Protein AF-A0A812XQK8-F1 (afdb_monomer_lite)

pLDDT: mean 80.73, std 14.05, range [28.83, 97.81]

InterPro domains:
  IPR003148 Regulator of K+ conductance, N-terminal lobe [PF02254] (127-233)
  IPR003148 Regulator of K+ conductance, N-terminal lobe [PF02254] (344-454)
  IPR003148 Regulator of K+ conductance, N-terminal lobe [PS51201] (341-453)
  IPR005828 Major facilitator, sugar transporter-like [PF00083] (567-674)
  IPR006037 Regulator of K+ conductance, C-terminal [PF02080] (483-542)
  IPR006037 Regulator of K+ conductance, C-terminal [PS51202] (467-551)
  IPR011701 Major facilitator superfamily [PF07690] (732-877)
  IPR013099 Potassium channel domain [PF07885] (24-89)
  IPR022486 Polyphosphate kinase 2, PA0141 [TIGR03707] (942-1169)
  IPR022488 Polyphosphate kinase-2-related [PF03976] (943-1168)
  IPR027417 P-loop containing nucleoside triphosphate hydrolase [G3DSA:3.40.50.300] (918-1186)
  IPR027417 P-loop containing nucleoside triphosphate hydrolase [SSF52540] (973-1155)
  IPR036259 MFS transporter superfamily [G3DSA:1.20.1250.20] (544-718)
  IPR036259 MFS transporter superfamily [G3DSA:1.20.1250.20] (732-886)
  IPR036259 MFS transporter superfamily [SSF103473] (543-883)
  IPR036291 NAD(P)-binding domain superfamily [SSF51735] (118-251)
  IPR036291 NAD(P)-binding domain superfamily [SSF51735] (341-473)
  IPR036721 Regulator of K+ conductance, C-terminal domain superfamily [G3DSA:3.30.70.1450] (473-543)
  IPR036721 Regulator of K+ conductance, C-terminal domain superfamily [SSF116726] (470-543)
  IPR047200 MSF-type transporter YcaD-like [cd17477] (541-885)

Secondary structure (DSSP, 8-state):
-HHHHHHHHHHHHHHHHHHHHHHHHHHHHHHHHHHHHTT----HHHHHHHHHHHHTT---SSS---SHHHHHHHHHHHHHHIIIIIIIHHHHHIIIIIHHHHHHHHHTT--SS--TT--SPEEES--SHHHHHHHHHHHHTT--EEEEES-HHHHHHHHHTT--EEE--TT-HHHHHHTTGGG-SEEEE-S-HHHHHHHHHHHHHH-SSS-EEEE-SSSTHHHHHHHTT-SEEE-HHHHHHHHHHHHSTTSS--EEEEEEETTEEEEEEEGGGBTTTTSBHHHHHHH-SSEEEEEEETTEEE---TT-B--TT-EEEEEE-HHHHHHHHHHHB-PPP----PPEEEE--SHHHHHHHHHHHHTT--EEEEES-GGG--SSTTEEES-TTSHHHHHHHTTTT-SEEEE--S-HHHHHHHHHHHHHH-TT-EEEEEESSGGGHHHHHHTT-SEEEEHHHHHHHHHHGGGS-TTEEEEETTEEEEEEE--TTTTT-BHHHHTHHHHHSPEEEEEEETTEEEES--TTPBPPTT-EEEEE----SHHHHHHHHHHHHHHHHHHHHTT--HHHHHHHHHHHHHHHHHHHHHHHHHHHHH-HHHHHHHHHHHHHHHHHHTTS---HHHHHHHHHHHHHHHHHHHHHHHHHHHHT--TTTHHHHHHHHHHHHHHHHHHHHHGGGGS-TTSHHHHHHHHHHHHHHHHHHHH--SPPPPPPP-----HHHHHHH-HHHHHHHHHHHHHHHHHHHHHHHHHHHTT--HHHHHHHHHHHHHHHHHHHHHHHHHHHHS-HHHHHHHHHHHHHHHHHHHHH-SS--HHHHHHHHHHHHHHHHTHHHHHHHHHHHHSTT-HHHHHHHHHHHHHHHHHHHHHHHHHHHHHH-HHHHHHHHHHHHT-HHHHHHHHHHTS-SSTTSPPP------S----HHHHHHHHHTT--S-SSPPPHHHHHHHHHHHHHHHHHHHHHHHHHT-EEEEEEEESTTS-HHHHHHHHTTSS-TTTEEEEE--S--TTGGGS-TTHHHHTTSPPTT-EEEEEE-GGGIIIIIHHHT-S-HHHHHHHHHHHHHHHHHHHHTTEEEEEEEEE--HHHHHHHHHHHHH-TTTGGG--HHHHHHTTTHHHHHHHHHHHHHHH--SSS-EEEEE-SSHHHHHHHHHHHHHHT---TT--HHHH----TTTEEEGGGT------

Structure (mmCIF, N/CA/C/O backbone):
data_AF-A0A812XQK8-F1
#
_entry.id   AF-A0A812XQK8-F1
#
loop_
_atom_site.group_PDB
_atom_site.id
_atom_site.type_symbol
_atom_site.label_atom_id
_atom_site.label_alt_id
_atom_site.label_comp_id
_atom_site.label_asym_id
_atom_site.label_entity_id
_atom_site.label_seq_id
_atom_site.pdbx_PDB_ins_code
_atom_site.Cartn_x
_atom_site.Cartn_y
_atom_site.Cartn_z
_atom_site.occupancy
_atom_site.B_iso_or_equiv
_atom_site.auth_seq_id
_atom_site.auth_comp_id
_atom_site.auth_asym_id
_atom_site.auth_atom_id
_atom_site.pdbx_PDB_model_num
ATOM 1 N N . MET A 1 1 ? -3.959 -35.105 -45.113 1.00 35.69 1 MET A N 1
ATOM 2 C CA . MET A 1 1 ? -4.533 -33.741 -45.213 1.00 35.69 1 MET A CA 1
ATOM 3 C C . MET A 1 1 ? -3.448 -32.657 -45.265 1.00 35.69 1 MET A C 1
ATOM 5 O O . MET A 1 1 ? -3.487 -31.838 -46.170 1.00 35.69 1 MET A O 1
ATOM 9 N N . LEU A 1 2 ? -2.422 -32.712 -44.405 1.00 41.38 2 LEU A N 1
ATOM 10 C CA . LEU A 1 2 ? -1.270 -31.786 -44.382 1.00 41.38 2 LEU A CA 1
ATOM 11 C C . LEU A 1 2 ? -0.451 -31.726 -45.697 1.00 41.38 2 LEU A C 1
ATOM 13 O O . LEU A 1 2 ? -0.126 -30.645 -46.178 1.00 41.38 2 LEU A O 1
ATOM 17 N N . GLN A 1 3 ? -0.200 -32.874 -46.339 1.00 44.19 3 GLN A N 1
ATOM 18 C CA . GLN A 1 3 ? 0.492 -32.933 -47.641 1.00 44.19 3 GLN A CA 1
ATOM 19 C C . GLN A 1 3 ? -0.329 -32.346 -48.807 1.00 44.19 3 GLN A C 1
ATOM 21 O O . GLN A 1 3 ? 0.243 -31.803 -49.748 1.00 44.19 3 GLN A O 1
ATOM 26 N N . LEU A 1 4 ? -1.664 -32.408 -48.737 1.00 43.22 4 LEU A N 1
ATOM 27 C CA . LEU A 1 4 ? -2.564 -31.865 -49.768 1.00 43.22 4 LEU A CA 1
ATOM 28 C C . LEU A 1 4 ? -2.669 -30.329 -49.699 1.00 43.22 4 LEU A C 1
ATOM 30 O O . LEU A 1 4 ? -2.844 -29.683 -50.730 1.00 43.22 4 LEU A O 1
ATOM 34 N N . LEU A 1 5 ? -2.514 -29.740 -48.506 1.00 49.56 5 LEU A N 1
ATOM 35 C CA . LEU A 1 5 ? -2.485 -28.284 -48.300 1.00 49.56 5 LEU A CA 1
ATOM 36 C C . LEU A 1 5 ? -1.144 -27.659 -48.728 1.00 49.56 5 LEU A C 1
ATOM 38 O O . LEU A 1 5 ? -1.139 -26.604 -49.358 1.00 49.56 5 LEU A O 1
ATOM 42 N N . GLN A 1 6 ? -0.014 -28.337 -48.491 1.00 56.97 6 GLN A N 1
ATOM 43 C CA . GLN A 1 6 ? 1.306 -27.853 -48.927 1.00 56.97 6 GLN A CA 1
ATOM 44 C C . GLN A 1 6 ? 1.456 -27.779 -50.457 1.00 56.97 6 GLN A C 1
ATOM 46 O O . GLN A 1 6 ? 2.074 -26.844 -50.965 1.00 56.97 6 GLN A O 1
ATOM 51 N N . GLN A 1 7 ? 0.867 -28.714 -51.212 1.00 57.03 7 GLN A N 1
ATOM 52 C CA . GLN A 1 7 ? 0.992 -28.723 -52.677 1.00 57.03 7 GLN A CA 1
ATOM 53 C C . GLN A 1 7 ? 0.202 -27.599 -53.371 1.00 57.03 7 GLN A C 1
ATOM 55 O O . GLN A 1 7 ? 0.682 -27.045 -54.361 1.00 57.03 7 GLN A O 1
ATOM 60 N N . ARG A 1 8 ? -0.979 -27.212 -52.858 1.00 58.44 8 ARG A N 1
ATOM 61 C CA . ARG A 1 8 ? -1.788 -26.123 -53.450 1.00 58.44 8 ARG A CA 1
ATOM 62 C C . ARG A 1 8 ? -1.164 -24.742 -53.243 1.00 58.44 8 ARG A C 1
ATOM 64 O O . ARG A 1 8 ? -1.182 -23.939 -54.174 1.00 58.44 8 ARG A O 1
ATOM 71 N N . ASN A 1 9 ? -0.578 -24.487 -52.073 1.00 66.94 9 ASN A N 1
ATOM 72 C CA . ASN A 1 9 ? 0.015 -23.185 -51.747 1.00 66.94 9 ASN A CA 1
ATOM 73 C C . ASN A 1 9 ? 1.363 -22.966 -52.455 1.00 66.94 9 ASN A C 1
ATOM 75 O O . ASN A 1 9 ? 1.639 -21.867 -52.936 1.00 66.94 9 ASN A O 1
ATOM 79 N N . LEU A 1 10 ? 2.166 -24.025 -52.618 1.00 73.06 10 LEU A N 1
ATOM 80 C CA . LEU A 1 10 ? 3.433 -23.958 -53.352 1.00 73.06 10 LEU A CA 1
ATOM 81 C C . LEU A 1 10 ? 3.225 -23.630 -54.839 1.00 73.06 10 LEU A C 1
ATOM 83 O O . LEU A 1 10 ? 3.989 -22.861 -55.421 1.00 73.06 10 LEU A O 1
ATOM 87 N N . LEU A 1 11 ? 2.164 -24.164 -55.451 1.00 76.50 11 LEU A N 1
ATOM 88 C CA . LEU A 1 11 ? 1.840 -23.894 -56.852 1.00 76.50 11 LEU A CA 1
ATOM 89 C C . LEU A 1 11 ? 1.474 -22.418 -57.088 1.00 76.50 11 LEU A C 1
ATOM 91 O O . LEU A 1 11 ? 1.814 -21.866 -58.134 1.00 76.50 11 LEU A O 1
ATOM 95 N N . GLY A 1 12 ? 0.811 -21.774 -56.122 1.00 78.75 12 GLY A N 1
ATOM 96 C CA . GLY A 1 12 ? 0.503 -20.341 -56.166 1.00 78.75 12 GLY A CA 1
ATOM 97 C C . GLY A 1 12 ? 1.765 -19.475 -56.174 1.00 78.75 12 GLY A C 1
ATOM 98 O O . GLY A 1 12 ? 1.919 -18.619 -57.045 1.00 78.75 12 GLY A O 1
ATOM 99 N N . LEU A 1 13 ? 2.712 -19.768 -55.278 1.00 79.62 13 LEU A N 1
ATOM 100 C CA . LEU A 1 13 ? 4.000 -19.072 -55.213 1.00 79.62 13 LEU A CA 1
ATOM 101 C C . LEU A 1 13 ? 4.846 -19.300 -56.477 1.00 79.62 13 LEU A C 1
ATOM 103 O O . LEU A 1 13 ? 5.397 -18.351 -57.029 1.00 79.62 13 LEU A O 1
ATOM 107 N N . LEU A 1 14 ? 4.910 -20.536 -56.982 1.00 81.31 14 LEU A N 1
ATOM 108 C CA . LEU A 1 14 ? 5.651 -20.853 -58.209 1.00 81.31 14 LEU A CA 1
ATOM 109 C C . LEU A 1 14 ? 5.075 -20.138 -59.438 1.00 81.31 14 LEU A C 1
ATOM 111 O O . LEU A 1 14 ? 5.837 -19.646 -60.267 1.00 81.31 14 LEU A O 1
ATOM 115 N N . ARG A 1 15 ? 3.743 -20.026 -59.547 1.00 83.94 15 ARG A N 1
ATOM 116 C CA . ARG A 1 15 ? 3.092 -19.233 -60.604 1.00 83.94 15 ARG A CA 1
ATOM 117 C C . ARG A 1 15 ? 3.457 -17.754 -60.502 1.00 83.94 15 ARG A C 1
ATOM 119 O O . ARG A 1 15 ? 3.768 -17.147 -61.521 1.00 83.94 15 ARG A O 1
ATOM 126 N N . PHE A 1 16 ? 3.460 -17.195 -59.294 1.00 86.06 16 PHE A N 1
ATOM 127 C CA . PHE A 1 16 ? 3.847 -15.804 -59.067 1.00 86.06 16 PHE A CA 1
ATOM 128 C C . PHE A 1 16 ? 5.305 -15.538 -59.476 1.00 86.06 16 PHE A C 1
ATOM 130 O O . PHE A 1 16 ? 5.578 -14.606 -60.232 1.00 86.06 16 PHE A O 1
ATOM 137 N N . VAL A 1 17 ? 6.236 -16.401 -59.054 1.00 85.19 17 VAL A N 1
ATOM 138 C CA . VAL A 1 17 ? 7.659 -16.303 -59.422 1.00 85.19 17 VAL A CA 1
ATOM 139 C C . VAL A 1 17 ? 7.856 -16.444 -60.935 1.00 85.19 17 VAL A C 1
ATOM 141 O O . VAL A 1 17 ? 8.632 -15.691 -61.519 1.00 85.19 17 VAL A O 1
ATOM 144 N N . ALA A 1 18 ? 7.127 -17.349 -61.595 1.00 88.75 18 ALA A N 1
ATOM 145 C CA . ALA A 1 18 ? 7.192 -17.506 -63.048 1.00 88.75 18 ALA A CA 1
ATOM 146 C C . ALA A 1 18 ? 6.719 -16.246 -63.799 1.00 88.75 18 ALA A C 1
ATOM 148 O O . ALA A 1 18 ? 7.361 -15.835 -64.765 1.00 88.75 18 ALA A O 1
ATOM 149 N N . VAL A 1 19 ? 5.638 -15.604 -63.339 1.00 90.56 19 VAL A N 1
ATOM 150 C CA . VAL A 1 19 ? 5.153 -14.331 -63.904 1.00 90.56 19 VAL A CA 1
ATOM 151 C C . VAL A 1 19 ? 6.184 -13.217 -63.710 1.00 90.56 19 VAL A C 1
ATOM 153 O O . VAL A 1 19 ? 6.476 -12.490 -64.657 1.00 90.56 19 VAL A O 1
ATOM 156 N N . LEU A 1 20 ? 6.779 -13.114 -62.517 1.00 88.94 20 LEU A N 1
ATOM 157 C CA . LEU A 1 20 ? 7.807 -12.116 -62.219 1.00 88.94 20 LEU A CA 1
ATOM 158 C C . LEU A 1 20 ? 9.050 -12.290 -63.106 1.00 88.94 20 LEU A C 1
ATOM 160 O O . LEU A 1 20 ? 9.534 -11.317 -63.678 1.00 88.94 20 LEU A O 1
ATOM 164 N N . LEU A 1 21 ? 9.533 -13.525 -63.278 1.00 89.81 21 LEU A N 1
ATOM 165 C CA . LEU A 1 21 ? 10.655 -13.824 -64.174 1.00 89.81 21 LEU A CA 1
ATOM 166 C C . LEU A 1 21 ? 10.323 -13.497 -65.635 1.00 89.81 21 LEU A C 1
ATOM 168 O O . LEU A 1 21 ? 11.147 -12.902 -66.326 1.00 89.81 21 LEU A O 1
ATOM 172 N N . GLY A 1 22 ? 9.109 -13.821 -66.092 1.00 92.38 22 GLY A N 1
ATOM 173 C CA . GLY A 1 22 ? 8.649 -13.464 -67.436 1.00 92.38 22 GLY A CA 1
ATOM 174 C C . GLY A 1 22 ? 8.644 -11.951 -67.673 1.00 92.38 22 GLY A C 1
ATOM 175 O O . GLY A 1 22 ? 9.081 -11.488 -68.726 1.00 92.38 22 GLY A O 1
ATOM 176 N N . LEU A 1 23 ? 8.219 -11.178 -66.674 1.00 92.31 23 LEU A N 1
ATOM 177 C CA . LEU A 1 23 ? 8.189 -9.718 -66.722 1.00 92.31 23 LEU A CA 1
ATOM 178 C C . LEU A 1 23 ? 9.603 -9.113 -66.723 1.00 92.31 23 LEU A C 1
ATOM 180 O O . LEU A 1 23 ? 9.880 -8.227 -67.528 1.00 92.31 23 LEU A O 1
ATOM 184 N N . ILE A 1 24 ? 10.525 -9.650 -65.915 1.00 92.81 24 ILE A N 1
ATOM 185 C CA . ILE A 1 24 ? 11.941 -9.244 -65.924 1.00 92.81 24 ILE A CA 1
ATOM 186 C C . ILE A 1 24 ? 12.576 -9.521 -67.293 1.00 92.81 24 ILE A C 1
ATOM 188 O O . ILE A 1 24 ? 13.263 -8.657 -67.840 1.00 92.81 24 ILE A O 1
ATOM 192 N N . CYS A 1 25 ? 12.335 -10.695 -67.883 1.00 92.25 25 CYS A N 1
ATOM 193 C CA . CYS A 1 25 ? 12.836 -11.017 -69.220 1.00 92.25 25 CYS A CA 1
ATOM 194 C C . CYS A 1 25 ? 12.265 -10.068 -70.280 1.00 92.25 25 CYS A C 1
ATOM 196 O O . CYS A 1 25 ? 13.025 -9.532 -71.085 1.00 92.25 25 CYS A O 1
ATOM 198 N N . LEU A 1 26 ? 10.954 -9.814 -70.258 1.00 94.00 26 LEU A N 1
ATOM 199 C CA . LEU A 1 26 ? 10.297 -8.894 -71.187 1.00 94.00 26 LEU A CA 1
ATOM 200 C C . LEU A 1 26 ? 10.875 -7.478 -71.087 1.00 94.00 26 LEU A C 1
ATOM 202 O O . LEU A 1 26 ? 11.224 -6.878 -72.101 1.00 94.00 26 LEU A O 1
ATOM 206 N N . PHE A 1 27 ? 11.023 -6.954 -69.872 1.00 95.56 27 PHE A N 1
ATOM 207 C CA . PHE A 1 27 ? 11.606 -5.633 -69.652 1.00 95.56 27 PHE A CA 1
ATOM 208 C C . PHE A 1 27 ? 13.076 -5.570 -70.060 1.00 95.56 27 PHE A C 1
ATOM 210 O O . PHE A 1 27 ? 13.486 -4.581 -70.660 1.00 95.56 27 PHE A O 1
ATOM 217 N N . SER A 1 28 ? 13.837 -6.645 -69.852 1.00 93.56 28 SER A N 1
ATOM 218 C CA . SER A 1 28 ? 15.224 -6.736 -70.321 1.00 93.56 28 SER A CA 1
ATOM 219 C C . SER A 1 28 ? 15.314 -6.687 -71.850 1.00 93.56 28 SER A C 1
ATOM 221 O O . SER A 1 28 ? 16.224 -6.063 -72.386 1.00 93.56 28 SER A O 1
ATOM 223 N N . VAL A 1 29 ? 14.367 -7.305 -72.567 1.00 93.38 29 VAL A N 1
ATOM 224 C CA . VAL A 1 29 ? 14.284 -7.240 -74.039 1.00 93.38 29 VAL A CA 1
ATOM 225 C C . VAL A 1 29 ? 13.927 -5.825 -74.500 1.00 93.38 29 VAL A C 1
ATOM 227 O O . VAL A 1 29 ? 14.591 -5.280 -75.380 1.00 93.38 29 VAL A O 1
ATOM 230 N N . ILE A 1 30 ? 12.906 -5.208 -73.896 1.00 93.25 30 ILE A N 1
ATOM 231 C CA . ILE A 1 30 ? 12.478 -3.840 -74.235 1.00 93.25 30 ILE A CA 1
ATOM 232 C C . ILE A 1 30 ? 13.604 -2.839 -73.952 1.00 93.25 30 ILE A C 1
ATOM 234 O O . ILE A 1 30 ? 13.841 -1.941 -74.758 1.00 93.25 30 ILE A O 1
ATOM 238 N N . PHE A 1 31 ? 14.350 -3.040 -72.866 1.00 93.81 31 PHE A N 1
ATOM 239 C CA . PHE A 1 31 ? 15.535 -2.258 -72.543 1.00 93.81 31 PHE A CA 1
ATOM 240 C C . PHE A 1 31 ? 16.573 -2.294 -73.673 1.00 93.81 31 PHE A C 1
ATOM 242 O O . PHE A 1 31 ? 17.047 -1.238 -74.081 1.00 93.81 31 PHE A O 1
ATOM 249 N N . GLN A 1 32 ? 16.889 -3.475 -74.222 1.00 91.69 32 GLN A N 1
ATOM 250 C CA . GLN A 1 32 ? 17.848 -3.592 -75.332 1.00 91.69 32 GLN A CA 1
ATOM 251 C C . GLN A 1 32 ? 17.378 -2.836 -76.576 1.00 91.69 32 GLN A C 1
ATOM 253 O O . GLN A 1 32 ? 18.167 -2.150 -77.220 1.00 91.69 32 GLN A O 1
ATOM 258 N N . LEU A 1 33 ? 16.086 -2.939 -76.900 1.00 91.19 33 LEU A N 1
ATOM 259 C CA . LEU A 1 33 ? 15.502 -2.263 -78.059 1.00 91.19 33 LEU A CA 1
ATOM 260 C C . LEU A 1 33 ? 15.540 -0.737 -77.906 1.00 91.19 33 LEU A C 1
ATOM 262 O O . LEU A 1 33 ? 15.908 -0.037 -78.848 1.00 91.19 33 LEU A O 1
ATOM 266 N N . LEU A 1 34 ? 15.196 -0.221 -76.722 1.00 91.50 34 LEU A N 1
ATOM 267 C CA . LEU A 1 34 ? 15.211 1.216 -76.444 1.00 91.50 34 LEU A CA 1
ATOM 268 C C . LEU A 1 34 ? 16.635 1.774 -76.342 1.00 91.50 34 LEU A C 1
ATOM 270 O O . LEU A 1 34 ? 16.891 2.868 -76.832 1.00 91.50 34 LEU A O 1
ATOM 274 N N . MET A 1 35 ? 17.579 1.019 -75.778 1.00 90.81 35 MET A N 1
ATOM 275 C CA . MET A 1 35 ? 18.983 1.433 -75.740 1.00 90.81 35 MET A CA 1
ATOM 276 C C . MET A 1 35 ? 19.601 1.470 -77.137 1.00 90.81 35 MET A C 1
ATOM 278 O O . MET A 1 35 ? 20.268 2.444 -77.482 1.00 90.81 35 MET A O 1
ATOM 282 N N . ALA A 1 36 ? 19.304 0.474 -77.979 1.00 88.62 36 ALA A N 1
ATOM 283 C CA . ALA A 1 36 ? 19.722 0.480 -79.377 1.00 88.62 36 ALA A CA 1
ATOM 284 C C . ALA A 1 36 ? 19.113 1.664 -80.152 1.00 88.62 36 ALA A C 1
ATOM 286 O O . ALA A 1 36 ? 19.793 2.264 -80.983 1.00 88.62 36 ALA A O 1
ATOM 287 N N . TYR A 1 37 ? 17.865 2.039 -79.847 1.00 88.12 37 TYR A N 1
ATOM 288 C CA . TYR A 1 37 ? 17.221 3.238 -80.393 1.00 88.12 37 TYR A CA 1
ATOM 289 C C . TYR A 1 37 ? 17.915 4.541 -79.952 1.00 88.12 37 TYR A C 1
ATOM 291 O O . TYR A 1 37 ? 18.039 5.466 -80.750 1.00 88.12 37 TYR A O 1
ATOM 299 N N . GLU A 1 38 ? 18.439 4.603 -78.725 1.00 88.88 38 GLU A N 1
ATOM 300 C CA . GLU A 1 38 ? 19.266 5.719 -78.231 1.00 88.88 38 GLU A CA 1
ATOM 301 C C . GLU A 1 38 ? 20.729 5.672 -78.724 1.00 88.88 38 GLU A C 1
ATOM 303 O O . GLU A 1 38 ? 21.547 6.502 -78.327 1.00 88.88 38 GLU A O 1
ATOM 308 N N . GLY A 1 39 ? 21.077 4.718 -79.597 1.00 86.38 39 GLY A N 1
ATOM 309 C CA . GLY A 1 39 ? 22.430 4.547 -80.132 1.00 86.38 39 GLY A CA 1
ATOM 310 C C . GLY A 1 39 ? 23.425 3.932 -79.142 1.00 86.38 39 GLY A C 1
ATOM 311 O O . GLY A 1 39 ? 24.629 3.965 -79.393 1.00 86.38 39 GLY A O 1
ATOM 312 N N . GLN A 1 40 ? 22.950 3.367 -78.028 1.00 86.19 40 GLN A N 1
ATOM 313 C CA . GLN A 1 40 ? 23.773 2.696 -77.023 1.00 86.19 40 GLN A CA 1
ATOM 314 C C . GLN A 1 40 ? 23.670 1.174 -77.157 1.00 86.19 40 GLN A C 1
ATOM 316 O O . GLN A 1 40 ? 22.582 0.601 -77.169 1.00 86.19 40 GLN A O 1
ATOM 321 N N . THR A 1 41 ? 24.810 0.486 -77.206 1.00 85.25 41 THR A N 1
ATOM 322 C CA . THR A 1 41 ? 24.854 -0.982 -77.231 1.00 85.25 41 THR A CA 1
ATOM 323 C C . THR A 1 41 ? 25.280 -1.521 -75.875 1.00 85.25 41 THR A C 1
ATOM 325 O O . THR A 1 41 ? 26.408 -1.284 -75.443 1.00 85.25 41 THR A O 1
ATOM 328 N N . HIS A 1 42 ? 24.404 -2.288 -75.232 1.00 89.62 42 HIS A N 1
ATOM 329 C CA . HIS A 1 42 ? 24.656 -2.910 -73.933 1.00 89.62 42 HIS A CA 1
ATOM 330 C C . HIS A 1 42 ? 24.588 -4.433 -74.038 1.00 89.62 42 HIS A C 1
ATOM 332 O O . HIS A 1 42 ? 23.978 -4.990 -74.948 1.00 89.62 42 HIS A O 1
ATOM 338 N N . SER A 1 43 ? 25.220 -5.140 -73.102 1.00 92.19 43 SER A N 1
ATOM 339 C CA . SER A 1 43 ? 25.127 -6.603 -73.061 1.00 92.19 43 SER A CA 1
ATOM 340 C C . SER A 1 43 ? 23.752 -7.056 -72.552 1.00 92.19 43 SER A C 1
ATOM 342 O O . SER A 1 43 ? 23.095 -6.332 -71.801 1.00 92.19 43 SER A O 1
ATOM 344 N N . TRP A 1 44 ? 23.325 -8.281 -72.882 1.00 88.88 44 TRP A N 1
ATOM 345 C CA . TRP A 1 44 ? 22.099 -8.875 -72.319 1.00 88.88 44 TRP A CA 1
ATOM 346 C C . TRP A 1 44 ? 22.108 -8.923 -70.789 1.00 88.88 44 TRP A C 1
ATOM 348 O O . TRP A 1 44 ? 21.082 -8.683 -70.154 1.00 88.88 44 TRP A O 1
ATOM 358 N N . VAL A 1 45 ? 23.283 -9.167 -70.205 1.00 89.56 45 VAL A N 1
ATOM 359 C CA . VAL A 1 45 ? 23.485 -9.162 -68.753 1.00 89.56 45 VAL A CA 1
ATOM 360 C C . VAL A 1 45 ? 23.226 -7.769 -68.184 1.00 89.56 45 VAL A C 1
ATOM 362 O O . VAL A 1 45 ? 22.553 -7.648 -67.167 1.00 89.56 45 VAL A O 1
ATOM 365 N N . THR A 1 46 ? 23.677 -6.719 -68.873 1.00 89.00 46 THR A N 1
ATOM 366 C CA . THR A 1 46 ? 23.428 -5.322 -68.490 1.00 89.00 46 THR A CA 1
ATOM 367 C C . THR A 1 46 ? 21.934 -4.989 -68.502 1.00 89.00 46 THR A C 1
ATOM 369 O O . THR A 1 46 ? 21.459 -4.323 -67.589 1.00 89.00 46 THR A O 1
ATOM 372 N N . GLY A 1 47 ? 21.168 -5.493 -69.477 1.00 90.19 47 GLY A N 1
ATOM 373 C CA . GLY A 1 47 ? 19.715 -5.276 -69.518 1.00 90.19 47 GLY A CA 1
ATOM 374 C C . GLY A 1 47 ? 18.957 -5.983 -68.394 1.00 90.19 47 GLY A C 1
ATOM 375 O O . GLY A 1 47 ? 18.044 -5.404 -67.801 1.00 90.19 47 GLY A O 1
ATOM 376 N N . PHE A 1 48 ? 19.377 -7.200 -68.045 1.00 92.00 48 PHE A N 1
ATOM 377 C CA . PHE A 1 48 ? 18.837 -7.917 -66.890 1.00 92.00 48 PHE A CA 1
ATOM 378 C C . PHE A 1 48 ? 19.191 -7.220 -65.571 1.00 92.00 48 PHE A C 1
ATOM 380 O O . PHE A 1 48 ? 18.322 -7.000 -64.727 1.00 92.00 48 PHE A O 1
ATOM 387 N N . TYR A 1 49 ? 20.453 -6.810 -65.426 1.00 92.50 49 TYR A N 1
ATOM 388 C CA . TYR A 1 49 ? 20.951 -6.041 -64.288 1.00 92.50 49 TYR A CA 1
ATOM 389 C C . TYR A 1 49 ? 20.170 -4.734 -64.098 1.00 92.50 49 TYR A C 1
ATOM 391 O O . TYR A 1 49 ? 19.668 -4.480 -63.004 1.00 92.50 49 TYR A O 1
ATOM 399 N N . TRP A 1 50 ? 19.993 -3.948 -65.164 1.00 94.31 50 TRP A N 1
ATOM 400 C CA . TRP A 1 50 ? 19.254 -2.688 -65.113 1.00 94.31 50 TRP A CA 1
ATOM 401 C C . TRP A 1 50 ? 17.786 -2.900 -64.729 1.00 94.31 50 TRP A C 1
ATOM 403 O O . TRP A 1 50 ? 17.257 -2.188 -63.872 1.00 94.31 50 TRP A O 1
ATOM 413 N N . THR A 1 51 ? 17.137 -3.914 -65.311 1.00 93.44 51 THR A N 1
ATOM 414 C CA . THR A 1 51 ? 15.735 -4.240 -65.017 1.00 93.44 51 THR A CA 1
ATOM 415 C C . THR A 1 51 ? 15.557 -4.605 -63.546 1.00 93.44 51 THR A C 1
ATOM 417 O O . THR A 1 51 ? 14.675 -4.068 -62.878 1.00 93.44 51 THR A O 1
ATOM 420 N N . LEU A 1 52 ? 16.418 -5.475 -63.013 1.00 90.25 52 LEU A N 1
ATOM 421 C CA . LEU A 1 52 ? 16.357 -5.907 -61.618 1.00 90.25 52 LEU A CA 1
ATOM 422 C C . LEU A 1 52 ? 16.686 -4.762 -60.648 1.00 90.25 52 LEU A C 1
ATOM 424 O O . LEU A 1 52 ? 15.983 -4.586 -59.655 1.00 90.25 52 LEU A O 1
ATOM 428 N N . SER A 1 53 ? 17.705 -3.955 -60.952 1.00 90.75 53 SER A N 1
ATOM 429 C CA . SER A 1 53 ? 18.087 -2.745 -60.205 1.00 90.75 53 SER A CA 1
ATOM 430 C C . SER A 1 53 ? 16.937 -1.732 -60.124 1.00 90.75 53 SER A C 1
ATOM 432 O O . SER A 1 53 ? 16.642 -1.198 -59.054 1.00 90.75 53 SER A O 1
ATOM 434 N N . THR A 1 54 ? 16.231 -1.518 -61.235 1.00 92.56 54 THR A N 1
ATOM 435 C CA . THR A 1 54 ? 15.116 -0.564 -61.315 1.00 92.56 54 THR A CA 1
ATOM 436 C C . THR A 1 54 ? 13.853 -1.107 -60.643 1.00 92.56 54 THR A C 1
ATOM 438 O O . THR A 1 54 ? 13.209 -0.393 -59.876 1.00 92.56 54 THR A O 1
ATOM 441 N N . MET A 1 55 ? 13.513 -2.385 -60.857 1.00 92.44 55 MET A N 1
ATOM 442 C CA . MET A 1 55 ? 12.349 -3.020 -60.223 1.00 92.44 55 MET A CA 1
ATOM 443 C C . MET A 1 55 ? 12.508 -3.183 -58.706 1.00 92.44 55 MET A C 1
ATOM 445 O O . MET A 1 55 ? 11.532 -3.089 -57.968 1.00 92.44 55 MET A O 1
ATOM 449 N N . SER A 1 56 ? 13.731 -3.401 -58.224 1.00 88.19 56 SER A N 1
ATOM 450 C CA . SER A 1 56 ? 14.027 -3.466 -56.786 1.00 88.19 56 SER A CA 1
ATOM 451 C C . SER A 1 56 ? 14.143 -2.091 -56.126 1.00 88.19 56 SER A C 1
ATOM 453 O O . SER A 1 56 ? 14.426 -2.020 -54.933 1.00 88.19 56 SER A O 1
ATOM 455 N N . THR A 1 57 ? 13.908 -1.000 -56.868 1.00 88.94 57 THR A N 1
ATOM 456 C CA . THR A 1 57 ? 14.033 0.401 -56.415 1.00 88.94 57 THR A CA 1
ATOM 457 C C . THR A 1 57 ? 15.445 0.807 -55.980 1.00 88.94 57 THR A C 1
ATOM 459 O O . THR A 1 57 ? 15.626 1.840 -55.342 1.00 88.94 57 THR A O 1
ATOM 462 N N . LEU A 1 58 ? 16.451 0.008 -56.338 1.00 88.81 58 LEU A N 1
ATOM 463 C CA . LEU A 1 58 ? 17.829 0.185 -55.894 1.00 88.81 58 LEU A CA 1
ATOM 464 C C . LEU A 1 58 ? 18.573 1.212 -56.760 1.00 88.81 58 LEU A C 1
ATOM 466 O O . LEU A 1 58 ? 19.274 2.065 -56.228 1.00 88.81 58 LEU A O 1
ATOM 470 N N . GLY A 1 59 ? 18.358 1.167 -58.080 1.00 80.69 59 GLY A N 1
ATOM 471 C CA . GLY A 1 59 ? 18.579 2.292 -58.995 1.00 80.69 59 GLY A CA 1
ATOM 472 C C . GLY A 1 59 ? 19.960 2.955 -58.938 1.00 80.69 59 GLY A C 1
ATOM 473 O O . GLY A 1 59 ? 20.034 4.169 -58.775 1.00 80.69 59 GLY A O 1
ATOM 474 N N . TYR A 1 60 ? 21.043 2.193 -59.122 1.00 83.38 60 TYR A N 1
ATOM 475 C CA . TYR A 1 60 ? 22.428 2.700 -59.063 1.00 83.38 60 TYR A CA 1
ATOM 476 C C . TYR A 1 60 ? 22.739 3.898 -59.985 1.00 83.38 60 TYR A C 1
ATOM 478 O O . TYR A 1 60 ? 23.682 4.640 -59.717 1.00 83.38 60 TYR A O 1
ATOM 486 N N . GLY A 1 61 ? 21.968 4.096 -61.061 1.00 81.00 61 GLY A N 1
ATOM 487 C CA . GLY A 1 61 ? 22.100 5.241 -61.973 1.00 81.00 61 GLY A CA 1
ATOM 488 C C . GLY A 1 61 ? 23.295 5.172 -62.932 1.00 81.00 61 GLY A C 1
ATOM 489 O O . GLY A 1 61 ? 23.496 6.087 -63.726 1.00 81.00 61 GLY A O 1
ATOM 490 N N . ASP A 1 62 ? 24.055 4.082 -62.892 1.00 85.00 62 ASP A N 1
ATOM 491 C CA . ASP A 1 62 ? 25.187 3.768 -63.767 1.00 85.00 62 ASP A CA 1
ATOM 492 C C . ASP A 1 62 ? 24.771 3.511 -65.225 1.00 85.00 62 ASP A C 1
ATOM 494 O O . ASP A 1 62 ? 25.532 3.786 -66.152 1.00 85.00 62 ASP A O 1
ATOM 498 N N . VAL A 1 63 ? 23.542 3.034 -65.436 1.00 85.19 63 VAL A N 1
ATOM 499 C CA . VAL A 1 63 ? 22.920 2.851 -66.750 1.00 85.19 63 VAL A CA 1
ATOM 500 C C . VAL A 1 63 ? 21.548 3.527 -66.746 1.00 85.19 63 VAL A C 1
ATOM 502 O O . VAL A 1 63 ? 20.679 3.183 -65.944 1.00 85.19 63 VAL A O 1
ATOM 505 N N . SER A 1 64 ? 21.337 4.508 -67.627 1.00 88.81 64 SER A N 1
ATOM 506 C CA . SER A 1 64 ? 20.100 5.298 -67.669 1.00 88.81 64 SER A CA 1
ATOM 507 C C . SER A 1 64 ? 19.721 5.724 -69.086 1.00 88.81 64 SER A C 1
ATOM 509 O O . SER A 1 64 ? 20.577 5.877 -69.955 1.00 88.81 64 SER A O 1
ATOM 511 N N . PHE A 1 65 ? 18.419 5.907 -69.303 1.00 91.88 65 PHE A N 1
ATOM 512 C CA . PHE A 1 65 ? 17.877 6.415 -70.558 1.00 91.88 65 PHE A CA 1
ATOM 513 C C . PHE A 1 65 ? 17.931 7.940 -70.609 1.00 91.88 65 PHE A C 1
ATOM 515 O O . PHE A 1 65 ? 17.592 8.628 -69.637 1.00 91.88 65 PHE A O 1
ATOM 522 N N . VAL A 1 66 ? 18.301 8.470 -71.771 1.00 88.00 66 VAL A N 1
ATOM 523 C CA . VAL A 1 66 ? 18.374 9.914 -72.011 1.00 88.00 66 VAL A CA 1
ATOM 524 C C . VAL A 1 66 ? 17.116 10.414 -72.726 1.00 88.00 66 VAL A C 1
ATOM 526 O O . VAL A 1 66 ? 16.725 11.564 -72.520 1.00 88.00 66 VAL A O 1
ATOM 529 N N . SER A 1 67 ? 16.446 9.562 -73.510 1.00 90.12 67 SER A N 1
ATOM 530 C CA . SER A 1 67 ? 15.230 9.928 -74.242 1.00 90.12 67 SER A CA 1
ATOM 531 C C . SER A 1 67 ? 13.968 9.867 -73.372 1.00 90.12 67 SER A C 1
ATOM 533 O O . SER A 1 67 ? 13.857 9.059 -72.445 1.00 90.12 67 SER A O 1
ATOM 535 N N . ASP A 1 68 ? 12.968 10.691 -73.696 1.00 90.50 68 ASP A N 1
ATOM 536 C CA . ASP A 1 68 ? 11.677 10.686 -72.995 1.00 90.50 68 ASP A CA 1
ATOM 537 C C . ASP A 1 68 ? 10.934 9.333 -73.078 1.00 90.50 68 ASP A C 1
ATOM 539 O O . ASP A 1 68 ? 10.416 8.889 -72.048 1.00 90.50 68 ASP A O 1
ATOM 543 N N . PRO A 1 69 ? 10.918 8.608 -74.221 1.00 90.25 69 PRO A N 1
ATOM 544 C CA . PRO A 1 69 ? 10.385 7.244 -74.273 1.00 90.25 69 PRO A CA 1
ATOM 545 C C . PRO A 1 69 ? 11.086 6.276 -73.309 1.00 90.25 69 PRO A C 1
ATOM 547 O O . PRO A 1 69 ? 10.417 5.504 -72.619 1.00 90.25 69 PRO A O 1
ATOM 550 N N . GLY A 1 70 ? 12.418 6.339 -73.208 1.00 89.75 70 GLY A N 1
ATOM 551 C CA . GLY A 1 70 ? 13.184 5.508 -72.276 1.00 89.75 70 GLY A CA 1
ATOM 552 C C . GLY A 1 70 ? 12.923 5.862 -70.806 1.00 89.75 70 GLY A C 1
ATOM 553 O O . GLY A 1 70 ? 12.817 4.979 -69.949 1.00 89.75 70 GLY A O 1
ATOM 554 N N . ARG A 1 71 ? 12.713 7.148 -70.496 1.00 90.44 71 ARG A N 1
ATOM 555 C CA . ARG A 1 71 ? 12.315 7.602 -69.150 1.00 90.44 71 ARG A CA 1
ATOM 556 C C . ARG A 1 71 ? 10.914 7.132 -68.766 1.00 90.44 71 ARG A C 1
ATOM 558 O O . ARG A 1 71 ? 10.730 6.640 -67.655 1.00 90.44 71 ARG A O 1
ATOM 565 N N . LEU A 1 72 ? 9.942 7.221 -69.676 1.00 90.88 72 LEU A N 1
ATOM 566 C CA . LEU A 1 72 ? 8.589 6.696 -69.445 1.00 90.88 72 LEU A CA 1
ATOM 567 C C . LEU A 1 72 ? 8.609 5.184 -69.194 1.00 90.88 72 LEU A C 1
ATOM 569 O O . LEU A 1 72 ? 7.950 4.702 -68.272 1.00 90.88 72 LEU A O 1
ATOM 573 N N . PHE A 1 73 ? 9.417 4.446 -69.956 1.00 94.38 73 PHE A N 1
ATOM 574 C CA . PHE A 1 73 ? 9.639 3.024 -69.712 1.00 94.38 73 PHE A CA 1
ATOM 575 C C . PHE A 1 73 ? 10.271 2.766 -68.335 1.00 94.38 73 PHE A C 1
ATOM 577 O O . PHE A 1 73 ? 9.797 1.905 -67.599 1.00 94.38 73 PHE A O 1
ATOM 584 N N . SER A 1 74 ? 11.268 3.558 -67.931 1.00 91.25 74 SER A N 1
ATOM 585 C CA . SER A 1 74 ? 11.895 3.456 -66.602 1.00 91.25 74 SER A CA 1
ATOM 586 C C . SER A 1 74 ? 10.889 3.642 -65.464 1.00 91.25 74 SER A C 1
ATOM 588 O O . SER A 1 74 ? 10.885 2.865 -64.510 1.00 91.25 74 SER A O 1
ATOM 590 N N . ILE A 1 75 ? 9.990 4.625 -65.585 1.00 90.88 75 ILE A N 1
ATOM 591 C CA . ILE A 1 75 ? 8.905 4.856 -64.618 1.00 90.88 75 ILE A CA 1
ATOM 592 C C . ILE A 1 75 ? 7.980 3.635 -64.551 1.00 90.88 75 ILE A C 1
ATOM 594 O O . ILE A 1 75 ? 7.620 3.192 -63.461 1.00 90.88 75 ILE A O 1
ATOM 598 N N . PHE A 1 76 ? 7.620 3.060 -65.700 1.00 94.31 76 PHE A N 1
ATOM 599 C CA . PHE A 1 76 ? 6.761 1.879 -65.756 1.00 94.31 76 PHE A CA 1
ATOM 600 C C . PHE A 1 76 ? 7.409 0.645 -65.107 1.00 94.31 76 PHE A C 1
ATOM 602 O O . PHE A 1 76 ? 6.754 -0.071 -64.344 1.00 94.31 76 PHE A O 1
ATOM 609 N N . VAL A 1 77 ? 8.700 0.416 -65.363 1.00 93.56 77 VAL A N 1
ATOM 610 C CA . VAL A 1 77 ? 9.478 -0.676 -64.757 1.00 93.56 77 VAL A CA 1
ATOM 611 C C . VAL A 1 77 ? 9.582 -0.490 -63.242 1.00 93.56 77 VAL A C 1
ATOM 613 O O . VAL A 1 77 ? 9.359 -1.444 -62.496 1.00 93.56 77 VAL A O 1
ATOM 616 N N . LEU A 1 78 ? 9.838 0.735 -62.776 1.00 91.31 78 LEU A N 1
ATOM 617 C CA . LEU A 1 78 ? 9.912 1.058 -61.350 1.00 91.31 78 LEU A CA 1
ATOM 618 C C . LEU A 1 78 ? 8.566 0.839 -60.643 1.00 91.31 78 LEU A C 1
ATOM 620 O O . LEU A 1 78 ? 8.518 0.155 -59.622 1.00 91.31 78 LEU A O 1
ATOM 624 N N . LEU A 1 79 ? 7.460 1.347 -61.200 1.00 90.50 79 LEU A N 1
ATOM 625 C CA . LEU A 1 79 ? 6.114 1.142 -60.643 1.00 90.50 79 LEU A CA 1
ATOM 626 C C . LEU A 1 79 ? 5.730 -0.343 -60.605 1.00 90.50 79 LEU A C 1
ATOM 628 O O . LEU A 1 79 ? 5.186 -0.822 -59.609 1.00 90.50 79 LEU A O 1
ATOM 632 N N . SER A 1 80 ? 6.061 -1.088 -61.662 1.00 92.25 80 SER A N 1
ATOM 633 C CA . SER A 1 80 ? 5.855 -2.540 -61.710 1.00 92.25 80 SER A CA 1
ATOM 634 C C . SER A 1 80 ? 6.677 -3.254 -60.633 1.00 92.25 80 SER A C 1
ATOM 636 O O . SER A 1 80 ? 6.180 -4.165 -59.976 1.00 92.25 80 SER A O 1
ATOM 638 N N . GLY A 1 81 ? 7.912 -2.808 -60.399 1.00 88.88 81 GLY A N 1
ATOM 639 C CA . GLY A 1 81 ? 8.773 -3.284 -59.322 1.00 88.88 81 GLY A CA 1
ATOM 640 C C . GLY A 1 81 ? 8.170 -3.108 -57.930 1.00 88.88 81 GLY A C 1
ATOM 641 O O . GLY A 1 81 ? 8.078 -4.074 -57.172 1.00 88.88 81 GLY A O 1
ATOM 642 N N . VAL A 1 82 ? 7.661 -1.911 -57.623 1.00 86.31 82 VAL A N 1
ATOM 643 C CA . VAL A 1 82 ? 6.975 -1.623 -56.350 1.00 86.31 82 VAL A CA 1
ATOM 644 C C . VAL A 1 82 ? 5.764 -2.542 -56.155 1.00 86.31 82 VAL A C 1
ATOM 646 O O . VAL A 1 82 ? 5.595 -3.135 -55.091 1.00 86.31 82 VAL A O 1
ATOM 649 N N . ILE A 1 83 ? 4.938 -2.725 -57.186 1.00 88.69 83 ILE A N 1
ATOM 650 C CA . ILE A 1 83 ? 3.738 -3.566 -57.084 1.00 88.69 83 ILE A CA 1
ATOM 651 C C . ILE A 1 83 ? 4.111 -5.042 -56.900 1.00 88.69 83 ILE A C 1
ATOM 653 O O . ILE A 1 83 ? 3.636 -5.692 -55.969 1.00 88.69 83 ILE A O 1
ATOM 657 N N . PHE A 1 84 ? 4.964 -5.591 -57.766 1.00 87.38 84 PHE A N 1
ATOM 658 C CA . PHE A 1 84 ? 5.237 -7.026 -57.766 1.00 87.38 84 PHE A CA 1
ATOM 659 C C . PHE A 1 84 ? 6.249 -7.447 -56.690 1.00 87.38 84 PHE A C 1
ATOM 661 O O . PHE A 1 84 ? 6.018 -8.443 -56.010 1.00 87.38 84 PHE A O 1
ATOM 668 N N . MET A 1 85 ? 7.348 -6.716 -56.490 1.00 84.19 85 MET A N 1
ATOM 669 C CA . MET A 1 85 ? 8.390 -7.121 -55.535 1.00 84.19 85 MET A CA 1
ATOM 670 C C . MET A 1 85 ? 8.127 -6.625 -54.110 1.00 84.19 85 MET A C 1
ATOM 672 O O . MET A 1 85 ? 8.408 -7.363 -53.169 1.00 84.19 85 MET A O 1
ATOM 676 N N . LEU A 1 86 ? 7.588 -5.412 -53.928 1.00 80.94 86 LEU A N 1
ATOM 677 C CA . LEU A 1 86 ? 7.430 -4.810 -52.595 1.00 80.94 86 LEU A CA 1
ATOM 678 C C . LEU A 1 86 ? 6.056 -5.102 -51.973 1.00 80.94 86 LEU A C 1
ATOM 680 O O . LEU A 1 86 ? 5.978 -5.344 -50.772 1.00 80.94 86 LEU A O 1
ATOM 684 N N . VAL A 1 87 ? 4.983 -5.133 -52.770 1.00 82.88 87 VAL A N 1
ATOM 685 C CA . VAL A 1 87 ? 3.619 -5.376 -52.262 1.00 82.88 87 VAL A CA 1
ATOM 686 C C . VAL A 1 87 ? 3.200 -6.840 -52.405 1.00 82.88 87 VAL A C 1
ATOM 688 O O . VAL A 1 87 ? 2.899 -7.501 -51.410 1.00 82.88 87 VAL A O 1
ATOM 691 N N . LEU A 1 88 ? 3.176 -7.373 -53.630 1.00 85.12 88 LEU A N 1
ATOM 692 C CA . LEU A 1 88 ? 2.578 -8.686 -53.890 1.00 85.12 88 LEU A CA 1
ATOM 693 C C . LEU A 1 88 ? 3.432 -9.852 -53.381 1.00 85.12 88 LEU A C 1
ATOM 695 O O . LEU A 1 88 ? 2.872 -10.811 -52.850 1.00 85.12 88 LEU A O 1
ATOM 699 N N . LEU A 1 89 ? 4.762 -9.790 -53.505 1.00 83.31 89 LEU A N 1
ATOM 700 C CA . LEU A 1 89 ? 5.641 -10.881 -53.073 1.00 83.31 89 LEU A CA 1
ATOM 701 C C . LEU A 1 89 ? 5.571 -11.135 -51.546 1.00 83.31 89 LEU A C 1
ATOM 703 O O . LEU A 1 89 ? 5.320 -12.285 -51.170 1.00 83.31 89 LEU A O 1
ATOM 707 N N . PRO A 1 90 ? 5.704 -10.129 -50.652 1.00 79.69 90 PRO A N 1
ATOM 708 C CA . PRO A 1 90 ? 5.581 -10.352 -49.209 1.00 79.69 90 PRO A CA 1
ATOM 709 C C . PRO A 1 90 ? 4.169 -10.758 -48.789 1.00 79.69 90 PRO A C 1
ATOM 711 O O . PRO A 1 90 ? 4.018 -11.630 -47.937 1.00 79.69 90 PRO A O 1
ATOM 714 N N . PHE A 1 91 ? 3.134 -10.176 -49.406 1.00 82.19 91 PHE A N 1
ATOM 715 C CA . PHE A 1 91 ? 1.743 -10.530 -49.120 1.00 82.19 91 PHE A CA 1
ATOM 716 C C . PHE A 1 91 ? 1.451 -11.996 -49.468 1.00 82.19 91 PHE A C 1
ATOM 718 O O . PHE A 1 91 ? 0.967 -12.752 -48.628 1.00 82.19 91 PHE A O 1
ATOM 725 N N . THR A 1 92 ? 1.853 -12.427 -50.668 1.00 80.06 92 THR A N 1
ATOM 726 C CA . THR A 1 92 ? 1.696 -13.816 -51.129 1.00 80.06 92 THR A CA 1
ATOM 727 C C . THR A 1 92 ? 2.443 -14.793 -50.216 1.00 80.06 92 THR A C 1
ATOM 729 O O . THR A 1 92 ? 1.938 -15.872 -49.913 1.00 80.06 92 THR A O 1
ATOM 732 N N . PHE A 1 93 ? 3.632 -14.419 -49.731 1.00 79.81 93 PHE A N 1
ATOM 733 C CA . PHE A 1 93 ? 4.384 -15.219 -48.762 1.00 79.81 93 PHE A CA 1
ATOM 734 C C . PHE A 1 93 ? 3.685 -15.297 -47.393 1.00 79.81 93 PHE A C 1
ATOM 736 O O . PHE A 1 93 ? 3.577 -16.379 -46.809 1.00 79.81 93 PHE A O 1
ATOM 743 N N . MET A 1 94 ? 3.175 -14.171 -46.889 1.00 77.12 94 MET A N 1
ATOM 744 C CA . MET A 1 94 ? 2.467 -14.115 -45.609 1.00 77.12 94 MET A CA 1
ATOM 745 C C . MET A 1 94 ? 1.191 -14.963 -45.624 1.00 77.12 94 MET A C 1
ATOM 747 O O . MET A 1 94 ? 0.957 -15.735 -44.695 1.00 77.12 94 MET A O 1
ATOM 751 N N . GLU A 1 95 ? 0.397 -14.870 -46.688 1.00 77.69 95 GLU A N 1
ATOM 752 C CA . GLU A 1 95 ? -0.883 -15.570 -46.802 1.00 77.69 95 GLU A CA 1
ATOM 753 C C . GLU A 1 95 ? -0.715 -17.072 -47.084 1.00 77.69 95 GLU A C 1
ATOM 755 O O . GLU A 1 95 ? -1.379 -17.900 -46.463 1.00 77.69 95 GLU A O 1
ATOM 760 N N . LEU A 1 96 ? 0.201 -17.459 -47.982 1.00 75.62 96 LEU A N 1
ATOM 761 C CA . LEU A 1 96 ? 0.334 -18.860 -48.405 1.00 75.62 96 LEU A CA 1
ATOM 762 C C . LEU A 1 96 ? 1.257 -19.700 -47.511 1.00 75.62 96 LEU A C 1
ATOM 764 O O . LEU A 1 96 ? 1.108 -20.927 -47.485 1.00 75.62 96 LEU A O 1
ATOM 768 N N . PHE A 1 97 ? 2.205 -19.072 -46.805 1.00 69.25 97 PHE A N 1
ATOM 769 C CA . PHE A 1 97 ? 3.213 -19.758 -45.989 1.00 69.25 97 PHE A CA 1
ATOM 770 C C . PHE A 1 97 ? 3.141 -19.396 -44.505 1.00 69.25 97 PHE A C 1
ATOM 772 O O . PHE A 1 97 ? 3.092 -20.300 -43.672 1.00 69.25 97 PHE A O 1
ATOM 779 N N . TYR A 1 98 ? 3.136 -18.106 -44.154 1.00 69.94 98 TYR A N 1
ATOM 780 C CA . TYR A 1 98 ? 3.255 -17.692 -42.752 1.00 69.94 98 TYR A CA 1
ATOM 781 C C . TYR A 1 98 ? 1.982 -17.969 -41.941 1.00 69.94 98 TYR A C 1
ATOM 783 O O . TYR A 1 98 ? 2.060 -18.641 -40.913 1.00 69.94 98 TYR A O 1
ATOM 791 N N . ALA A 1 99 ? 0.813 -17.513 -42.405 1.00 70.44 99 ALA A N 1
ATOM 792 C CA . ALA A 1 99 ? -0.448 -17.683 -41.676 1.00 70.44 99 ALA A CA 1
ATOM 793 C C . ALA A 1 99 ? -0.786 -19.171 -41.429 1.00 70.44 99 ALA A C 1
ATOM 795 O O . ALA A 1 99 ? -0.954 -19.553 -40.267 1.00 70.44 99 ALA A O 1
ATOM 796 N N . PRO A 1 100 ? -0.735 -20.056 -42.450 1.00 63.97 100 PRO A N 1
ATOM 797 C CA . PRO A 1 100 ? -0.983 -21.485 -42.253 1.00 63.97 100 PRO A CA 1
ATOM 798 C C . PRO A 1 100 ? 0.041 -22.155 -41.325 1.00 63.97 100 PRO A C 1
ATOM 800 O O . PRO A 1 100 ? -0.293 -23.080 -40.584 1.00 63.97 100 PRO A O 1
ATOM 803 N N . TRP A 1 101 ? 1.301 -21.702 -41.334 1.00 64.62 101 TRP A N 1
ATOM 804 C CA . TRP A 1 101 ? 2.341 -22.226 -40.445 1.00 64.62 101 TRP A CA 1
ATOM 805 C C . TRP A 1 101 ? 2.117 -21.827 -38.979 1.00 64.62 101 TRP A C 1
ATOM 807 O O . TRP A 1 101 ? 2.337 -22.647 -38.083 1.00 64.62 101 TRP A O 1
ATOM 817 N N . VAL A 1 102 ? 1.644 -20.602 -38.726 1.00 56.50 102 VAL A N 1
ATOM 818 C CA . VAL A 1 102 ? 1.287 -20.122 -37.381 1.00 56.50 102 VAL A CA 1
ATOM 819 C C . VAL A 1 102 ? 0.058 -20.858 -36.842 1.00 56.50 102 VAL A C 1
ATOM 821 O O . VAL A 1 102 ? 0.096 -21.354 -35.715 1.00 56.50 102 VAL A O 1
ATOM 824 N N . GLU A 1 103 ? -0.990 -21.011 -37.652 1.00 62.12 103 GLU A N 1
ATOM 825 C CA . GLU A 1 103 ? -2.210 -21.743 -37.278 1.00 62.12 103 GLU A CA 1
ATOM 826 C C . GLU A 1 103 ? -1.922 -23.220 -36.977 1.00 62.12 103 GLU A C 1
ATOM 828 O O . GLU A 1 103 ? -2.374 -23.770 -35.970 1.00 62.12 103 GLU A O 1
ATOM 833 N N . MET A 1 104 ? -1.077 -23.861 -37.789 1.00 53.81 104 MET A N 1
ATOM 834 C CA . MET A 1 104 ? -0.646 -25.239 -37.552 1.00 53.81 104 MET A CA 1
ATOM 835 C C . MET A 1 104 ? 0.196 -25.379 -36.271 1.00 53.81 104 MET A C 1
ATOM 837 O O . MET A 1 104 ? 0.135 -26.407 -35.591 1.00 53.81 104 MET A O 1
ATOM 841 N N . ARG A 1 105 ? 0.969 -24.348 -35.902 1.00 55.19 105 ARG A N 1
ATOM 842 C CA . ARG A 1 105 ? 1.684 -24.292 -34.617 1.00 55.19 105 ARG A CA 1
ATOM 843 C C . ARG A 1 105 ? 0.736 -24.162 -33.426 1.00 55.19 105 ARG A C 1
ATOM 845 O O . ARG A 1 105 ? 1.071 -24.674 -32.362 1.00 55.19 105 ARG A O 1
ATOM 852 N N . ALA A 1 106 ? -0.410 -23.505 -33.589 1.00 50.47 106 ALA A N 1
ATOM 853 C CA . ALA A 1 106 ? -1.409 -23.361 -32.534 1.00 50.47 106 ALA A CA 1
ATOM 854 C C . ALA A 1 106 ? -2.181 -24.672 -32.289 1.00 50.47 106 ALA A C 1
ATOM 856 O O . ALA A 1 106 ? -2.314 -25.096 -31.144 1.00 50.47 106 ALA A O 1
ATOM 857 N N . ALA A 1 107 ? -2.600 -25.377 -33.347 1.00 50.53 107 ALA A N 1
ATOM 858 C CA . ALA A 1 107 ? -3.383 -26.614 -33.222 1.00 50.53 107 ALA A CA 1
ATOM 859 C C . ALA A 1 107 ? -2.585 -27.823 -32.675 1.00 50.53 107 ALA A C 1
ATOM 861 O O . ALA A 1 107 ? -3.141 -28.670 -31.980 1.00 50.53 107 ALA A O 1
ATOM 862 N N . ASN A 1 108 ? -1.273 -27.903 -32.934 1.00 54.50 108 ASN A N 1
ATOM 863 C CA . ASN A 1 108 ? -0.410 -29.000 -32.458 1.00 54.50 108 ASN A CA 1
ATOM 864 C C . ASN A 1 108 ? 0.125 -28.820 -31.019 1.00 54.50 108 ASN A C 1
ATOM 866 O O . ASN A 1 108 ? 0.947 -29.621 -30.573 1.00 54.50 108 ASN A O 1
ATOM 870 N N . ARG A 1 109 ? -0.291 -27.777 -30.285 1.00 59.22 109 ARG A N 1
ATOM 871 C CA . ARG A 1 109 ? 0.259 -27.445 -28.955 1.00 59.22 109 ARG A CA 1
ATOM 872 C C . ARG A 1 109 ? -0.446 -28.090 -27.763 1.00 59.22 109 ARG A C 1
ATOM 874 O O . ARG A 1 109 ? 0.103 -27.998 -26.672 1.00 59.22 109 ARG A O 1
ATOM 881 N N . ILE A 1 110 ? -1.602 -28.739 -27.933 1.00 73.69 110 ILE A N 1
ATOM 882 C CA . ILE A 1 110 ? -2.363 -29.297 -26.801 1.00 73.69 110 ILE A CA 1
ATOM 883 C C . ILE A 1 110 ? -1.803 -30.681 -26.420 1.00 73.69 110 ILE A C 1
ATOM 885 O O . ILE A 1 110 ? -1.999 -31.648 -27.166 1.00 73.69 110 ILE A O 1
ATOM 889 N N . PRO A 1 111 ? -1.106 -30.823 -25.278 1.00 81.06 111 PRO A N 1
ATOM 890 C CA . PRO A 1 111 ? -0.491 -32.076 -24.867 1.00 81.06 111 PRO A CA 1
ATOM 891 C C . PRO A 1 111 ? -1.568 -33.086 -24.460 1.00 81.06 111 PRO A C 1
ATOM 893 O O . PRO A 1 111 ? -2.485 -32.765 -23.711 1.00 81.06 111 PRO A O 1
ATOM 896 N N . ARG A 1 112 ? -1.452 -34.334 -24.924 1.00 86.69 112 ARG A N 1
ATOM 897 C CA . ARG A 1 112 ? -2.328 -35.455 -24.513 1.00 86.69 112 ARG A CA 1
ATOM 898 C C . ARG A 1 112 ? -1.633 -36.452 -23.585 1.00 86.69 112 ARG A C 1
ATOM 900 O O . ARG A 1 112 ? -2.261 -37.376 -23.083 1.00 86.69 112 ARG A O 1
ATOM 907 N N . LYS A 1 113 ? -0.325 -36.279 -23.385 1.00 89.62 113 LYS A N 1
ATOM 908 C CA . LYS A 1 113 ? 0.551 -37.168 -22.620 1.00 89.62 113 LYS A CA 1
ATOM 909 C C . LYS A 1 113 ? 1.577 -36.332 -21.860 1.00 89.62 113 LYS A C 1
ATOM 911 O O . LYS A 1 113 ? 2.049 -35.322 -22.385 1.00 89.62 113 LYS A O 1
ATOM 916 N N . VAL A 1 114 ? 1.910 -36.745 -20.639 1.00 89.75 114 VAL A N 1
ATOM 917 C CA . VAL A 1 114 ? 2.997 -36.128 -19.862 1.00 89.75 114 VAL A CA 1
ATOM 918 C C . VAL A 1 114 ? 4.368 -36.624 -20.331 1.00 89.75 114 VAL A C 1
ATOM 920 O O . VAL A 1 114 ? 4.475 -37.645 -21.007 1.00 89.75 114 VAL A O 1
ATOM 923 N N . ASN A 1 115 ? 5.429 -35.900 -19.971 1.00 85.94 115 ASN A N 1
ATOM 924 C CA . ASN A 1 115 ? 6.806 -36.289 -20.286 1.00 85.94 115 ASN A CA 1
ATOM 925 C C . ASN A 1 115 ? 7.134 -37.684 -19.714 1.00 85.94 115 ASN A C 1
ATOM 927 O O . ASN A 1 115 ? 6.742 -38.014 -18.593 1.00 85.94 115 ASN A O 1
ATOM 931 N N . ASP A 1 116 ? 7.893 -38.482 -20.465 1.00 83.75 116 ASP A N 1
ATOM 932 C CA . ASP A 1 116 ? 8.266 -39.845 -20.092 1.00 83.75 116 ASP A CA 1
ATOM 933 C C . ASP A 1 116 ? 9.188 -39.945 -18.862 1.00 83.75 116 ASP A C 1
ATOM 935 O O . ASP A 1 116 ? 9.329 -41.025 -18.290 1.00 83.75 116 ASP A O 1
ATOM 939 N N . ASN A 1 117 ? 9.764 -38.834 -18.403 1.00 86.00 117 ASN A N 1
ATOM 940 C CA . ASN A 1 117 ? 10.574 -38.790 -17.179 1.00 86.00 117 ASN A CA 1
ATOM 941 C C . ASN A 1 117 ? 9.795 -38.305 -15.944 1.00 86.00 117 ASN A C 1
ATOM 943 O O . ASN A 1 117 ? 10.383 -38.157 -14.875 1.00 86.00 117 ASN A O 1
ATOM 947 N N . LEU A 1 118 ? 8.494 -38.016 -16.074 1.00 89.75 118 LEU A N 1
ATOM 948 C CA . LEU A 1 118 ? 7.693 -37.492 -14.970 1.00 89.75 118 LEU A CA 1
ATOM 949 C C . LEU A 1 118 ? 7.364 -38.603 -13.960 1.00 89.75 118 LEU A C 1
ATOM 951 O O . LEU A 1 118 ? 6.643 -39.549 -14.285 1.00 89.75 118 LEU A O 1
ATOM 955 N N . THR A 1 119 ? 7.886 -38.462 -12.742 1.00 90.06 119 THR A N 1
ATOM 956 C CA . THR A 1 119 ? 7.641 -39.345 -11.594 1.00 90.06 119 THR A CA 1
ATOM 957 C C . THR A 1 119 ? 7.334 -38.521 -10.346 1.00 90.06 119 THR A C 1
ATOM 959 O O . THR A 1 119 ? 7.672 -37.338 -10.261 1.00 90.06 119 THR A O 1
ATOM 962 N N . GLY A 1 120 ? 6.674 -39.138 -9.367 1.00 88.75 120 GLY A N 1
ATOM 963 C CA . GLY A 1 120 ? 6.374 -38.515 -8.080 1.00 88.75 120 GLY A CA 1
ATOM 964 C C . GLY A 1 120 ? 5.380 -37.352 -8.162 1.00 88.75 120 GLY A C 1
ATOM 965 O O . GLY A 1 120 ? 5.290 -36.549 -7.231 1.00 88.75 120 GLY A O 1
ATOM 966 N N . HIS A 1 121 ? 4.644 -37.232 -9.269 1.00 93.50 121 HIS A N 1
ATOM 967 C CA . HIS A 1 121 ? 3.759 -36.104 -9.536 1.00 93.50 121 HIS A CA 1
ATOM 968 C C . HIS A 1 121 ? 2.352 -36.288 -8.977 1.00 93.50 121 HIS A C 1
ATOM 970 O O . HIS A 1 121 ? 1.900 -37.402 -8.724 1.00 93.50 121 HIS A O 1
ATOM 976 N N . VAL A 1 122 ? 1.641 -35.178 -8.799 1.00 94.62 122 VAL A N 1
ATOM 977 C CA . VAL A 1 122 ? 0.236 -35.165 -8.380 1.00 94.62 122 VAL A CA 1
ATOM 978 C C . VAL A 1 122 ? -0.667 -34.991 -9.597 1.00 94.62 122 VAL A C 1
ATOM 980 O O . VAL A 1 122 ? -0.531 -34.026 -10.350 1.00 94.62 122 VAL A O 1
ATOM 983 N N . ILE A 1 123 ? -1.608 -35.911 -9.785 1.00 96.31 123 ILE A N 1
ATOM 984 C CA . ILE A 1 123 ? -2.615 -35.842 -10.847 1.00 96.31 123 ILE A CA 1
ATOM 985 C C . ILE A 1 123 ? -3.888 -35.216 -10.281 1.00 96.31 123 ILE A C 1
ATOM 987 O O . ILE A 1 123 ? -4.428 -35.698 -9.288 1.00 96.31 123 ILE A O 1
ATOM 991 N N . MET A 1 124 ? -4.403 -34.176 -10.934 1.00 96.31 124 MET A N 1
ATOM 992 C CA . MET A 1 124 ? -5.696 -33.562 -10.617 1.00 96.31 124 MET A CA 1
ATOM 993 C C . MET A 1 124 ? -6.658 -33.715 -11.791 1.00 96.31 124 MET A C 1
ATOM 995 O O . MET A 1 124 ? -6.281 -33.497 -12.935 1.00 96.31 124 MET A O 1
ATOM 999 N N . THR A 1 125 ? -7.915 -34.054 -11.522 1.00 94.56 125 THR A N 1
ATOM 1000 C CA . THR A 1 125 ? -8.941 -34.318 -12.559 1.00 94.56 125 THR A CA 1
ATOM 1001 C C . THR A 1 125 ? -9.940 -33.172 -12.747 1.00 94.56 125 THR A C 1
ATOM 1003 O O . THR A 1 125 ? -10.981 -33.313 -13.400 1.00 94.56 125 THR A O 1
ATOM 1006 N N . PHE A 1 126 ? -9.680 -32.042 -12.095 1.00 92.75 126 PHE A N 1
ATOM 1007 C CA . PHE A 1 126 ? -10.526 -30.860 -12.140 1.00 92.75 126 PHE A CA 1
ATOM 1008 C C . PHE A 1 126 ? -9.721 -29.620 -11.785 1.00 92.75 126 PHE A C 1
ATOM 1010 O O . PHE A 1 126 ? -8.956 -29.643 -10.820 1.00 92.75 126 PHE A O 1
ATOM 1017 N N . TYR A 1 127 ? -9.942 -28.534 -12.522 1.00 91.75 127 TYR A N 1
ATOM 1018 C CA . TYR A 1 127 ? -9.410 -27.219 -12.196 1.00 91.75 127 TYR A CA 1
ATOM 1019 C C . TYR A 1 127 ? -10.508 -26.352 -11.568 1.00 91.75 127 TYR A C 1
ATOM 1021 O O . TYR A 1 127 ? -11.288 -25.698 -12.248 1.00 91.75 127 TYR A O 1
ATOM 1029 N N . GLY A 1 128 ? -10.594 -26.386 -10.240 1.00 88.81 128 GLY A N 1
ATOM 1030 C CA . GLY A 1 128 ? -11.481 -25.526 -9.453 1.00 88.81 128 GLY A CA 1
ATOM 1031 C C . GLY A 1 128 ? -10.739 -24.850 -8.300 1.00 88.81 128 GLY A C 1
ATOM 1032 O O . GLY A 1 128 ? -9.525 -25.020 -8.187 1.00 88.81 128 GLY A O 1
ATOM 1033 N N . PRO A 1 129 ? -11.442 -24.153 -7.387 1.00 87.25 129 PRO A N 1
ATOM 1034 C CA . PRO A 1 129 ? -10.820 -23.387 -6.301 1.00 87.25 129 PRO A CA 1
ATOM 1035 C C . PRO A 1 129 ? -9.778 -24.171 -5.491 1.00 87.25 129 PRO A C 1
ATOM 1037 O O . PRO A 1 129 ? -8.653 -23.719 -5.306 1.00 87.25 129 PRO A O 1
ATOM 1040 N N . VAL A 1 130 ? -10.121 -25.400 -5.086 1.00 90.06 130 VAL A N 1
ATOM 1041 C CA . VAL A 1 130 ? -9.224 -26.286 -4.325 1.00 90.06 130 VAL A CA 1
ATOM 1042 C C . VAL A 1 130 ? -8.007 -26.712 -5.149 1.00 90.06 130 VAL A C 1
ATOM 1044 O O . VAL A 1 130 ? -6.901 -26.753 -4.622 1.00 90.06 130 VAL A O 1
ATOM 1047 N N . ALA A 1 131 ? -8.193 -27.029 -6.435 1.00 90.75 131 ALA A N 1
ATOM 1048 C CA . ALA A 1 131 ? -7.097 -27.451 -7.305 1.00 90.75 131 ALA A CA 1
ATOM 1049 C C . ALA A 1 131 ? -6.159 -26.285 -7.632 1.00 90.75 131 ALA A C 1
ATOM 1051 O O . ALA A 1 131 ? -4.951 -26.467 -7.610 1.00 90.75 131 ALA A O 1
ATOM 1052 N N . SER A 1 132 ? -6.698 -25.085 -7.862 1.00 89.44 132 SER A N 1
ATOM 1053 C CA . SER A 1 132 ? -5.904 -23.871 -8.066 1.00 89.44 132 SER A CA 1
ATOM 1054 C C . SER A 1 132 ? -5.037 -23.558 -6.838 1.00 89.44 132 SER A C 1
ATOM 1056 O O . SER A 1 132 ? -3.818 -23.425 -6.961 1.00 89.44 132 SER A O 1
ATOM 1058 N N . ALA A 1 133 ? -5.632 -23.582 -5.638 1.00 83.19 133 ALA A N 1
ATOM 1059 C CA . ALA A 1 133 ? -4.897 -23.396 -4.386 1.00 83.19 133 ALA A CA 1
ATOM 1060 C C . ALA A 1 133 ? -3.874 -24.524 -4.132 1.00 83.19 133 ALA A C 1
ATOM 1062 O O . ALA A 1 133 ? -2.760 -24.275 -3.672 1.00 83.19 133 ALA A O 1
ATOM 1063 N N . LEU A 1 134 ? -4.202 -25.777 -4.478 1.00 87.44 134 LEU A N 1
ATOM 1064 C CA . LEU A 1 134 ? -3.264 -26.898 -4.368 1.00 87.44 134 LEU A CA 1
ATOM 1065 C C . LEU A 1 134 ? -2.098 -26.751 -5.348 1.00 87.44 134 LEU A C 1
ATOM 1067 O O . LEU A 1 134 ? -0.958 -26.941 -4.945 1.00 87.44 134 LEU A O 1
ATOM 1071 N N . ILE A 1 135 ? -2.344 -26.357 -6.598 1.00 89.50 135 ILE A N 1
ATOM 1072 C CA . ILE A 1 135 ? -1.300 -26.091 -7.597 1.00 89.50 135 ILE A CA 1
ATOM 1073 C C . ILE A 1 135 ? -0.330 -25.025 -7.092 1.00 89.50 135 ILE A C 1
ATOM 1075 O O . ILE A 1 135 ? 0.881 -25.202 -7.214 1.00 89.50 135 ILE A O 1
ATOM 1079 N N . ALA A 1 136 ? -0.833 -23.950 -6.480 1.00 78.69 136 ALA A N 1
ATOM 1080 C CA . ALA A 1 136 ? 0.012 -22.909 -5.899 1.00 78.69 136 ALA A CA 1
ATOM 1081 C C . ALA A 1 136 ? 0.960 -23.456 -4.809 1.00 78.69 136 ALA A C 1
ATOM 1083 O O . ALA A 1 136 ? 2.119 -23.029 -4.726 1.00 78.69 136 ALA A O 1
ATOM 1084 N N . LYS A 1 137 ? 0.508 -24.437 -4.013 1.00 71.44 137 LYS A N 1
ATOM 1085 C CA . LYS A 1 137 ? 1.325 -25.145 -3.009 1.00 71.44 137 LYS A CA 1
ATOM 1086 C C . LYS A 1 137 ? 2.273 -26.163 -3.640 1.00 71.44 137 LYS A C 1
ATOM 1088 O O . LYS A 1 137 ? 3.453 -26.179 -3.318 1.00 71.44 137 LYS A O 1
ATOM 1093 N N . LEU A 1 138 ? 1.811 -26.965 -4.595 1.00 84.00 138 LEU A N 1
ATOM 1094 C CA . LEU A 1 138 ? 2.659 -27.927 -5.305 1.00 84.00 138 LEU A CA 1
ATOM 1095 C C . LEU A 1 138 ? 3.817 -27.216 -6.020 1.00 84.00 138 LEU A C 1
ATOM 1097 O O . LEU A 1 138 ? 4.956 -27.664 -5.919 1.00 84.00 138 LEU A O 1
ATOM 1101 N N . LYS A 1 139 ? 3.560 -26.051 -6.637 1.00 79.12 139 LYS A N 1
ATOM 1102 C CA . LYS A 1 139 ? 4.606 -25.174 -7.188 1.00 79.12 139 LYS A CA 1
ATOM 1103 C C . LYS A 1 139 ? 5.582 -24.681 -6.112 1.00 79.12 139 LYS A C 1
ATOM 1105 O O . LYS A 1 139 ? 6.784 -24.719 -6.354 1.00 79.12 139 LYS A O 1
ATOM 1110 N N . GLN A 1 140 ? 5.091 -24.265 -4.936 1.00 63.53 140 GLN A N 1
ATOM 1111 C CA . GLN A 1 140 ? 5.925 -23.829 -3.795 1.00 63.53 140 GLN A CA 1
ATOM 1112 C C . GLN A 1 140 ? 6.936 -24.890 -3.389 1.00 63.53 140 GLN A C 1
ATOM 1114 O O . GLN A 1 140 ? 8.129 -24.625 -3.288 1.00 63.53 140 GLN A O 1
ATOM 1119 N N . PHE A 1 141 ? 6.436 -26.104 -3.182 1.00 68.25 141 PHE A N 1
ATOM 1120 C CA . PHE A 1 141 ? 7.200 -27.220 -2.643 1.00 68.25 141 PHE A CA 1
ATOM 1121 C C . PHE A 1 141 ? 7.845 -28.073 -3.735 1.00 68.25 141 PHE A C 1
ATOM 1123 O O . PHE A 1 141 ? 8.372 -29.144 -3.452 1.00 68.25 141 PHE A O 1
ATOM 1130 N N . LYS A 1 142 ? 7.825 -27.581 -4.982 1.00 76.00 142 LYS A N 1
ATOM 1131 C CA . LYS A 1 142 ? 8.417 -28.218 -6.164 1.00 76.00 142 LYS A CA 1
ATOM 1132 C C . LYS A 1 142 ? 7.928 -29.652 -6.391 1.00 76.00 142 LYS A C 1
ATOM 1134 O O . LYS A 1 142 ? 8.658 -30.477 -6.936 1.00 76.00 142 LYS A O 1
ATOM 1139 N N . TYR A 1 143 ? 6.680 -29.937 -6.025 1.00 83.12 143 TYR A N 1
ATOM 1140 C CA . TYR A 1 143 ? 6.031 -31.179 -6.414 1.00 83.12 143 TYR A CA 1
ATOM 1141 C C . TYR A 1 143 ? 5.603 -31.082 -7.880 1.00 83.12 143 TYR A C 1
ATOM 1143 O O . TYR A 1 143 ? 4.852 -30.166 -8.241 1.00 83.12 143 TYR A O 1
ATOM 1151 N N . PRO A 1 144 ? 6.046 -32.012 -8.741 1.00 90.81 144 PRO A N 1
ATOM 1152 C CA . PRO A 1 144 ? 5.546 -32.062 -10.099 1.00 90.81 144 PRO A CA 1
ATOM 1153 C C . PRO A 1 144 ? 4.047 -32.374 -10.069 1.00 90.81 144 PRO A C 1
ATOM 1155 O O . PRO A 1 144 ? 3.549 -33.077 -9.191 1.00 90.81 144 PRO A O 1
ATOM 1158 N N . TYR A 1 145 ? 3.293 -31.830 -11.015 1.00 94.75 145 TYR A N 1
ATOM 1159 C CA . TYR A 1 145 ? 1.853 -32.049 -11.074 1.00 94.75 145 TYR A CA 1
ATOM 1160 C C . TYR A 1 145 ? 1.346 -31.964 -12.510 1.00 94.75 145 TYR A C 1
ATOM 1162 O O . TYR A 1 145 ? 2.000 -31.377 -13.378 1.00 94.75 145 TYR A O 1
ATOM 1170 N N . VAL A 1 146 ? 0.167 -32.536 -12.743 1.00 95.88 146 VAL A N 1
ATOM 1171 C CA . VAL A 1 146 ? -0.564 -32.434 -14.007 1.00 95.88 146 VAL A CA 1
ATOM 1172 C C . VAL A 1 146 ? -2.065 -32.345 -13.748 1.00 95.88 146 VAL A C 1
ATOM 1174 O O . VAL A 1 146 ? -2.604 -33.053 -12.896 1.00 95.88 146 VAL A O 1
ATOM 1177 N N . VAL A 1 147 ? -2.743 -31.474 -14.492 1.00 96.06 147 VAL A N 1
ATOM 1178 C CA . VAL A 1 147 ? -4.206 -31.384 -14.522 1.00 96.06 147 VAL A CA 1
ATOM 1179 C C . VAL A 1 147 ? -4.730 -32.087 -15.773 1.00 96.06 147 VAL A C 1
ATOM 1181 O O . VAL A 1 147 ? -4.225 -31.863 -16.867 1.00 96.06 147 VAL A O 1
ATOM 1184 N N . ILE A 1 148 ? -5.739 -32.936 -15.628 1.00 95.62 148 ILE A N 1
ATOM 1185 C CA . ILE A 1 148 ? -6.405 -33.617 -16.740 1.00 95.62 148 ILE A CA 1
ATOM 1186 C C . ILE A 1 148 ? -7.777 -32.979 -16.930 1.00 95.62 148 ILE A C 1
ATOM 1188 O O . ILE A 1 148 ? -8.569 -32.960 -15.981 1.00 95.62 148 ILE A O 1
ATOM 1192 N N . LEU A 1 149 ? -8.055 -32.482 -18.137 1.00 93.88 149 LEU A N 1
ATOM 1193 C CA . LEU A 1 149 ? -9.353 -31.914 -18.508 1.00 93.88 149 LEU A CA 1
ATOM 1194 C C . LEU A 1 149 ? -9.851 -32.502 -19.842 1.00 93.88 149 LEU A C 1
ATOM 1196 O O . LEU A 1 149 ? -9.030 -32.744 -20.734 1.00 93.88 149 LEU A O 1
ATOM 1200 N N . PRO A 1 150 ? -11.170 -32.733 -19.988 1.00 89.94 150 PRO A N 1
ATOM 1201 C CA . PRO A 1 150 ? -11.749 -33.212 -21.239 1.00 89.94 150 PRO A CA 1
ATOM 1202 C C . PRO A 1 150 ? -11.844 -32.123 -22.318 1.00 89.94 150 PRO A C 1
ATOM 1204 O O . PRO A 1 150 ? -11.785 -32.442 -23.498 1.00 89.94 150 PRO A O 1
ATOM 1207 N N . GLU A 1 151 ? -11.945 -30.844 -21.954 1.00 89.19 151 GLU A N 1
ATOM 1208 C CA . GLU A 1 151 ? -12.102 -29.744 -22.907 1.00 89.19 151 GLU A CA 1
ATOM 1209 C C . GLU A 1 151 ? -10.748 -29.170 -23.369 1.00 89.19 151 GLU A C 1
ATOM 1211 O O . GLU A 1 151 ? -9.953 -28.659 -22.579 1.00 89.19 151 GLU A O 1
ATOM 1216 N N . ALA A 1 152 ? -10.485 -29.213 -24.680 1.00 82.75 152 ALA A N 1
ATOM 1217 C CA . ALA A 1 152 ? -9.226 -28.756 -25.279 1.00 82.75 152 ALA A CA 1
ATOM 1218 C C . ALA A 1 152 ? -8.948 -27.257 -25.053 1.00 82.75 152 ALA A C 1
ATOM 1220 O O . ALA A 1 152 ? -7.803 -26.875 -24.794 1.00 82.75 152 ALA A O 1
ATOM 1221 N N . ASP A 1 153 ? -9.992 -26.428 -25.097 1.00 79.69 153 ASP A N 1
ATOM 1222 C CA . ASP A 1 153 ? -9.883 -24.981 -24.898 1.00 79.69 153 ASP A CA 1
ATOM 1223 C C . ASP A 1 153 ? -9.480 -24.638 -23.456 1.00 79.69 153 ASP A C 1
ATOM 1225 O O . ASP A 1 153 ? -8.627 -23.775 -23.245 1.00 79.69 153 ASP A O 1
ATOM 1229 N N . GLU A 1 154 ? -10.009 -25.360 -22.459 1.00 85.50 154 GLU A N 1
ATOM 1230 C CA . GLU A 1 154 ? -9.617 -25.178 -21.055 1.00 85.50 154 GLU A CA 1
ATOM 1231 C C . GLU A 1 154 ? -8.152 -25.581 -20.832 1.00 85.50 154 GLU A C 1
ATOM 1233 O O . GLU A 1 154 ? -7.411 -24.883 -20.141 1.00 85.50 154 GLU A O 1
ATOM 1238 N N . VAL A 1 155 ? -7.691 -26.667 -21.464 1.00 87.31 155 VAL A N 1
ATOM 1239 C CA . VAL A 1 155 ? -6.281 -27.091 -21.398 1.00 87.31 155 VAL A CA 1
ATOM 1240 C C . VAL A 1 155 ? -5.358 -26.032 -21.994 1.00 87.31 155 VAL A C 1
ATOM 1242 O O . VAL A 1 155 ? -4.327 -25.725 -21.395 1.00 87.31 155 VAL A O 1
ATOM 1245 N N . MET A 1 156 ? -5.718 -25.451 -23.144 1.00 81.88 156 MET A N 1
ATOM 1246 C CA . MET A 1 156 ? -4.928 -24.385 -23.765 1.00 81.88 156 MET A CA 1
ATOM 1247 C C . MET A 1 156 ? -4.862 -23.151 -22.862 1.00 81.88 156 MET A C 1
ATOM 1249 O O . MET A 1 156 ? -3.766 -22.657 -22.601 1.00 81.88 156 MET A O 1
ATOM 1253 N N . GLN A 1 157 ? -5.999 -22.730 -22.297 1.00 82.19 157 GLN A N 1
ATOM 1254 C CA . GLN A 1 157 ? -6.033 -21.637 -21.326 1.00 82.19 157 GLN A CA 1
ATOM 1255 C C . GLN A 1 157 ? -5.122 -21.932 -20.132 1.00 82.19 157 GLN A C 1
ATOM 1257 O O . GLN A 1 157 ? -4.321 -21.082 -19.755 1.00 82.19 157 GLN A O 1
ATOM 1262 N N . LEU A 1 158 ? -5.179 -23.129 -19.544 1.00 87.25 158 LEU A N 1
ATOM 1263 C CA . LEU A 1 158 ? -4.305 -23.478 -18.422 1.00 87.25 158 LEU A CA 1
ATOM 1264 C C . LEU A 1 158 ? -2.819 -23.445 -18.802 1.00 87.25 158 LEU A C 1
ATOM 1266 O O . LEU A 1 158 ? -2.008 -22.928 -18.031 1.00 87.25 158 LEU A O 1
ATOM 1270 N N . ILE A 1 159 ? -2.457 -23.928 -19.989 1.00 83.69 159 ILE A N 1
ATOM 1271 C CA . ILE A 1 159 ? -1.074 -23.896 -20.481 1.00 83.69 159 ILE A CA 1
ATOM 1272 C C . ILE A 1 159 ? -0.593 -22.458 -20.695 1.00 83.69 159 ILE A C 1
ATOM 1274 O O . ILE A 1 159 ? 0.526 -22.139 -20.289 1.00 83.69 159 ILE A O 1
ATOM 1278 N N . ASP A 1 160 ? -1.436 -21.578 -21.237 1.00 77.50 160 ASP A N 1
ATOM 1279 C CA . ASP A 1 160 ? -1.131 -20.149 -21.386 1.00 77.50 160 ASP A CA 1
ATOM 1280 C C . ASP A 1 160 ? -0.925 -19.463 -20.022 1.00 77.50 160 ASP A C 1
ATOM 1282 O O . ASP A 1 160 ? -0.095 -18.561 -19.883 1.00 77.50 160 ASP A O 1
ATOM 1286 N N . HIS A 1 161 ? -1.600 -19.951 -18.975 1.00 81.00 161 HIS A N 1
ATOM 1287 C CA . HIS A 1 161 ? -1.388 -19.543 -17.581 1.00 81.00 161 HIS A CA 1
ATOM 1288 C C . HIS A 1 161 ? -0.216 -20.279 -16.891 1.00 81.00 161 HIS A C 1
ATOM 1290 O O . HIS A 1 161 ? -0.006 -20.132 -15.682 1.00 81.00 161 HIS A O 1
ATOM 1296 N N . GLY A 1 162 ? 0.576 -21.067 -17.628 1.00 83.69 162 GLY A N 1
ATOM 1297 C CA . GLY A 1 162 ? 1.731 -21.799 -17.101 1.00 83.69 162 GLY A CA 1
ATOM 1298 C C . GLY A 1 162 ? 1.349 -22.923 -16.134 1.00 83.69 162 GLY A C 1
ATOM 1299 O O . GLY A 1 162 ? 2.053 -23.180 -15.148 1.00 83.69 162 GLY A O 1
ATOM 1300 N N . ILE A 1 163 ? 0.196 -23.552 -16.350 1.00 90.00 163 ILE A N 1
ATOM 1301 C CA . ILE A 1 163 ? -0.291 -24.701 -15.590 1.00 90.00 163 ILE A CA 1
ATOM 1302 C C . ILE A 1 163 ? -0.134 -25.948 -16.459 1.00 90.00 163 ILE A C 1
ATOM 1304 O O . ILE A 1 163 ? -0.675 -26.028 -17.558 1.00 90.00 163 ILE A O 1
ATOM 1308 N N . ASN A 1 164 ? 0.599 -26.940 -15.947 1.00 90.50 164 ASN A N 1
ATOM 1309 C CA . ASN A 1 164 ? 0.770 -28.221 -16.626 1.00 90.50 164 ASN A CA 1
ATOM 1310 C C . ASN A 1 164 ? -0.576 -28.943 -16.714 1.00 90.50 164 ASN A C 1
ATOM 1312 O O . ASN A 1 164 ? -1.080 -29.447 -15.706 1.00 90.50 164 ASN A O 1
ATOM 1316 N N . ALA A 1 165 ? -1.134 -29.004 -17.918 1.00 93.19 165 ALA A N 1
ATOM 1317 C CA . ALA A 1 165 ? -2.386 -29.680 -18.195 1.00 93.19 165 ALA A CA 1
ATOM 1318 C C . ALA A 1 165 ? -2.262 -30.584 -19.425 1.00 93.19 165 ALA A C 1
ATOM 1320 O O . ALA A 1 165 ? -1.480 -30.309 -20.338 1.00 93.19 165 ALA A O 1
ATOM 1321 N N . ILE A 1 166 ? -3.031 -31.669 -19.431 1.00 93.69 166 ILE A N 1
ATOM 1322 C CA . ILE A 1 166 ? -3.192 -32.547 -20.585 1.00 93.69 166 ILE A CA 1
ATOM 1323 C C . ILE A 1 166 ? -4.671 -32.696 -20.928 1.00 93.69 166 ILE A C 1
ATOM 1325 O O . ILE A 1 166 ? -5.536 -32.699 -20.050 1.00 93.69 166 ILE A O 1
ATOM 1329 N N . HIS A 1 167 ? -4.938 -32.857 -22.216 1.00 92.88 167 HIS A N 1
ATOM 1330 C CA . HIS A 1 167 ? -6.268 -33.120 -22.737 1.00 92.88 167 HIS A CA 1
ATOM 1331 C C . HIS A 1 167 ? -6.565 -34.620 -22.753 1.00 92.88 167 HIS A C 1
ATOM 1333 O O . HIS A 1 167 ? -5.848 -35.386 -23.408 1.00 92.88 167 HIS A O 1
ATOM 1339 N N . GLY A 1 168 ? -7.649 -35.026 -22.093 1.00 92.25 168 GLY A N 1
ATOM 1340 C CA . GLY A 1 168 ? -8.136 -36.400 -22.131 1.00 92.25 168 GLY A CA 1
ATOM 1341 C C . GLY A 1 168 ? -9.434 -36.617 -21.356 1.00 92.25 168 GLY A C 1
ATOM 1342 O O . GLY A 1 168 ? -9.698 -35.975 -20.341 1.00 92.25 168 GLY A O 1
ATOM 1343 N N . GLU A 1 169 ? -10.230 -37.571 -21.833 1.00 92.56 169 GLU A N 1
ATOM 1344 C CA . GLU A 1 169 ? -11.497 -37.966 -21.218 1.00 92.56 169 GLU A CA 1
ATOM 1345 C C . GLU A 1 169 ? -11.271 -38.707 -19.894 1.00 92.56 169 GLU A C 1
ATOM 1347 O O . GLU A 1 169 ? -10.473 -39.645 -19.813 1.00 92.56 169 GLU A O 1
ATOM 1352 N N . LEU A 1 170 ? -11.995 -38.312 -18.846 1.00 92.81 170 LEU A N 1
ATOM 1353 C CA . LEU A 1 170 ? -11.770 -38.783 -17.469 1.00 92.81 170 LEU A CA 1
ATOM 1354 C C . LEU A 1 170 ? -12.314 -40.195 -17.185 1.00 92.81 170 LEU A C 1
ATOM 1356 O O . LEU A 1 170 ? -12.061 -40.753 -16.121 1.00 92.81 170 LEU A O 1
ATOM 1360 N N . ASN A 1 171 ? -13.085 -40.771 -18.103 1.00 89.50 171 ASN A N 1
ATOM 1361 C CA . ASN A 1 171 ? -13.607 -42.138 -18.018 1.00 89.50 171 ASN A CA 1
ATOM 1362 C C . ASN A 1 171 ? -12.771 -43.150 -18.822 1.00 89.50 171 ASN A C 1
ATOM 1364 O O . ASN A 1 171 ? -13.058 -44.345 -18.771 1.00 89.50 171 ASN A O 1
ATOM 1368 N N . LEU A 1 172 ? -11.754 -42.695 -19.562 1.00 92.62 172 LEU A N 1
ATOM 1369 C CA . LEU A 1 172 ? -10.903 -43.563 -20.371 1.00 92.62 172 LEU A CA 1
ATOM 1370 C C . LEU A 1 172 ? -9.626 -43.945 -19.609 1.00 92.62 172 LEU A C 1
ATOM 1372 O O . LEU A 1 172 ? -8.887 -43.058 -19.170 1.00 92.62 172 LEU A O 1
ATOM 1376 N N . PRO A 1 173 ? -9.293 -45.247 -19.502 1.00 93.38 173 PRO A N 1
ATOM 1377 C CA . PRO A 1 173 ? -8.046 -45.681 -18.877 1.00 93.38 173 PRO A CA 1
ATOM 1378 C C . PRO A 1 173 ? -6.790 -45.102 -19.548 1.00 93.38 173 PRO A C 1
ATOM 1380 O O . PRO A 1 173 ? -5.833 -44.738 -18.862 1.00 93.38 173 PRO A O 1
ATOM 1383 N N . GLU A 1 174 ? -6.808 -44.950 -20.879 1.00 92.88 174 GLU A N 1
ATOM 1384 C CA . GLU A 1 174 ? -5.686 -44.402 -21.657 1.00 92.88 174 GLU A CA 1
ATOM 1385 C C . GLU A 1 174 ? -5.260 -43.008 -21.183 1.00 92.88 174 GLU A C 1
ATOM 1387 O O . GLU A 1 174 ? -4.068 -42.709 -21.147 1.00 92.88 174 GLU A O 1
ATOM 1392 N N . THR A 1 175 ? -6.206 -42.174 -20.745 1.00 94.81 175 THR A N 1
ATOM 1393 C CA . THR A 1 175 ? -5.935 -40.828 -20.226 1.00 94.81 175 THR A CA 1
ATOM 1394 C C . THR A 1 175 ? -5.011 -40.864 -19.004 1.00 94.81 175 THR A C 1
ATOM 1396 O O . THR A 1 175 ? -4.057 -40.091 -18.913 1.00 94.81 175 THR A O 1
ATOM 1399 N N . TYR A 1 176 ? -5.236 -41.798 -18.077 1.00 95.56 176 TYR A N 1
ATOM 1400 C CA . TYR A 1 176 ? -4.429 -41.937 -16.860 1.00 95.56 176 TYR A CA 1
ATOM 1401 C C . TYR A 1 176 ? -3.102 -42.663 -17.109 1.00 95.56 176 TYR A C 1
ATOM 1403 O O . TYR A 1 176 ? -2.105 -42.356 -16.451 1.00 95.56 176 TYR A O 1
ATOM 1411 N N . ILE A 1 177 ? -3.056 -43.570 -18.091 1.00 93.88 177 ILE A N 1
ATOM 1412 C CA . ILE A 1 177 ? -1.803 -44.166 -18.586 1.00 93.88 177 ILE A CA 1
ATOM 1413 C C . ILE A 1 177 ? -0.923 -43.071 -19.201 1.00 93.88 177 ILE A C 1
ATOM 1415 O O . ILE A 1 177 ? 0.252 -42.947 -18.855 1.00 93.88 177 ILE A O 1
ATOM 1419 N N . ASN A 1 178 ? -1.507 -42.205 -20.033 1.00 93.56 178 ASN A N 1
ATOM 1420 C CA . ASN A 1 178 ? -0.825 -41.056 -20.628 1.00 93.56 178 ASN A CA 1
ATOM 1421 C C . ASN A 1 178 ? -0.402 -40.005 -19.593 1.00 93.56 178 ASN A C 1
ATOM 1423 O O . ASN A 1 178 ? 0.563 -39.279 -19.827 1.00 93.56 178 ASN A O 1
ATOM 1427 N N . ALA A 1 179 ? -1.087 -39.944 -18.449 1.00 94.12 179 ALA A N 1
ATOM 1428 C CA . ALA A 1 179 ? -0.701 -39.155 -17.282 1.00 94.12 179 ALA A CA 1
ATOM 1429 C C . ALA A 1 179 ? 0.301 -39.866 -16.354 1.00 94.12 179 ALA A C 1
ATOM 1431 O O . ALA A 1 179 ? 0.681 -39.292 -15.336 1.00 94.12 179 ALA A O 1
ATOM 1432 N N . ARG A 1 180 ? 0.723 -41.099 -16.673 1.00 95.00 180 ARG A N 1
ATOM 1433 C CA . ARG A 1 180 ? 1.646 -41.937 -15.884 1.00 95.00 180 ARG A CA 1
ATOM 1434 C C . ARG A 1 180 ? 1.191 -42.163 -14.438 1.00 95.00 180 ARG A C 1
ATOM 1436 O O . ARG A 1 180 ? 1.971 -42.017 -13.499 1.00 95.00 180 ARG A O 1
ATOM 1443 N N . VAL A 1 181 ? -0.074 -42.542 -14.249 1.00 95.56 181 VAL A N 1
ATOM 1444 C CA . VAL A 1 181 ? -0.689 -42.704 -12.917 1.00 95.56 181 VAL A CA 1
ATOM 1445 C C . VAL A 1 181 ? 0.029 -43.689 -11.985 1.00 95.56 181 VAL A C 1
ATOM 1447 O O . VAL A 1 181 ? 0.041 -43.474 -10.777 1.00 95.56 181 VAL A O 1
ATOM 1450 N N . GLU A 1 182 ? 0.680 -44.729 -12.509 1.00 94.50 182 GLU A N 1
ATOM 1451 C CA . GLU A 1 182 ? 1.454 -45.693 -11.704 1.00 94.50 182 GLU A CA 1
ATOM 1452 C C . GLU A 1 182 ? 2.687 -45.080 -11.028 1.00 94.50 182 GLU A C 1
ATOM 1454 O O . GLU A 1 182 ? 3.157 -45.594 -10.019 1.00 94.50 182 GLU A O 1
ATOM 1459 N N . GLN A 1 183 ? 3.205 -43.981 -11.581 1.00 92.88 183 GLN A N 1
ATOM 1460 C CA . GLN A 1 183 ? 4.386 -43.275 -11.078 1.00 92.88 183 GLN A CA 1
ATOM 1461 C C . GLN A 1 183 ? 4.022 -41.986 -10.338 1.00 92.88 183 GLN A C 1
ATOM 1463 O O . GLN A 1 183 ? 4.911 -41.269 -9.879 1.00 92.88 183 GLN A O 1
ATOM 1468 N N . ALA A 1 184 ? 2.729 -41.673 -10.249 1.00 93.62 184 ALA A N 1
ATOM 1469 C CA . ALA A 1 184 ? 2.229 -40.520 -9.524 1.00 93.62 184 ALA A CA 1
ATOM 1470 C C . ALA A 1 184 ? 2.283 -40.771 -8.009 1.00 93.62 184 ALA A C 1
ATOM 1472 O O . ALA A 1 184 ? 2.027 -41.878 -7.538 1.00 93.62 184 ALA A O 1
ATOM 1473 N N . SER A 1 185 ? 2.553 -39.719 -7.239 1.00 91.38 185 SER A N 1
ATOM 1474 C CA . SER A 1 185 ? 2.489 -39.758 -5.772 1.00 91.38 185 SER A CA 1
ATOM 1475 C C . SER A 1 185 ? 1.051 -39.726 -5.262 1.00 91.38 185 SER A C 1
ATOM 1477 O O . SER A 1 185 ? 0.772 -40.210 -4.170 1.00 91.38 185 SER A O 1
ATOM 1479 N N . LEU A 1 186 ? 0.135 -39.124 -6.029 1.00 92.94 186 LEU A N 1
ATOM 1480 C CA . LEU A 1 186 ? -1.252 -38.914 -5.625 1.00 92.94 186 LEU A CA 1
ATOM 1481 C C . LEU A 1 186 ? -2.149 -38.637 -6.836 1.00 92.94 186 LEU A C 1
ATOM 1483 O O . LEU A 1 186 ? -1.780 -37.863 -7.717 1.00 92.94 186 LEU A O 1
ATOM 1487 N N . VAL A 1 187 ? -3.370 -39.178 -6.827 1.00 95.38 187 VAL A N 1
ATOM 1488 C CA . VAL A 1 187 ? -4.476 -38.700 -7.672 1.00 95.38 187 VAL A CA 1
ATOM 1489 C C . VAL A 1 187 ? -5.515 -37.998 -6.801 1.00 95.38 187 VAL A C 1
ATOM 1491 O O . VAL A 1 187 ? -6.084 -38.615 -5.902 1.00 95.38 187 VAL A O 1
ATOM 1494 N N . ALA A 1 188 ? -5.790 -36.725 -7.072 1.00 94.81 188 ALA A N 1
ATOM 1495 C CA . ALA A 1 188 ? -6.777 -35.916 -6.365 1.00 94.81 188 ALA A CA 1
ATOM 1496 C C . ALA A 1 188 ? -7.977 -35.587 -7.269 1.00 94.81 188 ALA A C 1
ATOM 1498 O O . ALA A 1 188 ? -7.821 -35.005 -8.344 1.00 94.81 188 ALA A O 1
ATOM 1499 N N . THR A 1 189 ? -9.193 -35.918 -6.820 1.00 93.94 189 THR A N 1
ATOM 1500 C CA . THR A 1 189 ? -10.436 -35.629 -7.555 1.00 93.94 189 THR A CA 1
ATOM 1501 C C . THR A 1 189 ? -11.437 -34.856 -6.694 1.00 93.94 189 THR A C 1
ATOM 1503 O O . THR A 1 189 ? -11.881 -35.318 -5.643 1.00 93.94 189 THR A O 1
ATOM 1506 N N . THR A 1 190 ? -11.784 -33.642 -7.132 1.00 91.06 190 THR A N 1
ATOM 1507 C CA . THR A 1 190 ? -12.598 -32.670 -6.372 1.00 91.06 190 THR A CA 1
ATOM 1508 C C . THR A 1 190 ? -13.936 -32.331 -7.058 1.00 91.06 190 THR A C 1
ATOM 1510 O O . THR A 1 190 ? -14.511 -31.255 -6.861 1.00 91.06 190 THR A O 1
ATOM 1513 N N . ARG A 1 191 ? -14.454 -33.254 -7.886 1.00 91.12 191 ARG A N 1
ATOM 1514 C CA . ARG A 1 191 ? -15.676 -33.074 -8.694 1.00 91.12 191 ARG A CA 1
ATOM 1515 C C . ARG A 1 191 ? -16.952 -33.405 -7.900 1.00 91.12 191 ARG A C 1
ATOM 1517 O O . ARG A 1 191 ? -17.021 -33.220 -6.684 1.00 91.12 191 ARG A O 1
ATOM 1524 N N . THR A 1 192 ? -18.022 -33.772 -8.603 1.00 90.94 192 THR A N 1
ATOM 1525 C CA . THR A 1 192 ? -19.247 -34.322 -8.009 1.00 90.94 192 THR A CA 1
ATOM 1526 C C . THR A 1 192 ? -19.010 -35.762 -7.568 1.00 90.94 192 THR A C 1
ATOM 1528 O O . THR A 1 192 ? -18.151 -36.441 -8.124 1.00 90.94 192 THR A O 1
ATOM 1531 N N . ASP A 1 193 ? -19.787 -36.238 -6.599 1.00 92.31 193 ASP A N 1
ATOM 1532 C CA . ASP A 1 193 ? -19.590 -37.566 -6.007 1.00 92.31 193 ASP A CA 1
ATOM 1533 C C . ASP A 1 193 ? -19.666 -38.681 -7.063 1.00 92.31 193 ASP A C 1
ATOM 1535 O O . ASP A 1 193 ? -18.786 -39.530 -7.114 1.00 92.31 193 ASP A O 1
ATOM 1539 N N . ILE A 1 194 ? -20.624 -38.601 -7.994 1.00 92.00 194 ILE A N 1
ATOM 1540 C CA . ILE A 1 194 ? -20.772 -39.557 -9.107 1.00 92.00 194 ILE A CA 1
ATOM 1541 C C . ILE A 1 194 ? -19.543 -39.543 -10.033 1.00 92.00 194 ILE A C 1
ATOM 1543 O O . ILE A 1 194 ? -19.015 -40.599 -10.383 1.00 92.00 194 ILE A O 1
ATOM 1547 N N . ALA A 1 195 ? -19.055 -38.356 -10.412 1.00 92.00 195 ALA A N 1
ATOM 1548 C CA . ALA A 1 195 ? -17.875 -38.237 -11.269 1.00 92.00 195 ALA A CA 1
ATOM 1549 C C . ALA A 1 195 ? -16.614 -38.742 -10.553 1.00 92.00 195 ALA A C 1
ATOM 1551 O O . ALA A 1 195 ? -15.814 -39.462 -11.145 1.00 92.00 195 ALA A O 1
ATOM 1552 N N . ASN A 1 196 ? -16.466 -38.415 -9.266 1.00 94.19 196 ASN A N 1
ATOM 1553 C CA . ASN A 1 196 ? -15.378 -38.908 -8.430 1.00 94.19 196 ASN A CA 1
ATOM 1554 C C . ASN A 1 196 ? -15.404 -40.440 -8.341 1.00 94.19 196 ASN A C 1
ATOM 1556 O O . ASN A 1 196 ? -14.354 -41.052 -8.502 1.00 94.19 196 ASN A O 1
ATOM 1560 N N . THR A 1 197 ? -16.571 -41.067 -8.169 1.00 93.75 197 THR A N 1
ATOM 1561 C CA . THR A 1 197 ? -16.710 -42.533 -8.168 1.00 93.75 197 THR A CA 1
ATOM 1562 C C . THR A 1 197 ? -16.230 -43.144 -9.485 1.00 93.75 197 THR A C 1
ATOM 1564 O O . THR A 1 197 ? -15.433 -44.080 -9.458 1.00 93.75 197 THR A O 1
ATOM 1567 N N . SER A 1 198 ? -16.633 -42.584 -10.632 1.00 93.56 198 SER A N 1
ATOM 1568 C CA . SER A 1 198 ? -16.187 -43.060 -11.953 1.00 93.56 198 SER A CA 1
ATOM 1569 C C . SER A 1 198 ? -14.672 -42.929 -12.143 1.00 93.56 198 SER A C 1
ATOM 1571 O O . SER A 1 198 ? -14.025 -43.850 -12.639 1.00 93.56 198 SER A O 1
ATOM 1573 N N . ILE A 1 199 ? -14.094 -41.800 -11.729 1.00 94.81 199 ILE A N 1
ATOM 1574 C CA . ILE A 1 199 ? -12.651 -41.530 -11.810 1.00 94.81 199 ILE A CA 1
ATOM 1575 C C . ILE A 1 199 ? -11.869 -42.505 -10.928 1.00 94.81 199 ILE A C 1
ATOM 1577 O O . ILE A 1 199 ? -10.915 -43.131 -11.387 1.00 94.81 199 ILE A O 1
ATOM 1581 N N . VAL A 1 200 ? -12.287 -42.659 -9.668 1.00 95.50 200 VAL A N 1
ATOM 1582 C CA . VAL A 1 200 ? -11.655 -43.566 -8.702 1.00 95.50 200 VAL A CA 1
ATOM 1583 C C . VAL A 1 200 ? -11.679 -44.997 -9.234 1.00 95.50 200 VAL A C 1
ATOM 1585 O O . VAL A 1 200 ? -10.640 -45.656 -9.238 1.00 95.50 200 VAL A O 1
ATOM 1588 N N . PHE A 1 201 ? -12.829 -45.448 -9.740 1.00 94.12 201 PHE A N 1
ATOM 1589 C CA . PHE A 1 201 ? -12.983 -46.781 -10.316 1.00 94.12 201 PHE A CA 1
ATOM 1590 C C . PHE A 1 201 ? -12.070 -46.989 -11.536 1.00 94.12 201 PHE A C 1
ATOM 1592 O O . PHE A 1 201 ? -11.377 -48.001 -11.625 1.00 94.12 201 PHE A O 1
ATOM 1599 N N . THR A 1 202 ? -11.991 -45.998 -12.434 1.00 94.81 202 THR A N 1
ATOM 1600 C CA . THR A 1 202 ? -11.130 -46.043 -13.632 1.00 94.81 202 THR A CA 1
ATOM 1601 C C . THR A 1 202 ? -9.650 -46.132 -13.256 1.00 94.81 202 THR A C 1
ATOM 1603 O O . THR A 1 202 ? -8.933 -46.998 -13.754 1.00 94.81 202 THR A O 1
ATOM 1606 N N . VAL A 1 203 ? -9.188 -45.292 -12.323 1.00 95.56 203 VAL A N 1
ATOM 1607 C CA . VAL A 1 203 ? -7.796 -45.306 -11.845 1.00 95.56 203 VAL A CA 1
ATOM 1608 C C . VAL A 1 203 ? -7.459 -46.624 -11.146 1.00 95.56 203 VAL A C 1
ATOM 1610 O O . VAL A 1 203 ? -6.371 -47.163 -11.347 1.00 95.56 203 VAL A O 1
ATOM 1613 N N . ARG A 1 204 ? -8.390 -47.181 -10.361 1.00 94.19 204 ARG A N 1
ATOM 1614 C CA . ARG A 1 204 ? -8.208 -48.464 -9.663 1.00 94.19 204 ARG A CA 1
ATOM 1615 C C . ARG A 1 204 ? -8.187 -49.672 -10.589 1.00 94.19 204 ARG A C 1
ATOM 1617 O O . ARG A 1 204 ? -7.572 -50.676 -10.233 1.00 94.19 204 ARG A O 1
ATOM 1624 N N . GLY A 1 205 ? -8.787 -49.557 -11.772 1.00 91.38 205 GLY A N 1
ATOM 1625 C CA . GLY A 1 205 ? -8.625 -50.525 -12.855 1.00 91.38 205 GLY A CA 1
ATOM 1626 C C . GLY A 1 205 ? -7.199 -50.582 -13.419 1.00 91.38 205 GLY A C 1
ATOM 1627 O O . GLY A 1 205 ? -6.808 -51.619 -13.943 1.00 91.38 205 GLY A O 1
ATOM 1628 N N . ILE A 1 206 ? -6.417 -49.503 -13.280 1.00 94.06 206 ILE A N 1
ATOM 1629 C CA . ILE A 1 206 ? -5.031 -49.408 -13.767 1.00 94.06 206 ILE A CA 1
ATOM 1630 C C . ILE A 1 206 ? -4.043 -49.733 -12.645 1.00 94.06 206 ILE A C 1
ATOM 1632 O O . ILE A 1 206 ? -3.192 -50.599 -12.802 1.00 94.06 206 ILE A O 1
ATOM 1636 N N . THR A 1 207 ? -4.160 -49.056 -11.497 1.00 93.00 207 THR A N 1
ATOM 1637 C CA . THR A 1 207 ? -3.210 -49.184 -10.384 1.00 93.00 207 THR A CA 1
ATOM 1638 C C . THR A 1 207 ? -3.892 -49.373 -9.033 1.00 93.00 207 THR A C 1
ATOM 1640 O O . THR A 1 207 ? -4.827 -48.659 -8.650 1.00 93.00 207 THR A O 1
ATOM 1643 N N . LYS A 1 208 ? -3.362 -50.322 -8.255 1.00 89.62 208 LYS A N 1
ATOM 1644 C CA . LYS A 1 208 ? -3.762 -50.566 -6.860 1.00 89.62 208 LYS A CA 1
ATOM 1645 C C . LYS A 1 208 ? -2.893 -49.817 -5.846 1.00 89.62 208 LYS A C 1
ATOM 1647 O O . LYS A 1 208 ? -3.297 -49.703 -4.695 1.00 89.62 208 LYS A O 1
ATOM 1652 N N . THR A 1 209 ? -1.724 -49.322 -6.253 1.00 88.12 209 THR A N 1
ATOM 1653 C CA . THR A 1 209 ? -0.698 -48.779 -5.347 1.00 88.12 209 THR A CA 1
ATOM 1654 C C . THR A 1 209 ? -0.794 -47.266 -5.190 1.00 88.12 209 THR A C 1
ATOM 1656 O O . THR A 1 209 ? -0.699 -46.768 -4.071 1.00 88.12 209 THR A O 1
ATOM 1659 N N . THR A 1 210 ? -1.041 -46.527 -6.276 1.00 93.06 210 THR A N 1
ATOM 1660 C CA . THR A 1 210 ? -1.125 -45.060 -6.236 1.00 93.06 210 THR A CA 1
ATOM 1661 C C . THR A 1 210 ? -2.304 -44.617 -5.363 1.00 93.06 210 THR A C 1
ATOM 1663 O O . THR A 1 210 ? -3.437 -45.056 -5.604 1.00 93.06 210 THR A O 1
ATOM 1666 N N . PRO A 1 211 ? -2.115 -43.755 -4.351 1.00 92.19 211 PRO A N 1
ATOM 1667 C CA . PRO A 1 211 ? -3.218 -43.301 -3.518 1.00 92.19 211 PRO A CA 1
ATOM 1668 C C . PRO A 1 211 ? -4.167 -42.398 -4.316 1.00 92.19 211 PRO A C 1
ATOM 1670 O O . PRO A 1 211 ? -3.740 -41.520 -5.066 1.00 92.19 211 PRO A O 1
ATOM 1673 N N . VAL A 1 212 ? -5.475 -42.620 -4.151 1.00 94.00 212 VAL A N 1
ATOM 1674 C CA . VAL A 1 212 ? -6.526 -41.830 -4.814 1.00 94.00 212 VAL A CA 1
ATOM 1675 C C . VAL A 1 212 ? -7.386 -41.163 -3.754 1.00 94.00 212 VAL A C 1
ATOM 1677 O O . VAL A 1 212 ? -8.046 -41.846 -2.965 1.00 94.00 212 VAL A O 1
ATOM 1680 N N . ILE A 1 213 ? -7.398 -39.835 -3.745 1.00 93.69 213 ILE A N 1
ATOM 1681 C CA . ILE A 1 213 ? -8.111 -39.025 -2.762 1.00 93.69 213 ILE A CA 1
ATOM 1682 C C . ILE A 1 213 ? -9.260 -38.304 -3.450 1.00 93.69 213 ILE A C 1
ATOM 1684 O O . ILE A 1 213 ? -9.060 -37.488 -4.352 1.00 93.69 213 ILE A O 1
ATOM 1688 N N . ALA A 1 214 ? -10.476 -38.619 -3.020 1.00 93.56 214 ALA A N 1
ATOM 1689 C CA . ALA A 1 214 ? -11.695 -38.029 -3.551 1.00 93.56 214 ALA A CA 1
ATOM 1690 C C . ALA A 1 214 ? -12.340 -37.114 -2.513 1.00 93.56 214 ALA A C 1
ATOM 1692 O O . ALA A 1 214 ? -12.366 -37.440 -1.326 1.00 93.56 214 ALA A O 1
ATOM 1693 N N . THR A 1 215 ? -12.906 -35.985 -2.936 1.00 91.56 215 THR A N 1
ATOM 1694 C CA . THR A 1 215 ? -13.785 -35.218 -2.043 1.00 91.56 215 THR A CA 1
ATOM 1695 C C . THR A 1 215 ? -15.202 -35.767 -2.086 1.00 91.56 215 THR A C 1
ATOM 1697 O O . THR A 1 215 ? -15.704 -36.079 -3.166 1.00 91.56 215 THR A O 1
ATOM 1700 N N . ALA A 1 216 ? -15.874 -35.797 -0.943 1.00 90.62 216 ALA A N 1
ATOM 1701 C CA . ALA A 1 216 ? -17.295 -36.103 -0.852 1.00 90.62 216 ALA A CA 1
ATOM 1702 C C . ALA A 1 216 ? -18.084 -34.822 -0.564 1.00 90.62 216 ALA A C 1
ATOM 1704 O O . ALA A 1 216 ? -17.752 -34.067 0.354 1.00 90.62 216 ALA A O 1
ATOM 1705 N N . ARG A 1 217 ? -19.110 -34.553 -1.375 1.00 85.06 217 ARG A N 1
ATOM 1706 C CA . ARG A 1 217 ? -20.067 -33.461 -1.155 1.00 85.06 217 ARG A CA 1
ATOM 1707 C C . ARG A 1 217 ? -21.226 -33.908 -0.270 1.00 85.06 217 ARG A C 1
ATOM 1709 O O . ARG A 1 217 ? -21.803 -33.056 0.406 1.00 85.06 217 ARG A O 1
ATOM 1716 N N . ASP A 1 218 ? -21.557 -35.194 -0.308 1.00 82.81 218 ASP A N 1
ATOM 1717 C CA . ASP A 1 218 ? -22.505 -35.852 0.584 1.00 82.81 218 ASP A CA 1
ATOM 1718 C C . ASP A 1 218 ? -21.779 -36.783 1.567 1.00 82.81 218 ASP A C 1
ATOM 1720 O O . ASP A 1 218 ? -20.833 -37.481 1.194 1.00 82.81 218 ASP A O 1
ATOM 1724 N N . SER A 1 219 ? -22.220 -36.805 2.827 1.00 78.62 219 SER A N 1
ATOM 1725 C CA . SER A 1 219 ? -21.688 -37.734 3.824 1.00 78.62 219 SER A CA 1
ATOM 1726 C C . SER A 1 219 ? -21.927 -39.186 3.427 1.00 78.62 219 SER A C 1
ATOM 1728 O O . SER A 1 219 ? -21.064 -40.023 3.690 1.00 78.62 219 SER A O 1
ATOM 1730 N N . ASP A 1 220 ? -23.038 -39.461 2.747 1.00 83.94 220 ASP A N 1
ATOM 1731 C CA . ASP A 1 220 ? -23.458 -40.822 2.401 1.00 83.94 220 ASP A CA 1
ATOM 1732 C C . ASP A 1 220 ? -22.630 -41.379 1.230 1.00 83.94 220 ASP A C 1
ATOM 1734 O O . ASP A 1 220 ? -22.386 -42.581 1.118 1.00 83.94 220 ASP A O 1
ATOM 1738 N N . SER A 1 221 ? -22.074 -40.491 0.401 1.00 88.56 221 SER A N 1
ATOM 1739 C CA . SER A 1 221 ? -21.168 -40.848 -0.695 1.00 88.56 221 SER A CA 1
ATOM 1740 C C . SER A 1 221 ? -19.796 -41.340 -0.218 1.00 88.56 221 SER A C 1
ATOM 1742 O O . SER A 1 221 ? -19.026 -41.866 -1.026 1.00 88.56 221 SER A O 1
ATOM 1744 N N . LYS A 1 222 ? -19.448 -41.177 1.069 1.00 89.44 222 LYS A N 1
ATOM 1745 C CA . LYS A 1 222 ? -18.138 -41.590 1.605 1.00 89.44 222 LYS A CA 1
ATOM 1746 C C . LYS A 1 222 ? -17.889 -43.078 1.421 1.00 89.44 222 LYS A C 1
ATOM 1748 O O . LYS A 1 222 ? -16.810 -43.461 0.969 1.00 89.44 222 LYS A O 1
ATOM 1753 N N . ASP A 1 223 ? -18.877 -43.899 1.751 1.00 88.81 223 ASP A N 1
ATOM 1754 C CA . ASP A 1 223 ? -18.727 -45.350 1.687 1.00 88.81 223 ASP A CA 1
ATOM 1755 C C . ASP A 1 223 ? -18.742 -45.840 0.240 1.00 88.81 223 ASP A C 1
ATOM 1757 O O . ASP A 1 223 ? -17.940 -46.698 -0.119 1.00 88.81 223 ASP A O 1
ATOM 1761 N N . VAL A 1 224 ? -19.528 -45.200 -0.633 1.00 91.88 224 VAL A N 1
ATOM 1762 C CA . VAL A 1 224 ? -19.506 -45.462 -2.082 1.00 91.88 224 VAL A CA 1
ATOM 1763 C C . VAL A 1 224 ? -18.123 -45.173 -2.680 1.00 91.88 224 VAL A C 1
ATOM 1765 O O . VAL A 1 224 ? -17.587 -45.993 -3.423 1.00 91.88 224 VAL A O 1
ATOM 1768 N N . LEU A 1 225 ? -17.504 -44.040 -2.335 1.00 92.88 225 LEU A N 1
ATOM 1769 C CA . LEU A 1 225 ? -16.170 -43.673 -2.826 1.00 92.88 225 LEU A CA 1
ATOM 1770 C C . LEU A 1 225 ? -15.069 -44.595 -2.281 1.00 92.88 225 LEU A C 1
ATOM 1772 O O . LEU A 1 225 ? -14.125 -44.915 -3.007 1.00 92.88 225 LEU A O 1
ATOM 1776 N N . ARG A 1 226 ? -15.188 -45.056 -1.029 1.00 92.44 226 ARG A N 1
ATOM 1777 C CA . ARG A 1 226 ? -14.291 -46.077 -0.461 1.00 92.44 226 ARG A CA 1
ATOM 1778 C C . ARG A 1 226 ? -14.438 -47.414 -1.183 1.00 92.44 226 ARG A C 1
ATOM 1780 O O . ARG A 1 226 ? -13.426 -47.998 -1.554 1.00 92.44 226 ARG A O 1
ATOM 1787 N N . LEU A 1 227 ? -15.670 -47.858 -1.441 1.00 91.62 227 LEU A N 1
ATOM 1788 C CA . LEU A 1 227 ? -15.958 -49.092 -2.183 1.00 91.62 227 LEU A CA 1
ATOM 1789 C C . LEU A 1 227 ? -15.452 -49.035 -3.629 1.00 91.62 227 LEU A C 1
ATOM 1791 O O . LEU A 1 227 ? -14.924 -50.024 -4.127 1.00 91.62 227 LEU A O 1
ATOM 1795 N N . ALA A 1 228 ? -15.536 -47.872 -4.282 1.00 91.31 228 ALA A N 1
ATOM 1796 C CA . ALA A 1 228 ? -14.941 -47.655 -5.603 1.00 91.31 228 ALA A CA 1
ATOM 1797 C C . ALA A 1 228 ? -13.403 -47.754 -5.596 1.00 91.31 228 ALA A C 1
ATOM 1799 O O . ALA A 1 228 ? -12.789 -47.923 -6.649 1.00 91.31 228 ALA A O 1
ATOM 1800 N N . GLY A 1 229 ? -12.783 -47.661 -4.414 1.00 91.19 229 GLY A N 1
ATOM 1801 C CA . GLY A 1 229 ? -11.354 -47.852 -4.185 1.00 91.19 229 GLY A CA 1
ATOM 1802 C C . GLY A 1 229 ? -10.595 -46.583 -3.791 1.00 91.19 229 GLY A C 1
ATOM 1803 O O . GLY A 1 229 ? -9.368 -46.551 -3.892 1.00 91.19 229 GLY A O 1
ATOM 1804 N N . SER A 1 230 ? -11.265 -45.518 -3.342 1.00 92.38 230 SER A N 1
ATOM 1805 C CA . SER A 1 230 ? -10.572 -44.321 -2.854 1.00 92.38 230 SER A CA 1
ATOM 1806 C C . SER A 1 230 ? -9.787 -44.640 -1.578 1.00 92.38 230 SER A C 1
ATOM 1808 O O . SER A 1 230 ? -10.315 -45.231 -0.639 1.00 92.38 230 SER A O 1
ATOM 1810 N N . SER A 1 231 ? -8.521 -44.222 -1.531 1.00 91.12 231 SER A N 1
ATOM 1811 C CA . SER A 1 231 ? -7.635 -44.435 -0.380 1.00 91.12 231 SER A CA 1
ATOM 1812 C C . SER A 1 231 ? -8.049 -43.592 0.824 1.00 91.12 231 SER A C 1
ATOM 1814 O O . SER A 1 231 ? -7.968 -44.047 1.962 1.00 91.12 231 SER A O 1
ATOM 1816 N N . ARG A 1 232 ? -8.477 -42.349 0.580 1.00 90.00 232 ARG A N 1
ATOM 1817 C CA . ARG A 1 232 ? -9.030 -41.442 1.591 1.00 90.00 232 ARG A CA 1
ATOM 1818 C C . ARG A 1 232 ? -10.114 -40.589 0.953 1.00 90.00 232 ARG A C 1
ATOM 1820 O O . ARG A 1 232 ? -9.946 -40.102 -0.161 1.00 90.00 232 ARG A O 1
ATOM 1827 N N . VAL A 1 233 ? -11.192 -40.362 1.694 1.00 90.81 233 VAL A N 1
ATOM 1828 C CA . VAL A 1 233 ? -12.290 -39.498 1.260 1.00 90.81 233 VAL A CA 1
ATOM 1829 C C . VAL A 1 233 ? -12.314 -38.248 2.131 1.00 90.81 233 VAL A C 1
ATOM 1831 O O . VAL A 1 233 ? -12.422 -38.349 3.353 1.00 90.81 233 VAL A O 1
ATOM 1834 N N . LEU A 1 234 ? -12.201 -37.076 1.504 1.00 89.00 234 LEU A N 1
ATOM 1835 C CA . LEU A 1 234 ? -12.205 -35.780 2.180 1.00 89.00 234 LEU A CA 1
ATOM 1836 C C . LEU A 1 234 ? -13.602 -35.163 2.162 1.00 89.00 234 LEU A C 1
ATOM 1838 O O . LEU A 1 234 ? -14.120 -34.780 1.114 1.00 89.00 234 LEU A O 1
ATOM 1842 N N . ASP A 1 235 ? -14.194 -35.005 3.339 1.00 89.62 235 ASP A N 1
ATOM 1843 C CA . ASP A 1 235 ? -15.433 -34.249 3.510 1.00 89.62 235 ASP A CA 1
ATOM 1844 C C . ASP A 1 235 ? -15.111 -32.817 3.927 1.00 89.62 235 ASP A C 1
ATOM 1846 O O . ASP A 1 235 ? -15.042 -32.467 5.108 1.00 89.62 235 ASP A O 1
ATOM 1850 N N . LEU A 1 236 ? -14.877 -31.988 2.913 1.00 87.75 236 LEU A N 1
ATOM 1851 C CA . LEU A 1 236 ? -14.554 -30.577 3.098 1.00 87.75 236 LEU A CA 1
ATOM 1852 C C . LEU A 1 236 ? -15.723 -29.797 3.716 1.00 87.75 236 LEU A C 1
ATOM 1854 O O . LEU A 1 236 ? -15.504 -28.803 4.402 1.00 87.75 236 LEU A O 1
ATOM 1858 N N . THR A 1 237 ? -16.966 -30.241 3.512 1.00 88.44 237 THR A N 1
ATOM 1859 C CA . THR A 1 237 ? -18.131 -29.595 4.132 1.00 88.44 237 THR A CA 1
ATOM 1860 C C . THR A 1 237 ? -18.093 -29.798 5.642 1.00 88.44 237 THR A C 1
ATOM 1862 O O . THR A 1 237 ? -18.242 -28.834 6.390 1.00 88.44 237 THR A O 1
ATOM 1865 N N . HIS A 1 238 ? -17.834 -31.030 6.087 1.00 86.50 238 HIS A N 1
ATOM 1866 C CA . HIS A 1 238 ? -17.690 -31.353 7.500 1.00 86.50 238 HIS A CA 1
ATOM 1867 C C . HIS A 1 238 ? -16.512 -30.605 8.136 1.00 86.50 238 HIS A C 1
ATOM 1869 O O . HIS A 1 238 ? -16.701 -29.949 9.159 1.00 86.50 238 HIS A O 1
ATOM 1875 N N . LEU A 1 239 ? -15.328 -30.627 7.510 1.00 82.31 239 LEU A N 1
ATOM 1876 C CA . LEU A 1 239 ? -14.147 -29.907 8.010 1.00 82.31 239 LEU A CA 1
ATOM 1877 C C . LEU A 1 239 ? -14.406 -28.401 8.156 1.00 82.31 239 LEU A C 1
ATOM 1879 O O . LEU A 1 239 ? -14.112 -27.833 9.205 1.00 82.31 239 LEU A O 1
ATOM 1883 N N . MET A 1 240 ? -15.020 -27.771 7.149 1.00 86.12 240 MET A N 1
ATOM 1884 C CA . MET A 1 240 ? -15.373 -26.351 7.210 1.00 86.12 240 MET A CA 1
ATOM 1885 C C . MET A 1 240 ? -16.378 -26.085 8.332 1.00 86.12 240 MET A C 1
ATOM 1887 O O . MET A 1 240 ? -16.209 -25.151 9.109 1.00 86.12 240 MET A O 1
ATOM 1891 N N . SER A 1 241 ? -17.409 -26.924 8.452 1.00 86.25 241 SER A N 1
ATOM 1892 C CA . SER A 1 241 ? -18.444 -26.745 9.471 1.00 86.25 241 SER A CA 1
ATOM 1893 C C . SER A 1 241 ? -17.926 -26.886 10.900 1.00 86.25 241 SER A C 1
ATOM 1895 O O . SER A 1 241 ? -18.312 -26.104 11.762 1.00 86.25 241 SER A O 1
ATOM 1897 N N . GLU A 1 242 ? -17.019 -27.833 11.143 1.00 83.75 242 GLU A N 1
ATOM 1898 C CA . GLU A 1 242 ? -16.358 -28.003 12.437 1.00 83.75 242 GLU A CA 1
ATOM 1899 C C . GLU A 1 242 ? -15.480 -26.797 12.769 1.00 83.75 242 GLU A C 1
ATOM 1901 O O . GLU A 1 242 ? -15.488 -26.329 13.904 1.00 83.75 242 GLU A O 1
ATOM 1906 N N . SER A 1 243 ? -14.750 -26.269 11.783 1.00 77.56 243 SER A N 1
ATOM 1907 C CA . SER A 1 243 ? -13.895 -25.092 11.960 1.00 77.56 243 SER A CA 1
ATOM 1908 C C . SER A 1 243 ? -14.686 -23.810 12.219 1.00 77.56 243 SER A C 1
ATOM 1910 O O . SER A 1 243 ? -14.258 -23.001 13.040 1.00 77.56 243 SER A O 1
ATOM 1912 N N . LEU A 1 244 ? -15.832 -23.628 11.552 1.00 84.56 244 LEU A N 1
ATOM 1913 C CA . LEU A 1 244 ? -16.737 -22.496 11.777 1.00 84.56 244 LEU A CA 1
ATOM 1914 C C . LEU A 1 244 ? -17.433 -22.602 13.141 1.00 84.56 244 LEU A C 1
ATOM 1916 O O . LEU A 1 244 ? -17.474 -21.630 13.887 1.00 84.56 244 LEU A O 1
ATOM 1920 N N . ALA A 1 245 ? -17.949 -23.786 13.488 1.00 83.25 245 ALA A N 1
ATOM 1921 C CA . ALA A 1 245 ? -18.644 -24.007 14.754 1.00 83.25 245 ALA A CA 1
ATOM 1922 C C . ALA A 1 245 ? -17.713 -23.901 15.971 1.00 83.25 245 ALA A C 1
ATOM 1924 O O . ALA A 1 245 ? -18.145 -23.422 17.013 1.00 83.25 245 ALA A O 1
ATOM 1925 N N . ARG A 1 246 ? -16.440 -24.308 15.842 1.00 73.00 246 ARG A N 1
ATOM 1926 C CA . ARG A 1 246 ? -15.418 -24.141 16.892 1.00 73.00 246 ARG A CA 1
ATOM 1927 C C . ARG A 1 246 ? -15.179 -22.686 17.274 1.00 73.00 246 ARG A C 1
ATOM 1929 O O . ARG A 1 246 ? -14.931 -22.415 18.436 1.00 73.00 246 ARG A O 1
ATOM 1936 N N . ARG A 1 247 ? -15.255 -21.778 16.302 1.00 74.81 247 ARG A N 1
ATOM 1937 C CA . ARG A 1 247 ? -14.909 -20.361 16.469 1.00 74.81 247 ARG A CA 1
ATOM 1938 C C . ARG A 1 247 ? -16.089 -19.485 16.887 1.00 74.81 247 ARG A C 1
ATOM 1940 O O . ARG A 1 247 ? -15.891 -18.314 17.204 1.00 74.81 247 ARG A O 1
ATOM 1947 N N . ALA A 1 248 ? -17.305 -20.034 16.877 1.00 77.25 248 ALA A N 1
ATOM 1948 C CA . ALA A 1 248 ? -18.505 -19.325 17.294 1.00 77.25 248 ALA A CA 1
ATOM 1949 C C . ALA A 1 248 ? -18.541 -19.142 18.818 1.00 77.25 248 ALA A C 1
ATOM 1951 O O . ALA A 1 248 ? -18.312 -20.084 19.581 1.00 77.25 248 ALA A O 1
ATOM 1952 N N . ILE A 1 249 ? -18.874 -17.933 19.266 1.00 68.44 249 ILE A N 1
ATOM 1953 C CA . ILE A 1 249 ? -19.059 -17.627 20.685 1.00 68.44 249 ILE A CA 1
ATOM 1954 C C . ILE A 1 249 ? -20.334 -18.331 21.179 1.00 68.44 249 ILE A C 1
ATOM 1956 O O . ILE A 1 249 ? -21.434 -18.055 20.700 1.00 68.44 249 ILE A O 1
ATOM 1960 N N . GLY A 1 250 ? -20.174 -19.253 22.137 1.00 56.84 250 GLY A N 1
ATOM 1961 C CA . GLY A 1 250 ? -21.281 -19.999 22.752 1.00 56.84 250 GLY A CA 1
ATOM 1962 C C . GLY A 1 250 ? -20.940 -21.386 23.319 1.00 56.84 250 GLY A C 1
ATOM 1963 O O . GLY A 1 250 ? -21.811 -21.995 23.928 1.00 56.84 250 GLY A O 1
ATOM 1964 N N . GLY A 1 251 ? -19.721 -21.907 23.116 1.00 54.72 251 GLY A N 1
ATOM 1965 C CA . GLY A 1 251 ? -19.283 -23.212 23.648 1.00 54.72 251 GLY A CA 1
ATOM 1966 C C . GLY A 1 251 ? -18.403 -23.130 24.907 1.00 54.72 251 GLY A C 1
ATOM 1967 O O . GLY A 1 251 ? -17.790 -22.097 25.166 1.00 54.72 251 GLY A O 1
ATOM 1968 N N . ASN A 1 252 ? -18.299 -24.248 25.642 1.00 51.97 252 ASN A N 1
ATOM 1969 C CA . ASN A 1 252 ? -17.522 -24.377 26.893 1.00 51.97 252 ASN A CA 1
ATOM 1970 C C . ASN A 1 252 ? -15.989 -24.495 26.706 1.00 51.97 252 ASN A C 1
ATOM 1972 O O . ASN A 1 252 ? -15.253 -24.425 27.684 1.00 51.97 252 ASN A O 1
ATOM 1976 N N . GLU A 1 253 ? -15.481 -24.706 25.485 1.00 57.12 253 GLU A N 1
ATOM 1977 C CA . GLU A 1 253 ? -14.031 -24.791 25.222 1.00 57.12 253 GLU A CA 1
ATOM 1978 C C . GLU A 1 253 ? -13.431 -23.390 25.002 1.00 57.12 253 GLU A C 1
ATOM 1980 O O . GLU A 1 253 ? -13.906 -22.650 24.141 1.00 57.12 253 GLU A O 1
ATOM 198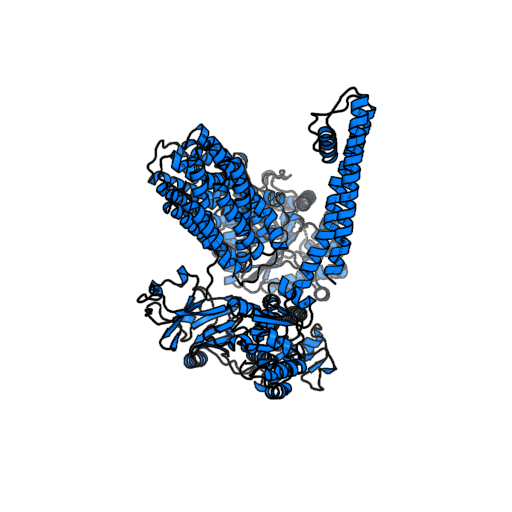5 N N . LEU A 1 254 ? -12.387 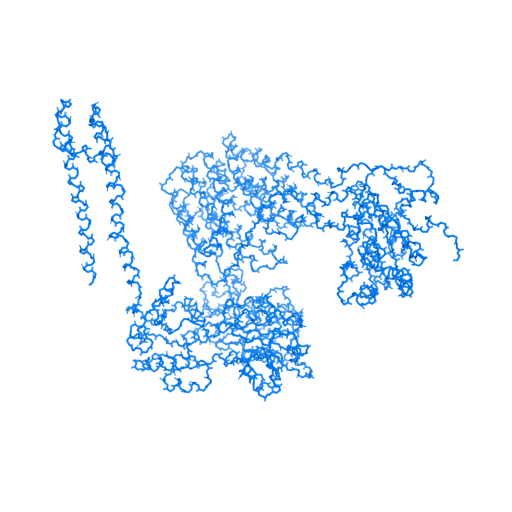-23.036 25.765 1.00 67.69 254 LEU A N 1
ATOM 1986 C CA . LEU A 1 254 ? -11.739 -21.713 25.724 1.00 67.69 254 LEU A CA 1
ATOM 1987 C C . LEU A 1 254 ? -10.532 -21.670 24.769 1.00 67.69 254 LEU A C 1
ATOM 1989 O O . LEU A 1 254 ? -10.344 -20.669 24.086 1.00 67.69 254 LEU A O 1
ATOM 1993 N N . ILE A 1 255 ? -9.755 -22.758 24.682 1.00 72.81 255 ILE A N 1
ATOM 1994 C CA . ILE A 1 255 ? -8.596 -22.901 23.784 1.00 72.81 255 ILE A CA 1
ATOM 1995 C C . ILE A 1 255 ? -8.940 -23.848 22.635 1.00 72.81 255 ILE A C 1
ATOM 1997 O O . ILE A 1 255 ? -9.489 -24.932 22.852 1.00 72.81 255 ILE A O 1
ATOM 2001 N N . HIS A 1 256 ? -8.547 -23.487 21.415 1.00 66.62 256 HIS A N 1
ATOM 2002 C CA . HIS A 1 256 ? -8.804 -24.286 20.222 1.00 66.62 256 HIS A CA 1
ATOM 2003 C C . HIS A 1 256 ? -7.510 -24.671 19.512 1.00 66.62 256 HIS A C 1
ATOM 2005 O O . HIS A 1 256 ? -6.758 -23.815 19.072 1.00 66.62 256 HIS A O 1
ATOM 2011 N N . ILE A 1 257 ? -7.260 -25.969 19.341 1.00 66.19 257 ILE A N 1
ATOM 2012 C CA . ILE A 1 257 ? -6.094 -26.460 18.593 1.00 66.19 257 ILE A CA 1
ATOM 2013 C C . ILE A 1 257 ? -6.347 -26.284 17.086 1.00 66.19 257 ILE A C 1
ATOM 2015 O O . ILE A 1 257 ? -7.345 -26.780 16.550 1.00 66.19 257 ILE A O 1
ATOM 2019 N N . ILE A 1 258 ? -5.432 -25.583 16.416 1.00 58.28 258 ILE A N 1
ATOM 2020 C CA . ILE A 1 258 ? -5.449 -25.256 14.984 1.00 58.28 258 ILE A CA 1
ATOM 2021 C C . ILE A 1 258 ? -4.613 -26.260 14.181 1.00 58.28 258 ILE A C 1
ATOM 2023 O O . ILE A 1 258 ? -4.976 -26.603 13.057 1.00 58.28 258 ILE A O 1
ATOM 2027 N N . GLY A 1 259 ? -3.524 -26.768 14.761 1.00 57.66 259 GLY A N 1
ATOM 2028 C CA . GLY A 1 259 ? -2.624 -27.703 14.091 1.00 57.66 259 GLY A CA 1
ATOM 2029 C C . GLY A 1 259 ? -1.604 -28.336 15.033 1.00 57.66 259 GLY A C 1
ATOM 2030 O O . GLY A 1 259 ? -1.521 -27.960 16.201 1.00 57.66 259 GLY A O 1
ATOM 2031 N N . ASN A 1 260 ? -0.840 -29.303 14.527 1.00 59.91 260 ASN A N 1
ATOM 2032 C CA . ASN A 1 260 ? 0.242 -29.948 15.265 1.00 59.91 260 ASN A CA 1
ATOM 2033 C C . ASN A 1 260 ? 1.454 -30.252 14.366 1.00 59.91 260 ASN A C 1
ATOM 2035 O O . ASN A 1 260 ? 1.280 -30.706 13.237 1.00 59.91 260 ASN A O 1
ATOM 2039 N N . ILE A 1 261 ? 2.664 -30.016 14.877 1.00 57.66 261 ILE A N 1
ATOM 2040 C CA . ILE A 1 261 ? 3.931 -30.526 14.331 1.00 57.66 261 ILE A CA 1
ATOM 2041 C C . ILE A 1 261 ? 4.493 -31.459 15.395 1.00 57.66 261 ILE A C 1
ATOM 2043 O O . ILE A 1 261 ? 4.869 -30.984 16.460 1.00 57.66 261 ILE A O 1
ATOM 2047 N N . ASP A 1 262 ? 4.522 -32.764 15.135 1.00 63.28 262 ASP A N 1
ATOM 2048 C CA . ASP A 1 262 ? 4.933 -33.766 16.126 1.00 63.28 262 ASP A CA 1
ATOM 2049 C C . ASP A 1 262 ? 4.175 -33.581 17.460 1.00 63.28 262 ASP A C 1
ATOM 2051 O O . ASP A 1 262 ? 2.939 -33.645 17.478 1.00 63.28 262 ASP A O 1
ATOM 2055 N N . ASP A 1 263 ? 4.897 -33.296 18.547 1.00 66.00 263 ASP A N 1
ATOM 2056 C CA . ASP A 1 263 ? 4.357 -33.041 19.888 1.00 66.00 263 ASP A CA 1
ATOM 2057 C C . ASP A 1 263 ? 3.981 -31.560 20.138 1.00 66.00 263 ASP A C 1
ATOM 2059 O O . ASP A 1 263 ? 3.364 -31.231 21.159 1.00 66.00 263 ASP A O 1
ATOM 2063 N N . LEU A 1 264 ? 4.324 -30.654 19.214 1.00 65.75 264 LEU A N 1
ATOM 2064 C CA . LEU A 1 264 ? 4.015 -29.228 19.284 1.00 65.75 264 LEU A CA 1
ATOM 2065 C C . LEU A 1 264 ? 2.600 -28.958 18.769 1.00 65.75 264 LEU A C 1
ATOM 2067 O O . LEU A 1 264 ? 2.318 -29.100 17.579 1.00 65.75 264 LEU A O 1
ATOM 2071 N N . LEU A 1 265 ? 1.707 -28.502 19.645 1.00 72.56 265 LEU A N 1
ATOM 2072 C CA . LEU A 1 265 ? 0.369 -28.066 19.265 1.00 72.56 265 LEU A CA 1
ATOM 2073 C C . LEU A 1 265 ? 0.361 -26.560 19.042 1.00 72.56 265 LEU A C 1
ATOM 2075 O O . LEU A 1 265 ? 0.901 -25.795 19.838 1.00 72.56 265 LEU A O 1
ATOM 2079 N N . ILE A 1 266 ? -0.313 -26.129 17.985 1.00 72.50 266 ILE A N 1
ATOM 2080 C CA . ILE A 1 266 ? -0.618 -24.723 17.767 1.00 72.50 266 ILE A CA 1
ATOM 2081 C C . ILE A 1 266 ? -2.092 -24.508 18.036 1.00 72.50 266 ILE A C 1
ATOM 2083 O O . ILE A 1 266 ? -2.941 -25.228 17.507 1.00 72.50 266 ILE A O 1
ATOM 2087 N N . ALA A 1 267 ? -2.388 -23.533 18.880 1.00 75.31 267 ALA A N 1
ATOM 2088 C CA . ALA A 1 267 ? -3.717 -23.241 19.363 1.00 75.31 267 ALA A CA 1
ATOM 2089 C C . ALA A 1 267 ? -4.035 -21.747 19.281 1.00 75.31 267 ALA A C 1
ATOM 2091 O O . ALA A 1 267 ? -3.149 -20.899 19.342 1.00 75.31 267 ALA A O 1
ATOM 2092 N N . GLU A 1 268 ? -5.319 -21.438 19.155 1.00 78.38 268 GLU A N 1
ATOM 2093 C CA . GLU A 1 268 ? -5.877 -20.096 19.247 1.00 78.38 268 GLU A CA 1
ATOM 2094 C C . GLU A 1 268 ? -6.724 -19.961 20.517 1.00 78.38 268 GLU A C 1
ATOM 2096 O O . GLU A 1 268 ? -7.403 -20.905 20.931 1.00 78.38 268 GLU A O 1
ATOM 2101 N N . VAL A 1 269 ? -6.707 -18.776 21.121 1.00 78.06 269 VAL A N 1
ATOM 2102 C CA . VAL A 1 269 ? -7.607 -18.397 22.215 1.00 78.06 269 VAL A CA 1
ATOM 2103 C C . VAL A 1 269 ? -8.084 -16.966 22.002 1.00 78.06 269 VAL A C 1
ATOM 2105 O O . VAL A 1 269 ? -7.325 -16.093 21.584 1.00 78.06 269 VAL A O 1
ATOM 2108 N N . ASP A 1 270 ? -9.359 -16.722 22.275 1.00 73.06 270 ASP A N 1
ATOM 2109 C CA . ASP A 1 270 ? -9.918 -15.373 22.292 1.00 73.06 270 ASP A CA 1
ATOM 2110 C C . ASP A 1 270 ? -9.328 -14.600 23.476 1.00 73.06 270 ASP A C 1
ATOM 2112 O O . ASP A 1 270 ? -9.506 -14.999 24.631 1.00 73.06 270 ASP A O 1
ATOM 2116 N N . ALA A 1 271 ? -8.620 -13.504 23.194 1.00 78.81 271 ALA A N 1
ATOM 2117 C CA . ALA A 1 271 ? -7.967 -12.706 24.218 1.00 78.81 271 ALA A CA 1
ATOM 2118 C C . ALA A 1 271 ? -8.969 -12.218 25.269 1.00 78.81 271 ALA A C 1
ATOM 2120 O O . ALA A 1 271 ? -8.622 -12.249 26.447 1.00 78.81 271 ALA A O 1
ATOM 2121 N N . SER A 1 272 ? -10.215 -11.874 24.896 1.00 70.19 272 SER A N 1
ATOM 2122 C CA . SER A 1 272 ?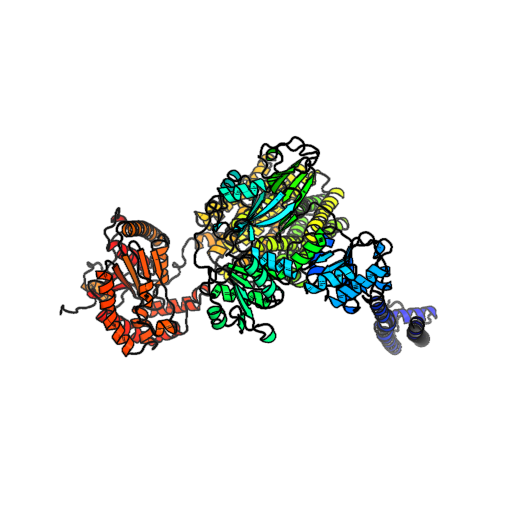 -11.263 -11.442 25.845 1.00 70.19 272 SER A CA 1
ATOM 2123 C C . SER A 1 272 ? -11.573 -12.466 26.937 1.00 70.19 272 SER A C 1
ATOM 2125 O O . SER A 1 272 ? -12.079 -12.103 27.999 1.00 70.19 272 SER A O 1
ATOM 2127 N N . LYS A 1 273 ? -11.271 -13.744 26.687 1.00 73.44 273 LYS A N 1
ATOM 2128 C CA . LYS A 1 273 ? -11.481 -14.848 27.628 1.00 73.44 273 LYS A CA 1
ATOM 2129 C C . LYS A 1 273 ? -10.267 -15.118 28.510 1.00 73.44 273 LYS A C 1
ATOM 2131 O O . LYS A 1 273 ? -10.305 -16.039 29.325 1.00 73.44 273 LYS A O 1
ATOM 2136 N N . THR A 1 274 ? -9.205 -14.332 28.353 1.00 82.56 274 THR A N 1
ATOM 2137 C CA . THR A 1 274 ? -7.971 -14.441 29.126 1.00 82.56 274 THR A CA 1
ATOM 2138 C C . THR A 1 274 ? -7.772 -13.228 30.031 1.00 82.56 274 THR A C 1
ATOM 2140 O O . THR A 1 274 ? -8.226 -12.125 29.731 1.00 82.56 274 THR A O 1
ATOM 2143 N N . ASN A 1 275 ? -7.024 -13.394 31.117 1.00 84.75 275 ASN A N 1
ATOM 2144 C CA . ASN A 1 275 ? -6.522 -12.277 31.927 1.00 84.75 275 ASN A CA 1
ATOM 2145 C C . ASN A 1 275 ? -5.305 -11.564 31.304 1.00 84.75 275 ASN A C 1
ATOM 2147 O O . ASN A 1 275 ? -4.717 -10.699 31.950 1.00 84.75 275 ASN A O 1
ATOM 2151 N N . LEU A 1 276 ? -4.929 -11.907 30.066 1.00 85.38 276 LEU A N 1
ATOM 2152 C CA . LEU A 1 276 ? -3.801 -11.303 29.353 1.00 85.38 276 LEU A CA 1
ATOM 2153 C C . LEU A 1 276 ? -4.172 -10.000 28.630 1.00 85.38 276 LEU A C 1
ATOM 2155 O O . LEU A 1 276 ? -3.292 -9.308 28.120 1.00 85.38 276 LEU A O 1
ATOM 2159 N N . VAL A 1 277 ? -5.456 -9.631 28.599 1.00 83.62 277 VAL A N 1
ATOM 2160 C CA . VAL A 1 277 ? -5.927 -8.381 27.985 1.00 83.62 277 VAL A CA 1
ATOM 2161 C C . VAL A 1 277 ? -5.300 -7.164 28.666 1.00 83.62 277 VAL A C 1
ATOM 2163 O O . VAL A 1 277 ? -5.373 -6.997 29.881 1.00 83.62 277 VAL A O 1
ATOM 2166 N N . GLY A 1 278 ? -4.713 -6.276 27.864 1.00 78.81 278 GLY A N 1
ATOM 2167 C CA . GLY A 1 278 ? -4.042 -5.055 28.310 1.00 78.81 278 GLY A CA 1
ATOM 2168 C C . GLY A 1 278 ? -2.600 -5.253 28.788 1.00 78.81 278 GLY A C 1
ATOM 2169 O O . GLY A 1 278 ? -1.932 -4.252 29.069 1.00 78.81 278 GLY A O 1
ATOM 2170 N N . ILE A 1 279 ? -2.116 -6.501 28.850 1.00 85.62 279 ILE A N 1
ATOM 2171 C CA . ILE A 1 279 ? -0.722 -6.843 29.154 1.00 85.62 279 ILE A CA 1
ATOM 2172 C C . ILE A 1 279 ? 0.127 -6.699 27.881 1.00 85.62 279 ILE A C 1
ATOM 2174 O O . ILE A 1 279 ? -0.320 -7.010 26.773 1.00 85.62 279 ILE A O 1
ATOM 2178 N N . ASP A 1 280 ? 1.358 -6.207 28.040 1.00 80.31 280 ASP A N 1
ATOM 2179 C CA . ASP A 1 280 ? 2.330 -6.114 26.948 1.00 80.31 280 ASP A CA 1
ATOM 2180 C C . ASP A 1 280 ? 2.779 -7.515 26.501 1.00 80.31 280 ASP A C 1
ATOM 2182 O O . ASP A 1 280 ? 3.020 -8.400 27.323 1.00 80.31 280 ASP A O 1
ATOM 2186 N N . TYR A 1 281 ? 2.949 -7.708 25.196 1.00 77.12 281 TYR A N 1
ATOM 2187 C CA . TYR A 1 281 ? 3.230 -8.994 24.563 1.00 77.12 281 TYR A CA 1
ATOM 2188 C C . TYR A 1 281 ? 4.468 -9.683 25.141 1.00 77.12 281 TYR A C 1
ATOM 2190 O O . TYR A 1 281 ? 4.402 -10.865 25.448 1.00 77.12 281 TYR A O 1
ATOM 2198 N N . ILE A 1 282 ? 5.576 -8.963 25.366 1.00 74.19 282 ILE A N 1
ATOM 2199 C CA . ILE A 1 282 ? 6.778 -9.565 25.976 1.00 74.19 282 ILE A CA 1
ATOM 2200 C C . ILE A 1 282 ? 6.514 -10.001 27.418 1.00 74.19 282 ILE A C 1
ATOM 2202 O O . ILE A 1 282 ? 7.022 -11.032 27.856 1.00 74.19 282 ILE A O 1
ATOM 2206 N N . THR A 1 283 ? 5.718 -9.235 28.160 1.00 79.00 283 THR A N 1
ATOM 2207 C CA . THR A 1 283 ? 5.344 -9.585 29.532 1.00 79.00 283 THR A CA 1
ATOM 2208 C C . THR A 1 283 ? 4.467 -10.836 29.538 1.00 79.00 283 THR A C 1
ATOM 2210 O O . THR A 1 283 ? 4.738 -11.748 30.313 1.00 79.00 283 THR A O 1
ATOM 2213 N N . ALA A 1 284 ? 3.489 -10.926 28.632 1.00 80.50 284 ALA A N 1
ATOM 2214 C CA . ALA A 1 284 ? 2.663 -12.117 28.452 1.00 80.50 284 ALA A CA 1
ATOM 2215 C C . ALA A 1 284 ? 3.507 -13.334 28.022 1.00 80.50 284 ALA A C 1
ATOM 2217 O O . ALA A 1 284 ? 3.428 -14.376 28.662 1.00 80.50 284 ALA A O 1
ATOM 2218 N N . GLN A 1 285 ? 4.398 -13.167 27.038 1.00 77.81 285 GLN A N 1
ATOM 2219 C CA . GLN A 1 285 ? 5.326 -14.193 26.543 1.00 77.81 285 GLN A CA 1
ATOM 2220 C C . GLN A 1 285 ? 6.247 -14.748 27.641 1.00 77.81 285 GLN A C 1
ATOM 2222 O O . GLN A 1 285 ? 6.588 -15.926 27.622 1.00 77.81 285 GLN A O 1
ATOM 2227 N N . ARG A 1 286 ? 6.673 -13.906 28.594 1.00 77.12 286 ARG A N 1
ATOM 2228 C CA . ARG A 1 286 ? 7.500 -14.321 29.742 1.00 77.12 286 ARG A CA 1
ATOM 2229 C C . ARG A 1 286 ? 6.698 -14.982 30.855 1.00 77.12 286 ARG A C 1
ATOM 2231 O O . ARG A 1 286 ? 7.256 -15.745 31.633 1.00 77.12 286 ARG A O 1
ATOM 2238 N N . GLN A 1 287 ? 5.422 -14.635 30.988 1.00 82.62 287 GLN A N 1
ATOM 2239 C CA . GLN A 1 287 ? 4.568 -15.173 32.042 1.00 82.62 287 GLN A CA 1
ATOM 2240 C C . GLN A 1 287 ? 3.996 -16.541 31.679 1.00 82.62 287 GLN A C 1
ATOM 2242 O O . GLN A 1 287 ? 3.672 -17.294 32.589 1.00 82.62 287 GLN A O 1
ATOM 2247 N N . THR A 1 288 ? 3.861 -16.865 30.392 1.00 84.19 288 THR A N 1
ATOM 2248 C CA . THR A 1 288 ? 3.190 -18.082 29.930 1.00 84.19 288 THR A CA 1
ATOM 2249 C C . THR A 1 288 ? 4.176 -19.195 29.588 1.00 84.19 288 THR A C 1
ATOM 2251 O O . THR A 1 288 ? 5.207 -18.956 28.968 1.00 84.19 288 THR A O 1
ATOM 2254 N N . SER A 1 289 ? 3.828 -20.444 29.915 1.00 79.25 289 SER A N 1
ATOM 2255 C CA . SER A 1 289 ? 4.620 -21.621 29.524 1.00 79.25 289 SER A CA 1
ATOM 2256 C C . SER A 1 289 ? 4.487 -21.980 28.037 1.00 79.25 289 SER A C 1
ATOM 2258 O O . SER A 1 289 ? 5.274 -22.774 27.526 1.00 79.25 289 SER A O 1
ATOM 2260 N N . VAL A 1 290 ? 3.512 -21.395 27.335 1.00 84.62 290 VAL A N 1
ATOM 2261 C CA . VAL A 1 290 ? 3.323 -21.492 25.880 1.00 84.62 290 VAL A CA 1
ATOM 2262 C C . VAL A 1 290 ? 4.021 -20.333 25.171 1.00 84.62 290 VAL A C 1
ATOM 2264 O O . VAL A 1 290 ? 4.130 -19.237 25.719 1.00 84.62 290 VAL A O 1
ATOM 2267 N N . SER A 1 291 ? 4.450 -20.553 23.931 1.00 77.12 291 SER A N 1
ATOM 2268 C CA . SER A 1 291 ? 5.010 -19.495 23.092 1.00 77.12 291 SER A CA 1
ATOM 2269 C C . SER A 1 291 ? 3.883 -18.764 22.363 1.00 77.12 291 SER A C 1
ATOM 2271 O O . SER A 1 291 ? 3.218 -19.361 21.518 1.00 77.12 291 SER A O 1
ATOM 2273 N N . ILE A 1 292 ? 3.637 -17.490 22.667 1.00 80.75 292 ILE A N 1
ATOM 2274 C CA . ILE A 1 292 ? 2.661 -16.663 21.948 1.00 80.75 292 ILE A CA 1
ATOM 2275 C C . ILE A 1 292 ? 3.301 -16.248 20.618 1.00 80.75 292 ILE A C 1
ATOM 2277 O O . ILE A 1 292 ? 4.143 -15.359 20.549 1.00 80.75 292 ILE A O 1
ATOM 2281 N N . VAL A 1 293 ? 2.909 -16.907 19.531 1.00 70.31 293 VAL A N 1
ATOM 2282 C CA . VAL A 1 293 ? 3.442 -16.676 18.176 1.00 70.31 293 VAL A CA 1
ATOM 2283 C C . VAL A 1 293 ? 3.049 -15.287 17.664 1.00 70.31 293 VAL A C 1
ATOM 2285 O O . VAL A 1 293 ? 3.790 -14.640 16.925 1.00 70.31 293 VAL A O 1
ATOM 2288 N N . GLY A 1 294 ? 1.878 -14.814 18.079 1.00 73.56 294 GLY A N 1
ATOM 2289 C CA . GLY A 1 294 ? 1.332 -13.520 17.709 1.00 73.56 294 GLY A CA 1
ATOM 2290 C C . GLY A 1 294 ? -0.155 -13.472 18.007 1.00 73.56 294 GLY A C 1
ATOM 2291 O O . GLY A 1 294 ? -0.689 -14.319 18.726 1.00 73.56 294 GLY A O 1
ATOM 2292 N N . PHE A 1 295 ? -0.837 -12.486 17.449 1.00 71.50 295 PHE A N 1
ATOM 2293 C CA . PHE A 1 295 ? -2.274 -12.354 17.610 1.00 71.50 295 PHE A CA 1
ATOM 2294 C C . PHE A 1 295 ? -2.935 -11.850 16.334 1.00 71.50 295 PHE A C 1
ATOM 2296 O O . PHE A 1 295 ? -2.395 -11.007 15.620 1.00 71.50 295 PHE A O 1
ATOM 2303 N N . TRP A 1 296 ? -4.118 -12.382 16.043 1.00 62.91 296 TRP A N 1
ATOM 2304 C CA . TRP A 1 296 ? -4.984 -11.847 15.004 1.00 62.91 296 TRP A CA 1
ATOM 2305 C C . TRP A 1 296 ? -5.749 -10.660 15.559 1.00 62.91 296 TRP A C 1
ATOM 2307 O O . TRP A 1 296 ? -6.518 -10.802 16.506 1.00 62.91 296 TRP A O 1
ATOM 2317 N N . ASP A 1 297 ? -5.564 -9.504 14.939 1.00 61.50 297 ASP A N 1
ATOM 2318 C CA . ASP A 1 297 ? -6.337 -8.302 15.211 1.00 61.50 297 ASP A CA 1
ATOM 2319 C C . ASP A 1 297 ? -7.022 -7.851 13.916 1.00 61.50 297 ASP A C 1
ATOM 2321 O O . ASP A 1 297 ? -6.362 -7.549 12.917 1.00 61.50 297 ASP A O 1
ATOM 2325 N N . ARG A 1 298 ? -8.362 -7.880 13.910 1.00 55.25 298 ARG A N 1
ATOM 2326 C CA . ARG A 1 298 ? -9.226 -7.479 12.778 1.00 55.25 298 ARG A CA 1
ATOM 2327 C C . ARG A 1 298 ? -8.795 -8.056 11.419 1.00 55.25 298 ARG A C 1
ATOM 2329 O O . ARG A 1 298 ? -8.787 -7.350 10.412 1.00 55.25 298 ARG A O 1
ATOM 2336 N N . GLY A 1 299 ? -8.430 -9.339 11.390 1.00 45.75 299 GLY A N 1
ATOM 2337 C CA . GLY A 1 299 ? -8.018 -10.036 10.165 1.00 45.75 299 GLY A CA 1
ATOM 2338 C C . GLY A 1 299 ? -6.564 -9.826 9.744 1.00 45.75 299 GLY A C 1
ATOM 2339 O O . GLY A 1 299 ? -6.179 -10.277 8.671 1.00 45.75 299 GLY A O 1
ATOM 2340 N N . THR A 1 300 ? -5.747 -9.168 10.570 1.00 43.88 300 THR A N 1
ATOM 2341 C CA . THR A 1 300 ? -4.296 -9.067 10.365 1.00 43.88 300 THR A CA 1
ATOM 2342 C C . THR A 1 300 ? -3.561 -9.839 11.449 1.00 43.88 300 THR A C 1
ATOM 2344 O O . THR A 1 300 ? -3.802 -9.623 12.637 1.00 43.88 300 THR A O 1
ATOM 2347 N N . PHE A 1 301 ? -2.673 -10.750 11.052 1.00 55.44 301 PHE A N 1
ATOM 2348 C CA . PHE A 1 301 ? -1.779 -11.404 11.997 1.00 55.44 301 PHE A CA 1
ATOM 2349 C C . PHE A 1 301 ? -0.650 -10.450 12.367 1.00 55.44 301 PHE A C 1
ATOM 2351 O O . PHE A 1 301 ? 0.086 -9.979 11.500 1.00 55.44 301 PHE A O 1
ATOM 2358 N N . GLN A 1 302 ? -0.511 -10.167 13.654 1.00 57.78 302 GLN A N 1
ATOM 2359 C CA . GLN A 1 302 ? 0.568 -9.356 14.192 1.00 57.78 302 GLN A CA 1
ATOM 2360 C C . GLN A 1 302 ? 1.503 -10.259 14.991 1.00 57.78 302 GLN A C 1
ATOM 2362 O O . GLN A 1 302 ? 1.102 -10.874 15.981 1.00 57.78 302 GLN A O 1
ATOM 2367 N N . VAL A 1 303 ? 2.767 -10.328 14.569 1.00 60.75 303 VAL A N 1
ATOM 2368 C CA . VAL A 1 303 ? 3.839 -10.860 15.416 1.00 60.75 303 VAL A CA 1
ATOM 2369 C C . VAL A 1 303 ? 4.087 -9.815 16.500 1.00 60.75 303 VAL A C 1
ATOM 2371 O O . VAL A 1 303 ? 4.358 -8.656 16.188 1.00 60.75 303 VAL A O 1
ATOM 2374 N N . GLY A 1 304 ? 3.944 -10.196 17.767 1.00 58.25 304 GLY A N 1
ATOM 2375 C CA . GLY A 1 304 ? 4.039 -9.244 18.867 1.00 58.25 304 GLY A CA 1
ATOM 2376 C C . GLY A 1 304 ? 5.428 -8.597 18.979 1.00 58.25 304 GLY A C 1
ATOM 2377 O O . GLY A 1 304 ? 6.466 -9.259 18.903 1.00 58.25 304 GLY A O 1
ATOM 2378 N N . GLU A 1 305 ? 5.450 -7.278 19.169 1.00 57.19 305 GLU A N 1
ATOM 2379 C CA . GLU A 1 305 ? 6.650 -6.493 19.489 1.00 57.19 305 GLU A CA 1
ATOM 2380 C C . GLU A 1 305 ? 6.656 -6.070 20.969 1.00 57.19 305 GLU A C 1
ATOM 2382 O O . GLU A 1 305 ? 5.654 -6.205 21.666 1.00 57.19 305 GLU A O 1
ATOM 2387 N N . GLN A 1 306 ? 7.775 -5.516 21.450 1.00 53.06 306 GLN A N 1
ATOM 2388 C CA . GLN A 1 306 ? 7.979 -5.135 22.857 1.00 53.06 306 GLN A CA 1
ATOM 2389 C C . GLN A 1 306 ? 6.878 -4.237 23.444 1.00 53.06 306 GLN A C 1
ATOM 2391 O O . GLN A 1 306 ? 6.499 -4.443 24.593 1.00 53.06 306 GLN A O 1
ATOM 2396 N N . ASP A 1 307 ? 6.318 -3.331 22.639 1.00 60.47 307 ASP A N 1
ATOM 2397 C CA . ASP A 1 307 ? 5.265 -2.389 23.053 1.00 60.47 307 ASP A CA 1
ATOM 2398 C C . ASP A 1 307 ? 3.848 -2.830 22.630 1.00 60.47 307 ASP A C 1
ATOM 2400 O O . ASP A 1 307 ? 2.888 -2.064 22.737 1.00 60.47 307 ASP A O 1
ATOM 2404 N N . SER A 1 308 ? 3.704 -4.027 22.053 1.00 68.19 308 SER A N 1
ATOM 2405 C CA . SER A 1 308 ? 2.410 -4.508 21.557 1.00 68.19 308 SER A CA 1
ATOM 2406 C C . SER A 1 308 ? 1.542 -4.962 22.720 1.00 68.19 308 SER A C 1
ATOM 2408 O O . SER A 1 308 ? 1.947 -5.848 23.462 1.00 68.19 308 SER A O 1
ATOM 2410 N N . LYS A 1 309 ? 0.345 -4.394 22.870 1.00 79.62 309 LYS A N 1
ATOM 2411 C CA . LYS A 1 309 ? -0.619 -4.826 23.888 1.00 79.62 309 LYS A CA 1
ATOM 2412 C C . LYS A 1 309 ? -1.595 -5.837 23.322 1.00 79.62 309 LYS A C 1
ATOM 2414 O O . LYS A 1 309 ? -2.033 -5.706 22.183 1.00 79.62 309 LYS A O 1
ATOM 2419 N N . ILE A 1 310 ? -1.949 -6.817 24.143 1.00 81.81 310 ILE A N 1
ATOM 2420 C CA . ILE A 1 310 ? -3.007 -7.770 23.820 1.00 81.81 310 ILE A CA 1
ATOM 2421 C C . ILE A 1 310 ? -4.352 -7.058 23.990 1.00 81.81 310 ILE A C 1
ATOM 2423 O O . ILE A 1 310 ? -4.726 -6.677 25.100 1.00 81.81 310 ILE A O 1
ATOM 2427 N N . GLU A 1 311 ? -5.077 -6.850 22.896 1.00 79.19 311 GLU A N 1
ATOM 2428 C CA . GLU A 1 311 ? -6.364 -6.154 22.911 1.00 79.19 311 GLU A CA 1
ATOM 2429 C C . GLU A 1 311 ? -7.527 -7.128 23.186 1.00 79.19 311 GLU A C 1
ATOM 2431 O O . GLU A 1 311 ? -7.439 -8.309 22.849 1.00 79.19 311 GLU A O 1
ATOM 2436 N N . PRO A 1 312 ? -8.667 -6.664 23.741 1.00 68.38 312 PRO A N 1
ATOM 2437 C CA . PRO A 1 312 ? -9.796 -7.540 24.070 1.00 68.38 312 PRO A CA 1
ATOM 2438 C C . PRO A 1 312 ? -10.400 -8.267 22.861 1.00 68.38 312 PRO A C 1
ATOM 2440 O O . PRO A 1 312 ? -11.077 -9.266 23.024 1.00 68.38 312 PRO A O 1
ATOM 2443 N N . HIS A 1 313 ? -10.202 -7.751 21.651 1.00 67.31 313 HIS A N 1
ATOM 2444 C CA . HIS A 1 313 ? -10.768 -8.296 20.413 1.00 67.31 313 HIS A CA 1
ATOM 2445 C C . HIS A 1 313 ? -9.752 -9.116 19.607 1.00 67.31 313 HIS A C 1
ATOM 2447 O O . HIS A 1 313 ? -10.024 -9.483 18.464 1.00 67.31 313 HIS A O 1
ATOM 2453 N N . SER A 1 314 ? -8.573 -9.370 20.179 1.00 71.50 314 SER A N 1
ATOM 2454 C CA . SER A 1 314 ? -7.518 -10.142 19.537 1.00 71.50 314 SER A CA 1
ATOM 2455 C C . SER A 1 314 ? -7.727 -11.647 19.722 1.00 71.50 314 SER A C 1
ATOM 2457 O O . SER A 1 314 ? -8.189 -12.099 20.764 1.00 71.50 314 SER A O 1
ATOM 2459 N N . LEU A 1 315 ? -7.329 -12.447 18.735 1.00 72.38 315 LEU A N 1
ATOM 2460 C CA . LEU A 1 315 ? -7.215 -13.901 18.872 1.00 72.38 315 LEU A CA 1
ATOM 2461 C C . LEU A 1 315 ? -5.733 -14.246 19.043 1.00 72.38 315 LEU A C 1
ATOM 2463 O O . LEU A 1 315 ? -4.953 -14.101 18.102 1.00 72.38 315 LEU A O 1
ATOM 2467 N N . LEU A 1 316 ? -5.323 -14.668 20.235 1.00 79.56 316 LEU A N 1
ATOM 2468 C CA . LEU A 1 316 ? -3.939 -15.058 20.495 1.00 79.56 316 LEU A CA 1
ATOM 2469 C C . LEU A 1 316 ? -3.648 -16.386 19.798 1.00 79.56 316 LEU A C 1
ATOM 2471 O O . LEU A 1 316 ? -4.410 -17.336 19.955 1.00 79.56 316 LEU A O 1
ATOM 2475 N N . VAL A 1 317 ? -2.536 -16.462 19.070 1.00 78.50 317 VAL A N 1
ATOM 2476 C CA . VAL A 1 317 ? -2.017 -17.705 18.491 1.00 78.50 317 VAL A CA 1
ATOM 2477 C C . VAL A 1 317 ? -0.808 -18.135 19.297 1.00 78.50 317 VAL A C 1
ATOM 2479 O O . VAL A 1 317 ? 0.139 -17.371 19.479 1.00 78.50 317 VAL A O 1
ATOM 2482 N N . MET A 1 318 ? -0.843 -19.366 19.786 1.00 82.38 318 MET A N 1
ATOM 2483 C CA . MET A 1 318 ? 0.120 -19.896 20.739 1.00 82.38 318 MET A CA 1
ATOM 2484 C C . MET A 1 318 ? 0.597 -21.273 20.298 1.00 82.38 318 MET A C 1
ATOM 2486 O O . MET A 1 318 ? -0.178 -22.059 19.761 1.00 82.38 318 MET A O 1
ATOM 2490 N N . ALA A 1 319 ? 1.861 -21.581 20.553 1.00 79.50 319 ALA A N 1
ATOM 2491 C CA . ALA A 1 319 ? 2.466 -22.877 20.303 1.00 79.50 319 ALA A CA 1
ATOM 2492 C C . ALA A 1 319 ? 2.949 -23.487 21.629 1.00 79.50 319 ALA A C 1
ATOM 2494 O O . ALA A 1 319 ? 3.631 -22.824 22.412 1.00 79.50 319 ALA A O 1
ATOM 2495 N N . GLY A 1 320 ? 2.589 -24.741 21.892 1.00 80.62 320 GLY A N 1
ATOM 2496 C CA . GLY A 1 320 ? 2.956 -25.458 23.113 1.00 80.62 320 GLY A CA 1
ATOM 2497 C C . GLY A 1 320 ? 2.548 -26.929 23.076 1.00 80.62 320 GLY A C 1
ATOM 2498 O O . GLY A 1 320 ? 1.706 -27.337 22.283 1.00 80.62 320 GLY A O 1
ATOM 2499 N N . SER A 1 321 ? 3.130 -27.747 23.945 1.00 80.88 321 SER A N 1
ATOM 2500 C CA . SER A 1 321 ? 2.679 -29.124 24.172 1.00 80.88 321 SER A CA 1
ATOM 2501 C C . SER A 1 321 ? 1.264 -29.160 24.762 1.00 80.88 321 SER A C 1
ATOM 2503 O O . SER A 1 321 ? 0.762 -28.176 25.314 1.00 80.88 321 SER A O 1
ATOM 2505 N N . LYS A 1 322 ? 0.615 -30.331 24.716 1.00 78.69 322 LYS A N 1
ATOM 2506 C CA . LYS A 1 322 ? -0.717 -30.514 25.315 1.00 78.69 322 LYS A CA 1
ATOM 2507 C C . LYS A 1 322 ? -0.755 -30.132 26.799 1.00 78.69 322 LYS A C 1
ATOM 2509 O O . LYS A 1 322 ? -1.691 -29.462 27.223 1.00 78.69 322 LYS A O 1
ATOM 2514 N N . ALA A 1 323 ? 0.287 -30.482 27.554 1.00 80.00 323 ALA A N 1
ATOM 2515 C CA . ALA A 1 323 ? 0.401 -30.134 28.968 1.00 80.00 323 ALA A CA 1
ATOM 2516 C C . ALA A 1 323 ? 0.495 -28.613 29.195 1.00 80.00 323 ALA A C 1
ATOM 2518 O O . ALA A 1 323 ? -0.180 -28.096 30.083 1.00 80.00 323 ALA A O 1
ATOM 2519 N N . GLN A 1 324 ? 1.270 -27.898 28.369 1.00 82.69 324 GLN A N 1
ATOM 2520 C CA . GLN A 1 324 ? 1.402 -26.435 28.448 1.00 82.69 324 GLN A CA 1
ATOM 2521 C C . GLN A 1 324 ? 0.097 -25.721 28.068 1.00 82.69 324 GLN A C 1
ATOM 2523 O O . GLN A 1 324 ? -0.292 -24.758 28.723 1.00 82.69 324 GLN A O 1
ATOM 2528 N N . LEU A 1 325 ? -0.628 -26.207 27.053 1.00 83.00 325 LEU A N 1
ATOM 2529 C CA . LEU A 1 325 ? -1.939 -25.650 26.697 1.00 83.00 325 LEU A CA 1
ATOM 2530 C C . LEU A 1 325 ? -2.987 -25.883 27.798 1.00 83.00 325 LEU A C 1
ATOM 2532 O O . LEU A 1 325 ? -3.773 -24.986 28.096 1.00 83.00 325 LEU A O 1
ATOM 2536 N N . ASP A 1 326 ? -2.992 -27.059 28.430 1.00 80.81 326 ASP A N 1
ATOM 2537 C CA . ASP A 1 326 ? -3.917 -27.367 29.530 1.00 80.81 326 ASP A CA 1
ATOM 2538 C C . ASP A 1 326 ? -3.583 -26.564 30.806 1.00 80.81 326 ASP A C 1
ATOM 2540 O O . ASP A 1 326 ? -4.476 -26.163 31.559 1.00 80.81 326 ASP A O 1
ATOM 2544 N N . GLU A 1 327 ? -2.301 -26.282 31.050 1.00 84.06 327 GLU A N 1
ATOM 2545 C CA . GLU A 1 327 ? -1.850 -25.334 32.072 1.00 84.06 327 GLU A CA 1
ATOM 2546 C C . GLU A 1 327 ? -2.308 -23.905 31.760 1.00 84.06 327 GLU A C 1
ATOM 2548 O O . GLU A 1 327 ? -2.915 -23.265 32.623 1.00 84.06 327 GLU A O 1
ATOM 2553 N N . PHE A 1 328 ? -2.103 -23.438 30.523 1.00 86.06 328 PHE A N 1
ATOM 2554 C CA . PHE A 1 328 ? -2.540 -22.113 30.093 1.00 86.06 328 PHE A CA 1
ATOM 2555 C C . PHE A 1 328 ? -4.050 -21.924 30.298 1.00 86.06 328 PHE A C 1
ATOM 2557 O O . PHE A 1 328 ? -4.490 -20.909 30.840 1.00 86.06 328 PHE A O 1
ATOM 2564 N N . ASN A 1 329 ? -4.846 -22.934 29.933 1.00 82.50 329 ASN A N 1
ATOM 2565 C CA . ASN A 1 329 ? -6.301 -22.907 30.085 1.00 82.50 329 ASN A CA 1
ATOM 2566 C C . ASN A 1 329 ? -6.733 -22.691 31.540 1.00 82.50 329 ASN A C 1
ATOM 2568 O O . ASN A 1 329 ? -7.666 -21.950 31.820 1.00 82.50 329 ASN A O 1
ATOM 2572 N N . ARG A 1 330 ? -6.039 -23.340 32.475 1.00 81.88 330 ARG A N 1
ATOM 2573 C CA . ARG A 1 330 ? -6.364 -23.317 33.903 1.00 81.88 330 ARG A CA 1
ATOM 2574 C C . ARG A 1 330 ? -5.903 -22.042 34.611 1.00 81.88 330 ARG A C 1
ATOM 2576 O O . ARG A 1 330 ? -6.546 -21.640 35.575 1.00 81.88 330 ARG A O 1
ATOM 2583 N N . LEU A 1 331 ? -4.789 -21.447 34.182 1.00 83.81 331 LEU A N 1
ATOM 2584 C CA . LEU A 1 331 ? -4.184 -20.285 34.846 1.00 83.81 331 LEU A CA 1
ATOM 2585 C C . LEU A 1 331 ? -4.634 -18.941 34.262 1.00 83.81 331 LEU A C 1
ATOM 2587 O O . LEU A 1 331 ? -4.739 -17.966 35.008 1.00 83.81 331 LEU A O 1
ATOM 2591 N N . TYR A 1 332 ? -4.889 -18.880 32.952 1.00 84.00 332 TYR A N 1
ATOM 2592 C CA . TYR A 1 332 ? -5.105 -17.608 32.253 1.00 84.00 332 TYR A CA 1
ATOM 2593 C C . TYR A 1 332 ? -6.511 -17.439 31.685 1.00 84.00 332 TYR A C 1
ATOM 2595 O O . TYR A 1 332 ? -6.893 -16.303 31.420 1.00 84.00 332 TYR A O 1
ATOM 2603 N N . CYS A 1 333 ? -7.298 -18.507 31.507 1.00 77.75 333 CYS A N 1
ATOM 2604 C CA . CYS A 1 333 ? -8.654 -18.397 30.957 1.00 77.75 333 CYS A CA 1
ATOM 2605 C C . CYS A 1 333 ? -9.722 -18.308 32.068 1.00 77.75 333 CYS A C 1
ATOM 2607 O O . CYS A 1 333 ? -9.620 -18.977 33.096 1.00 77.75 333 CYS A O 1
ATOM 2609 N N . HIS A 1 334 ? -10.766 -17.496 31.865 1.00 68.56 334 HIS A N 1
ATOM 2610 C CA . HIS A 1 334 ? -11.877 -17.324 32.815 1.00 68.56 334 HIS A CA 1
ATOM 2611 C C . HIS A 1 334 ? -13.217 -17.816 32.237 1.00 68.56 334 HIS A C 1
ATOM 2613 O O . HIS A 1 334 ? -13.573 -17.483 31.107 1.00 68.56 334 HIS A O 1
ATOM 2619 N N . GLU A 1 335 ? -13.996 -18.567 33.027 1.00 53.62 335 GLU A N 1
ATOM 2620 C CA . GLU A 1 335 ? -15.387 -18.914 32.699 1.00 53.62 335 GLU A CA 1
ATOM 2621 C C . GLU A 1 335 ? -16.295 -17.683 32.876 1.00 53.62 335 GLU A C 1
ATOM 2623 O O . GLU A 1 335 ? -16.430 -17.146 33.977 1.00 53.62 335 GLU A O 1
ATOM 2628 N N . MET A 1 336 ? -16.949 -17.227 31.803 1.00 48.47 336 MET A N 1
ATOM 2629 C CA . MET A 1 336 ? -18.022 -16.235 31.920 1.00 48.47 336 MET A CA 1
ATOM 2630 C C . MET A 1 336 ? -19.294 -16.892 32.470 1.00 48.47 336 MET A C 1
ATOM 2632 O O . MET A 1 336 ? -19.732 -17.931 31.978 1.00 48.47 336 MET A O 1
ATOM 2636 N N . GLN A 1 337 ? -19.914 -16.245 33.463 1.00 41.50 337 GLN A N 1
ATOM 2637 C CA . GLN A 1 337 ? -21.230 -16.619 33.986 1.00 41.50 337 GLN A CA 1
ATOM 2638 C C . GLN A 1 337 ? -22.256 -16.743 32.851 1.00 41.50 337 GLN A C 1
ATOM 2640 O O . GLN A 1 337 ? -22.375 -15.871 31.990 1.00 41.50 337 GLN A O 1
ATOM 2645 N N . THR A 1 338 ? -23.013 -17.837 32.891 1.00 41.72 338 THR A N 1
ATOM 2646 C CA . THR A 1 338 ? -24.089 -18.216 31.972 1.00 41.72 338 THR A CA 1
ATOM 2647 C C . THR A 1 338 ? -25.134 -17.108 31.805 1.00 41.72 338 THR A C 1
ATOM 2649 O O . THR A 1 338 ? -26.113 -17.033 32.546 1.00 41.72 338 THR A O 1
ATOM 2652 N N . SER A 1 339 ? -24.939 -16.259 30.801 1.00 42.38 339 SER A N 1
ATOM 2653 C CA . SER A 1 339 ? -25.991 -15.441 30.198 1.00 42.38 339 SER A CA 1
ATOM 2654 C C . SER A 1 339 ? -26.874 -16.348 29.329 1.00 42.38 339 SER A C 1
ATOM 2656 O O . SER A 1 339 ? -26.366 -17.268 28.682 1.00 42.38 339 SER A O 1
ATOM 2658 N N . GLU A 1 340 ? -28.196 -16.142 29.339 1.00 49.62 340 GLU A N 1
ATOM 2659 C CA . GLU A 1 340 ? -29.162 -16.862 28.494 1.00 49.62 340 GLU A CA 1
ATOM 2660 C C . GLU A 1 340 ? -28.625 -17.030 27.061 1.00 49.62 340 GLU A C 1
ATOM 2662 O O . GLU A 1 340 ? -28.490 -16.044 26.334 1.00 49.62 340 GLU A O 1
ATOM 2667 N N . HIS A 1 341 ? -28.319 -18.262 26.639 1.00 57.88 341 HIS A N 1
ATOM 2668 C CA . HIS A 1 341 ? -27.685 -18.520 25.344 1.00 57.88 341 HIS A CA 1
ATOM 2669 C C . HIS A 1 341 ? -28.652 -18.169 24.204 1.00 57.88 341 HIS A C 1
ATOM 2671 O O . HIS A 1 341 ? -29.537 -18.948 23.850 1.00 57.88 341 HIS A O 1
ATOM 2677 N N . LYS A 1 342 ? -28.518 -16.961 23.646 1.00 77.50 342 LYS A N 1
ATOM 2678 C CA . LYS A 1 342 ? -29.242 -16.549 22.438 1.00 77.50 342 LYS A CA 1
ATOM 2679 C C . LYS A 1 342 ? -28.641 -17.270 21.223 1.00 77.50 342 LYS A C 1
ATOM 2681 O O . LYS A 1 342 ? -27.428 -17.469 21.182 1.00 77.50 342 LYS A O 1
ATOM 2686 N N . PRO A 1 343 ? -29.466 -17.660 20.236 1.00 87.12 343 PRO A N 1
ATOM 2687 C CA . PRO A 1 343 ? -29.022 -18.516 19.145 1.00 87.12 343 PRO A CA 1
ATOM 2688 C C . PRO A 1 343 ? -28.004 -17.823 18.234 1.00 87.12 343 PRO A C 1
ATOM 2690 O O . PRO A 1 343 ? -28.174 -16.658 17.874 1.00 87.12 343 PRO A O 1
ATOM 2693 N N . VAL A 1 344 ? -26.987 -18.570 17.804 1.00 92.50 344 VAL A N 1
ATOM 2694 C CA . VAL A 1 344 ? -26.079 -18.189 16.713 1.00 92.50 344 VAL A CA 1
ATOM 2695 C C . VAL A 1 344 ? -26.864 -18.132 15.405 1.00 92.50 344 VAL A C 1
ATOM 2697 O O . VAL A 1 344 ? -27.594 -19.063 15.060 1.00 92.50 344 VAL A O 1
ATOM 2700 N N . ILE A 1 345 ? -26.708 -17.055 14.642 1.00 95.50 345 ILE A N 1
ATOM 2701 C CA . ILE A 1 345 ? -27.393 -16.911 13.355 1.00 95.50 345 ILE A CA 1
ATOM 2702 C C . ILE A 1 345 ? -26.491 -17.444 12.253 1.00 95.50 345 ILE A C 1
ATOM 2704 O O . ILE A 1 345 ? -25.344 -17.034 12.131 1.00 95.50 345 ILE A O 1
ATOM 2708 N N . ILE A 1 346 ? -27.010 -18.331 11.414 1.00 96.75 346 ILE A N 1
ATOM 2709 C CA . ILE A 1 346 ? -26.326 -18.846 10.232 1.00 96.75 346 ILE A CA 1
ATOM 2710 C C . ILE A 1 346 ? -27.029 -18.289 9.000 1.00 96.75 346 ILE A C 1
ATOM 2712 O O . ILE A 1 346 ? -28.200 -18.575 8.764 1.00 96.75 346 ILE A O 1
ATOM 2716 N N . ILE A 1 347 ? -26.314 -17.523 8.186 1.00 96.06 347 ILE A N 1
ATOM 2717 C CA . ILE A 1 347 ? -26.825 -16.999 6.924 1.00 96.06 347 ILE A CA 1
ATOM 2718 C C . ILE A 1 347 ? -26.425 -17.951 5.790 1.00 96.06 347 ILE A C 1
ATOM 2720 O O . ILE A 1 347 ? -25.239 -18.173 5.519 1.00 96.06 347 ILE A O 1
ATOM 2724 N N . GLY A 1 348 ? -27.437 -18.523 5.133 1.00 93.88 348 GLY A N 1
ATOM 2725 C CA . GLY A 1 348 ? -27.314 -19.517 4.070 1.00 93.88 348 GLY A CA 1
ATOM 2726 C C . GLY A 1 348 ? -27.544 -20.947 4.567 1.00 93.88 348 GLY A C 1
ATOM 2727 O O . GLY A 1 348 ? -26.656 -21.578 5.131 1.00 93.88 348 GLY A O 1
ATOM 2728 N N . GLY A 1 349 ? -28.703 -21.524 4.259 1.00 90.50 349 GLY A N 1
ATOM 2729 C CA . GLY A 1 349 ? -29.088 -22.907 4.568 1.00 90.50 349 GLY A CA 1
ATOM 2730 C C . GLY A 1 349 ? -28.564 -23.940 3.567 1.00 90.50 349 GLY A C 1
ATOM 2731 O O . GLY A 1 349 ? -29.208 -24.962 3.327 1.00 90.50 349 GLY A O 1
ATOM 2732 N N . GLY A 1 350 ? -27.396 -23.699 2.965 1.00 89.25 350 GLY A N 1
ATOM 2733 C CA . GLY A 1 350 ? -26.723 -24.636 2.062 1.00 89.25 350 GLY A CA 1
ATOM 2734 C C . GLY A 1 350 ? -26.090 -25.833 2.787 1.00 89.25 350 GLY A C 1
ATOM 2735 O O . GLY A 1 350 ? -26.301 -26.056 3.976 1.00 89.25 350 GLY A O 1
ATOM 2736 N N . ARG A 1 351 ? -25.259 -26.615 2.080 1.00 87.25 351 ARG A N 1
ATOM 2737 C CA . ARG A 1 351 ? -24.569 -27.779 2.676 1.00 87.25 351 ARG A CA 1
ATOM 2738 C C . ARG A 1 351 ? -23.700 -27.396 3.878 1.00 87.25 351 ARG A C 1
ATOM 2740 O O . ARG A 1 351 ? -23.824 -28.028 4.922 1.00 87.25 351 ARG A O 1
ATOM 2747 N N . VAL A 1 352 ? -22.871 -26.354 3.734 1.00 90.62 352 VAL A N 1
ATOM 2748 C CA . VAL A 1 352 ? -22.006 -25.867 4.822 1.00 90.62 352 VAL A CA 1
ATOM 2749 C C . VAL A 1 352 ? -22.846 -25.304 5.961 1.00 90.62 352 VAL A C 1
ATOM 2751 O O . VAL A 1 352 ? -22.681 -25.775 7.074 1.00 90.62 352 VAL A O 1
ATOM 2754 N N . GLY A 1 353 ? -23.803 -24.406 5.703 1.00 92.31 353 GLY A N 1
ATOM 2755 C CA . GLY A 1 353 ? -24.646 -23.839 6.762 1.00 92.31 353 GLY A CA 1
ATOM 2756 C C . GLY A 1 353 ? -25.405 -24.887 7.583 1.00 92.31 353 GLY A C 1
ATOM 2757 O O . GLY A 1 353 ? -25.356 -24.859 8.811 1.00 92.31 353 GLY A O 1
ATOM 2758 N N . ARG A 1 354 ? -26.018 -25.890 6.935 1.00 91.44 354 ARG A N 1
ATOM 2759 C CA . ARG A 1 354 ? -26.688 -26.998 7.646 1.00 91.44 354 ARG A CA 1
ATOM 2760 C C . ARG A 1 354 ? -25.711 -27.906 8.395 1.00 91.44 354 ARG A C 1
ATOM 2762 O O . ARG A 1 354 ? -26.047 -28.420 9.460 1.00 91.44 354 ARG A O 1
ATOM 2769 N N . ALA A 1 355 ? -24.512 -28.130 7.857 1.00 90.56 355 ALA A N 1
ATOM 2770 C CA . ALA A 1 355 ? -23.474 -28.874 8.564 1.00 90.56 355 ALA A CA 1
ATOM 2771 C C . ALA A 1 355 ? -22.964 -28.096 9.789 1.00 90.56 355 ALA A C 1
ATOM 2773 O O . ALA A 1 355 ? -22.818 -28.689 10.856 1.00 90.56 355 ALA A O 1
ATOM 2774 N N . THR A 1 356 ? -22.790 -26.775 9.672 1.00 93.25 356 THR A N 1
ATOM 2775 C CA . THR A 1 356 ? -22.407 -25.883 10.776 1.00 93.25 356 THR A CA 1
ATOM 2776 C C . THR A 1 356 ? -23.473 -25.885 11.862 1.00 93.25 356 THR A C 1
ATOM 2778 O O . THR A 1 356 ? -23.136 -26.056 13.025 1.00 93.25 356 THR A O 1
ATOM 2781 N N . ALA A 1 357 ? -24.757 -25.831 11.500 1.00 92.38 357 ALA A N 1
ATOM 2782 C CA . ALA A 1 357 ? -25.864 -25.999 12.442 1.00 92.38 357 ALA A CA 1
ATOM 2783 C C . ALA A 1 357 ? -25.790 -27.317 13.228 1.00 92.38 357 ALA A C 1
ATOM 2785 O O . ALA A 1 357 ? -25.902 -27.321 14.451 1.00 92.38 357 ALA A O 1
ATOM 2786 N N . ARG A 1 358 ? -25.535 -28.447 12.553 1.00 90.69 358 ARG A N 1
ATOM 2787 C CA . ARG A 1 358 ? -25.341 -29.741 13.233 1.00 90.69 358 ARG A CA 1
ATOM 2788 C C . ARG A 1 358 ? -24.093 -29.763 14.120 1.00 90.69 358 ARG A C 1
ATOM 2790 O O . ARG A 1 358 ? -24.095 -30.439 15.145 1.00 90.69 358 ARG A O 1
ATOM 2797 N N . ALA A 1 359 ? -23.019 -29.080 13.726 1.00 89.00 359 ALA A N 1
ATOM 2798 C CA . ALA A 1 359 ? -21.799 -28.968 14.525 1.00 89.00 359 ALA A CA 1
ATOM 2799 C C . ALA A 1 359 ? -22.012 -28.104 15.783 1.00 89.00 359 ALA A C 1
ATOM 2801 O O . ALA A 1 359 ? -21.589 -28.506 16.863 1.00 89.00 359 ALA A O 1
ATOM 2802 N N . LEU A 1 360 ? -22.746 -26.991 15.672 1.00 89.62 360 LEU A N 1
ATOM 2803 C CA . LEU A 1 360 ? -23.170 -26.169 16.813 1.00 89.62 360 LEU A CA 1
ATOM 2804 C C . LEU A 1 360 ? -24.084 -26.955 17.764 1.00 89.62 360 LEU A C 1
ATOM 2806 O O . LEU A 1 360 ? -23.831 -26.983 18.965 1.00 89.62 360 LEU A O 1
ATOM 2810 N N . ALA A 1 361 ? -25.069 -27.686 17.228 1.00 89.06 361 ALA A N 1
ATOM 2811 C CA . ALA A 1 361 ? -25.980 -28.516 18.020 1.00 89.06 361 ALA A CA 1
ATOM 2812 C C . ALA A 1 361 ? -25.241 -29.579 18.849 1.00 89.06 361 ALA A C 1
ATOM 2814 O O . ALA A 1 361 ? -25.527 -29.754 20.030 1.00 89.06 361 ALA A O 1
ATOM 2815 N N . ARG A 1 362 ? -24.252 -30.263 18.250 1.00 85.44 362 ARG A N 1
ATOM 2816 C CA . ARG A 1 362 ? -23.403 -31.246 18.952 1.00 85.44 362 ARG A CA 1
ATOM 2817 C C . ARG A 1 362 ? -22.577 -30.627 20.081 1.00 85.44 362 ARG A C 1
ATOM 2819 O O . ARG A 1 362 ? -22.221 -31.334 21.015 1.00 85.44 362 ARG A O 1
ATOM 2826 N N . ARG A 1 363 ? -22.288 -29.326 19.996 1.00 80.88 363 ARG A N 1
ATOM 2827 C CA . ARG A 1 363 ? -21.575 -28.544 21.017 1.00 80.88 363 ARG A CA 1
ATOM 2828 C C . ARG A 1 363 ? -22.511 -27.912 22.057 1.00 80.88 363 ARG A C 1
ATOM 2830 O O . ARG A 1 363 ? -22.032 -27.181 22.913 1.00 80.88 363 ARG A O 1
ATOM 2837 N N . GLY A 1 364 ? -23.820 -28.171 21.986 1.00 80.56 364 GLY A N 1
ATOM 2838 C CA . GLY A 1 364 ? -24.813 -27.576 22.886 1.00 80.56 364 GLY A CA 1
ATOM 2839 C C . GLY A 1 364 ? -25.127 -26.103 22.599 1.00 80.56 364 GLY A C 1
ATOM 2840 O O . GLY A 1 364 ? -25.744 -25.448 23.433 1.00 80.56 364 GLY A O 1
ATOM 2841 N N . ILE A 1 365 ? -24.723 -25.576 21.437 1.00 85.38 365 ILE A N 1
ATOM 2842 C CA . ILE A 1 365 ? -24.929 -24.174 21.056 1.00 85.38 365 ILE A CA 1
ATOM 2843 C C . ILE A 1 365 ? -26.240 -24.046 20.275 1.00 85.38 365 ILE A C 1
ATOM 2845 O O . ILE A 1 365 ? -26.433 -24.718 19.256 1.00 85.38 365 ILE A O 1
ATOM 2849 N N . ASP A 1 366 ? -27.133 -23.167 20.736 1.00 89.19 366 ASP A N 1
ATOM 2850 C CA . ASP A 1 366 ? -28.381 -22.877 20.031 1.00 89.19 366 ASP A CA 1
ATOM 2851 C C . ASP A 1 366 ? -28.133 -22.079 18.735 1.00 89.19 366 ASP A C 1
ATOM 2853 O O . ASP A 1 366 ? -27.205 -21.274 18.659 1.00 89.19 366 ASP A O 1
ATOM 2857 N N . TYR A 1 367 ? -28.958 -22.279 17.704 1.00 93.31 367 TYR A N 1
ATOM 2858 C CA . TYR A 1 367 ? -28.787 -21.640 16.396 1.00 93.31 367 TYR A CA 1
ATOM 2859 C C . TYR A 1 367 ? -30.108 -21.361 15.663 1.00 93.31 367 TYR A C 1
ATOM 2861 O O . TYR A 1 367 ? -31.144 -21.962 15.950 1.00 93.31 367 TYR A O 1
ATOM 2869 N N . ARG A 1 368 ? -30.050 -20.470 14.666 1.00 95.25 368 ARG A N 1
ATOM 2870 C CA . ARG A 1 368 ? -31.103 -20.217 13.668 1.00 95.25 368 ARG A CA 1
ATOM 2871 C C . ARG A 1 368 ? -30.495 -20.044 12.280 1.00 95.25 368 ARG A C 1
ATOM 2873 O O . ARG A 1 368 ? -29.473 -19.382 12.146 1.00 95.25 368 ARG A O 1
ATOM 2880 N N . ILE A 1 369 ? -31.114 -20.608 11.249 1.00 96.12 369 ILE A N 1
ATOM 2881 C CA . ILE A 1 369 ? -30.674 -20.501 9.853 1.00 96.12 369 ILE A CA 1
ATOM 2882 C C . ILE A 1 369 ? -31.588 -19.534 9.098 1.00 96.12 369 ILE A C 1
ATOM 2884 O O . ILE A 1 369 ? -32.801 -19.715 9.086 1.00 96.12 369 ILE A O 1
ATOM 2888 N N . VAL A 1 370 ? -31.003 -18.555 8.411 1.00 96.00 370 VAL A N 1
ATOM 2889 C CA . VAL A 1 370 ? -31.694 -17.704 7.433 1.00 96.00 370 VAL A CA 1
ATOM 2890 C C . VAL A 1 370 ? -31.415 -18.247 6.035 1.00 96.00 370 VAL A C 1
ATOM 2892 O O . VAL A 1 370 ? -30.257 -18.354 5.621 1.00 96.00 370 VAL A O 1
ATOM 2895 N N . GLU A 1 371 ? -32.464 -18.611 5.303 1.00 94.56 371 GLU A N 1
ATOM 2896 C CA . GLU A 1 371 ? -32.367 -19.180 3.958 1.00 94.56 371 GLU A CA 1
ATOM 2897 C C . GLU A 1 371 ? -33.466 -18.605 3.064 1.00 94.56 371 GLU A C 1
ATOM 2899 O O . GLU A 1 371 ? -34.608 -18.457 3.479 1.00 94.56 371 GLU A O 1
ATOM 2904 N N . GLN A 1 372 ? -33.110 -18.273 1.826 1.00 92.38 372 GLN A N 1
ATOM 2905 C CA . GLN A 1 372 ? -34.019 -17.639 0.870 1.00 92.38 372 GLN A CA 1
ATOM 2906 C C . GLN A 1 372 ? -34.722 -18.656 -0.037 1.00 92.38 372 GLN A C 1
ATOM 2908 O O . GLN A 1 372 ? -35.753 -18.339 -0.618 1.00 92.38 372 GLN A O 1
ATOM 2913 N N . ILE A 1 373 ? -34.157 -19.860 -0.187 1.00 91.06 373 ILE A N 1
ATOM 2914 C CA . ILE A 1 373 ? -34.677 -20.921 -1.056 1.00 91.06 373 ILE A CA 1
ATOM 2915 C C . ILE A 1 373 ? -35.688 -21.775 -0.269 1.00 91.06 373 ILE A C 1
ATOM 2917 O O . ILE A 1 373 ? -35.260 -22.507 0.632 1.00 91.06 373 ILE A O 1
ATOM 2921 N N . PRO A 1 374 ? -36.995 -21.737 -0.605 1.00 87.56 374 PRO A N 1
ATOM 2922 C CA . PRO A 1 374 ? -38.038 -22.435 0.150 1.00 87.56 374 PRO A CA 1
ATOM 2923 C C . PRO A 1 374 ? -37.800 -23.942 0.281 1.00 87.56 374 PRO A C 1
ATOM 2925 O O . PRO A 1 374 ? -37.991 -24.505 1.353 1.00 87.56 374 PRO A O 1
ATOM 2928 N N . GLU A 1 375 ? -37.283 -24.600 -0.760 1.00 88.50 375 GLU A N 1
ATOM 2929 C CA . GLU A 1 375 ? -37.048 -26.052 -0.769 1.00 88.50 375 GLU A CA 1
ATOM 2930 C C . GLU A 1 375 ? -35.948 -26.495 0.211 1.00 88.50 375 GLU A C 1
ATOM 2932 O O . GLU A 1 375 ? -35.765 -27.687 0.459 1.00 88.50 375 GLU A O 1
ATOM 2937 N N . ARG A 1 376 ? -35.166 -25.550 0.749 1.00 85.62 376 ARG A N 1
ATOM 2938 C CA . ARG A 1 376 ? -34.096 -25.808 1.726 1.00 85.62 376 ARG A CA 1
ATOM 2939 C C . ARG A 1 376 ? -34.506 -25.505 3.163 1.00 85.62 376 ARG A C 1
ATOM 2941 O O . ARG A 1 376 ? -33.687 -25.723 4.059 1.00 85.62 376 ARG A O 1
ATOM 2948 N N . VAL A 1 377 ? -35.725 -25.014 3.372 1.00 84.56 377 VAL A N 1
ATOM 2949 C CA . VAL A 1 377 ? -36.286 -24.669 4.677 1.00 84.56 377 VAL A CA 1
ATOM 2950 C C . VAL A 1 377 ? -37.225 -25.800 5.111 1.00 84.56 377 VAL A C 1
ATOM 2952 O O . VAL A 1 377 ? -38.336 -25.896 4.595 1.00 84.56 377 VAL A O 1
ATOM 2955 N N . PRO A 1 378 ? -36.796 -26.701 6.013 1.00 83.19 378 PRO A N 1
ATOM 2956 C CA . PRO A 1 378 ? -37.708 -27.658 6.625 1.00 83.19 378 PRO A CA 1
ATOM 2957 C C . PRO A 1 378 ? -38.685 -26.932 7.558 1.00 83.19 378 PRO A C 1
ATOM 2959 O O . PRO A 1 37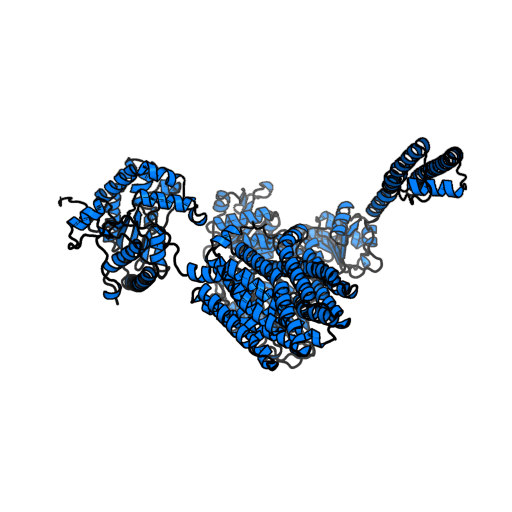8 ? -38.374 -25.852 8.061 1.00 83.19 378 PRO A O 1
ATOM 2962 N N . ASP A 1 379 ? -39.834 -27.555 7.827 1.00 76.75 379 ASP A N 1
ATOM 2963 C CA . ASP A 1 379 ? -40.823 -27.056 8.790 1.00 76.75 379 ASP A CA 1
ATOM 2964 C C . ASP A 1 379 ? -40.264 -27.169 10.221 1.00 76.75 379 ASP A C 1
ATOM 2966 O O . ASP A 1 379 ? -40.350 -28.204 10.884 1.00 76.75 379 ASP A O 1
ATOM 2970 N N . SER A 1 380 ? -39.519 -26.143 10.633 1.00 82.69 380 SER A N 1
ATOM 2971 C CA . SER A 1 380 ? -38.793 -26.087 11.897 1.00 82.69 380 SER A CA 1
ATOM 2972 C C . SER A 1 380 ? -38.573 -24.641 12.321 1.00 82.69 380 SER A C 1
ATOM 2974 O O . SER A 1 380 ? -38.034 -23.841 11.557 1.00 82.69 380 SER A O 1
ATOM 2976 N N . ASP A 1 381 ? -38.832 -24.349 13.597 1.00 83.00 381 ASP A N 1
ATOM 2977 C CA . ASP A 1 381 ? -38.602 -23.034 14.221 1.00 83.00 381 ASP A CA 1
ATOM 2978 C C . ASP A 1 381 ? -37.128 -22.574 14.198 1.00 83.00 381 ASP A C 1
ATOM 2980 O O . ASP A 1 381 ? -36.801 -21.444 14.570 1.00 83.00 381 ASP A O 1
ATOM 2984 N N . LYS A 1 382 ? -36.205 -23.456 13.786 1.00 90.88 382 LYS A N 1
ATOM 2985 C CA . LYS A 1 382 ? -34.782 -23.149 13.586 1.00 90.88 382 LYS A CA 1
ATOM 2986 C C . LYS A 1 382 ? -34.501 -22.462 12.251 1.00 90.88 382 LYS A C 1
ATOM 2988 O O . LYS A 1 382 ? -33.380 -21.991 12.073 1.00 90.88 382 LYS A O 1
ATOM 2993 N N . TYR A 1 383 ? -35.454 -22.412 11.323 1.00 93.88 383 TYR A N 1
ATOM 2994 C CA . TYR A 1 383 ? -35.270 -21.810 10.005 1.00 93.88 383 TYR A CA 1
ATOM 2995 C C . TYR A 1 383 ? -36.157 -20.585 9.815 1.00 93.88 383 TYR A C 1
ATOM 2997 O O . TYR A 1 383 ? -37.299 -20.538 10.259 1.00 93.88 383 TYR A O 1
ATOM 3005 N N . ILE A 1 384 ? -35.620 -19.591 9.115 1.00 93.88 384 ILE A N 1
ATOM 3006 C CA . ILE A 1 384 ? -36.329 -18.372 8.746 1.00 93.88 384 ILE A CA 1
ATOM 3007 C C . ILE A 1 384 ? -36.205 -18.211 7.240 1.00 93.88 384 ILE A C 1
ATOM 3009 O O . ILE A 1 384 ? -35.102 -18.053 6.709 1.00 93.88 384 ILE A O 1
ATOM 3013 N N . LEU A 1 385 ? -37.355 -18.278 6.569 1.00 93.44 385 LEU A N 1
ATOM 3014 C CA . LEU A 1 385 ? -37.456 -18.084 5.132 1.00 93.44 385 LEU A CA 1
ATOM 3015 C C . LEU A 1 385 ? -37.390 -16.589 4.807 1.00 93.44 385 LEU A C 1
ATOM 3017 O O . LEU A 1 385 ? -38.267 -15.825 5.206 1.00 93.44 385 LEU A O 1
ATOM 3021 N N . GLY A 1 386 ? -36.365 -16.173 4.068 1.00 91.25 386 GLY A N 1
ATOM 3022 C CA . GLY A 1 386 ? -36.219 -14.792 3.619 1.00 91.25 386 GLY A CA 1
ATOM 3023 C C . GLY A 1 386 ? -34.799 -14.441 3.187 1.00 91.25 386 GLY A C 1
ATOM 3024 O O . GLY A 1 386 ? -33.846 -15.178 3.439 1.00 91.25 386 GLY A O 1
ATOM 3025 N N . SER A 1 387 ? -34.649 -13.291 2.528 1.00 92.06 387 SER A N 1
ATOM 3026 C CA . SER A 1 387 ? -33.327 -12.773 2.170 1.00 92.06 387 SER A CA 1
ATOM 3027 C C . SER A 1 387 ? -32.650 -12.166 3.393 1.00 92.06 387 SER A C 1
ATOM 3029 O O . SER A 1 387 ? -33.212 -11.304 4.062 1.00 92.06 387 SER A O 1
ATOM 3031 N N . ALA A 1 388 ? -31.406 -12.565 3.649 1.00 91.12 388 ALA A N 1
ATOM 3032 C CA . ALA A 1 388 ? -30.591 -11.965 4.701 1.00 91.12 388 ALA A CA 1
ATOM 3033 C C . ALA A 1 388 ? -30.173 -10.513 4.396 1.00 91.12 388 ALA A C 1
ATOM 3035 O O . ALA A 1 388 ? -29.686 -9.821 5.284 1.00 91.12 388 ALA A O 1
ATOM 3036 N N . SER A 1 389 ? -30.394 -10.029 3.170 1.00 90.12 389 SER A N 1
ATOM 3037 C CA . SER A 1 389 ? -30.267 -8.606 2.829 1.00 90.12 389 SER A CA 1
ATOM 3038 C C . SER A 1 389 ? -31.436 -7.764 3.360 1.00 90.12 389 SER A C 1
ATOM 3040 O O . SER A 1 389 ? -31.366 -6.538 3.347 1.00 90.12 389 SER A O 1
ATOM 3042 N N . ASP A 1 390 ? -32.515 -8.396 3.834 1.00 92.62 390 ASP A N 1
ATOM 3043 C CA . ASP A 1 390 ? -33.621 -7.713 4.500 1.00 92.62 390 ASP A CA 1
ATOM 3044 C C . ASP A 1 390 ? -33.363 -7.626 6.012 1.00 92.62 390 ASP A C 1
ATOM 3046 O O . ASP A 1 390 ? -33.268 -8.625 6.735 1.00 92.62 390 ASP A O 1
ATOM 3050 N N . LYS A 1 391 ? -33.303 -6.390 6.512 1.00 91.00 391 LYS A N 1
ATOM 3051 C CA . LYS A 1 391 ? -33.140 -6.080 7.935 1.00 91.00 391 LYS A CA 1
ATOM 3052 C C . LYS A 1 391 ? -34.219 -6.727 8.807 1.00 91.00 391 LYS A C 1
ATOM 3054 O O . LYS A 1 391 ? -33.923 -7.113 9.937 1.00 91.00 391 LYS A O 1
ATOM 3059 N N . ASN A 1 392 ? -35.458 -6.828 8.324 1.00 93.12 392 ASN A N 1
ATOM 3060 C CA . ASN A 1 392 ? -36.565 -7.402 9.088 1.00 93.12 392 ASN A CA 1
ATOM 3061 C C . ASN A 1 392 ? -36.375 -8.905 9.298 1.00 93.12 392 ASN A C 1
ATOM 3063 O O . ASN A 1 392 ? -36.594 -9.393 10.404 1.00 93.12 392 ASN A O 1
ATOM 3067 N N . ILE A 1 393 ? -35.878 -9.612 8.280 1.00 94.19 393 ILE A N 1
ATOM 3068 C CA . ILE A 1 393 ? -35.571 -11.044 8.353 1.00 94.19 393 ILE A CA 1
ATOM 3069 C C . ILE A 1 393 ? -34.433 -11.307 9.346 1.00 94.19 393 ILE A C 1
ATOM 3071 O O . ILE A 1 393 ? -34.550 -12.180 10.206 1.00 94.19 393 ILE A O 1
ATOM 3075 N N . LEU A 1 394 ? -33.356 -10.512 9.310 1.00 92.44 394 LEU A N 1
ATOM 3076 C CA . LEU A 1 394 ? -32.264 -10.645 10.285 1.00 92.44 394 LEU A CA 1
ATOM 3077 C C . LEU A 1 394 ? -32.703 -10.308 11.720 1.00 92.44 394 LEU A C 1
ATOM 3079 O O . LEU A 1 394 ? -32.276 -10.961 12.675 1.00 92.44 394 LEU A O 1
ATOM 3083 N N . ARG A 1 395 ? -33.598 -9.330 11.895 1.00 91.31 395 ARG A N 1
ATOM 3084 C CA . ARG A 1 395 ? -34.201 -9.028 13.204 1.00 91.31 395 ARG A CA 1
ATOM 3085 C C . ARG A 1 395 ? -35.107 -10.144 13.702 1.00 91.31 395 ARG A C 1
ATOM 3087 O O . ARG A 1 395 ? -35.014 -10.507 14.870 1.00 91.31 395 ARG A O 1
ATOM 3094 N N . GLN A 1 396 ? -35.911 -10.743 12.825 1.00 90.50 396 GLN A N 1
ATOM 3095 C CA . GLN A 1 396 ? -36.697 -11.937 13.138 1.00 90.50 396 GLN A CA 1
ATOM 3096 C C . GLN A 1 396 ? -35.788 -13.107 13.550 1.00 90.50 396 GLN A C 1
ATOM 3098 O O . GLN A 1 396 ? -36.107 -13.841 14.486 1.00 90.50 396 GLN A O 1
ATOM 3103 N N . ALA A 1 397 ? -34.606 -13.226 12.932 1.00 90.44 397 ALA A N 1
ATOM 3104 C CA . ALA A 1 397 ? -33.574 -14.179 13.339 1.00 90.44 397 ALA A CA 1
ATOM 3105 C C . ALA A 1 397 ? -32.965 -13.885 14.712 1.00 90.44 397 ALA A C 1
ATOM 3107 O O . ALA A 1 397 ? -32.470 -14.803 15.367 1.00 90.44 397 ALA A O 1
ATOM 3108 N N . GLY A 1 398 ? -33.108 -12.660 15.215 1.00 90.38 398 GLY A N 1
ATOM 3109 C CA . GLY A 1 398 ? -32.637 -12.243 16.530 1.00 90.38 398 GLY A CA 1
ATOM 3110 C C . GLY A 1 398 ? -31.248 -11.612 16.507 1.00 90.38 398 GLY A C 1
ATOM 3111 O O . GLY A 1 398 ? -30.553 -11.676 17.520 1.00 90.38 398 GLY A O 1
ATOM 3112 N N . ILE A 1 399 ? -30.835 -11.005 15.383 1.00 92.75 399 ILE A N 1
ATOM 3113 C CA . ILE A 1 399 ? -29.481 -10.440 15.220 1.00 92.75 399 ILE A CA 1
ATOM 3114 C C . ILE A 1 399 ? -29.126 -9.401 16.285 1.00 92.75 399 ILE A C 1
ATOM 3116 O O . ILE A 1 399 ? -27.971 -9.311 16.685 1.00 92.75 399 ILE A O 1
ATOM 3120 N N . ASP A 1 400 ? -30.128 -8.693 16.815 1.00 89.31 400 ASP A N 1
ATOM 3121 C CA . ASP A 1 400 ? -29.956 -7.672 17.853 1.00 89.31 400 ASP A CA 1
ATOM 3122 C C . ASP A 1 400 ? -29.366 -8.238 19.163 1.00 89.31 400 ASP A C 1
ATOM 3124 O O . ASP A 1 400 ? -28.822 -7.485 19.965 1.00 89.31 400 ASP A O 1
ATOM 3128 N N . LYS A 1 401 ? -29.495 -9.552 19.409 1.00 85.81 401 LYS A N 1
ATOM 3129 C CA . LYS A 1 401 ? -29.025 -10.218 20.640 1.00 85.81 401 LYS A CA 1
ATOM 3130 C C . LYS A 1 401 ? -28.160 -11.459 20.391 1.00 85.81 401 LYS A C 1
ATOM 3132 O O . LYS A 1 401 ? -27.670 -12.048 21.350 1.00 85.81 401 LYS A O 1
ATOM 3137 N N . ALA A 1 402 ? -28.021 -11.902 19.143 1.00 88.69 402 ALA A N 1
ATOM 3138 C CA . ALA A 1 402 ? -27.277 -13.111 18.794 1.00 88.69 402 ALA A CA 1
ATOM 3139 C C . ALA A 1 402 ? -25.773 -12.893 18.994 1.00 88.69 402 ALA A C 1
ATOM 3141 O O . ALA A 1 402 ? -25.276 -11.905 18.462 1.00 88.69 402 ALA A O 1
ATOM 3142 N N . PRO A 1 403 ? -25.031 -13.786 19.675 1.00 83.56 403 PRO A N 1
ATOM 3143 C CA . PRO A 1 403 ? -23.605 -13.590 19.966 1.00 83.56 403 PRO A CA 1
ATOM 3144 C C . PRO A 1 403 ? -22.733 -13.609 18.703 1.00 83.56 403 PRO A C 1
ATOM 3146 O O . PRO A 1 403 ? -21.807 -12.805 18.584 1.00 83.56 403 PRO A O 1
ATOM 3149 N N . THR A 1 404 ? -23.093 -14.458 17.738 1.00 89.62 404 THR A N 1
ATOM 3150 C CA . THR A 1 404 ? -22.342 -14.685 16.500 1.00 89.62 404 THR A CA 1
ATOM 3151 C C . THR A 1 404 ? -23.283 -14.759 15.298 1.00 89.62 404 THR A C 1
ATOM 3153 O O . THR A 1 404 ? -24.366 -15.347 15.374 1.00 89.62 404 THR A O 1
ATOM 3156 N N . VAL A 1 405 ? -22.835 -14.209 14.168 1.00 94.88 405 VAL A N 1
ATOM 3157 C CA . VAL A 1 405 ? -23.384 -14.446 12.827 1.00 94.88 405 VAL A CA 1
ATOM 3158 C C . VAL A 1 405 ? -22.352 -15.215 12.004 1.00 94.88 405 VAL A C 1
ATOM 3160 O O . VAL A 1 405 ? -21.213 -14.779 11.856 1.00 94.88 405 VAL A O 1
ATOM 3163 N N . ILE A 1 406 ? -22.756 -16.356 11.445 1.00 95.88 406 ILE A N 1
ATOM 3164 C CA . ILE A 1 406 ? -21.940 -17.168 10.542 1.00 95.88 406 ILE A CA 1
ATOM 3165 C C . ILE A 1 406 ? -22.493 -17.052 9.123 1.00 95.88 406 ILE A C 1
ATOM 3167 O O . ILE A 1 406 ? -23.609 -17.489 8.849 1.00 95.88 406 ILE A O 1
ATOM 3171 N N . ILE A 1 407 ? -21.712 -16.510 8.195 1.00 96.88 407 ILE A N 1
ATOM 3172 C CA . ILE A 1 407 ? -22.117 -16.302 6.802 1.00 96.88 407 ILE A CA 1
ATOM 3173 C C . ILE A 1 407 ? -21.502 -17.406 5.940 1.00 96.88 407 ILE A C 1
ATOM 3175 O O . ILE A 1 407 ? -20.283 -17.537 5.851 1.00 96.88 407 ILE A O 1
ATOM 3179 N N . THR A 1 408 ? -22.343 -18.246 5.328 1.00 95.06 408 THR A N 1
ATOM 3180 C CA . THR A 1 408 ? -21.898 -19.484 4.655 1.00 95.06 408 THR A CA 1
ATOM 3181 C C . THR A 1 408 ? -22.354 -19.609 3.204 1.00 95.06 408 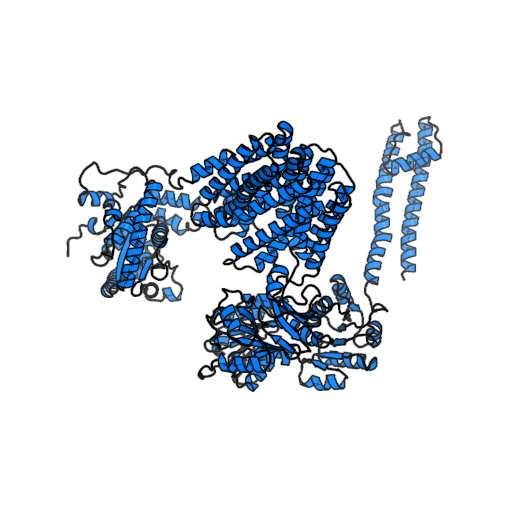THR A C 1
ATOM 3183 O O . THR A 1 408 ? -22.354 -20.717 2.644 1.00 95.06 408 THR A O 1
ATOM 3186 N N . THR A 1 409 ? -22.741 -18.496 2.573 1.00 92.25 409 THR A N 1
ATOM 3187 C CA . THR A 1 409 ? -23.145 -18.529 1.165 1.00 92.25 409 THR A CA 1
ATOM 3188 C C . THR A 1 409 ? -21.958 -18.924 0.276 1.00 92.25 409 THR A C 1
ATOM 3190 O O . THR A 1 409 ? -20.796 -18.854 0.680 1.00 92.25 409 THR A O 1
ATOM 3193 N N . LYS A 1 410 ? -22.257 -19.441 -0.919 1.00 87.88 410 LYS A N 1
ATOM 3194 C CA . LYS A 1 410 ? -21.239 -19.888 -1.888 1.00 87.88 410 LYS A CA 1
ATOM 3195 C C . LYS A 1 410 ? -20.653 -18.745 -2.724 1.00 87.88 410 LYS A C 1
ATOM 3197 O O . LYS A 1 410 ? -19.830 -19.023 -3.586 1.00 87.88 410 LYS A O 1
ATOM 3202 N N . ASP A 1 411 ? -21.190 -17.540 -2.569 1.00 90.94 411 ASP A N 1
ATOM 3203 C CA . ASP A 1 411 ? -20.830 -16.377 -3.362 1.00 90.94 411 ASP A CA 1
ATOM 3204 C C . ASP A 1 411 ? -20.144 -15.362 -2.456 1.00 90.94 411 ASP A C 1
ATOM 3206 O O . ASP A 1 411 ? -20.726 -14.887 -1.477 1.00 90.94 411 ASP A O 1
ATOM 3210 N N . ASP A 1 412 ? -18.886 -15.077 -2.763 1.00 91.69 412 ASP A N 1
ATOM 3211 C CA . ASP A 1 412 ? -18.042 -14.281 -1.884 1.00 91.69 412 ASP A CA 1
ATOM 3212 C C . ASP A 1 412 ? -18.446 -12.798 -1.921 1.00 91.69 412 ASP A C 1
ATOM 3214 O O . ASP A 1 412 ? -18.363 -12.127 -0.896 1.00 91.69 412 ASP A O 1
ATOM 3218 N N . GLU A 1 413 ? -18.996 -12.312 -3.040 1.00 91.44 413 GLU A N 1
ATOM 3219 C CA . GLU A 1 413 ? -19.550 -10.954 -3.153 1.00 91.44 413 GLU A CA 1
ATOM 3220 C C . GLU A 1 413 ? -20.787 -10.776 -2.261 1.00 91.44 413 GLU A C 1
ATOM 3222 O O . GLU A 1 413 ? -20.873 -9.822 -1.479 1.00 91.44 413 GLU A O 1
ATOM 3227 N N . THR A 1 414 ? -21.716 -11.739 -2.298 1.00 92.00 414 THR A N 1
ATOM 3228 C CA . THR A 1 414 ? -22.857 -11.790 -1.372 1.00 92.00 414 THR A CA 1
ATOM 3229 C C . THR A 1 414 ? -22.382 -11.847 0.079 1.00 92.00 414 THR A C 1
ATOM 3231 O O . THR A 1 414 ? -22.921 -11.147 0.938 1.00 92.00 414 THR A O 1
ATOM 3234 N N . ASN A 1 415 ? -21.349 -12.639 0.370 1.00 94.94 415 ASN A N 1
ATOM 3235 C CA . ASN A 1 415 ? -20.773 -12.720 1.708 1.00 94.94 415 ASN A CA 1
ATOM 3236 C C . ASN A 1 415 ? -20.200 -11.368 2.166 1.00 94.94 415 ASN A C 1
ATOM 3238 O O . ASN A 1 415 ? -20.467 -10.959 3.293 1.00 94.94 415 ASN A O 1
ATOM 3242 N N . THR A 1 416 ? -19.491 -10.636 1.300 1.00 92.31 416 THR A N 1
ATOM 3243 C CA . THR A 1 416 ? -18.984 -9.282 1.583 1.00 92.31 416 THR A CA 1
ATOM 3244 C C . THR A 1 416 ? -20.115 -8.317 1.915 1.00 92.31 416 THR A C 1
ATOM 3246 O O . THR A 1 416 ? -20.054 -7.624 2.934 1.00 92.31 416 THR A O 1
ATOM 3249 N N . TYR A 1 417 ? -21.170 -8.305 1.101 1.00 93.81 417 TYR A N 1
ATOM 3250 C CA . TYR A 1 417 ? -22.342 -7.466 1.337 1.00 93.81 417 TYR A CA 1
ATOM 3251 C C . TYR A 1 417 ? -23.005 -7.776 2.688 1.00 93.81 417 TYR A C 1
ATOM 3253 O O . TYR A 1 417 ? -23.267 -6.869 3.480 1.00 93.81 417 TYR A O 1
ATOM 3261 N N . LEU A 1 418 ? -23.230 -9.059 2.986 1.00 95.25 418 LEU A N 1
ATOM 3262 C CA . LEU A 1 418 ? -23.870 -9.501 4.226 1.00 95.25 418 LEU A CA 1
ATOM 3263 C C . LEU A 1 418 ? -23.011 -9.232 5.465 1.00 95.25 418 LEU A C 1
ATOM 3265 O O . LEU A 1 418 ? -23.566 -8.942 6.525 1.00 95.25 418 LEU A O 1
ATOM 3269 N N . THR A 1 419 ? -21.683 -9.285 5.345 1.00 95.75 419 THR A N 1
ATOM 3270 C CA . THR A 1 419 ? -20.757 -8.893 6.416 1.00 95.75 419 THR A CA 1
ATOM 3271 C C . THR A 1 419 ? -20.924 -7.413 6.759 1.00 95.75 419 THR A C 1
ATOM 3273 O O . THR A 1 419 ? -21.177 -7.087 7.920 1.00 95.75 419 THR A O 1
ATOM 3276 N N . ILE A 1 420 ? -20.863 -6.522 5.758 1.00 91.12 420 ILE A N 1
ATOM 3277 C CA . ILE A 1 420 ? -21.050 -5.072 5.957 1.00 91.12 420 ILE A CA 1
ATOM 3278 C C . ILE A 1 420 ? -22.425 -4.811 6.570 1.00 91.12 420 ILE A C 1
ATOM 3280 O O . ILE A 1 420 ? -22.555 -4.063 7.538 1.00 91.12 420 ILE A O 1
ATOM 3284 N N . PHE A 1 421 ? -23.457 -5.460 6.034 1.00 93.75 421 PHE A N 1
ATOM 3285 C CA . PHE A 1 421 ? -24.825 -5.281 6.494 1.00 93.75 421 PHE A CA 1
ATOM 3286 C C . PHE A 1 421 ? -25.025 -5.751 7.941 1.00 93.75 421 PHE A C 1
ATOM 3288 O O . PHE A 1 421 ? -25.602 -5.025 8.750 1.00 93.75 421 PHE A O 1
ATOM 3295 N N . SER A 1 422 ? -24.483 -6.916 8.304 1.00 92.81 422 SER A N 1
ATOM 3296 C CA . SER A 1 422 ? -24.540 -7.439 9.675 1.00 92.81 422 SER A CA 1
ATOM 3297 C C . SER A 1 422 ? -23.797 -6.525 10.652 1.00 92.81 422 SER A C 1
ATOM 3299 O O . SER A 1 422 ? -24.322 -6.225 11.725 1.00 92.81 422 SER A O 1
ATOM 3301 N N . ARG A 1 423 ? -22.625 -6.004 10.257 1.00 92.44 423 ARG A N 1
ATOM 3302 C CA . ARG A 1 423 ? -21.838 -5.061 11.065 1.00 92.44 423 ARG A CA 1
ATOM 3303 C C . ARG A 1 423 ? -22.547 -3.716 11.250 1.00 92.44 423 ARG A C 1
ATOM 3305 O O . ARG A 1 423 ? -22.495 -3.152 12.338 1.00 92.44 423 ARG A O 1
ATOM 3312 N N . LEU A 1 424 ? -23.243 -3.217 10.224 1.00 90.25 424 LEU A N 1
ATOM 3313 C CA . LEU A 1 424 ? -24.069 -2.005 10.315 1.00 90.25 424 LEU A CA 1
ATOM 3314 C C . LEU A 1 424 ? -25.251 -2.171 11.279 1.00 90.25 424 LEU A C 1
ATOM 3316 O O . LEU A 1 424 ? -25.642 -1.210 11.940 1.00 90.25 424 LEU A O 1
ATOM 3320 N N . LEU A 1 425 ? -25.841 -3.368 11.348 1.00 89.81 425 LEU A N 1
ATOM 3321 C CA . LEU A 1 425 ? -26.959 -3.652 12.249 1.00 89.81 425 LEU A CA 1
ATOM 3322 C C . LEU A 1 425 ? -26.512 -3.843 13.698 1.00 89.81 425 LEU A C 1
ATOM 3324 O O . LEU A 1 425 ? -27.207 -3.382 14.602 1.00 89.81 425 LEU A O 1
ATOM 3328 N N . ARG A 1 426 ? -25.375 -4.513 13.912 1.00 88.19 426 ARG A N 1
ATOM 3329 C CA . ARG A 1 426 ? -24.856 -4.840 15.243 1.00 88.19 426 ARG A CA 1
ATOM 3330 C C . ARG A 1 426 ? -23.324 -4.675 15.245 1.00 88.19 426 ARG A C 1
ATOM 3332 O O . ARG A 1 426 ? -22.612 -5.615 14.903 1.00 88.19 426 ARG A O 1
ATOM 3339 N N . PRO A 1 427 ? -22.796 -3.483 15.589 1.00 83.69 427 PRO A N 1
ATOM 3340 C CA . PRO A 1 427 ? -21.365 -3.173 15.473 1.00 83.69 427 PRO A CA 1
ATOM 3341 C C . PRO A 1 427 ? -20.433 -4.091 16.272 1.00 83.69 427 PRO A C 1
ATOM 3343 O O . PRO A 1 427 ? -19.282 -4.274 15.889 1.00 83.69 427 PRO A O 1
ATOM 3346 N N . ASP A 1 428 ? -20.933 -4.684 17.351 1.00 78.94 428 ASP A N 1
ATOM 3347 C CA . ASP A 1 428 ? -20.233 -5.540 18.312 1.00 78.94 428 ASP A CA 1
ATOM 3348 C C . ASP A 1 428 ? -20.469 -7.051 18.093 1.00 78.94 428 ASP A C 1
ATOM 3350 O O . ASP A 1 428 ? -20.049 -7.863 18.915 1.00 78.94 428 ASP A O 1
ATOM 3354 N N . ILE A 1 429 ? -21.146 -7.462 17.010 1.00 86.56 429 ILE A N 1
ATOM 3355 C CA . ILE A 1 429 ? -21.373 -8.889 16.720 1.00 86.56 429 ILE A CA 1
ATOM 3356 C C . ILE A 1 429 ? -20.120 -9.597 16.242 1.00 86.56 429 ILE A C 1
ATOM 3358 O O . ILE A 1 429 ? -19.385 -9.045 15.434 1.00 86.56 429 ILE A O 1
ATOM 3362 N N . GLN A 1 430 ? -19.902 -10.841 16.671 1.00 85.25 430 GLN A N 1
ATOM 3363 C CA . GLN A 1 430 ? -18.880 -11.660 16.031 1.00 85.25 430 GLN A CA 1
ATOM 3364 C C . GLN A 1 430 ? -19.394 -12.121 14.663 1.00 85.25 430 GLN A C 1
ATOM 3366 O O . GLN A 1 430 ? -20.446 -12.758 14.574 1.00 85.25 430 GLN A O 1
ATOM 3371 N N . ILE A 1 431 ? -18.655 -11.827 13.600 1.00 90.69 431 ILE A N 1
ATOM 3372 C CA . ILE A 1 431 ? -18.952 -12.256 12.236 1.00 90.69 431 ILE A CA 1
ATOM 3373 C C . ILE A 1 431 ? -17.889 -13.257 11.796 1.00 90.69 431 ILE A C 1
ATOM 3375 O O . ILE A 1 431 ? -16.706 -12.928 11.686 1.00 90.69 431 ILE A O 1
ATOM 3379 N N . ILE A 1 432 ? -18.331 -14.482 11.518 1.00 90.94 432 ILE A N 1
ATOM 3380 C CA . ILE A 1 432 ? -17.499 -15.547 10.961 1.00 90.94 432 ILE A CA 1
ATOM 3381 C C . ILE A 1 432 ? -17.977 -15.813 9.542 1.00 90.94 432 ILE A C 1
ATOM 3383 O O . ILE A 1 432 ? -19.127 -16.188 9.324 1.00 90.94 432 ILE A O 1
ATOM 3387 N N . CYS A 1 433 ? -17.102 -15.649 8.563 1.00 92.19 433 CYS A N 1
ATOM 3388 C CA . CYS A 1 433 ? -17.472 -15.780 7.167 1.00 92.19 433 CYS A CA 1
ATOM 3389 C C . CYS A 1 433 ? -16.736 -16.933 6.487 1.00 92.19 433 CYS A C 1
ATOM 3391 O O . CYS A 1 433 ? -15.584 -17.238 6.786 1.00 92.19 433 CYS A O 1
ATOM 3393 N N . ARG A 1 434 ? -17.403 -17.596 5.546 1.00 92.12 434 ARG A N 1
ATOM 3394 C CA . ARG A 1 434 ? -16.764 -18.536 4.628 1.00 92.12 434 ARG A CA 1
ATOM 3395 C C . ARG A 1 434 ? -16.360 -17.792 3.358 1.00 92.12 434 ARG A C 1
ATOM 3397 O O . ARG A 1 434 ? -17.205 -17.169 2.728 1.00 92.12 434 ARG A O 1
ATOM 3404 N N . ALA A 1 435 ? -15.120 -17.965 2.926 1.00 90.38 435 ALA A N 1
ATOM 3405 C CA . ALA A 1 435 ? -14.689 -17.619 1.580 1.00 90.38 435 ALA A CA 1
ATOM 3406 C C . ALA A 1 435 ? -14.663 -18.873 0.694 1.00 90.38 435 ALA A C 1
ATOM 3408 O O . ALA A 1 435 ? -14.316 -19.976 1.132 1.00 90.38 435 ALA A O 1
ATOM 3409 N N . SER A 1 436 ? -15.057 -18.732 -0.561 1.00 88.38 436 SER A N 1
ATOM 3410 C CA . SER A 1 436 ? -14.998 -19.786 -1.571 1.00 88.38 436 SER A CA 1
ATOM 3411 C C . SER A 1 436 ? -13.631 -19.805 -2.243 1.00 88.38 436 SER A C 1
ATOM 3413 O O . SER A 1 436 ? -13.104 -20.890 -2.505 1.00 88.38 436 SER A O 1
ATOM 3415 N N . LEU A 1 437 ? -13.058 -18.620 -2.467 1.00 83.31 437 LEU A N 1
ATOM 3416 C CA . LEU A 1 437 ? -11.711 -18.396 -2.985 1.00 83.31 437 LEU A CA 1
ATOM 3417 C C . LEU A 1 437 ? -10.796 -17.831 -1.891 1.00 83.31 437 LEU A C 1
ATOM 3419 O O . LEU A 1 437 ? -11.236 -17.067 -1.038 1.00 83.31 437 LEU A O 1
ATOM 3423 N N . GLU A 1 438 ? -9.512 -18.174 -1.955 1.00 74.44 438 GLU A N 1
ATOM 3424 C CA . GLU A 1 438 ? -8.479 -17.628 -1.060 1.00 74.44 438 GLU A CA 1
ATOM 3425 C C . GLU A 1 438 ? -8.345 -16.103 -1.222 1.00 74.44 438 GLU A C 1
ATOM 3427 O O . GLU A 1 438 ? -8.350 -15.368 -0.242 1.00 74.44 438 GLU A O 1
ATOM 3432 N N . THR A 1 439 ? -8.412 -15.611 -2.460 1.00 72.62 439 THR A N 1
ATOM 3433 C CA . THR A 1 439 ? -8.323 -14.180 -2.804 1.00 72.62 439 THR A CA 1
ATOM 3434 C C . THR A 1 439 ? -9.444 -13.313 -2.216 1.00 72.62 439 THR A C 1
ATOM 3436 O O . THR A 1 439 ? -9.336 -12.090 -2.161 1.00 72.62 439 THR A O 1
ATOM 3439 N N . SER A 1 440 ? -10.562 -13.912 -1.797 1.00 80.00 440 SER A N 1
ATOM 3440 C CA . SER A 1 440 ? -11.697 -13.176 -1.223 1.00 80.00 440 SER A CA 1
ATOM 3441 C C . SER A 1 440 ? -11.508 -12.860 0.264 1.00 80.00 440 SER A C 1
ATOM 3443 O O . SER A 1 440 ? -12.241 -12.035 0.817 1.00 80.00 440 SER A O 1
ATOM 3445 N N . VAL A 1 441 ? -10.552 -13.510 0.936 1.00 74.06 441 VAL A N 1
ATOM 3446 C CA . VAL A 1 441 ? -10.432 -13.474 2.400 1.00 74.06 441 VAL A CA 1
ATOM 3447 C C . VAL A 1 441 ? -10.120 -12.068 2.913 1.00 74.06 441 VAL A C 1
ATOM 3449 O O . VAL A 1 441 ? -10.844 -11.547 3.766 1.00 74.06 441 VAL A O 1
ATOM 3452 N N . ALA A 1 442 ? -9.127 -11.395 2.327 1.00 64.00 442 ALA A N 1
ATOM 3453 C CA . ALA A 1 442 ? -8.767 -10.028 2.702 1.00 64.00 442 ALA A CA 1
ATOM 3454 C C . ALA A 1 442 ? -9.921 -9.028 2.478 1.00 64.00 442 ALA A C 1
ATOM 3456 O O . ALA A 1 442 ? -10.123 -8.094 3.259 1.00 64.00 442 ALA A O 1
ATOM 3457 N N . GLY A 1 443 ? -10.715 -9.217 1.416 1.00 70.81 443 GLY A N 1
ATOM 3458 C CA . GLY A 1 443 ? -11.914 -8.415 1.154 1.00 70.81 443 GLY A CA 1
ATOM 3459 C C . GLY A 1 443 ? -12.981 -8.582 2.238 1.00 70.81 443 GLY A C 1
ATOM 3460 O O . GLY A 1 443 ? -13.548 -7.597 2.710 1.00 70.81 443 GLY A O 1
ATOM 3461 N N . LEU A 1 444 ? -13.210 -9.817 2.686 1.00 78.81 444 LEU A N 1
ATOM 3462 C CA . LEU A 1 444 ? -14.182 -10.140 3.732 1.00 78.81 444 LEU A CA 1
ATOM 3463 C C . LEU A 1 444 ? -13.765 -9.632 5.120 1.00 78.81 444 LEU A C 1
ATOM 3465 O O . LEU A 1 444 ? -14.623 -9.187 5.882 1.00 78.81 444 LEU A O 1
ATOM 3469 N N . HIS A 1 445 ? -12.471 -9.613 5.439 1.00 76.62 445 HIS A N 1
ATOM 3470 C CA . HIS A 1 445 ? -11.988 -8.962 6.659 1.00 76.62 445 HIS A CA 1
ATOM 3471 C C . HIS A 1 445 ? -12.186 -7.443 6.620 1.00 76.62 445 HIS A C 1
ATOM 3473 O O . HIS A 1 445 ? -12.751 -6.875 7.554 1.00 76.62 445 HIS A O 1
ATOM 3479 N N . ARG A 1 446 ? -11.837 -6.782 5.505 1.00 73.62 446 ARG A N 1
ATOM 3480 C CA . ARG A 1 446 ? -12.088 -5.337 5.317 1.00 73.62 446 ARG A CA 1
ATOM 3481 C C . ARG A 1 446 ? -13.569 -4.969 5.411 1.00 73.62 446 ARG A C 1
ATOM 3483 O O . ARG A 1 446 ? -13.899 -3.885 5.881 1.00 73.62 446 ARG A O 1
ATOM 3490 N N . ALA A 1 447 ? -14.452 -5.873 4.996 1.00 78.38 447 ALA A N 1
ATOM 3491 C CA . ALA A 1 447 ? -15.900 -5.730 5.115 1.00 78.38 447 ALA A CA 1
ATOM 3492 C C . ALA A 1 447 ? -16.403 -5.736 6.573 1.00 78.38 447 ALA A C 1
ATOM 3494 O O . ALA A 1 447 ? -17.545 -5.357 6.829 1.00 78.38 447 ALA A O 1
ATOM 3495 N N . GLY A 1 448 ? -15.561 -6.150 7.524 1.00 75.50 448 GLY A N 1
ATOM 3496 C CA . GLY A 1 448 ? -15.873 -6.213 8.947 1.00 75.50 448 GLY A CA 1
ATOM 3497 C C . GLY A 1 448 ? -16.094 -7.628 9.474 1.00 75.50 448 GLY A C 1
ATOM 3498 O O . GLY A 1 448 ? -16.727 -7.763 10.518 1.00 75.50 448 GLY A O 1
ATOM 3499 N N . SER A 1 449 ? -15.631 -8.672 8.774 1.00 83.00 449 SER A N 1
ATOM 3500 C CA . SER A 1 449 ? -15.640 -10.041 9.301 1.00 83.00 449 SER A CA 1
ATOM 3501 C C . SER A 1 449 ? -14.501 -10.201 10.300 1.00 83.00 449 SER A C 1
ATOM 3503 O O . SER A 1 449 ? -13.355 -9.882 9.979 1.00 83.00 449 SER A O 1
ATOM 3505 N N . ASP A 1 450 ? -14.794 -10.715 11.491 1.00 71.62 450 ASP A N 1
ATOM 3506 C CA . ASP A 1 450 ? -13.762 -10.953 12.507 1.00 71.62 450 ASP A CA 1
ATOM 3507 C C . ASP A 1 450 ? -12.892 -12.144 12.106 1.00 71.62 450 ASP A C 1
ATOM 3509 O O . ASP A 1 450 ? -11.675 -12.122 12.261 1.00 71.62 450 ASP A O 1
ATOM 3513 N N . ILE A 1 451 ? -13.525 -13.167 11.525 1.00 77.81 451 ILE A N 1
ATOM 3514 C CA . ILE A 1 451 ? -12.878 -14.400 11.079 1.00 77.81 451 ILE A CA 1
ATOM 3515 C C . ILE A 1 451 ? -13.369 -14.733 9.675 1.00 77.81 451 ILE A C 1
ATOM 3517 O O . ILE A 1 451 ? -14.569 -14.648 9.402 1.00 77.81 451 ILE A O 1
ATOM 3521 N N . VAL A 1 452 ? -12.464 -15.145 8.791 1.00 80.25 452 VAL A N 1
ATOM 3522 C CA . VAL A 1 452 ? -12.811 -15.652 7.463 1.00 80.25 452 VAL A CA 1
ATOM 3523 C C . VAL A 1 452 ? -12.104 -16.983 7.223 1.00 80.25 452 VAL A C 1
ATOM 3525 O O . VAL A 1 452 ? -10.930 -17.132 7.533 1.00 80.25 452 VAL A O 1
ATOM 3528 N N . MET A 1 453 ? -12.826 -17.967 6.685 1.00 81.12 453 MET A N 1
ATOM 3529 C CA . MET A 1 453 ? -12.297 -19.303 6.398 1.00 81.12 453 MET A CA 1
ATOM 3530 C C . MET A 1 453 ? -12.405 -19.626 4.907 1.00 81.12 453 MET A C 1
ATOM 3532 O O . MET A 1 453 ? -13.515 -19.793 4.389 1.00 81.12 453 MET A O 1
ATOM 3536 N N . SER A 1 454 ? -11.270 -19.784 4.224 1.00 85.19 454 SER A N 1
ATOM 3537 C CA . SER A 1 454 ? -11.235 -20.194 2.817 1.00 85.19 454 SER A CA 1
ATOM 3538 C C . SER A 1 454 ? -11.489 -21.689 2.630 1.00 85.19 454 SER A C 1
ATOM 3540 O O . SER A 1 454 ? -10.774 -22.565 3.127 1.00 85.19 454 SER A O 1
ATOM 3542 N N . TYR A 1 455 ? -12.509 -22.003 1.835 1.00 86.31 455 TYR A N 1
ATOM 3543 C CA . TYR A 1 455 ? -12.818 -23.363 1.410 1.00 86.31 455 TYR A CA 1
ATOM 3544 C C . TYR A 1 455 ? -11.742 -23.928 0.474 1.00 86.31 455 TYR A C 1
ATOM 3546 O O . TYR A 1 455 ? -11.408 -25.112 0.569 1.00 86.31 455 TYR A O 1
ATOM 3554 N N . ALA A 1 456 ? -11.188 -23.090 -0.408 1.00 84.31 456 ALA A N 1
ATOM 3555 C CA . ALA A 1 456 ? -10.111 -23.464 -1.318 1.00 84.31 456 ALA A CA 1
ATOM 3556 C C . ALA A 1 456 ? -8.828 -23.823 -0.556 1.00 84.31 456 ALA A C 1
ATOM 3558 O O . ALA A 1 456 ? -8.263 -24.894 -0.789 1.00 84.31 456 ALA A O 1
ATOM 3559 N N . SER A 1 457 ? -8.428 -22.977 0.397 1.00 77.88 457 SER A N 1
ATOM 3560 C CA . SER A 1 457 ? -7.210 -23.144 1.199 1.00 77.88 457 SER A CA 1
ATOM 3561 C C . SER A 1 457 ? -7.312 -24.359 2.116 1.00 77.88 457 SER A C 1
ATOM 3563 O O . SER A 1 457 ? -6.390 -25.166 2.194 1.00 77.88 457 SER A O 1
ATOM 3565 N N . MET A 1 458 ? -8.468 -24.570 2.753 1.00 82.06 458 MET A N 1
ATOM 3566 C CA . MET A 1 458 ? -8.694 -25.750 3.589 1.00 82.06 458 MET A CA 1
ATOM 3567 C C . MET A 1 458 ? -8.635 -27.052 2.774 1.00 82.06 458 MET A C 1
ATOM 3569 O O . MET A 1 458 ? -8.022 -28.028 3.206 1.00 82.06 458 MET A O 1
ATOM 3573 N N . GLY A 1 459 ? -9.246 -27.077 1.585 1.00 82.75 459 GLY A N 1
ATOM 3574 C CA . GLY A 1 459 ? -9.205 -28.247 0.710 1.00 82.75 459 GLY A CA 1
ATOM 3575 C C . GLY A 1 459 ? -7.810 -28.535 0.161 1.00 82.75 459 GLY A C 1
ATOM 3576 O O . GLY A 1 459 ? -7.401 -29.695 0.111 1.00 82.75 459 GLY A O 1
ATOM 3577 N N . SER A 1 460 ? -7.069 -27.495 -0.225 1.00 84.19 460 SER A N 1
ATOM 3578 C CA . SER A 1 460 ? -5.712 -27.650 -0.741 1.00 84.19 460 SER A CA 1
ATOM 3579 C C . SER A 1 460 ? -4.745 -28.092 0.352 1.00 84.19 460 SER A C 1
ATOM 3581 O O . SER A 1 460 ? -3.968 -29.007 0.112 1.00 84.19 460 SER A O 1
ATOM 3583 N N . ASN A 1 461 ? -4.855 -27.545 1.566 1.00 74.62 461 ASN A N 1
ATOM 3584 C CA . ASN A 1 461 ? -4.085 -27.981 2.733 1.00 74.62 461 ASN A CA 1
ATOM 3585 C C . ASN A 1 461 ? -4.352 -29.443 3.081 1.00 74.62 461 ASN A C 1
ATOM 3587 O O . ASN A 1 461 ? -3.417 -30.223 3.246 1.00 74.62 461 ASN A O 1
ATOM 3591 N N . ALA A 1 462 ? -5.626 -29.841 3.132 1.00 79.94 462 ALA A N 1
ATOM 3592 C CA . ALA A 1 462 ? -5.994 -31.221 3.422 1.00 79.94 462 ALA A CA 1
ATOM 3593 C C . ALA A 1 462 ? -5.412 -32.197 2.388 1.00 79.94 462 ALA A C 1
ATOM 3595 O O . ALA A 1 462 ? -4.989 -33.283 2.762 1.00 79.94 462 ALA A O 1
ATOM 3596 N N . LEU A 1 463 ? -5.366 -31.822 1.106 1.00 84.50 463 LEU A N 1
ATOM 3597 C CA . LEU A 1 463 ? -4.735 -32.631 0.059 1.00 84.50 463 LEU A CA 1
ATOM 3598 C C . LEU A 1 463 ? -3.204 -32.606 0.143 1.00 84.50 463 LEU A C 1
ATOM 3600 O O . LEU A 1 463 ? -2.570 -33.641 -0.039 1.00 84.50 463 LEU A O 1
ATOM 3604 N N . PHE A 1 464 ? -2.617 -31.447 0.432 1.00 80.62 464 PHE A N 1
ATOM 3605 C CA . PHE A 1 464 ? -1.173 -31.257 0.478 1.00 80.62 464 PHE A CA 1
ATOM 3606 C C . PHE A 1 464 ? -0.524 -32.009 1.647 1.00 80.62 464 PHE A C 1
ATOM 3608 O O . PHE A 1 464 ? 0.466 -32.706 1.447 1.00 80.62 464 PHE A O 1
ATOM 3615 N N . ASN A 1 465 ? -1.135 -31.985 2.835 1.00 69.94 465 ASN A N 1
ATOM 3616 C CA . ASN A 1 465 ? -0.642 -32.704 4.021 1.00 69.94 465 ASN A CA 1
ATOM 3617 C C . ASN A 1 465 ? -0.594 -34.229 3.828 1.00 69.94 465 ASN A C 1
ATOM 3619 O O . ASN A 1 465 ? 0.056 -34.946 4.584 1.00 69.94 465 ASN A O 1
ATOM 3623 N N . LEU A 1 466 ? -1.290 -34.749 2.816 1.00 76.81 466 LEU A N 1
ATOM 3624 C CA . LEU A 1 466 ? -1.315 -36.173 2.495 1.00 76.81 466 LEU A CA 1
ATOM 3625 C C . LEU A 1 466 ? -0.136 -36.598 1.604 1.00 76.81 466 LEU A C 1
ATOM 3627 O O . LEU A 1 466 ? 0.020 -37.792 1.364 1.00 76.81 466 LEU A O 1
ATOM 3631 N N . LEU A 1 467 ? 0.713 -35.658 1.164 1.00 74.25 467 LEU A N 1
ATOM 3632 C CA . LEU A 1 467 ? 1.875 -35.893 0.294 1.00 74.25 467 LEU A CA 1
ATOM 3633 C C . LEU A 1 467 ? 3.173 -36.299 1.030 1.00 74.25 467 LEU A C 1
ATOM 3635 O O . LEU A 1 467 ? 4.233 -36.281 0.420 1.00 74.25 467 LEU A O 1
ATOM 3639 N N . GLN A 1 468 ? 3.110 -36.716 2.301 1.00 55.50 468 GLN A N 1
ATOM 3640 C CA . GLN A 1 468 ? 4.238 -37.292 3.069 1.00 55.50 468 GLN A CA 1
ATOM 3641 C C . GLN A 1 468 ? 5.568 -36.503 3.011 1.00 55.50 468 GLN A C 1
ATOM 3643 O O . GLN A 1 468 ? 6.636 -37.062 2.768 1.00 55.50 468 GLN A O 1
ATOM 3648 N N . ARG A 1 469 ? 5.519 -35.209 3.342 1.00 48.62 469 ARG A N 1
ATOM 3649 C CA . ARG A 1 469 ? 6.632 -34.547 4.038 1.00 48.62 469 ARG A CA 1
ATOM 3650 C C . ARG A 1 469 ? 6.083 -33.832 5.272 1.00 48.62 469 ARG A C 1
ATOM 3652 O O . ARG A 1 469 ? 5.482 -32.769 5.144 1.00 48.62 469 ARG A O 1
ATOM 3659 N N . SER A 1 470 ? 6.249 -34.462 6.435 1.00 43.50 470 SER A N 1
ATOM 3660 C CA . SER A 1 470 ? 6.555 -33.786 7.707 1.00 43.50 470 SER A CA 1
ATOM 3661 C C . SER A 1 470 ? 7.595 -32.708 7.368 1.00 43.50 470 SER A C 1
ATOM 3663 O O . SER A 1 470 ? 8.524 -33.005 6.631 1.00 43.50 470 SER A O 1
ATOM 3665 N N . ASP A 1 471 ? 7.341 -31.408 7.486 1.00 45.97 471 ASP A N 1
ATOM 3666 C CA . ASP A 1 471 ? 7.685 -30.606 8.672 1.00 45.97 471 ASP A CA 1
ATOM 3667 C C . ASP A 1 471 ? 7.146 -29.168 8.515 1.00 45.97 471 ASP A C 1
ATOM 3669 O O . ASP A 1 471 ? 7.709 -28.200 9.027 1.00 45.97 471 ASP A O 1
ATOM 3673 N N . LEU A 1 472 ? 6.075 -29.004 7.729 1.00 40.47 472 LEU A N 1
ATOM 3674 C CA . LEU A 1 472 ? 5.498 -27.699 7.429 1.00 40.47 472 LEU A CA 1
ATOM 3675 C C . LEU A 1 472 ? 4.052 -27.643 7.898 1.00 40.47 472 LEU A C 1
ATOM 3677 O O . LEU A 1 472 ? 3.153 -28.219 7.281 1.00 40.47 472 LEU A O 1
ATOM 3681 N N . LEU A 1 473 ? 3.830 -26.935 9.001 1.00 43.41 473 LEU A N 1
ATOM 3682 C CA . LEU A 1 473 ? 2.493 -26.650 9.494 1.00 43.41 473 LEU A CA 1
ATOM 3683 C C . LEU A 1 473 ? 2.137 -25.220 9.135 1.00 43.41 473 LEU A C 1
ATOM 3685 O O . LEU A 1 473 ? 2.637 -24.257 9.711 1.00 43.41 473 LEU A O 1
ATOM 3689 N N . MET A 1 474 ? 1.225 -25.099 8.181 1.00 43.00 474 MET A N 1
ATOM 3690 C CA . MET A 1 474 ? 0.583 -23.830 7.896 1.00 43.00 474 MET A CA 1
ATOM 3691 C C . MET A 1 474 ? -0.464 -23.571 8.982 1.00 43.00 474 MET A C 1
ATOM 3693 O O . MET A 1 474 ? -1.450 -24.301 9.095 1.00 43.00 474 MET A O 1
ATOM 3697 N N . VAL A 1 475 ? -0.209 -22.556 9.802 1.00 45.38 475 VAL A N 1
ATOM 3698 C CA . VAL A 1 475 ? -0.989 -22.261 11.013 1.00 45.38 475 VAL A CA 1
ATOM 3699 C C . VAL A 1 475 ? -2.255 -21.478 10.682 1.00 45.38 475 VAL A C 1
ATOM 3701 O O . VAL A 1 475 ? -3.316 -21.752 11.235 1.00 45.38 475 VAL A O 1
ATOM 3704 N N . ALA A 1 476 ? -2.140 -20.521 9.758 1.00 42.31 476 ALA A N 1
ATOM 3705 C CA . ALA A 1 476 ? -3.217 -19.697 9.222 1.00 42.31 476 ALA A CA 1
ATOM 3706 C C . ALA A 1 476 ? -2.718 -18.939 7.971 1.00 42.31 476 ALA A C 1
ATOM 3708 O O . ALA A 1 476 ? -1.524 -18.963 7.666 1.00 42.31 476 ALA A O 1
ATOM 3709 N N . GLU A 1 477 ? -3.629 -18.321 7.211 1.00 45.50 477 GLU A N 1
ATOM 3710 C CA . GLU A 1 477 ? -3.322 -17.656 5.934 1.00 45.50 477 GLU A CA 1
ATOM 3711 C C . GLU A 1 477 ? -2.230 -16.582 6.105 1.00 45.50 477 GLU A C 1
ATOM 3713 O O . GLU A 1 477 ? -2.437 -15.575 6.775 1.00 45.50 477 GLU A O 1
ATOM 3718 N N . GLY A 1 478 ? -1.050 -16.818 5.520 1.00 43.03 478 GLY A N 1
ATOM 3719 C CA . GLY A 1 478 ? 0.080 -15.880 5.537 1.00 43.03 478 GLY A CA 1
ATOM 3720 C C . GLY A 1 478 ? 1.171 -16.131 6.588 1.00 43.03 478 GLY A C 1
ATOM 3721 O O . GLY A 1 478 ? 2.112 -15.343 6.641 1.00 43.03 478 GLY A O 1
ATOM 3722 N N . LEU A 1 479 ? 1.101 -17.206 7.390 1.00 43.47 479 LEU A N 1
ATOM 3723 C CA . LEU A 1 479 ? 2.154 -17.561 8.354 1.00 43.47 479 LEU A CA 1
ATOM 3724 C C . LEU A 1 479 ? 2.723 -18.965 8.094 1.00 43.47 479 LEU A C 1
ATOM 3726 O O . LEU A 1 479 ? 2.075 -19.974 8.392 1.00 43.47 479 LEU A O 1
ATOM 3730 N N . ASP A 1 480 ? 3.951 -19.019 7.574 1.00 48.12 480 ASP A N 1
ATOM 3731 C CA . ASP A 1 480 ? 4.686 -20.268 7.359 1.00 48.12 480 ASP A CA 1
ATOM 3732 C C . ASP A 1 480 ? 5.612 -20.544 8.553 1.00 48.12 480 ASP A C 1
ATOM 3734 O O . ASP A 1 480 ? 6.520 -19.765 8.847 1.00 48.12 480 ASP A O 1
ATOM 3738 N N . VAL A 1 481 ? 5.373 -21.669 9.233 1.00 51.75 481 VAL A N 1
ATOM 3739 C CA . VAL A 1 481 ? 6.260 -22.230 10.259 1.00 51.75 481 VAL A CA 1
ATOM 3740 C C . VAL A 1 481 ? 7.046 -23.371 9.627 1.00 51.75 481 VAL A C 1
ATOM 3742 O O . VAL A 1 481 ? 6.454 -24.318 9.103 1.00 51.75 481 VAL A O 1
ATOM 3745 N N . PHE A 1 482 ? 8.373 -23.283 9.670 1.00 54.44 482 PHE A N 1
ATOM 3746 C CA . PHE A 1 482 ? 9.263 -24.286 9.088 1.00 54.44 482 PHE A CA 1
ATOM 3747 C C . PHE A 1 482 ? 10.441 -24.597 10.019 1.00 54.44 482 PHE A C 1
ATOM 3749 O O . PHE A 1 482 ? 10.914 -23.719 10.745 1.00 54.44 482 PHE A O 1
ATOM 3756 N N . LYS A 1 483 ? 10.902 -25.854 9.994 1.00 57.44 483 LYS A N 1
ATOM 3757 C CA . LYS A 1 483 ? 12.116 -26.312 10.685 1.00 57.44 483 LYS A CA 1
ATOM 3758 C C . LYS A 1 483 ? 13.343 -26.160 9.778 1.00 57.44 483 LYS A C 1
ATOM 3760 O O . LYS A 1 483 ? 13.248 -26.346 8.563 1.00 57.44 483 LYS A O 1
ATOM 3765 N N . VAL A 1 484 ? 14.486 -25.810 10.360 1.00 60.75 484 VAL A N 1
ATOM 3766 C CA . VAL A 1 484 ? 15.790 -25.715 9.689 1.00 60.75 484 VAL A CA 1
ATOM 3767 C C . VAL A 1 484 ? 16.853 -26.320 10.598 1.00 60.75 484 VAL A C 1
ATOM 3769 O O . VAL A 1 484 ? 16.996 -25.870 11.728 1.00 60.75 484 VAL A O 1
ATOM 3772 N N . GLU A 1 485 ? 17.636 -27.284 10.117 1.00 70.44 485 GLU A N 1
ATOM 3773 C CA . GLU A 1 485 ? 18.801 -27.795 10.858 1.00 70.44 485 GLU A CA 1
ATOM 3774 C C . GLU A 1 485 ? 19.755 -26.656 11.258 1.00 70.44 485 GLU A C 1
ATOM 3776 O O . GLU A 1 485 ? 20.031 -25.757 10.456 1.00 70.44 485 GLU A O 1
ATOM 3781 N N . VAL A 1 486 ? 20.285 -26.691 12.487 1.00 76.69 486 VAL A N 1
ATOM 3782 C CA . VAL A 1 486 ? 21.248 -25.696 12.985 1.00 76.69 486 VAL A CA 1
ATOM 3783 C C . VAL A 1 486 ? 22.468 -25.642 12.046 1.00 76.69 486 VAL A C 1
ATOM 3785 O O . VAL A 1 486 ? 23.236 -26.607 11.966 1.00 76.69 486 VAL A O 1
ATOM 3788 N N . PRO A 1 487 ? 22.716 -24.512 11.351 1.00 72.25 487 PRO A N 1
ATOM 3789 C CA . PRO A 1 487 ? 23.887 -24.365 10.494 1.00 72.25 487 PRO A CA 1
ATOM 3790 C C . PRO A 1 487 ? 25.178 -24.454 11.315 1.00 72.25 487 PRO A C 1
ATOM 3792 O O . PRO A 1 487 ? 25.256 -23.882 12.400 1.00 72.25 487 PRO A O 1
ATOM 3795 N N . GLN A 1 488 ? 26.243 -25.048 10.761 1.00 75.56 488 GLN A N 1
ATOM 3796 C CA . GLN A 1 488 ? 27.546 -25.198 11.445 1.00 75.56 488 GLN A CA 1
ATOM 3797 C C . GLN A 1 488 ? 28.117 -23.892 12.035 1.00 75.56 488 GLN A C 1
ATOM 3799 O O . GLN A 1 488 ? 28.884 -23.922 12.988 1.00 75.56 488 GLN A O 1
ATOM 3804 N N . GLN A 1 489 ? 27.741 -22.737 11.484 1.00 74.75 489 GLN A N 1
ATOM 3805 C CA . GLN A 1 489 ? 28.184 -21.403 11.913 1.00 74.75 489 GLN A CA 1
ATOM 3806 C C . GLN A 1 489 ? 27.474 -20.882 13.177 1.00 74.75 489 GLN A C 1
ATOM 3808 O O . GLN A 1 489 ? 27.899 -19.874 13.757 1.00 74.75 489 GLN A O 1
ATOM 3813 N N . LEU A 1 490 ? 26.362 -21.521 13.546 1.00 78.00 490 LEU A N 1
ATOM 3814 C CA . LEU A 1 490 ? 25.544 -21.221 14.719 1.00 78.00 490 LEU A CA 1
ATOM 3815 C C . LEU A 1 490 ? 25.704 -22.269 15.826 1.00 78.00 490 LEU A C 1
ATOM 3817 O O . LEU A 1 490 ? 25.242 -22.029 16.936 1.00 78.00 490 LEU A O 1
ATOM 3821 N N . VAL A 1 491 ? 26.391 -23.383 15.550 1.00 82.94 491 VAL A N 1
ATOM 3822 C CA . VAL A 1 491 ? 26.728 -24.397 16.556 1.00 82.94 491 VAL A CA 1
ATOM 3823 C C . VAL A 1 491 ? 27.551 -23.757 17.680 1.00 82.94 491 VAL A C 1
ATOM 3825 O O . VAL A 1 491 ? 28.467 -22.975 17.425 1.00 82.94 491 VAL A O 1
ATOM 3828 N N . ASP A 1 492 ? 27.182 -24.075 18.918 1.00 82.12 492 ASP A N 1
ATOM 3829 C CA . ASP A 1 492 ? 27.717 -23.573 20.188 1.00 82.12 492 ASP A CA 1
ATOM 3830 C C . ASP A 1 492 ? 27.460 -22.090 20.507 1.00 82.12 492 ASP A C 1
ATOM 3832 O O . ASP A 1 492 ? 27.860 -21.630 21.582 1.00 82.12 492 ASP A O 1
ATOM 3836 N N . LYS A 1 493 ? 26.742 -21.348 19.654 1.00 84.56 493 LYS A N 1
ATOM 3837 C CA . LYS A 1 493 ? 26.284 -19.981 19.966 1.00 84.56 493 LYS A CA 1
ATOM 3838 C C . LYS A 1 493 ? 24.976 -19.996 20.748 1.00 84.56 493 LYS A C 1
ATOM 3840 O O . LYS A 1 493 ? 24.135 -20.873 20.540 1.00 84.56 493 LYS A O 1
ATOM 3845 N N . THR A 1 494 ? 24.784 -19.009 21.623 1.00 84.75 494 THR A N 1
ATOM 3846 C CA . THR A 1 494 ? 23.462 -18.765 22.223 1.00 84.75 494 THR A CA 1
ATOM 3847 C C . THR A 1 494 ? 22.500 -18.153 21.202 1.00 84.75 494 THR A C 1
ATOM 3849 O O . THR A 1 494 ? 22.929 -17.571 20.202 1.00 84.75 494 THR A O 1
ATOM 3852 N N . LEU A 1 495 ? 21.188 -18.251 21.436 1.00 71.62 495 LEU A N 1
ATOM 3853 C CA . LEU A 1 495 ? 20.185 -17.577 20.600 1.00 71.62 495 LEU A CA 1
ATOM 3854 C C . LEU A 1 495 ? 20.390 -16.054 20.547 1.00 71.62 495 LEU A C 1
ATOM 3856 O O . LEU A 1 495 ? 20.204 -15.446 19.488 1.00 71.62 495 LEU A O 1
ATOM 3860 N N . GLU A 1 496 ? 20.814 -15.447 21.658 1.00 76.12 496 GLU A N 1
ATOM 3861 C CA . GLU A 1 496 ? 21.172 -14.028 21.735 1.00 76.12 496 GLU A CA 1
ATOM 3862 C C . GLU A 1 496 ? 22.413 -13.698 20.885 1.00 76.12 496 GLU A C 1
ATOM 3864 O O . GLU A 1 496 ? 22.391 -12.752 20.095 1.00 76.12 496 GLU A O 1
ATOM 3869 N N . GLU A 1 497 ? 23.465 -14.519 20.958 1.00 78.50 497 GLU A N 1
ATOM 3870 C CA . GLU A 1 497 ? 24.681 -14.372 20.143 1.00 78.50 497 GLU A CA 1
ATOM 3871 C C . GLU A 1 497 ? 24.425 -14.628 18.649 1.00 78.50 497 GLU A C 1
ATOM 3873 O O . GLU A 1 497 ? 25.068 -14.025 17.785 1.00 78.50 497 GLU A O 1
ATOM 3878 N N . ALA A 1 498 ? 23.489 -15.525 18.326 1.00 74.44 498 ALA A N 1
ATOM 3879 C CA . ALA A 1 498 ? 23.113 -15.865 16.958 1.00 74.44 498 ALA A CA 1
ATOM 3880 C C . ALA A 1 498 ? 22.352 -14.726 16.256 1.00 74.44 498 ALA A C 1
ATOM 3882 O O . ALA A 1 498 ? 22.395 -14.632 15.029 1.00 74.44 498 ALA A O 1
ATOM 3883 N N . ASN A 1 499 ? 21.674 -13.860 17.021 1.00 65.94 499 ASN A N 1
ATOM 3884 C CA . ASN A 1 499 ? 20.997 -12.639 16.569 1.00 65.94 499 ASN A CA 1
ATOM 3885 C C . ASN A 1 499 ? 20.113 -12.815 15.310 1.00 65.94 499 ASN A C 1
ATOM 3887 O O . ASN A 1 499 ? 20.027 -11.949 14.433 1.00 65.94 499 ASN A O 1
ATOM 3891 N N . ILE A 1 500 ? 19.444 -13.967 15.212 1.00 58.00 500 ILE A N 1
ATOM 3892 C CA . ILE A 1 500 ? 18.738 -14.431 14.006 1.00 58.00 500 ILE A CA 1
ATOM 3893 C C . ILE A 1 500 ? 17.646 -13.437 13.578 1.00 58.00 500 ILE A C 1
ATOM 3895 O O . ILE A 1 500 ? 17.535 -13.115 12.391 1.00 58.00 500 ILE A O 1
ATOM 3899 N N . LYS A 1 501 ? 16.908 -12.872 14.545 1.00 49.47 501 LYS A N 1
ATOM 3900 C CA . LYS A 1 501 ? 15.831 -11.897 14.307 1.00 49.47 501 LYS A CA 1
ATOM 3901 C C . LYS A 1 501 ? 16.329 -10.611 13.644 1.00 49.47 501 LYS A C 1
ATOM 3903 O O . LYS A 1 501 ? 15.677 -10.107 12.733 1.00 49.47 501 LYS A O 1
ATOM 3908 N N . HIS A 1 502 ? 17.491 -10.103 14.056 1.00 53.84 502 HIS A N 1
ATOM 3909 C CA . HIS A 1 502 ? 18.086 -8.901 13.468 1.00 53.84 502 HIS A CA 1
ATOM 3910 C C . HIS A 1 502 ? 18.683 -9.171 12.077 1.00 53.84 502 HIS A C 1
ATOM 3912 O O . HIS A 1 502 ? 18.713 -8.279 11.234 1.00 53.84 502 HIS A O 1
ATOM 3918 N N . LEU A 1 503 ? 19.174 -10.389 11.828 1.00 45.94 503 LEU A N 1
ATOM 3919 C CA . LEU A 1 503 ? 19.875 -10.734 10.587 1.00 45.94 503 LEU A CA 1
ATOM 3920 C C . LEU A 1 503 ? 18.952 -11.196 9.453 1.00 45.94 503 LEU A C 1
ATOM 3922 O O . LEU A 1 503 ? 19.281 -10.994 8.288 1.00 45.94 503 LEU A O 1
ATOM 3926 N N . THR A 1 504 ? 17.823 -11.834 9.768 1.00 47.72 504 THR A N 1
ATOM 3927 C CA . THR A 1 504 ? 17.030 -12.575 8.765 1.00 47.72 504 THR A CA 1
ATOM 3928 C C . THR A 1 504 ? 15.552 -12.204 8.736 1.00 47.72 504 THR A C 1
ATOM 3930 O O . THR A 1 504 ? 14.794 -12.802 7.978 1.00 47.72 504 THR A O 1
ATOM 3933 N N . THR A 1 505 ? 15.116 -11.244 9.564 1.00 42.62 505 THR A N 1
ATOM 3934 C CA . THR A 1 505 ? 13.695 -10.956 9.863 1.00 42.62 505 THR A CA 1
ATOM 3935 C C . THR A 1 505 ? 12.918 -12.157 10.415 1.00 42.62 505 THR A C 1
ATOM 3937 O O . THR A 1 505 ? 11.718 -12.043 10.654 1.00 42.62 505 THR A O 1
ATOM 3940 N N . CYS A 1 506 ? 13.599 -13.290 10.651 1.00 49.91 506 CYS A N 1
ATOM 3941 C CA . CYS A 1 506 ? 12.986 -14.516 11.120 1.00 49.91 506 CYS A CA 1
ATOM 3942 C C . CYS A 1 506 ? 12.925 -14.569 12.648 1.00 49.91 506 CYS A C 1
ATOM 3944 O O . CYS A 1 506 ? 13.941 -14.391 13.320 1.00 49.91 506 CYS A O 1
ATOM 3946 N N . SER A 1 507 ? 11.752 -14.859 13.206 1.00 54.50 507 SER A N 1
ATOM 3947 C CA . SER A 1 507 ? 11.601 -15.146 14.638 1.00 54.50 507 SER A CA 1
ATOM 3948 C C . SER A 1 507 ? 11.810 -16.635 14.916 1.00 54.50 507 SER A C 1
ATOM 3950 O O . SER A 1 507 ? 11.209 -17.467 14.240 1.00 54.50 507 SER A O 1
ATOM 3952 N N . VAL A 1 508 ? 12.626 -16.967 15.922 1.00 65.50 508 VAL A N 1
ATOM 3953 C CA . VAL A 1 508 ? 12.772 -18.341 16.433 1.00 65.50 508 VAL A CA 1
ATOM 3954 C C . VAL A 1 508 ? 11.616 -18.632 17.385 1.00 65.50 508 VAL A C 1
ATOM 3956 O O . VAL A 1 508 ? 11.431 -17.896 18.352 1.00 65.50 508 VAL A O 1
ATOM 3959 N N . ILE A 1 509 ? 10.844 -19.687 17.126 1.00 62.78 509 ILE A N 1
ATOM 3960 C CA . ILE A 1 509 ? 9.700 -20.071 17.976 1.00 62.78 509 ILE A CA 1
ATOM 3961 C C . ILE A 1 509 ? 9.965 -21.324 18.821 1.00 62.78 509 ILE A C 1
ATOM 3963 O O . ILE A 1 509 ? 9.284 -21.541 19.829 1.00 62.78 509 ILE A O 1
ATOM 3967 N N . GLY A 1 510 ? 10.969 -22.119 18.446 1.00 70.06 510 GLY A N 1
ATOM 3968 C CA . GLY A 1 510 ? 11.383 -23.313 19.174 1.00 70.06 510 GLY A CA 1
ATOM 3969 C C . GLY A 1 510 ? 12.673 -23.927 18.636 1.00 70.06 510 GLY A C 1
ATOM 3970 O O . GLY A 1 510 ? 13.118 -23.580 17.540 1.00 70.06 510 GLY A O 1
ATOM 3971 N N . ILE A 1 511 ? 13.252 -24.832 19.423 1.00 74.56 511 ILE A N 1
ATOM 3972 C CA . ILE A 1 511 ? 14.385 -25.684 19.039 1.00 74.56 511 ILE A CA 1
ATOM 3973 C C . ILE A 1 511 ? 13.959 -27.136 19.245 1.00 74.56 511 ILE A C 1
ATOM 3975 O O . ILE A 1 511 ? 13.476 -27.491 20.319 1.00 74.56 511 ILE A O 1
ATOM 3979 N N . ASP A 1 512 ? 14.100 -27.960 18.217 1.00 68.38 512 ASP A N 1
ATOM 3980 C CA . ASP A 1 512 ? 13.822 -29.388 18.265 1.00 68.38 512 ASP A CA 1
ATOM 3981 C C . ASP A 1 512 ? 15.088 -30.181 18.593 1.00 68.38 512 ASP A C 1
ATOM 3983 O O . ASP A 1 512 ? 16.139 -29.993 17.970 1.00 68.38 512 ASP A O 1
ATOM 3987 N N . LYS A 1 513 ? 14.965 -31.070 19.579 1.00 71.69 513 LYS A N 1
ATOM 3988 C CA . LYS A 1 513 ? 16.004 -31.994 20.021 1.00 71.69 513 LYS A CA 1
ATOM 3989 C C . LYS A 1 513 ? 15.389 -33.382 20.176 1.00 71.69 513 LYS A C 1
ATOM 3991 O O . LYS A 1 513 ? 14.501 -33.568 21.005 1.00 71.69 513 LYS A O 1
ATOM 3996 N N . ASP A 1 514 ? 15.869 -34.358 19.406 1.00 62.72 514 ASP A N 1
ATOM 3997 C CA . ASP A 1 514 ? 15.410 -35.757 19.463 1.00 62.72 514 ASP A CA 1
ATOM 3998 C C . ASP A 1 514 ? 13.873 -35.922 19.318 1.00 62.72 514 ASP A C 1
ATOM 4000 O O . ASP A 1 514 ? 13.250 -36.691 20.056 1.00 62.72 514 ASP A O 1
ATOM 4004 N N . ASN A 1 515 ? 13.250 -35.195 18.377 1.00 54.97 515 ASN A N 1
ATOM 4005 C CA . ASN A 1 515 ? 11.791 -35.112 18.162 1.00 54.97 515 ASN A CA 1
ATOM 4006 C C . ASN A 1 515 ? 10.995 -34.544 19.353 1.00 54.97 515 ASN A C 1
ATOM 4008 O O . ASN A 1 515 ? 9.816 -34.860 19.533 1.00 54.97 515 ASN A O 1
ATOM 4012 N N . ARG A 1 516 ? 11.622 -33.716 20.192 1.00 57.97 516 ARG A N 1
ATOM 4013 C CA . ARG A 1 516 ? 10.952 -32.933 21.233 1.00 57.97 516 ARG A CA 1
ATOM 4014 C C . ARG A 1 516 ? 11.273 -31.460 21.050 1.00 57.97 516 ARG A C 1
ATOM 4016 O O . ARG A 1 516 ? 12.389 -31.009 21.305 1.00 57.97 516 ARG A O 1
ATOM 4023 N N . THR A 1 517 ? 10.251 -30.690 20.689 1.00 60.59 517 THR A N 1
ATOM 4024 C CA . THR A 1 517 ? 10.383 -29.245 20.512 1.00 60.59 517 THR A CA 1
ATOM 4025 C C . THR A 1 517 ? 10.340 -28.512 21.850 1.00 60.59 517 THR A C 1
ATOM 4027 O O . THR A 1 517 ? 9.321 -28.493 22.542 1.00 60.59 517 THR A O 1
ATOM 4030 N N . ILE A 1 518 ? 11.439 -27.844 22.187 1.00 67.56 518 ILE A N 1
ATOM 4031 C CA . ILE A 1 518 ? 11.503 -26.846 23.251 1.00 67.56 518 ILE A CA 1
ATOM 4032 C C . ILE A 1 518 ? 10.911 -25.549 22.695 1.00 67.56 518 ILE A C 1
ATOM 4034 O O . ILE A 1 518 ? 11.496 -24.893 21.833 1.00 67.56 518 ILE A O 1
ATOM 4038 N N . THR A 1 519 ? 9.721 -25.191 23.165 1.00 56.66 519 THR A N 1
ATOM 4039 C CA . THR A 1 519 ? 9.013 -23.960 22.788 1.00 56.66 519 THR A CA 1
ATOM 4040 C C . THR A 1 519 ? 9.436 -22.793 23.660 1.00 56.66 519 THR A C 1
ATOM 4042 O O . THR A 1 519 ? 9.561 -22.979 24.866 1.00 56.66 519 THR A O 1
ATOM 4045 N N . ASN A 1 520 ? 9.544 -21.592 23.083 1.00 63.09 520 ASN A N 1
ATOM 4046 C CA . ASN A 1 520 ? 9.978 -20.385 23.805 1.00 63.09 520 ASN A CA 1
ATOM 4047 C C . ASN A 1 520 ? 11.356 -20.558 24.492 1.00 63.09 520 ASN A C 1
ATOM 4049 O O . ASN A 1 520 ? 11.451 -20.417 25.710 1.00 63.09 520 ASN A O 1
ATOM 4053 N N . PRO A 1 521 ? 12.414 -20.927 23.741 1.00 69.31 521 PRO A N 1
ATOM 4054 C CA . PRO A 1 521 ? 13.741 -21.128 24.315 1.00 69.31 521 PRO A CA 1
ATOM 4055 C C . PRO A 1 521 ? 14.292 -19.821 24.902 1.00 69.31 521 PRO A C 1
ATOM 4057 O O . PRO A 1 521 ? 14.149 -18.751 24.305 1.00 69.31 521 PRO A O 1
ATOM 4060 N N . GLU A 1 522 ? 14.942 -19.916 26.062 1.00 68.75 522 GLU A N 1
ATOM 4061 C CA . GLU A 1 522 ? 15.556 -18.767 26.731 1.00 68.75 522 GLU A CA 1
ATOM 4062 C C . GLU A 1 522 ? 16.684 -18.167 25.865 1.00 68.75 522 GLU A C 1
ATOM 4064 O O . GLU A 1 522 ? 17.349 -18.909 25.130 1.00 68.75 522 GLU A O 1
ATOM 4069 N N . PRO A 1 523 ? 16.946 -16.846 25.927 1.00 67.75 523 PRO A N 1
ATOM 4070 C CA . PRO A 1 523 ? 17.971 -16.188 25.105 1.00 67.75 523 PRO A CA 1
ATOM 4071 C C . PRO A 1 523 ? 19.387 -16.777 25.238 1.00 67.75 523 PRO A C 1
ATOM 4073 O O . PRO A 1 523 ? 20.184 -16.697 24.300 1.00 67.75 523 PRO A O 1
ATOM 4076 N N . ASP A 1 524 ? 19.695 -17.399 26.377 1.00 78.38 524 ASP A N 1
ATOM 4077 C CA . ASP A 1 524 ? 20.967 -18.058 26.685 1.00 78.38 524 ASP A CA 1
ATOM 4078 C C . ASP A 1 524 ? 21.049 -19.518 26.194 1.00 78.38 524 ASP A C 1
ATOM 4080 O O . ASP A 1 524 ? 22.101 -20.154 26.317 1.00 78.38 524 ASP A O 1
ATOM 4084 N N . THR A 1 525 ? 19.980 -20.048 25.585 1.00 79.94 525 THR A N 1
ATOM 4085 C CA . THR A 1 525 ? 19.949 -21.408 25.029 1.00 79.94 525 THR A CA 1
ATOM 4086 C C . THR A 1 525 ? 21.006 -21.556 23.935 1.00 79.94 525 THR A C 1
ATOM 4088 O O . THR A 1 525 ? 21.001 -20.808 22.954 1.00 79.94 525 THR A O 1
ATOM 4091 N N . ARG A 1 526 ? 21.911 -22.531 24.092 1.00 85.00 526 ARG A N 1
ATOM 4092 C CA . ARG A 1 526 ? 22.975 -22.844 23.124 1.00 85.00 526 ARG A CA 1
ATOM 4093 C C . ARG A 1 526 ? 22.486 -23.815 22.055 1.00 85.00 526 ARG A C 1
ATOM 4095 O O . ARG A 1 526 ? 21.954 -24.865 22.396 1.00 85.00 526 ARG A O 1
ATOM 4102 N N . LEU A 1 527 ? 22.735 -23.479 20.792 1.00 84.56 527 LEU A N 1
ATOM 4103 C CA . LEU A 1 527 ? 22.394 -24.308 19.634 1.00 84.56 527 LEU A CA 1
ATOM 4104 C C . LEU A 1 527 ? 23.438 -25.419 19.441 1.00 84.56 527 LEU A C 1
ATOM 4106 O O . LEU A 1 527 ? 24.630 -25.124 19.347 1.00 84.56 527 LEU A O 1
ATOM 4110 N N . GLN A 1 528 ? 23.023 -26.684 19.358 1.00 83.62 528 GLN A N 1
ATOM 4111 C CA . GLN A 1 528 ? 23.932 -27.819 19.142 1.00 83.62 528 GLN A CA 1
ATOM 4112 C C . GLN A 1 528 ? 23.888 -28.344 17.702 1.00 83.62 528 GLN A C 1
ATOM 4114 O O . GLN A 1 528 ? 22.934 -28.132 16.955 1.00 83.62 528 GLN A O 1
ATOM 4119 N N . ALA A 1 529 ? 24.940 -29.061 17.301 1.00 71.06 529 ALA A N 1
ATOM 4120 C CA . ALA A 1 529 ? 24.932 -29.805 16.045 1.00 71.06 529 ALA A CA 1
ATOM 4121 C C . ALA A 1 529 ? 23.874 -30.928 16.106 1.00 71.06 529 ALA A C 1
ATOM 4123 O O . ALA A 1 529 ? 23.824 -31.656 17.096 1.00 71.06 529 ALA A O 1
ATOM 4124 N N . ASN A 1 530 ? 23.083 -31.081 15.036 1.00 72.88 530 ASN A N 1
ATOM 4125 C CA . ASN A 1 530 ? 21.937 -32.003 14.892 1.00 72.88 530 ASN A CA 1
ATOM 4126 C C . ASN A 1 530 ? 20.623 -31.583 15.585 1.00 72.88 530 ASN A C 1
ATOM 4128 O O . ASN A 1 530 ? 19.701 -32.392 15.650 1.00 72.88 530 ASN A O 1
ATOM 4132 N N . GLU A 1 531 ? 20.513 -30.351 16.082 1.00 79.00 531 GLU A N 1
ATOM 4133 C CA . GLU A 1 531 ? 19.225 -29.765 16.489 1.00 79.00 531 GLU A CA 1
ATOM 4134 C C . GLU A 1 531 ? 18.569 -29.032 15.303 1.00 79.00 531 GLU A C 1
ATOM 4136 O O . GLU A 1 531 ? 19.253 -28.619 14.359 1.00 79.00 531 GLU A O 1
ATOM 4141 N N . GLU A 1 532 ? 17.248 -28.842 15.343 1.00 69.06 532 GLU A N 1
ATOM 4142 C CA . GLU A 1 532 ? 16.512 -28.062 14.336 1.00 69.06 532 GLU A CA 1
ATOM 4143 C C . GLU A 1 532 ? 15.913 -26.791 14.953 1.00 69.06 532 GLU A C 1
ATOM 4145 O O . GLU A 1 532 ? 15.319 -26.814 16.025 1.00 69.06 532 GLU A O 1
ATOM 4150 N N . ILE A 1 533 ? 16.044 -25.656 14.273 1.00 69.88 533 ILE A N 1
ATOM 4151 C CA . ILE A 1 533 ? 15.472 -24.364 14.657 1.00 69.88 533 ILE A CA 1
ATOM 4152 C C . ILE A 1 533 ? 14.144 -24.174 13.929 1.00 69.88 533 ILE A C 1
ATOM 4154 O O . ILE A 1 533 ? 14.065 -24.332 12.711 1.00 69.88 533 ILE A O 1
ATOM 4158 N N . VAL A 1 534 ? 13.109 -23.758 14.649 1.00 62.28 534 VAL A N 1
ATOM 4159 C CA . VAL A 1 534 ? 11.798 -23.449 14.069 1.00 62.28 534 VAL A CA 1
ATOM 4160 C C . VAL A 1 534 ? 11.671 -21.930 13.848 1.00 62.28 534 VAL A C 1
ATOM 4162 O O . VAL A 1 534 ? 11.800 -21.170 14.811 1.00 62.28 534 VAL A O 1
ATOM 4165 N N . LEU A 1 535 ? 11.443 -21.475 12.602 1.00 55.75 535 LEU A N 1
ATOM 4166 C CA . LEU A 1 535 ? 11.576 -20.066 12.151 1.00 55.75 535 LEU A CA 1
ATOM 4167 C C . LEU A 1 535 ? 10.327 -19.483 11.433 1.00 55.75 535 LEU A C 1
ATOM 4169 O O . LEU A 1 535 ? 9.501 -20.245 10.931 1.00 55.75 535 LEU A O 1
ATOM 4173 N N . ILE A 1 536 ? 10.224 -18.132 11.352 1.00 49.62 536 ILE A N 1
ATOM 4174 C CA . ILE A 1 536 ? 9.166 -17.342 10.644 1.00 49.62 536 ILE A CA 1
ATOM 4175 C C . ILE A 1 536 ? 9.708 -15.999 10.031 1.00 49.62 536 ILE A C 1
ATOM 4177 O O . ILE A 1 536 ? 9.944 -15.107 10.841 1.00 49.62 536 ILE A O 1
ATOM 4181 N N . GLY A 1 537 ? 9.847 -15.779 8.689 1.00 46.22 537 GLY A N 1
ATOM 4182 C CA . GLY A 1 537 ? 10.238 -14.471 8.029 1.00 46.22 537 GLY A CA 1
ATOM 4183 C C . GLY A 1 537 ? 10.487 -14.450 6.470 1.00 46.22 537 GLY A C 1
ATOM 4184 O O . GLY A 1 537 ? 10.361 -15.506 5.853 1.00 46.22 537 GLY A O 1
ATOM 4185 N N . THR A 1 538 ? 10.842 -13.296 5.817 1.00 40.72 538 THR A N 1
ATOM 4186 C CA . THR A 1 538 ? 11.060 -13.126 4.320 1.00 40.72 538 THR A CA 1
ATOM 4187 C C . THR A 1 538 ? 12.236 -12.183 3.865 1.00 40.72 538 THR A C 1
ATOM 4189 O O . THR A 1 538 ? 12.344 -11.091 4.424 1.00 40.72 538 THR A O 1
ATOM 4192 N N . PRO A 1 539 ? 13.069 -12.468 2.814 1.00 42.75 539 PRO A N 1
ATOM 4193 C CA . PRO A 1 539 ? 14.381 -11.808 2.567 1.00 42.75 539 PRO A CA 1
ATOM 4194 C C . PRO A 1 539 ? 14.619 -10.991 1.246 1.00 42.75 539 PRO A C 1
ATOM 4196 O O . PRO A 1 539 ? 15.768 -10.773 0.859 1.00 42.75 539 PRO A O 1
ATOM 4199 N N . GLU A 1 540 ? 13.611 -10.511 0.506 1.00 49.91 540 GLU A N 1
ATOM 4200 C CA . GLU A 1 540 ? 13.785 -10.154 -0.930 1.00 49.91 540 GLU A CA 1
ATOM 4201 C C . GLU A 1 540 ? 14.415 -8.780 -1.298 1.00 49.91 540 GLU A C 1
ATOM 4203 O O . GLU A 1 540 ? 15.028 -8.646 -2.359 1.00 49.91 540 GLU A O 1
ATOM 4208 N N . VAL A 1 541 ? 14.288 -7.742 -0.463 1.00 50.34 541 VAL A N 1
ATOM 4209 C CA . VAL A 1 541 ? 14.530 -6.329 -0.866 1.00 50.34 541 VAL A CA 1
ATOM 4210 C C . VAL A 1 541 ? 16.014 -5.913 -0.877 1.00 50.34 541 VAL A C 1
ATOM 4212 O O . VAL A 1 541 ? 16.408 -4.980 -1.577 1.00 50.34 541 VAL A O 1
ATOM 4215 N N . ILE A 1 542 ? 16.871 -6.619 -0.141 1.00 58.59 542 ILE A N 1
ATOM 4216 C CA . ILE A 1 542 ? 18.251 -6.189 0.149 1.00 58.59 542 ILE A CA 1
ATOM 4217 C C . ILE A 1 542 ? 19.187 -6.370 -1.063 1.00 58.59 542 ILE A C 1
ATOM 4219 O O . ILE A 1 542 ? 20.047 -5.530 -1.327 1.00 58.59 542 ILE A O 1
ATOM 4223 N N . ILE A 1 543 ? 18.997 -7.432 -1.852 1.00 65.31 543 ILE A N 1
ATOM 4224 C CA . ILE A 1 543 ? 19.916 -7.823 -2.940 1.00 65.31 543 ILE A CA 1
ATOM 4225 C C . ILE A 1 543 ? 19.900 -6.812 -4.101 1.00 65.31 543 ILE A C 1
ATOM 4227 O O . ILE A 1 543 ? 20.954 -6.476 -4.647 1.00 65.31 543 ILE A O 1
ATOM 4231 N N . LEU A 1 544 ? 18.722 -6.276 -4.449 1.00 71.81 544 LEU A N 1
ATOM 4232 C CA . LEU A 1 544 ? 18.572 -5.263 -5.503 1.00 71.81 544 LEU A CA 1
ATOM 4233 C C . LEU A 1 544 ? 19.375 -3.992 -5.180 1.00 71.81 544 LEU A C 1
ATOM 4235 O O . LEU A 1 544 ? 20.059 -3.432 -6.040 1.00 71.81 544 LEU A O 1
ATOM 4239 N N . LEU A 1 545 ? 19.284 -3.541 -3.929 1.00 71.25 545 LEU A N 1
ATOM 4240 C CA . LEU A 1 545 ? 19.814 -2.255 -3.476 1.00 71.25 545 LEU A CA 1
ATOM 4241 C C . LEU A 1 545 ? 21.345 -2.266 -3.372 1.00 71.25 545 LEU A C 1
ATOM 4243 O O . LEU A 1 545 ? 21.987 -1.253 -3.652 1.00 71.25 545 LEU A O 1
ATOM 4247 N N . ILE A 1 546 ? 21.939 -3.428 -3.080 1.00 79.31 546 ILE A N 1
ATOM 4248 C CA . ILE A 1 546 ? 23.394 -3.637 -3.141 1.00 79.31 546 ILE A CA 1
ATOM 4249 C C . ILE A 1 546 ? 23.896 -3.502 -4.590 1.00 79.31 546 ILE A C 1
ATOM 4251 O O . ILE A 1 546 ? 24.879 -2.805 -4.846 1.00 79.31 546 ILE A O 1
ATOM 4255 N N . GLY A 1 547 ? 23.203 -4.112 -5.560 1.00 80.75 547 GLY A N 1
ATOM 4256 C CA . GLY A 1 547 ? 23.560 -4.004 -6.980 1.00 80.75 547 GLY A CA 1
ATOM 4257 C C . GLY A 1 547 ? 23.467 -2.571 -7.520 1.00 80.75 547 GLY A C 1
ATOM 4258 O O . GLY A 1 547 ? 24.331 -2.136 -8.282 1.00 80.75 547 GLY A O 1
ATOM 4259 N N . HIS A 1 548 ? 22.452 -1.814 -7.092 1.00 83.31 548 HIS A N 1
ATOM 4260 C CA . HIS A 1 548 ? 22.287 -0.400 -7.450 1.00 83.31 548 HIS A CA 1
ATOM 4261 C C . HIS A 1 548 ? 23.364 0.500 -6.824 1.00 83.31 548 HIS A C 1
ATOM 4263 O O . HIS A 1 548 ? 23.936 1.339 -7.523 1.00 83.31 548 HIS A O 1
ATOM 4269 N N . GLY A 1 549 ? 23.699 0.286 -5.547 1.00 80.69 549 GLY A N 1
ATOM 4270 C CA . GLY A 1 549 ? 24.756 1.027 -4.850 1.00 80.69 549 GLY A CA 1
ATOM 4271 C C . GLY A 1 549 ? 26.126 0.915 -5.526 1.00 80.69 549 GLY A C 1
ATOM 4272 O O . GLY A 1 549 ? 26.830 1.915 -5.653 1.00 80.69 549 GLY A O 1
ATOM 4273 N N . LEU A 1 550 ? 26.468 -0.273 -6.041 1.00 85.81 550 LEU A N 1
ATOM 4274 C CA . LEU A 1 550 ? 27.705 -0.499 -6.798 1.00 85.81 550 LEU A CA 1
ATOM 4275 C C . LEU A 1 550 ? 27.759 0.342 -8.086 1.00 85.81 550 LEU A C 1
ATOM 4277 O O . LEU A 1 550 ? 28.791 0.934 -8.399 1.00 85.81 550 LEU A O 1
ATOM 4281 N N . GLN A 1 551 ? 26.651 0.434 -8.828 1.00 85.25 551 GLN A N 1
ATOM 4282 C CA . GLN A 1 551 ? 26.602 1.141 -10.117 1.00 85.25 551 GLN A CA 1
ATOM 4283 C C . GLN A 1 551 ? 26.816 2.648 -9.992 1.00 85.25 551 GLN A C 1
ATOM 4285 O O . GLN A 1 551 ? 27.443 3.244 -10.870 1.00 85.25 551 GLN A O 1
ATOM 4290 N N . LEU A 1 552 ? 26.302 3.258 -8.917 1.00 81.62 552 LEU A N 1
ATOM 4291 C CA . LEU A 1 552 ? 26.413 4.701 -8.687 1.00 81.62 552 LEU A CA 1
ATOM 4292 C C . LEU A 1 552 ? 27.871 5.165 -8.597 1.00 81.62 552 LEU A C 1
ATOM 4294 O O . LEU A 1 552 ? 28.190 6.245 -9.080 1.00 81.62 552 LEU A O 1
ATOM 4298 N N . THR A 1 553 ? 28.755 4.334 -8.046 1.00 85.75 553 THR A N 1
ATOM 4299 C CA . THR A 1 553 ? 30.187 4.647 -7.931 1.00 85.75 553 THR A CA 1
ATOM 4300 C C . THR A 1 553 ? 30.993 4.090 -9.104 1.00 85.75 553 THR A C 1
ATOM 4302 O O . THR A 1 553 ? 31.913 4.744 -9.592 1.00 85.75 553 THR A O 1
ATOM 4305 N N . LEU A 1 554 ? 30.643 2.896 -9.593 1.00 87.62 554 LEU A N 1
ATOM 4306 C CA . LEU A 1 554 ? 31.382 2.197 -10.645 1.00 87.62 554 LEU A CA 1
ATOM 4307 C C . LEU A 1 554 ? 31.350 2.929 -11.993 1.00 87.62 554 LEU A C 1
ATOM 4309 O O . LEU A 1 554 ? 32.390 3.068 -12.634 1.00 87.62 554 LEU A O 1
ATOM 4313 N N . LEU A 1 555 ? 30.173 3.379 -12.439 1.00 88.62 555 LEU A N 1
ATOM 4314 C CA . LEU A 1 555 ? 30.009 3.920 -13.794 1.00 88.62 555 LEU A CA 1
ATOM 4315 C C . LEU A 1 555 ? 30.724 5.267 -14.005 1.00 88.62 555 LEU A C 1
ATOM 4317 O O . LEU A 1 555 ? 31.422 5.385 -15.014 1.00 88.62 555 LEU A O 1
ATOM 4321 N N . PRO A 1 556 ? 30.651 6.249 -13.081 1.00 88.50 556 PRO A N 1
ATOM 4322 C CA . PRO A 1 556 ? 31.413 7.492 -13.220 1.00 88.50 556 PRO A CA 1
ATOM 4323 C C . PRO A 1 556 ? 32.933 7.275 -13.192 1.00 88.50 556 PRO A C 1
ATOM 4325 O O . PRO A 1 556 ? 33.651 7.891 -13.974 1.00 88.50 556 PRO A O 1
ATOM 4328 N N . LEU A 1 557 ? 33.432 6.364 -12.342 1.00 87.38 557 LEU A N 1
ATOM 4329 C CA . LEU A 1 557 ? 34.863 6.032 -12.285 1.00 87.38 557 LEU A CA 1
ATOM 4330 C C . LEU A 1 557 ? 35.349 5.326 -13.550 1.00 87.38 557 LEU A C 1
ATOM 4332 O O . LEU A 1 557 ? 36.468 5.556 -14.001 1.00 87.38 557 LEU A O 1
ATOM 4336 N N . ARG A 1 558 ? 34.513 4.469 -14.143 1.00 88.75 558 ARG A N 1
ATOM 4337 C CA . ARG A 1 558 ? 34.844 3.825 -15.413 1.00 88.75 558 ARG A CA 1
ATOM 4338 C C . ARG A 1 558 ? 34.893 4.838 -16.554 1.00 88.75 558 ARG A C 1
ATOM 4340 O O . ARG A 1 558 ? 35.844 4.803 -17.326 1.00 88.75 558 ARG A O 1
ATOM 4347 N N . ALA A 1 559 ? 33.912 5.731 -16.642 1.00 87.81 559 ALA A N 1
ATOM 4348 C CA . ALA A 1 559 ? 33.884 6.787 -17.650 1.00 87.81 559 ALA A CA 1
ATOM 4349 C C . ALA A 1 559 ? 35.123 7.700 -17.564 1.00 87.81 559 ALA A C 1
ATOM 4351 O O . ALA A 1 559 ? 35.733 8.014 -18.582 1.00 87.81 559 ALA A O 1
ATOM 4352 N N . GLU A 1 560 ? 35.562 8.038 -16.347 1.00 87.06 560 GLU A N 1
ATOM 4353 C CA . GLU A 1 560 ? 36.830 8.746 -16.127 1.00 87.06 560 GLU A CA 1
ATOM 4354 C C . GLU A 1 560 ? 38.036 7.925 -16.608 1.00 87.06 560 GLU A C 1
ATOM 4356 O O . GLU A 1 560 ? 38.875 8.447 -17.339 1.00 87.06 560 GLU A O 1
ATOM 4361 N N . SER A 1 561 ? 38.081 6.621 -16.313 1.00 84.06 561 SER A N 1
ATOM 4362 C CA . SER A 1 561 ? 39.170 5.746 -16.775 1.00 84.06 561 SER A CA 1
ATOM 4363 C C . SER A 1 561 ? 39.236 5.571 -18.300 1.00 84.06 561 SER A C 1
ATOM 4365 O O . SER A 1 561 ? 40.295 5.233 -18.827 1.00 84.06 561 SER A O 1
ATOM 4367 N N . LEU A 1 562 ? 38.124 5.810 -19.007 1.00 87.12 562 LEU A N 1
ATOM 4368 C CA . LEU A 1 562 ? 38.043 5.836 -20.472 1.00 87.12 562 LEU A CA 1
ATOM 4369 C C . LEU A 1 562 ? 38.470 7.193 -21.064 1.00 87.12 562 LEU A C 1
ATOM 4371 O O . LEU A 1 562 ? 38.487 7.353 -22.282 1.00 87.12 562 LEU A O 1
ATOM 4375 N N . GLY A 1 563 ? 38.831 8.167 -20.222 1.00 85.44 563 GLY A N 1
ATOM 4376 C CA . GLY A 1 563 ? 39.307 9.484 -20.640 1.00 85.44 563 GLY A CA 1
ATOM 4377 C C . GLY A 1 563 ? 38.201 10.443 -21.077 1.00 85.44 563 GLY A C 1
ATOM 4378 O O . GLY A 1 563 ? 38.473 11.386 -21.819 1.00 85.44 563 GLY A O 1
ATOM 4379 N N . TRP A 1 564 ? 36.953 10.210 -20.662 1.00 91.69 564 TRP A N 1
ATOM 4380 C CA . TRP A 1 564 ? 35.839 11.087 -21.019 1.00 91.69 564 TRP A CA 1
ATOM 4381 C C . TRP A 1 564 ? 35.952 12.459 -20.362 1.00 91.69 564 TRP A C 1
ATOM 4383 O O . TRP A 1 564 ? 36.502 12.606 -19.267 1.00 91.69 564 TRP A O 1
ATOM 4393 N N . SER A 1 565 ? 35.378 13.476 -21.010 1.00 91.19 565 SER A N 1
ATOM 4394 C CA . SER A 1 565 ? 35.314 14.798 -20.400 1.00 91.19 565 SER A CA 1
ATOM 4395 C C . SER A 1 565 ? 34.385 14.779 -19.182 1.00 91.19 565 SER A C 1
ATOM 4397 O O . SER A 1 565 ? 33.390 14.053 -19.135 1.00 91.19 565 SER A O 1
ATOM 4399 N N . ILE A 1 566 ? 34.672 15.628 -18.194 1.00 89.12 566 ILE A N 1
ATOM 4400 C CA . ILE A 1 566 ? 33.842 15.765 -16.987 1.00 89.12 566 ILE A CA 1
ATOM 4401 C C . ILE A 1 566 ? 32.385 16.103 -17.357 1.00 89.12 566 ILE A C 1
ATOM 4403 O O . ILE A 1 566 ? 31.455 15.614 -16.717 1.00 89.12 566 ILE A O 1
ATOM 4407 N N . ASN A 1 567 ? 32.185 16.882 -18.425 1.00 90.38 567 ASN A N 1
ATOM 4408 C CA . ASN A 1 567 ? 30.864 17.250 -18.936 1.00 90.38 567 ASN A CA 1
ATOM 4409 C C . ASN A 1 567 ? 30.105 16.051 -19.519 1.00 90.38 567 ASN A C 1
ATOM 4411 O O . ASN A 1 567 ? 28.903 15.938 -19.284 1.00 90.38 567 ASN A O 1
ATOM 4415 N N . ASP A 1 568 ? 30.787 15.133 -20.209 1.00 91.38 568 ASP A N 1
ATOM 4416 C CA . ASP A 1 568 ? 30.174 13.900 -20.723 1.00 91.38 568 ASP A CA 1
ATOM 4417 C C . ASP A 1 568 ? 29.764 12.969 -19.574 1.00 91.38 568 ASP A C 1
ATOM 4419 O O . ASP A 1 568 ? 28.669 12.401 -19.577 1.00 91.38 568 ASP A O 1
ATOM 4423 N N . ILE A 1 569 ? 30.595 12.879 -18.528 1.00 90.56 569 ILE A N 1
ATOM 4424 C CA . ILE A 1 569 ? 30.255 12.137 -17.306 1.00 90.56 569 ILE A CA 1
ATOM 4425 C C . ILE A 1 569 ? 29.030 12.771 -16.628 1.00 90.56 569 ILE A C 1
ATOM 4427 O O . ILE A 1 569 ? 28.074 12.065 -16.293 1.00 90.56 569 ILE A O 1
ATOM 4431 N N . GLY A 1 570 ? 29.001 14.102 -16.503 1.00 89.12 570 GLY A N 1
ATOM 4432 C CA . GLY A 1 570 ? 27.848 14.856 -16.004 1.00 89.12 570 GLY A CA 1
ATOM 4433 C C . GLY A 1 570 ? 26.574 14.596 -16.812 1.00 89.12 570 GLY A C 1
ATOM 4434 O O . GLY A 1 570 ? 25.535 14.285 -16.232 1.00 89.12 570 GLY A O 1
ATOM 4435 N N . MET A 1 571 ? 26.658 14.620 -18.144 1.00 93.88 571 MET A N 1
ATOM 4436 C CA . MET A 1 571 ? 25.541 14.317 -19.045 1.00 93.88 571 MET A CA 1
ATOM 4437 C C . MET A 1 571 ? 24.973 12.915 -18.787 1.00 93.88 571 MET A C 1
ATOM 4439 O O . MET A 1 571 ? 23.767 12.763 -18.591 1.00 93.88 571 MET A O 1
ATOM 4443 N N . THR A 1 572 ? 25.823 11.890 -18.700 1.00 91.81 572 THR A N 1
ATOM 4444 C CA . THR A 1 572 ? 25.365 10.512 -18.434 1.00 91.81 572 THR A CA 1
ATOM 4445 C C . THR A 1 572 ? 24.717 10.366 -17.047 1.00 91.81 572 THR A C 1
ATOM 4447 O O . THR A 1 572 ? 23.810 9.547 -16.853 1.00 91.81 572 THR A O 1
ATOM 4450 N N . GLY A 1 573 ? 25.139 11.182 -16.073 1.00 87.88 573 GLY A N 1
ATOM 4451 C CA . GLY A 1 573 ? 24.486 11.345 -14.774 1.00 87.88 573 GLY A CA 1
ATOM 4452 C C . GLY A 1 573 ? 23.087 11.955 -14.892 1.00 87.88 573 GLY A C 1
ATOM 4453 O O . GLY A 1 573 ? 22.130 11.404 -14.347 1.00 87.88 573 GLY A O 1
ATOM 4454 N N . SER A 1 574 ? 22.943 13.039 -15.655 1.00 93.00 574 SER A N 1
ATOM 4455 C CA . SER A 1 574 ? 21.660 13.705 -15.915 1.00 93.00 574 SER A CA 1
ATOM 4456 C C . SER A 1 574 ? 20.655 12.800 -16.631 1.00 93.00 574 SER A C 1
ATOM 4458 O O . SER A 1 574 ? 19.482 12.771 -16.257 1.00 93.00 574 SER A O 1
ATOM 4460 N N . PHE A 1 575 ? 21.098 12.006 -17.613 1.00 93.88 575 PHE A N 1
ATOM 4461 C CA . PHE A 1 575 ? 20.230 11.061 -18.327 1.00 93.88 575 PHE A CA 1
ATOM 4462 C C . PHE A 1 575 ? 19.695 9.939 -17.425 1.00 93.88 575 PHE A C 1
ATOM 4464 O O . PHE A 1 575 ? 18.555 9.512 -17.603 1.00 93.88 575 PHE A O 1
ATOM 4471 N N . TYR A 1 576 ? 20.456 9.505 -16.414 1.00 92.50 576 TYR A N 1
ATOM 4472 C CA . TYR A 1 576 ? 19.950 8.574 -15.399 1.00 92.50 576 TYR A CA 1
ATOM 4473 C C . TYR A 1 576 ? 18.795 9.174 -14.592 1.00 92.50 576 TYR A C 1
ATOM 4475 O O . TYR A 1 576 ? 17.757 8.531 -14.450 1.00 92.50 576 TYR A O 1
ATOM 4483 N N . PHE A 1 577 ? 18.928 10.414 -14.112 1.00 90.88 577 PHE A N 1
ATOM 4484 C CA . PHE A 1 577 ? 17.843 11.078 -13.381 1.00 90.88 577 PHE A CA 1
ATOM 4485 C C . PHE A 1 577 ? 16.651 11.422 -14.283 1.00 90.88 577 PHE A C 1
ATOM 4487 O O . PHE A 1 577 ? 15.508 11.337 -13.835 1.00 90.88 577 PHE A O 1
ATOM 4494 N N . LEU A 1 578 ? 16.889 11.715 -15.567 1.00 92.50 578 LEU A N 1
ATOM 4495 C CA . LEU A 1 578 ? 15.825 11.875 -16.561 1.00 92.50 578 LEU A CA 1
ATOM 4496 C C . LEU A 1 578 ? 15.043 10.569 -16.726 1.00 92.50 578 LEU A C 1
ATOM 4498 O O . LEU A 1 578 ? 13.817 10.570 -16.652 1.00 92.50 578 LEU A O 1
ATOM 4502 N N . GLY A 1 579 ? 15.746 9.445 -16.874 1.00 90.31 579 GLY A N 1
ATOM 4503 C CA . GLY A 1 579 ? 15.134 8.122 -16.888 1.00 90.31 579 GLY A CA 1
ATOM 4504 C C . GLY A 1 579 ? 14.360 7.814 -15.606 1.00 90.31 579 GLY A C 1
ATOM 4505 O O . GLY A 1 579 ? 13.230 7.339 -15.670 1.00 90.31 579 GLY A O 1
ATOM 4506 N N . PHE A 1 580 ? 14.930 8.138 -14.443 1.00 88.69 580 PHE A N 1
ATOM 4507 C CA . PHE A 1 580 ? 14.286 7.960 -13.139 1.00 88.69 580 PHE A CA 1
ATOM 4508 C C . PHE A 1 580 ? 12.961 8.733 -13.048 1.00 88.69 580 PHE A C 1
ATOM 4510 O O . PHE A 1 580 ? 11.940 8.176 -12.650 1.00 88.69 580 PHE A O 1
ATOM 4517 N N . LEU A 1 581 ? 12.944 9.994 -13.491 1.00 87.88 581 LEU A N 1
ATOM 4518 C CA . LEU A 1 581 ? 11.738 10.822 -13.523 1.00 87.88 581 LEU A CA 1
ATOM 4519 C C . LEU A 1 581 ? 10.680 10.268 -14.490 1.00 87.88 581 LEU A C 1
ATOM 4521 O O . LEU A 1 581 ? 9.505 10.187 -14.131 1.00 87.88 581 LEU A O 1
ATOM 4525 N N . LEU A 1 582 ? 11.081 9.856 -15.698 1.00 89.12 582 LEU A N 1
ATOM 4526 C CA . LEU A 1 582 ? 10.168 9.246 -16.672 1.00 89.12 582 LEU A CA 1
ATOM 4527 C C . LEU A 1 582 ? 9.588 7.927 -16.140 1.00 89.12 582 LEU A C 1
ATOM 4529 O O . LEU A 1 582 ? 8.398 7.662 -16.317 1.00 89.12 582 LEU A O 1
ATOM 4533 N N . GLY A 1 583 ? 10.389 7.123 -15.438 1.00 85.50 583 GLY A N 1
ATOM 4534 C CA . GLY A 1 583 ? 9.932 5.881 -14.823 1.00 85.50 583 GLY A CA 1
ATOM 4535 C C . GLY A 1 583 ? 8.851 6.107 -13.763 1.00 85.50 583 GLY A C 1
ATOM 4536 O O . GLY A 1 583 ? 7.812 5.448 -13.816 1.00 85.50 583 GLY A O 1
ATOM 4537 N N . CYS A 1 584 ? 8.998 7.114 -12.896 1.00 80.69 584 CYS A N 1
ATOM 4538 C CA . CYS A 1 584 ? 7.952 7.501 -11.936 1.00 80.69 584 CYS A CA 1
ATOM 4539 C C . CYS A 1 584 ? 6.608 7.864 -12.602 1.00 80.69 584 CYS A C 1
ATOM 4541 O O . CYS A 1 584 ? 5.554 7.695 -11.992 1.00 80.69 584 CYS A O 1
ATOM 4543 N N . ILE A 1 585 ? 6.625 8.348 -13.849 1.00 82.06 585 ILE A N 1
ATOM 4544 C CA . ILE A 1 585 ? 5.421 8.744 -14.598 1.00 82.06 585 ILE A CA 1
ATOM 4545 C C . ILE A 1 585 ? 4.800 7.553 -15.340 1.00 82.06 585 ILE A C 1
ATOM 4547 O O . ILE A 1 585 ? 3.579 7.380 -15.330 1.00 82.06 585 ILE A O 1
ATOM 4551 N N . PHE A 1 586 ? 5.617 6.741 -16.017 1.00 83.69 586 PHE A N 1
ATOM 4552 C CA . PHE A 1 586 ? 5.121 5.707 -16.929 1.00 83.69 586 PHE A CA 1
ATOM 4553 C C . PHE A 1 586 ? 4.950 4.336 -16.276 1.00 83.69 586 PHE A C 1
ATOM 4555 O O . PHE A 1 586 ? 3.991 3.634 -16.602 1.00 83.69 586 PHE A O 1
ATOM 4562 N N . ILE A 1 587 ? 5.827 3.949 -15.346 1.00 83.88 587 ILE A N 1
ATOM 4563 C CA . ILE A 1 587 ? 5.806 2.609 -14.745 1.00 83.88 587 ILE A CA 1
ATOM 4564 C C . ILE A 1 587 ? 4.497 2.288 -14.014 1.00 83.88 587 ILE A C 1
ATOM 4566 O O . ILE A 1 587 ? 4.028 1.165 -14.192 1.00 83.88 587 ILE A O 1
ATOM 4570 N N . PRO A 1 588 ? 3.818 3.211 -13.300 1.00 78.81 588 PRO A N 1
ATOM 4571 C CA . PRO A 1 588 ? 2.512 2.910 -12.706 1.00 78.81 588 PRO A CA 1
ATOM 4572 C C . PRO A 1 588 ? 1.490 2.362 -13.714 1.00 78.81 588 PRO A C 1
ATOM 4574 O O . PRO A 1 588 ? 0.733 1.448 -13.397 1.00 78.81 588 PRO A O 1
ATOM 4577 N N . ARG A 1 589 ? 1.505 2.863 -14.960 1.00 80.44 589 ARG A N 1
ATOM 4578 C CA . ARG A 1 589 ? 0.629 2.367 -16.035 1.00 80.44 589 ARG A CA 1
ATOM 4579 C C . ARG A 1 589 ? 1.028 0.967 -16.500 1.00 80.44 589 ARG A C 1
ATOM 4581 O O . ARG A 1 589 ? 0.157 0.146 -16.761 1.00 80.44 589 ARG A O 1
ATOM 4588 N N . PHE A 1 590 ? 2.328 0.687 -16.580 1.00 78.31 590 PHE A N 1
ATOM 4589 C CA . PHE A 1 590 ? 2.836 -0.648 -16.911 1.00 78.31 590 PHE A CA 1
ATOM 4590 C C . PHE A 1 590 ? 2.518 -1.671 -15.817 1.00 78.31 590 PHE A C 1
ATOM 4592 O O . PHE A 1 590 ? 2.064 -2.769 -16.132 1.00 78.31 590 PHE A O 1
ATOM 4599 N N . VAL A 1 591 ? 2.675 -1.291 -14.546 1.00 75.62 591 VAL A N 1
ATOM 4600 C CA . VAL A 1 591 ? 2.289 -2.112 -13.392 1.00 75.62 591 VAL A CA 1
ATOM 4601 C C . VAL A 1 591 ? 0.797 -2.432 -13.438 1.00 75.62 591 VAL A C 1
ATOM 4603 O O . VAL A 1 591 ? 0.429 -3.591 -13.280 1.00 75.62 591 VAL A O 1
ATOM 4606 N N . ALA A 1 592 ? -0.053 -1.446 -13.736 1.00 71.56 592 ALA A N 1
ATOM 4607 C CA . ALA A 1 592 ? -1.490 -1.670 -13.885 1.00 71.56 592 ALA A CA 1
ATOM 4608 C C . ALA A 1 592 ? -1.838 -2.602 -15.063 1.00 71.56 592 ALA A C 1
ATOM 4610 O O . ALA A 1 592 ? -2.794 -3.366 -14.975 1.00 71.56 592 ALA A O 1
ATOM 4611 N N . ALA A 1 593 ? -1.070 -2.557 -16.156 1.00 73.00 593 ALA A N 1
ATOM 4612 C CA . ALA A 1 593 ? -1.329 -3.358 -17.352 1.00 73.00 593 ALA A CA 1
ATOM 4613 C C . ALA A 1 593 ? -0.804 -4.803 -17.264 1.00 73.00 593 ALA A C 1
ATOM 4615 O O . ALA A 1 593 ? -1.411 -5.709 -17.831 1.00 73.00 593 ALA A O 1
ATOM 4616 N N . VAL A 1 594 ? 0.339 -5.026 -16.606 1.00 76.19 594 VAL A N 1
ATOM 4617 C CA . VAL A 1 594 ? 1.080 -6.303 -16.678 1.00 76.19 594 VAL A CA 1
ATOM 4618 C C . VAL A 1 594 ? 1.374 -6.904 -15.292 1.00 76.19 594 VAL A C 1
ATOM 4620 O O . VAL A 1 594 ? 1.797 -8.057 -15.200 1.00 76.19 594 VAL A O 1
ATOM 4623 N N . GLY A 1 595 ? 1.112 -6.173 -14.206 1.00 67.62 595 GLY A N 1
ATOM 4624 C CA . GLY A 1 595 ? 1.310 -6.603 -12.817 1.00 67.62 595 GLY A CA 1
ATOM 4625 C C . GLY A 1 595 ? 2.682 -6.235 -12.236 1.00 67.62 595 GLY A C 1
ATOM 4626 O O . GLY A 1 595 ? 3.658 -6.013 -12.963 1.00 67.62 595 GLY A O 1
ATOM 4627 N N . HIS A 1 596 ? 2.770 -6.198 -10.902 1.00 74.19 596 HIS A N 1
ATOM 4628 C CA . HIS A 1 596 ? 3.948 -5.751 -10.142 1.00 74.19 596 HIS A CA 1
ATOM 4629 C C . HIS A 1 596 ? 5.187 -6.624 -10.403 1.00 74.19 596 HIS A C 1
ATOM 4631 O O . HIS A 1 596 ? 6.248 -6.105 -10.746 1.00 74.19 596 HIS A O 1
ATOM 4637 N N . ILE A 1 597 ? 5.049 -7.954 -10.325 1.00 74.75 597 ILE A N 1
ATOM 4638 C CA . ILE A 1 597 ? 6.175 -8.905 -10.436 1.00 74.75 597 ILE A CA 1
ATOM 4639 C C . ILE A 1 597 ? 6.759 -8.942 -11.856 1.00 74.75 597 ILE A C 1
ATOM 4641 O O . ILE A 1 597 ? 7.981 -8.938 -12.034 1.00 74.75 597 ILE A O 1
ATOM 4645 N N . ARG A 1 598 ? 5.900 -8.960 -12.886 1.00 78.00 598 ARG A N 1
ATOM 4646 C CA . ARG A 1 598 ? 6.343 -8.952 -14.293 1.00 78.00 598 ARG A CA 1
ATOM 4647 C C . ARG A 1 598 ? 7.031 -7.639 -14.639 1.00 78.00 598 ARG A C 1
ATOM 4649 O O . ARG A 1 598 ? 8.069 -7.657 -15.299 1.00 78.00 598 ARG A O 1
ATOM 4656 N N . THR A 1 599 ? 6.493 -6.525 -14.148 1.00 83.56 599 THR A N 1
ATOM 4657 C CA . THR A 1 599 ? 7.109 -5.208 -14.318 1.00 83.56 599 THR A CA 1
ATOM 4658 C C . THR A 1 599 ? 8.474 -5.163 -13.633 1.00 83.56 599 THR A C 1
ATOM 4660 O O . THR A 1 599 ? 9.461 -4.861 -14.293 1.00 83.56 599 THR A O 1
ATOM 4663 N N . PHE A 1 600 ? 8.573 -5.584 -12.369 1.00 83.50 600 PHE A N 1
ATOM 4664 C CA . PHE A 1 600 ? 9.842 -5.652 -11.635 1.00 83.50 600 PHE A CA 1
ATOM 4665 C C . PHE A 1 600 ? 10.889 -6.528 -12.339 1.00 83.50 600 PHE A C 1
ATOM 4667 O O . PHE A 1 600 ? 12.011 -6.090 -12.573 1.00 83.50 600 PHE A O 1
ATOM 4674 N N . SER A 1 601 ? 10.518 -7.743 -12.753 1.00 82.06 601 SER A N 1
ATOM 4675 C CA . SER A 1 601 ? 11.435 -8.672 -13.434 1.00 82.06 601 SER A CA 1
ATOM 4676 C C . SER A 1 601 ? 11.937 -8.105 -14.764 1.00 82.06 601 SER A C 1
ATOM 4678 O O . SER A 1 601 ? 13.123 -8.210 -15.085 1.00 82.06 601 SER A O 1
ATOM 4680 N N . THR A 1 602 ? 11.047 -7.462 -15.526 1.00 87.56 602 THR A N 1
ATOM 4681 C CA . THR A 1 602 ? 11.381 -6.833 -16.811 1.00 87.56 602 THR A CA 1
ATOM 4682 C C . THR A 1 602 ? 12.345 -5.668 -16.612 1.00 87.56 602 THR A C 1
ATOM 4684 O O . THR A 1 602 ? 13.370 -5.600 -17.285 1.00 87.56 602 THR A O 1
ATOM 4687 N N . LEU A 1 603 ? 12.065 -4.785 -15.652 1.00 89.12 603 LEU A N 1
ATOM 4688 C CA . LEU A 1 603 ? 12.897 -3.618 -15.360 1.00 89.12 603 LEU A CA 1
ATOM 4689 C C . LEU A 1 603 ? 14.283 -4.010 -14.840 1.00 89.12 603 LEU A C 1
ATOM 4691 O O . LEU A 1 603 ? 15.290 -3.466 -15.291 1.00 89.12 603 LEU A O 1
ATOM 4695 N N . THR A 1 604 ? 14.359 -5.005 -13.958 1.00 85.44 604 THR A N 1
ATOM 4696 C CA . THR A 1 604 ? 15.634 -5.522 -13.452 1.00 85.44 604 THR A CA 1
ATOM 4697 C C . THR A 1 604 ? 16.451 -6.209 -14.552 1.00 85.44 604 THR A C 1
ATOM 4699 O O . THR A 1 604 ? 17.668 -6.028 -14.616 1.00 85.44 604 THR A O 1
ATOM 4702 N N . THR A 1 605 ? 15.797 -6.922 -15.475 1.00 87.81 605 THR A N 1
ATOM 4703 C CA . THR A 1 605 ? 16.455 -7.512 -16.656 1.00 87.81 605 THR A CA 1
ATOM 4704 C C . THR A 1 605 ? 16.978 -6.433 -17.604 1.00 87.81 605 THR A C 1
ATOM 4706 O O . THR A 1 605 ? 18.117 -6.518 -18.059 1.00 87.81 605 THR A O 1
ATOM 4709 N N . ILE A 1 606 ? 16.184 -5.388 -17.862 1.00 88.50 606 ILE A N 1
ATOM 4710 C CA . ILE A 1 606 ? 16.595 -4.223 -18.657 1.00 88.50 606 ILE A CA 1
ATOM 4711 C C . ILE A 1 606 ? 17.818 -3.545 -18.029 1.00 88.50 606 ILE A C 1
ATOM 4713 O O . ILE A 1 606 ? 18.766 -3.227 -18.743 1.00 88.50 606 ILE A O 1
ATOM 4717 N N . ASN A 1 607 ? 17.841 -3.381 -16.703 1.00 88.00 607 ASN A N 1
ATOM 4718 C CA . ASN A 1 607 ? 18.985 -2.810 -15.992 1.00 88.00 607 ASN A CA 1
ATOM 4719 C C . ASN A 1 607 ? 20.246 -3.673 -16.126 1.00 88.00 607 ASN A C 1
ATOM 4721 O O . ASN A 1 607 ? 21.321 -3.138 -16.390 1.00 88.00 607 ASN A O 1
ATOM 4725 N N . GLY A 1 608 ? 20.122 -4.996 -15.976 1.00 88.44 608 GLY A N 1
ATOM 4726 C CA . GLY A 1 608 ? 21.241 -5.921 -16.166 1.00 88.44 608 GLY A CA 1
ATOM 4727 C C . GLY A 1 608 ? 21.773 -5.901 -17.603 1.00 88.44 608 GLY A C 1
ATOM 4728 O O . GLY A 1 608 ? 22.980 -5.812 -17.817 1.00 88.44 608 GLY A O 1
ATOM 4729 N N . ALA A 1 609 ? 20.879 -5.902 -18.594 1.00 88.44 609 ALA A N 1
ATOM 4730 C CA . ALA A 1 609 ? 21.246 -5.809 -20.005 1.00 88.44 609 ALA A CA 1
ATOM 4731 C C . ALA A 1 609 ? 21.920 -4.470 -20.339 1.00 88.44 609 ALA A C 1
ATOM 4733 O O . ALA A 1 609 ? 22.940 -4.462 -21.025 1.00 88.44 609 ALA A O 1
ATOM 4734 N N . ALA A 1 610 ? 21.402 -3.352 -19.821 1.00 89.25 610 ALA A N 1
ATOM 4735 C CA . ALA A 1 610 ? 22.005 -2.034 -20.001 1.00 89.25 610 ALA A CA 1
ATOM 4736 C C . ALA A 1 610 ? 23.420 -1.978 -19.407 1.00 89.25 610 ALA A C 1
ATOM 4738 O O . ALA A 1 610 ? 24.337 -1.486 -20.062 1.00 89.25 610 ALA A O 1
ATOM 4739 N N . LEU A 1 611 ? 23.618 -2.552 -18.214 1.00 86.81 611 LEU A N 1
ATOM 4740 C CA . LEU A 1 611 ? 24.923 -2.616 -17.557 1.00 86.81 611 LEU A CA 1
ATOM 4741 C C . LEU A 1 611 ? 25.942 -3.472 -18.332 1.00 86.81 611 LEU A C 1
ATOM 4743 O O . LEU A 1 611 ? 27.121 -3.132 -18.361 1.00 86.81 611 LEU A O 1
ATOM 4747 N N . LEU A 1 612 ? 25.503 -4.541 -19.002 1.00 89.00 612 LEU A N 1
ATOM 4748 C CA . LEU A 1 612 ? 26.361 -5.325 -19.899 1.00 89.00 612 LEU A CA 1
ATOM 4749 C C . LEU A 1 612 ? 26.631 -4.615 -21.232 1.00 89.00 612 LEU A C 1
ATOM 4751 O O . LEU A 1 612 ? 27.747 -4.685 -21.736 1.00 89.00 612 LEU A O 1
ATOM 4755 N N . CYS A 1 613 ? 25.650 -3.909 -21.802 1.00 88.75 613 CYS A N 1
ATOM 4756 C CA . CYS A 1 613 ? 25.811 -3.188 -23.073 1.00 88.75 613 CYS A CA 1
ATOM 4757 C C . CYS A 1 613 ? 26.820 -2.034 -22.981 1.00 88.75 613 CYS A C 1
ATOM 4759 O O . CYS A 1 613 ? 27.438 -1.684 -23.982 1.00 88.75 613 CYS A O 1
ATOM 4761 N N . ILE A 1 614 ? 27.046 -1.500 -21.779 1.00 85.69 614 ILE A N 1
ATOM 4762 C CA . ILE A 1 614 ? 28.119 -0.542 -21.465 1.00 85.69 614 ILE A CA 1
ATOM 4763 C C . ILE A 1 614 ? 29.517 -1.112 -21.792 1.00 85.69 614 ILE A C 1
ATOM 4765 O O . ILE A 1 614 ? 30.441 -0.346 -22.037 1.00 85.69 614 ILE A O 1
ATOM 4769 N N . LEU A 1 615 ? 29.691 -2.441 -21.853 1.00 84.19 615 LEU A N 1
ATOM 4770 C CA . LEU A 1 615 ? 30.942 -3.079 -22.293 1.00 84.19 615 LEU A CA 1
ATOM 4771 C C . LEU A 1 615 ? 31.122 -3.114 -23.821 1.00 84.19 615 LEU A C 1
ATOM 4773 O O . LEU A 1 615 ? 32.207 -3.451 -24.285 1.00 84.19 615 LEU A O 1
ATOM 4777 N N . LEU A 1 616 ? 30.069 -2.844 -24.599 1.00 85.94 616 LEU A N 1
ATOM 4778 C CA . LEU A 1 616 ? 30.069 -2.998 -26.061 1.00 85.94 616 LEU A CA 1
ATOM 4779 C C . LEU A 1 616 ? 30.389 -1.700 -26.811 1.00 85.94 616 LEU A C 1
ATOM 4781 O O . LEU A 1 616 ? 30.611 -1.731 -28.019 1.00 85.94 616 LEU A O 1
ATOM 4785 N N . SER A 1 617 ? 30.368 -0.561 -26.125 1.00 85.19 617 SER A N 1
ATOM 4786 C CA . SER A 1 617 ? 30.586 0.756 -26.715 1.00 85.19 617 SER A CA 1
ATOM 4787 C C . SER A 1 617 ? 31.246 1.661 -25.688 1.00 85.19 617 SER A C 1
ATOM 4789 O O . SER A 1 617 ? 30.792 1.695 -24.552 1.00 85.19 617 SER A O 1
ATOM 4791 N N . ASP A 1 618 ? 32.261 2.421 -26.096 1.00 87.12 618 ASP A N 1
ATOM 4792 C CA . ASP A 1 618 ? 32.907 3.453 -25.272 1.00 87.12 618 ASP A CA 1
ATOM 4793 C C . ASP A 1 618 ? 32.391 4.866 -25.621 1.00 87.12 618 ASP A C 1
ATOM 4795 O O . ASP A 1 618 ? 33.032 5.867 -25.304 1.00 87.12 618 ASP A O 1
ATOM 4799 N N . ASP A 1 619 ? 31.239 4.958 -26.299 1.00 90.69 619 ASP A N 1
ATOM 4800 C CA . ASP A 1 619 ? 30.624 6.221 -26.718 1.00 90.69 619 ASP A CA 1
ATOM 4801 C C . ASP A 1 619 ? 29.734 6.809 -25.592 1.00 90.69 619 ASP A C 1
ATOM 4803 O O . ASP A 1 619 ? 28.777 6.151 -25.149 1.00 90.69 619 ASP A O 1
ATOM 4807 N N . PRO A 1 620 ? 29.984 8.058 -25.144 1.00 89.50 620 PRO A N 1
ATOM 4808 C CA . PRO A 1 620 ? 29.213 8.705 -24.079 1.00 89.50 620 PRO A CA 1
ATOM 4809 C C . PRO A 1 620 ? 27.731 8.934 -24.410 1.00 89.50 620 PRO A C 1
ATOM 4811 O O . PRO A 1 620 ? 26.885 8.943 -23.506 1.00 89.50 620 PRO A O 1
ATOM 4814 N N . TYR A 1 621 ? 27.367 9.084 -25.684 1.00 91.19 621 TYR A N 1
ATOM 4815 C CA . TYR A 1 621 ? 25.973 9.239 -26.105 1.00 91.19 621 TYR A CA 1
ATOM 4816 C C . TYR A 1 621 ? 25.210 7.914 -26.031 1.00 91.19 621 TYR A C 1
ATOM 4818 O O . TYR A 1 621 ? 24.063 7.884 -25.573 1.00 91.19 621 TYR A O 1
ATOM 4826 N N . VAL A 1 622 ? 25.860 6.804 -26.394 1.00 90.94 622 VAL A N 1
ATOM 4827 C CA . VAL A 1 622 ? 25.286 5.457 -26.243 1.00 90.94 622 VAL A CA 1
ATOM 4828 C C . VAL A 1 622 ? 25.068 5.149 -24.762 1.00 90.94 622 VAL A C 1
ATOM 4830 O O . VAL A 1 622 ? 23.979 4.720 -24.371 1.00 90.94 622 VAL A O 1
ATOM 4833 N N . TRP A 1 623 ? 26.047 5.454 -23.904 1.00 92.62 623 TRP A N 1
ATOM 4834 C CA . TRP A 1 623 ? 25.892 5.280 -22.456 1.00 92.62 623 TRP A CA 1
ATOM 4835 C C . TRP A 1 623 ? 24.816 6.177 -21.862 1.00 92.62 623 TRP A C 1
ATOM 4837 O O . TRP A 1 623 ? 24.137 5.750 -20.937 1.00 92.62 623 TRP A O 1
ATOM 4847 N N . SER A 1 624 ? 24.603 7.382 -22.389 1.00 92.81 624 SER A N 1
ATOM 4848 C CA . SER A 1 624 ? 23.508 8.256 -21.950 1.00 92.81 624 SER A CA 1
ATOM 4849 C C . SER A 1 624 ? 22.136 7.624 -22.218 1.00 92.81 624 SER A C 1
ATOM 4851 O O . SER A 1 624 ? 21.274 7.626 -21.337 1.00 92.81 624 SER A O 1
ATOM 4853 N N . GLY A 1 625 ? 21.951 6.987 -23.379 1.00 92.56 625 GLY A N 1
ATOM 4854 C CA . GLY A 1 625 ? 20.757 6.185 -23.676 1.00 92.56 625 GLY A CA 1
ATOM 4855 C C . GLY A 1 625 ? 20.589 4.986 -22.732 1.00 92.56 625 GLY A C 1
ATOM 4856 O O . GLY A 1 625 ? 19.506 4.770 -22.185 1.00 92.56 625 GLY A O 1
ATOM 4857 N N . LEU A 1 626 ? 21.671 4.247 -22.465 1.00 92.38 626 LEU A N 1
ATOM 4858 C CA . LEU A 1 626 ? 21.657 3.116 -21.525 1.00 92.38 626 LEU A CA 1
ATOM 4859 C C . LEU A 1 626 ? 21.384 3.566 -20.082 1.00 92.38 626 LEU A C 1
ATOM 4861 O O . LEU A 1 626 ? 20.611 2.926 -19.374 1.00 92.38 626 LEU A O 1
ATOM 4865 N N . ARG A 1 627 ? 21.944 4.702 -19.656 1.00 91.38 627 ARG A N 1
ATOM 4866 C CA . ARG A 1 627 ? 21.725 5.308 -18.334 1.00 91.38 627 ARG A CA 1
ATOM 4867 C C . ARG A 1 627 ? 20.287 5.769 -18.154 1.00 91.38 627 ARG A C 1
ATOM 4869 O O . ARG A 1 627 ? 19.740 5.586 -17.068 1.00 91.38 627 ARG A O 1
ATOM 4876 N N . LEU A 1 628 ? 19.659 6.292 -19.206 1.00 93.38 628 LEU A N 1
ATOM 4877 C CA . LEU A 1 628 ? 18.230 6.601 -19.210 1.00 93.38 628 LEU A CA 1
ATOM 4878 C C . LEU A 1 628 ? 17.383 5.341 -19.004 1.00 93.38 628 LEU A C 1
ATOM 4880 O O . LEU A 1 628 ? 16.478 5.348 -18.170 1.00 93.38 628 LEU A O 1
ATOM 4884 N N . MET A 1 629 ? 17.719 4.232 -19.669 1.00 91.75 629 MET A N 1
ATOM 4885 C CA . MET A 1 629 ? 17.062 2.943 -19.417 1.00 91.75 629 MET A CA 1
ATOM 4886 C C . MET A 1 629 ? 17.290 2.455 -17.980 1.00 91.75 629 MET A C 1
ATOM 4888 O O . MET A 1 629 ? 16.336 2.019 -17.337 1.00 91.75 629 MET A O 1
ATOM 4892 N N . THR A 1 630 ? 18.509 2.602 -17.445 1.00 89.88 630 THR A N 1
ATOM 4893 C CA . THR A 1 630 ? 18.816 2.267 -16.046 1.00 89.88 630 THR A CA 1
ATOM 4894 C C . THR A 1 630 ? 17.974 3.080 -15.062 1.00 89.88 630 THR A C 1
ATOM 4896 O O . THR A 1 630 ? 17.446 2.540 -14.092 1.00 89.88 630 THR A O 1
ATOM 4899 N N . GLY A 1 631 ? 17.805 4.380 -15.314 1.00 88.94 631 GLY A N 1
ATOM 4900 C CA . GLY A 1 631 ? 16.960 5.253 -14.502 1.00 88.94 631 GLY A CA 1
ATOM 4901 C C . GLY A 1 631 ? 15.494 4.811 -14.490 1.00 88.94 631 GLY A C 1
ATOM 4902 O O . GLY A 1 631 ? 14.893 4.693 -13.418 1.00 88.94 631 GLY A O 1
ATOM 4903 N N . ILE A 1 632 ? 14.932 4.505 -15.667 1.00 90.38 632 ILE A N 1
ATOM 4904 C CA . ILE A 1 632 ? 13.553 3.998 -15.804 1.00 90.38 632 ILE A CA 1
ATOM 4905 C C . ILE A 1 632 ? 13.394 2.675 -15.044 1.00 90.38 632 ILE A C 1
ATOM 4907 O O . ILE A 1 632 ? 12.423 2.493 -14.311 1.00 90.38 632 ILE A O 1
ATOM 4911 N N . GLY A 1 633 ? 14.361 1.766 -15.187 1.00 87.81 633 GLY A N 1
ATOM 4912 C CA . GLY A 1 633 ? 14.333 0.470 -14.521 1.00 87.81 633 GLY A CA 1
ATOM 4913 C C . GLY A 1 633 ? 14.383 0.588 -13.001 1.00 87.81 633 GLY A C 1
ATOM 4914 O O . GLY A 1 633 ? 13.540 0.029 -12.307 1.00 87.81 633 GLY A O 1
ATOM 4915 N N . ILE A 1 634 ? 15.348 1.344 -12.472 1.00 86.12 634 ILE A N 1
ATOM 4916 C CA . ILE A 1 634 ? 15.542 1.499 -11.024 1.00 86.12 634 ILE A CA 1
ATOM 4917 C C . ILE A 1 634 ? 14.347 2.192 -10.356 1.00 86.12 634 ILE A C 1
ATOM 4919 O O . ILE A 1 634 ? 13.845 1.684 -9.355 1.00 86.12 634 ILE A O 1
ATOM 4923 N N . SER A 1 635 ? 13.859 3.310 -10.904 1.00 85.31 635 SER A N 1
ATOM 4924 C CA . SER A 1 635 ? 12.679 4.009 -10.359 1.00 85.31 635 SER A CA 1
ATOM 4925 C C . SER A 1 635 ? 11.438 3.117 -10.335 1.00 85.31 635 SER A C 1
ATOM 4927 O O . SER A 1 635 ? 10.707 3.098 -9.346 1.00 85.31 635 SER A O 1
ATOM 4929 N N . GLY A 1 636 ? 11.225 2.318 -11.383 1.00 80.00 636 GLY A N 1
ATOM 4930 C CA . GLY A 1 636 ? 10.125 1.366 -11.420 1.00 80.00 636 GLY A CA 1
ATOM 4931 C C . GLY A 1 636 ? 10.266 0.222 -10.412 1.00 80.00 636 GLY A C 1
ATOM 4932 O O . GLY A 1 636 ? 9.268 -0.179 -9.816 1.00 80.00 636 GLY A O 1
ATOM 4933 N N . CYS A 1 637 ? 11.485 -0.263 -10.151 1.00 81.06 637 CYS A N 1
ATOM 4934 C CA . CYS A 1 637 ? 11.723 -1.245 -9.092 1.00 81.06 637 CYS A CA 1
ATOM 4935 C C . CYS A 1 637 ? 11.458 -0.659 -7.694 1.00 81.06 637 CYS A C 1
ATOM 4937 O O . CYS A 1 637 ? 10.793 -1.315 -6.892 1.00 81.06 637 CYS A O 1
ATOM 4939 N N . TYR A 1 638 ? 11.895 0.579 -7.418 1.00 76.31 638 TYR A N 1
ATOM 4940 C CA . TYR A 1 638 ? 11.557 1.292 -6.176 1.00 76.31 638 TYR A CA 1
ATOM 4941 C C . TYR A 1 638 ? 10.045 1.454 -6.014 1.00 76.31 638 TYR A C 1
ATOM 4943 O O . TYR A 1 638 ? 9.508 1.139 -4.958 1.00 76.31 638 TYR A O 1
ATOM 4951 N N . LEU A 1 639 ? 9.343 1.854 -7.076 1.00 73.75 639 LEU A N 1
ATOM 4952 C CA . LEU A 1 639 ? 7.892 2.027 -7.057 1.00 73.75 639 LEU A CA 1
ATOM 4953 C C . LEU A 1 639 ? 7.146 0.723 -6.740 1.00 73.75 639 LEU A C 1
ATOM 4955 O O . LEU A 1 639 ? 6.186 0.728 -5.970 1.00 73.75 639 LEU A O 1
ATOM 4959 N N . VAL A 1 640 ? 7.591 -0.404 -7.303 1.00 71.25 640 VAL A N 1
ATOM 4960 C CA . VAL A 1 640 ? 7.020 -1.717 -6.977 1.00 71.25 640 VAL A CA 1
ATOM 4961 C C . VAL A 1 640 ? 7.272 -2.069 -5.506 1.00 71.25 640 VAL A C 1
ATOM 4963 O O . VAL A 1 640 ? 6.330 -2.455 -4.818 1.00 71.25 640 VAL A O 1
ATOM 4966 N N . ILE A 1 641 ? 8.486 -1.863 -4.990 1.00 67.44 641 ILE A N 1
ATOM 4967 C CA . ILE A 1 641 ? 8.817 -2.132 -3.579 1.00 67.44 641 ILE A CA 1
ATOM 4968 C C . ILE A 1 641 ? 7.991 -1.247 -2.630 1.00 67.44 641 ILE A C 1
ATOM 4970 O O . ILE A 1 641 ? 7.417 -1.734 -1.658 1.00 67.44 641 ILE A O 1
ATOM 4974 N N . GLU A 1 642 ? 7.878 0.048 -2.922 1.00 65.62 642 GLU A N 1
ATOM 4975 C CA . GLU A 1 642 ? 7.099 0.987 -2.112 1.00 65.62 642 GLU A CA 1
ATOM 4976 C C . GLU A 1 642 ? 5.601 0.683 -2.145 1.00 65.62 642 GLU A C 1
ATOM 4978 O O . GLU A 1 642 ? 4.911 0.885 -1.147 1.00 65.62 642 GLU A O 1
ATOM 4983 N N . SER A 1 643 ? 5.072 0.197 -3.271 1.00 60.59 643 SER A N 1
ATOM 4984 C CA . SER A 1 643 ? 3.665 -0.203 -3.354 1.00 60.59 643 SER A CA 1
ATOM 4985 C C . SER A 1 643 ? 3.346 -1.370 -2.417 1.00 60.59 643 SER A C 1
ATOM 4987 O O . SER A 1 643 ? 2.319 -1.331 -1.745 1.00 60.59 643 SER A O 1
ATOM 4989 N N . TRP A 1 644 ? 4.264 -2.334 -2.295 1.00 58.88 644 TRP A N 1
ATOM 4990 C CA . TRP A 1 644 ? 4.136 -3.455 -1.364 1.00 58.88 644 TRP A CA 1
ATOM 4991 C C . TRP A 1 644 ? 4.202 -2.942 0.077 1.00 58.88 644 TRP A C 1
ATOM 4993 O O . TRP A 1 644 ? 3.305 -3.199 0.871 1.00 58.88 644 TRP A O 1
ATOM 5003 N N . LEU A 1 645 ? 5.191 -2.102 0.401 1.00 55.19 645 LEU A N 1
ATOM 5004 C CA . LEU A 1 645 ? 5.324 -1.505 1.734 1.00 55.19 645 LEU A CA 1
ATOM 5005 C C . LEU A 1 645 ? 4.082 -0.691 2.151 1.00 55.19 645 LEU A C 1
ATOM 5007 O O . LEU A 1 645 ? 3.661 -0.730 3.305 1.00 55.19 645 LEU A O 1
ATOM 5011 N N . ASN A 1 646 ? 3.478 0.056 1.225 1.00 54.00 646 ASN A N 1
ATOM 5012 C CA . ASN A 1 646 ? 2.318 0.897 1.522 1.00 54.00 646 ASN A CA 1
ATOM 5013 C C . ASN A 1 646 ? 1.041 0.092 1.810 1.00 54.00 646 ASN A C 1
ATOM 5015 O O . ASN A 1 646 ? 0.206 0.570 2.572 1.00 54.00 646 ASN A O 1
ATOM 5019 N N . GLU A 1 647 ? 0.880 -1.106 1.249 1.00 51.69 647 GLU A N 1
ATOM 5020 C CA . GLU A 1 647 ? -0.291 -1.951 1.520 1.00 51.69 647 GLU A CA 1
ATOM 5021 C C . GLU A 1 647 ? -0.245 -2.576 2.922 1.00 51.69 647 GLU A C 1
ATOM 5023 O O . GLU A 1 647 ? -1.268 -2.674 3.598 1.00 51.69 647 GLU A O 1
ATOM 5028 N N . TYR A 1 648 ? 0.956 -2.890 3.412 1.00 46.97 648 TYR A N 1
ATOM 5029 C CA . TYR A 1 648 ? 1.170 -3.461 4.744 1.00 46.97 648 TYR A CA 1
ATOM 5030 C C . TYR A 1 648 ? 1.221 -2.425 5.878 1.00 46.97 648 TYR A C 1
ATOM 5032 O O . TYR A 1 648 ? 1.405 -2.792 7.040 1.00 46.97 648 TYR A O 1
ATOM 5040 N N . THR A 1 649 ? 1.065 -1.125 5.587 1.00 38.16 649 THR A N 1
ATOM 5041 C CA . THR A 1 649 ? 1.211 -0.060 6.592 1.00 38.16 649 THR A CA 1
ATOM 5042 C C . THR A 1 649 ? -0.051 0.774 6.820 1.00 38.16 649 THR A C 1
ATOM 5044 O O . THR A 1 649 ? -0.575 1.444 5.938 1.00 38.16 649 THR A O 1
ATOM 5047 N N . ASN A 1 650 ? -0.512 0.822 8.075 1.00 41.88 650 ASN A N 1
ATOM 5048 C CA . ASN A 1 650 ? -1.539 1.769 8.527 1.00 41.88 650 ASN A CA 1
ATOM 5049 C C . ASN A 1 650 ? -0.969 3.207 8.574 1.00 41.88 650 ASN A C 1
ATOM 5051 O O . ASN A 1 650 ? 0.163 3.418 9.021 1.00 41.88 650 ASN A O 1
ATOM 5055 N N . ASN A 1 651 ? -1.782 4.207 8.206 1.00 41.19 651 ASN A N 1
ATOM 5056 C CA . ASN A 1 651 ? -1.497 5.647 8.303 1.00 41.19 651 ASN A CA 1
ATOM 5057 C C . ASN A 1 651 ? -0.846 6.083 9.634 1.00 41.19 651 ASN A C 1
ATOM 5059 O O . ASN A 1 651 ? -0.026 6.997 9.624 1.00 41.19 651 ASN A O 1
ATOM 5063 N N . ALA A 1 652 ? -1.157 5.427 10.760 1.00 34.50 652 ALA A N 1
ATOM 5064 C CA . ALA A 1 652 ? -0.587 5.753 12.073 1.00 34.50 652 ALA A CA 1
ATOM 5065 C C . ALA A 1 652 ? 0.898 5.361 12.247 1.00 34.50 652 ALA A C 1
ATOM 5067 O O . ALA A 1 652 ? 1.619 6.018 12.995 1.00 34.50 652 ALA A O 1
ATOM 5068 N N . LYS A 1 653 ? 1.371 4.303 11.569 1.00 37.38 653 LYS A N 1
ATOM 5069 C CA . LYS A 1 653 ? 2.752 3.777 11.684 1.00 37.38 653 LYS A CA 1
ATOM 5070 C C . LYS A 1 653 ? 3.591 3.991 10.414 1.00 37.38 653 LYS A C 1
ATOM 5072 O O . LYS A 1 653 ? 4.803 3.777 10.434 1.00 37.38 653 LYS A O 1
ATOM 5077 N N . ARG A 1 654 ? 2.966 4.471 9.331 1.00 48.22 654 ARG A N 1
ATOM 5078 C CA . ARG A 1 654 ? 3.563 4.667 7.999 1.00 48.22 654 ARG A CA 1
ATOM 5079 C C . ARG A 1 654 ? 4.871 5.463 8.019 1.00 48.22 654 ARG A C 1
ATOM 5081 O O . ARG A 1 654 ? 5.838 5.046 7.396 1.00 48.22 654 ARG A O 1
ATOM 5088 N N . GLY A 1 655 ? 4.942 6.560 8.776 1.00 43.69 655 GLY A N 1
ATOM 5089 C CA . GLY A 1 655 ? 6.158 7.384 8.862 1.00 43.69 655 GLY A CA 1
ATOM 5090 C C . GLY A 1 655 ? 7.361 6.654 9.477 1.00 43.69 655 GLY A C 1
ATOM 5091 O O . GLY A 1 655 ? 8.475 6.776 8.975 1.00 43.69 655 GLY A O 1
ATOM 5092 N N . ARG A 1 656 ? 7.135 5.838 10.517 1.00 45.53 656 ARG A N 1
ATOM 5093 C CA . ARG A 1 656 ? 8.188 5.044 11.177 1.00 45.53 656 ARG A CA 1
ATOM 5094 C C . ARG A 1 656 ? 8.692 3.927 10.265 1.00 45.53 656 ARG A C 1
ATOM 5096 O O . ARG A 1 656 ? 9.895 3.712 10.175 1.00 45.53 656 ARG A O 1
ATOM 5103 N N . ILE A 1 657 ? 7.784 3.252 9.563 1.00 44.44 657 ILE A N 1
ATOM 5104 C CA . ILE A 1 657 ? 8.135 2.158 8.651 1.00 44.44 657 ILE A CA 1
ATOM 5105 C C . ILE A 1 657 ? 8.869 2.689 7.411 1.00 44.44 657 ILE A C 1
ATOM 5107 O O . ILE A 1 657 ? 9.882 2.118 7.020 1.00 44.44 657 ILE A O 1
ATOM 5111 N N . LEU A 1 658 ? 8.447 3.832 6.859 1.00 49.91 658 LEU A N 1
ATOM 5112 C CA . LEU A 1 658 ? 9.177 4.513 5.783 1.00 49.91 658 LEU A CA 1
ATOM 5113 C C . LEU A 1 658 ? 10.581 4.958 6.222 1.00 49.91 658 LEU A C 1
ATOM 5115 O O . LEU A 1 658 ? 11.522 4.862 5.436 1.00 49.91 658 LEU A O 1
ATOM 5119 N N . ALA A 1 659 ? 10.755 5.398 7.473 1.00 51.62 659 ALA A N 1
ATOM 5120 C CA . ALA A 1 659 ? 12.071 5.748 8.008 1.00 51.62 659 ALA A CA 1
ATOM 5121 C C . ALA A 1 659 ? 12.996 4.523 8.122 1.00 51.62 659 ALA A C 1
ATOM 5123 O O . ALA A 1 659 ? 14.139 4.583 7.677 1.00 51.62 659 ALA A O 1
ATOM 5124 N N . VAL A 1 660 ? 12.500 3.396 8.648 1.00 50.28 660 VAL A N 1
ATOM 5125 C CA . VAL A 1 660 ? 13.262 2.133 8.729 1.00 50.28 660 VAL A CA 1
ATOM 5126 C C . VAL A 1 660 ? 13.622 1.618 7.334 1.00 50.28 660 VAL A C 1
ATOM 5128 O O . VAL A 1 660 ? 14.777 1.284 7.083 1.00 50.28 660 VAL A O 1
ATOM 5131 N N . TYR A 1 661 ? 12.662 1.624 6.407 1.00 54.91 661 TYR A N 1
ATOM 5132 C CA . TYR A 1 661 ? 12.897 1.293 5.003 1.00 54.91 661 TYR A CA 1
ATOM 5133 C C . TYR A 1 661 ? 14.000 2.165 4.390 1.00 54.91 661 TYR A C 1
ATOM 5135 O O . TYR A 1 661 ? 14.932 1.641 3.787 1.00 54.91 661 TYR A O 1
ATOM 5143 N N . THR A 1 662 ? 13.953 3.481 4.616 1.00 59.19 662 THR A N 1
ATOM 5144 C CA . THR A 1 662 ? 14.974 4.415 4.119 1.00 59.19 662 THR A CA 1
ATOM 5145 C C . THR A 1 662 ? 16.358 4.084 4.685 1.00 59.19 662 THR A C 1
ATOM 5147 O O . THR A 1 662 ? 17.333 4.063 3.942 1.00 59.19 662 THR A O 1
ATOM 5150 N N . VAL A 1 663 ? 16.463 3.746 5.975 1.00 58.62 663 VAL A N 1
ATOM 5151 C CA . VAL A 1 663 ? 17.737 3.325 6.587 1.00 58.62 663 VAL A CA 1
ATOM 5152 C C . VAL A 1 663 ? 18.265 2.036 5.950 1.00 58.62 663 VAL A C 1
ATOM 5154 O O . VAL A 1 663 ? 19.448 1.962 5.617 1.00 58.62 663 VAL A O 1
ATOM 5157 N N . ILE A 1 664 ? 17.402 1.041 5.721 1.00 58.09 664 ILE A N 1
ATOM 5158 C CA . ILE A 1 664 ? 17.775 -0.215 5.051 1.00 58.09 664 ILE A CA 1
ATOM 5159 C C . ILE A 1 664 ? 18.252 0.054 3.620 1.00 58.09 664 ILE A C 1
ATOM 5161 O O . ILE A 1 664 ? 19.250 -0.531 3.191 1.00 58.09 664 ILE A O 1
ATOM 5165 N N . VAL A 1 665 ? 17.592 0.964 2.897 1.00 64.25 665 VAL A N 1
ATOM 5166 C CA . VAL A 1 665 ? 18.007 1.393 1.555 1.00 64.25 665 VAL A CA 1
ATOM 5167 C C . VAL A 1 665 ? 19.409 1.996 1.584 1.00 64.25 665 VAL A C 1
ATOM 5169 O O . VAL A 1 665 ? 20.285 1.535 0.851 1.00 64.25 665 VAL A O 1
ATOM 5172 N N . LEU A 1 666 ? 19.662 2.954 2.479 1.00 69.88 666 LEU A N 1
ATOM 5173 C CA . LEU A 1 666 ? 20.957 3.633 2.589 1.00 69.88 666 LEU A CA 1
ATOM 5174 C C . LEU A 1 666 ? 22.089 2.677 3.010 1.00 69.88 666 LEU A C 1
ATOM 5176 O O . LEU A 1 666 ? 23.186 2.735 2.448 1.00 69.88 666 LEU A O 1
ATOM 5180 N N . LEU A 1 667 ? 21.830 1.747 3.936 1.00 66.81 667 LEU A N 1
ATOM 5181 C CA . LEU A 1 667 ? 22.802 0.721 4.336 1.00 66.81 667 LEU A CA 1
ATOM 5182 C C . LEU A 1 667 ? 23.100 -0.256 3.194 1.00 66.81 667 LEU A C 1
ATOM 5184 O O . LEU A 1 667 ? 24.263 -0.546 2.921 1.00 66.81 667 LEU A O 1
ATOM 5188 N N . SER A 1 668 ? 22.072 -0.716 2.480 1.00 69.56 668 SER A N 1
ATOM 5189 C CA . SER A 1 668 ? 22.239 -1.651 1.360 1.00 69.56 668 SER A CA 1
ATOM 5190 C C . SER A 1 668 ? 23.034 -1.020 0.213 1.00 69.56 668 SER A C 1
ATOM 5192 O O . SER A 1 668 ? 23.938 -1.648 -0.338 1.00 69.56 668 SER A O 1
ATOM 5194 N N . MET A 1 669 ? 22.771 0.254 -0.099 1.00 77.44 669 MET A N 1
ATOM 5195 C CA . MET A 1 669 ? 23.564 1.012 -1.071 1.00 77.44 669 MET A CA 1
ATOM 5196 C C . MET A 1 669 ? 25.024 1.172 -0.621 1.00 77.44 669 MET A C 1
ATOM 5198 O O . MET A 1 669 ? 25.927 1.045 -1.446 1.00 77.44 669 MET A O 1
ATOM 5202 N N . SER A 1 670 ? 25.267 1.385 0.678 1.00 79.75 670 SER A N 1
ATOM 5203 C CA . SER A 1 670 ? 26.622 1.490 1.246 1.00 79.75 670 SER A CA 1
ATOM 5204 C C . SER A 1 670 ? 27.410 0.181 1.105 1.00 79.75 670 SER A C 1
ATOM 5206 O O . SER A 1 670 ? 28.581 0.201 0.730 1.00 79.75 670 SER A O 1
ATOM 5208 N N . VAL A 1 671 ? 26.761 -0.972 1.321 1.00 78.31 671 VAL A N 1
ATOM 5209 C CA . VAL A 1 671 ? 27.370 -2.292 1.071 1.00 78.31 671 VAL A CA 1
ATOM 5210 C C . VAL A 1 671 ? 27.742 -2.444 -0.407 1.00 78.31 671 VAL A C 1
ATOM 5212 O O . VAL A 1 671 ? 28.843 -2.891 -0.719 1.00 78.31 671 VAL A O 1
ATOM 5215 N N . GLY A 1 672 ? 26.868 -2.010 -1.320 1.00 80.69 672 GLY A N 1
ATOM 5216 C CA . GLY A 1 672 ? 27.140 -2.008 -2.760 1.00 80.69 672 GLY A CA 1
ATOM 5217 C C . GLY A 1 672 ? 28.386 -1.209 -3.148 1.00 80.69 672 GLY A C 1
ATOM 5218 O O . GLY A 1 672 ? 29.174 -1.657 -3.977 1.00 80.69 672 GLY A O 1
ATOM 5219 N N . GLN A 1 673 ? 28.609 -0.059 -2.511 1.00 84.88 673 GLN A N 1
ATOM 5220 C CA . GLN A 1 673 ? 29.781 0.785 -2.766 1.00 84.88 673 GLN A CA 1
ATOM 5221 C C . GLN A 1 673 ? 31.096 0.106 -2.351 1.00 84.88 673 GLN A C 1
ATOM 5223 O O . GLN A 1 673 ? 32.093 0.262 -3.051 1.00 84.88 673 GLN A O 1
ATOM 5228 N N . LEU A 1 674 ? 31.107 -0.699 -1.279 1.00 82.44 674 LEU A N 1
ATOM 5229 C CA . LEU A 1 674 ? 32.296 -1.455 -0.844 1.00 82.44 674 LEU A CA 1
ATOM 5230 C C . LEU A 1 674 ? 32.713 -2.548 -1.831 1.00 82.44 674 LEU A C 1
ATOM 5232 O O . LEU A 1 674 ? 33.897 -2.879 -1.914 1.00 82.44 674 LEU A O 1
ATOM 5236 N N . LEU A 1 675 ? 31.765 -3.100 -2.594 1.00 83.75 675 LEU A N 1
ATOM 5237 C CA . LEU A 1 675 ? 32.046 -4.168 -3.557 1.00 83.75 675 LEU A CA 1
ATOM 5238 C C . LEU A 1 675 ? 32.942 -3.709 -4.713 1.00 83.75 675 LEU A C 1
ATOM 5240 O O . LEU A 1 675 ? 33.527 -4.551 -5.391 1.00 83.75 675 LEU A O 1
ATOM 5244 N N . ILE A 1 676 ? 33.124 -2.396 -4.901 1.00 82.88 676 ILE A N 1
ATOM 5245 C CA . ILE A 1 676 ? 34.088 -1.868 -5.871 1.00 82.88 676 ILE A CA 1
ATOM 5246 C C . ILE A 1 676 ? 35.532 -2.265 -5.534 1.00 82.88 676 ILE A C 1
ATOM 5248 O O . ILE A 1 676 ? 36.366 -2.316 -6.427 1.00 82.88 676 ILE A O 1
ATOM 5252 N N . ASN A 1 677 ? 35.829 -2.600 -4.272 1.00 80.88 677 ASN A N 1
ATOM 5253 C CA . ASN A 1 677 ? 37.159 -3.037 -3.842 1.00 80.88 677 ASN A CA 1
ATOM 5254 C C . ASN A 1 677 ? 37.489 -4.484 -4.252 1.00 80.88 677 ASN A C 1
ATOM 5256 O O . ASN A 1 677 ? 38.636 -4.904 -4.127 1.00 80.88 677 ASN A O 1
ATOM 5260 N N . LEU A 1 678 ? 36.505 -5.255 -4.733 1.00 78.81 678 LEU A N 1
ATOM 5261 C CA . LEU A 1 678 ? 36.693 -6.652 -5.144 1.00 78.81 678 LEU A CA 1
ATOM 5262 C C . LEU A 1 678 ? 37.261 -6.804 -6.565 1.00 78.81 678 LEU A C 1
ATOM 5264 O O . LEU A 1 678 ? 37.613 -7.911 -6.969 1.00 78.81 678 LEU A O 1
ATOM 5268 N N . GLY A 1 679 ? 37.352 -5.720 -7.338 1.00 74.25 679 GLY A N 1
ATOM 5269 C CA . GLY A 1 679 ? 37.857 -5.738 -8.710 1.00 74.25 679 GLY A CA 1
ATOM 5270 C C . GLY A 1 679 ? 38.264 -4.349 -9.192 1.00 74.25 679 GLY A C 1
ATOM 5271 O O . GLY A 1 679 ? 38.040 -3.351 -8.516 1.00 74.25 679 GLY A O 1
ATOM 5272 N N . SER A 1 680 ? 38.877 -4.247 -10.373 1.00 77.69 680 SER A N 1
ATOM 5273 C CA . SER A 1 680 ? 39.177 -2.929 -10.940 1.00 77.69 680 SER A CA 1
ATOM 5274 C C . SER A 1 680 ? 37.892 -2.258 -11.461 1.00 77.69 680 SER A C 1
ATOM 5276 O O . SER A 1 680 ? 37.055 -2.934 -12.069 1.00 77.69 680 SER A O 1
ATOM 5278 N N . PRO A 1 681 ? 37.720 -0.931 -11.297 1.00 75.00 681 PRO A N 1
ATOM 5279 C CA . PRO A 1 681 ? 36.593 -0.198 -11.891 1.00 75.00 681 PRO A CA 1
ATOM 5280 C C . PRO A 1 681 ? 36.536 -0.297 -13.427 1.00 75.00 681 PRO A C 1
ATOM 5282 O O . PRO A 1 681 ? 35.466 -0.260 -14.035 1.00 75.00 681 PRO A O 1
ATOM 5285 N N . SER A 1 682 ? 37.695 -0.484 -14.063 1.00 72.94 682 SER A N 1
ATOM 5286 C CA . SER A 1 682 ? 37.846 -0.711 -15.504 1.00 72.94 682 SER A CA 1
ATOM 5287 C C . SER A 1 682 ? 37.687 -2.183 -15.921 1.00 72.94 682 SER A C 1
ATOM 5289 O O . SER A 1 682 ? 37.618 -2.483 -17.114 1.00 72.94 682 SER A O 1
ATOM 5291 N N . GLY A 1 683 ? 37.592 -3.116 -14.971 1.00 71.62 683 GLY A N 1
ATOM 5292 C CA . GLY A 1 683 ? 37.573 -4.556 -15.223 1.00 71.62 683 GLY A CA 1
ATOM 5293 C C . GLY A 1 683 ? 36.187 -5.133 -15.511 1.00 71.62 683 GLY A C 1
ATOM 5294 O O . GLY A 1 683 ? 35.168 -4.671 -15.000 1.00 71.62 683 GLY A O 1
ATOM 5295 N N . PHE A 1 684 ? 36.166 -6.214 -16.293 1.00 79.88 684 PHE A N 1
ATOM 5296 C CA . PHE A 1 684 ? 34.969 -7.005 -16.603 1.00 79.88 684 PHE A CA 1
ATOM 5297 C C . PHE A 1 684 ? 34.266 -7.539 -15.339 1.00 79.88 684 PHE A C 1
ATOM 5299 O O . PHE A 1 684 ? 33.041 -7.497 -15.237 1.00 79.88 684 PHE A O 1
ATOM 5306 N N . THR A 1 685 ? 35.041 -7.979 -14.342 1.00 80.19 685 THR A N 1
ATOM 5307 C CA . THR A 1 685 ? 34.552 -8.635 -13.117 1.00 80.19 685 THR A CA 1
ATOM 5308 C C . THR A 1 685 ? 33.558 -7.782 -12.325 1.00 80.19 685 THR A C 1
ATOM 5310 O O . THR A 1 685 ? 32.524 -8.287 -11.894 1.00 80.19 685 THR A O 1
ATOM 5313 N N . THR A 1 686 ? 33.824 -6.485 -12.164 1.00 80.81 686 THR A N 1
ATOM 5314 C CA . THR A 1 686 ? 33.005 -5.585 -11.332 1.00 80.81 686 THR A CA 1
ATOM 5315 C C . THR A 1 686 ? 31.649 -5.276 -11.985 1.00 80.81 686 THR A C 1
ATOM 5317 O O . THR A 1 686 ? 30.631 -5.174 -11.301 1.00 80.81 686 THR A O 1
ATOM 5320 N N . ILE A 1 687 ? 31.607 -5.213 -13.322 1.00 83.69 687 ILE A N 1
ATOM 5321 C CA . ILE A 1 687 ? 30.375 -5.034 -14.112 1.00 83.69 687 ILE A CA 1
ATOM 5322 C C . ILE A 1 687 ? 29.518 -6.305 -14.091 1.00 83.69 687 ILE A C 1
ATOM 5324 O O . ILE A 1 687 ? 28.297 -6.239 -13.911 1.00 83.69 687 ILE A O 1
ATOM 5328 N N . VAL A 1 688 ? 30.153 -7.474 -14.219 1.00 84.50 688 VAL A N 1
ATOM 5329 C CA . VAL A 1 688 ? 29.465 -8.766 -14.097 1.00 84.50 688 VAL A CA 1
ATOM 5330 C C . VAL A 1 688 ? 28.900 -8.951 -12.694 1.00 84.50 688 VAL A C 1
ATOM 5332 O O . VAL A 1 688 ? 27.756 -9.376 -12.568 1.00 84.50 688 VAL A O 1
ATOM 5335 N N . LEU A 1 689 ? 29.637 -8.567 -11.648 1.00 83.25 689 LEU A N 1
ATOM 5336 C CA . LEU A 1 689 ? 29.153 -8.617 -10.267 1.00 83.25 689 LEU A CA 1
ATOM 5337 C C . LEU A 1 689 ? 27.896 -7.752 -10.074 1.00 83.25 689 LEU A C 1
ATOM 5339 O O . LEU A 1 689 ? 26.907 -8.228 -9.520 1.00 83.25 689 LEU A O 1
ATOM 5343 N N . GLY A 1 690 ? 27.890 -6.519 -10.593 1.00 79.94 690 GLY A N 1
ATOM 5344 C CA . GLY A 1 690 ? 26.706 -5.651 -10.561 1.00 79.94 690 GLY A CA 1
ATOM 5345 C C . GLY A 1 690 ? 25.510 -6.234 -11.323 1.00 79.94 690 GLY A C 1
ATOM 5346 O O . GLY A 1 690 ? 24.378 -6.171 -10.845 1.00 79.94 690 GLY A O 1
ATOM 5347 N N . THR A 1 691 ? 25.760 -6.866 -12.471 1.00 86.25 691 THR A N 1
ATOM 5348 C CA . THR A 1 691 ? 24.721 -7.529 -13.278 1.00 86.25 691 THR A CA 1
ATOM 5349 C C . THR A 1 691 ? 24.163 -8.765 -12.574 1.00 86.25 691 THR A C 1
ATOM 5351 O O . THR A 1 691 ? 22.955 -9.008 -12.596 1.00 86.25 691 THR A O 1
ATOM 5354 N N . LEU A 1 692 ? 25.030 -9.538 -11.920 1.00 85.44 692 LEU A N 1
ATOM 5355 C CA . LEU A 1 692 ? 24.670 -10.731 -11.167 1.00 85.44 692 LEU A CA 1
ATOM 5356 C C . LEU A 1 692 ? 23.810 -10.371 -9.954 1.00 85.44 692 LEU A C 1
ATOM 5358 O O . LEU A 1 692 ? 22.778 -10.997 -9.756 1.00 85.44 692 LEU A O 1
ATOM 5362 N N . LEU A 1 693 ? 24.160 -9.321 -9.206 1.00 82.94 693 LEU A N 1
ATOM 5363 C CA . LEU A 1 693 ? 23.352 -8.830 -8.083 1.00 82.94 693 LEU A CA 1
ATOM 5364 C C . LEU A 1 693 ? 21.960 -8.362 -8.527 1.00 82.94 693 LEU A C 1
ATOM 5366 O O . LEU A 1 693 ? 20.961 -8.741 -7.915 1.00 82.94 693 LEU A O 1
ATOM 5370 N N . LEU A 1 694 ? 21.871 -7.608 -9.629 1.00 80.44 694 LEU A N 1
ATOM 5371 C CA . LEU A 1 694 ? 20.576 -7.245 -10.209 1.00 80.44 694 LEU A CA 1
ATOM 5372 C C . LEU A 1 694 ? 19.782 -8.492 -10.616 1.00 80.44 694 LEU A C 1
ATOM 5374 O O . LEU A 1 694 ? 18.625 -8.632 -10.238 1.00 80.44 694 LEU A O 1
ATOM 5378 N N . SER A 1 695 ? 20.401 -9.436 -11.321 1.00 81.81 695 SER A N 1
ATOM 5379 C CA . SER A 1 695 ? 19.726 -10.652 -11.795 1.00 81.81 695 SER A CA 1
ATOM 5380 C C . SER A 1 695 ? 19.262 -11.548 -10.642 1.00 81.81 695 SER A C 1
ATOM 5382 O O . SER A 1 695 ? 18.153 -12.078 -10.676 1.00 81.81 695 SER A O 1
ATOM 5384 N N . LEU A 1 696 ? 20.068 -11.672 -9.584 1.00 79.75 696 LEU A N 1
ATOM 5385 C CA . LEU A 1 696 ? 19.715 -12.419 -8.379 1.00 79.75 696 LEU A CA 1
ATOM 5386 C C . LEU A 1 696 ? 18.535 -11.791 -7.640 1.00 79.75 696 LEU A C 1
ATOM 5388 O O . LEU A 1 696 ? 17.754 -12.531 -7.059 1.00 79.75 696 LEU A O 1
ATOM 5392 N N . SER A 1 697 ? 18.343 -10.469 -7.703 1.00 77.38 697 SER A N 1
ATOM 5393 C CA . SER A 1 697 ? 17.184 -9.818 -7.074 1.00 77.38 697 SER A CA 1
ATOM 5394 C C . SER A 1 697 ? 15.835 -10.200 -7.703 1.00 77.38 697 SER A C 1
ATOM 5396 O O . SER A 1 697 ? 14.794 -10.052 -7.065 1.00 77.38 697 SER A O 1
ATOM 5398 N N . ILE A 1 698 ? 15.838 -10.742 -8.928 1.00 76.19 698 ILE A N 1
ATOM 5399 C CA . ILE A 1 698 ? 14.628 -11.252 -9.588 1.00 76.19 698 ILE A CA 1
ATOM 5400 C C . ILE A 1 698 ? 14.163 -12.541 -8.917 1.00 76.19 698 ILE A C 1
ATOM 5402 O O . ILE A 1 698 ? 12.963 -12.761 -8.807 1.00 76.19 698 ILE A O 1
ATOM 5406 N N . ILE A 1 699 ? 15.090 -13.388 -8.460 1.00 65.00 699 ILE A N 1
ATOM 5407 C CA . ILE A 1 699 ? 14.770 -14.727 -7.954 1.00 65.00 699 ILE A CA 1
ATOM 5408 C C . ILE A 1 699 ? 13.801 -14.646 -6.764 1.00 65.00 699 ILE A C 1
ATOM 5410 O O . ILE A 1 699 ? 12.749 -15.274 -6.841 1.00 65.00 699 ILE A O 1
ATOM 5414 N N . PRO A 1 700 ? 14.056 -13.852 -5.709 1.00 55.00 700 PRO A N 1
ATOM 5415 C CA . PRO A 1 700 ? 13.145 -13.782 -4.579 1.00 55.00 700 PRO A CA 1
ATOM 5416 C C . PRO A 1 700 ? 11.789 -13.150 -4.938 1.00 55.00 700 PRO A C 1
ATOM 5418 O O . PRO A 1 700 ? 10.761 -13.664 -4.520 1.00 55.00 700 PRO A O 1
ATOM 5421 N N . VAL A 1 701 ? 11.750 -12.107 -5.781 1.00 58.59 701 VAL A N 1
ATOM 5422 C CA . VAL A 1 701 ? 10.489 -11.448 -6.193 1.00 58.59 701 VAL A CA 1
ATOM 5423 C C . VAL A 1 701 ? 9.657 -12.322 -7.139 1.00 58.59 701 VAL A C 1
ATOM 5425 O O . VAL A 1 701 ? 8.435 -12.353 -7.038 1.00 58.59 701 VAL A O 1
ATOM 5428 N N . ALA A 1 702 ? 10.300 -13.071 -8.035 1.00 58.44 702 ALA A N 1
ATOM 5429 C CA . ALA A 1 702 ? 9.637 -14.025 -8.924 1.00 58.44 702 ALA A CA 1
ATOM 5430 C C . ALA A 1 702 ? 9.146 -15.281 -8.186 1.00 58.44 702 ALA A C 1
ATOM 5432 O O . ALA A 1 702 ? 8.219 -15.943 -8.651 1.00 58.44 702 ALA A O 1
ATOM 5433 N N . LEU A 1 703 ? 9.768 -15.609 -7.048 1.00 50.72 703 LEU A N 1
ATOM 5434 C CA . LEU A 1 703 ? 9.348 -16.679 -6.143 1.00 50.72 703 LEU A CA 1
ATOM 5435 C C . LEU A 1 703 ? 8.400 -16.187 -5.035 1.00 50.72 703 LEU A C 1
ATOM 5437 O O . LEU A 1 703 ? 7.838 -17.020 -4.320 1.00 50.72 703 LEU A O 1
ATOM 5441 N N . SER A 1 704 ? 8.206 -14.869 -4.908 1.00 45.97 704 SER A N 1
ATOM 5442 C CA . SER A 1 704 ? 7.347 -14.258 -3.898 1.00 45.97 704 SER A CA 1
ATOM 5443 C C . SER A 1 704 ? 5.884 -14.621 -4.144 1.00 45.97 704 SER A C 1
ATOM 5445 O O . SER A 1 704 ? 5.379 -14.590 -5.269 1.00 45.97 704 SER A O 1
ATOM 5447 N N . LYS A 1 705 ? 5.217 -15.011 -3.059 1.00 40.97 705 LYS A N 1
ATOM 5448 C CA . LYS A 1 705 ? 3.823 -15.483 -3.018 1.00 40.97 705 LYS A CA 1
ATOM 5449 C C . LYS A 1 705 ? 2.871 -14.471 -2.393 1.00 40.97 705 LYS A C 1
ATOM 5451 O O . LYS A 1 705 ? 1.694 -14.768 -2.223 1.00 40.97 705 LYS A O 1
ATOM 5456 N N . VAL A 1 706 ? 3.406 -13.304 -2.054 1.00 43.47 706 VAL A N 1
ATOM 5457 C CA . VAL A 1 706 ? 2.679 -12.148 -1.550 1.00 43.47 706 VAL A CA 1
ATOM 5458 C C . VAL A 1 706 ? 1.666 -11.697 -2.609 1.00 43.47 706 VAL A C 1
ATOM 5460 O O . VAL A 1 706 ? 2.020 -11.545 -3.783 1.00 43.47 706 VAL A O 1
ATOM 5463 N N . GLU A 1 707 ? 0.398 -11.531 -2.212 1.00 42.28 707 GLU A N 1
ATOM 5464 C CA . GLU A 1 707 ? -0.626 -10.954 -3.088 1.00 42.28 707 GLU A CA 1
ATOM 5465 C C . GLU A 1 707 ? -0.170 -9.571 -3.559 1.00 42.28 707 GLU A C 1
ATOM 5467 O O . GLU A 1 707 ? 0.356 -8.770 -2.790 1.00 42.28 707 GLU A O 1
ATOM 5472 N N . GLN A 1 708 ? -0.303 -9.318 -4.862 1.00 51.41 708 GLN A N 1
ATOM 5473 C CA . GLN A 1 708 ? 0.126 -8.046 -5.430 1.00 51.41 708 GLN A CA 1
ATOM 5474 C C . GLN A 1 708 ? -0.823 -6.940 -4.970 1.00 51.41 708 GLN A C 1
ATOM 5476 O O . GLN A 1 708 ? -2.039 -7.158 -5.006 1.00 51.41 708 GLN A O 1
ATOM 5481 N N . PRO A 1 709 ? -0.303 -5.742 -4.662 1.00 54.69 709 PRO A N 1
ATOM 5482 C CA . PRO A 1 709 ? -1.157 -4.632 -4.309 1.00 54.69 709 PRO A CA 1
ATOM 5483 C C . PRO A 1 709 ? -2.154 -4.301 -5.397 1.00 54.69 709 PRO A C 1
ATOM 5485 O O . PRO A 1 709 ? -1.886 -4.450 -6.594 1.00 54.69 709 PRO A O 1
ATOM 5488 N N . ALA A 1 710 ? -3.310 -3.799 -4.968 1.00 49.09 710 ALA A N 1
ATOM 5489 C CA . ALA A 1 710 ? -4.279 -3.236 -5.891 1.00 49.09 710 ALA A CA 1
ATOM 5490 C C . ALA A 1 710 ? -3.594 -2.173 -6.781 1.00 49.09 710 ALA A C 1
ATOM 5492 O O . ALA A 1 710 ? -2.820 -1.357 -6.263 1.00 49.09 710 ALA A O 1
ATOM 5493 N N . PRO A 1 711 ? -3.878 -2.143 -8.100 1.00 52.19 711 PRO A N 1
ATOM 5494 C CA . PRO A 1 711 ? -3.282 -1.168 -9.003 1.00 52.19 711 PRO A CA 1
ATOM 5495 C C . PRO A 1 711 ? -3.468 0.244 -8.448 1.00 52.19 711 PRO A C 1
ATOM 5497 O O . PRO A 1 711 ? -4.591 0.642 -8.126 1.00 52.19 711 PRO A O 1
ATOM 5500 N N . LEU A 1 712 ? -2.370 0.996 -8.322 1.00 51.69 712 LEU A N 1
ATOM 5501 C CA . LEU A 1 712 ? -2.415 2.380 -7.855 1.00 51.69 712 LEU A CA 1
ATOM 5502 C C . LEU A 1 712 ? -3.417 3.156 -8.721 1.00 51.69 712 LEU A C 1
ATOM 5504 O O . LEU A 1 712 ? -3.254 3.236 -9.941 1.00 51.69 712 LEU A O 1
ATOM 5508 N N . ALA A 1 713 ? -4.458 3.716 -8.095 1.00 46.12 713 ALA A N 1
ATOM 5509 C CA . ALA A 1 713 ? -5.406 4.586 -8.781 1.00 46.12 713 ALA A CA 1
ATOM 5510 C C . ALA A 1 713 ? -4.625 5.689 -9.509 1.00 46.12 713 ALA A C 1
ATOM 5512 O O . ALA A 1 713 ? -3.701 6.276 -8.942 1.00 46.12 713 ALA A O 1
ATOM 5513 N N . THR A 1 714 ? -4.965 5.956 -10.771 1.00 48.66 714 THR A N 1
ATOM 5514 C CA . THR A 1 714 ? -4.294 6.981 -11.576 1.00 48.66 714 THR A CA 1
ATOM 5515 C C . THR A 1 714 ? -4.391 8.330 -10.867 1.00 48.66 714 THR A C 1
ATOM 5517 O O . THR A 1 714 ? -5.455 8.945 -10.838 1.00 48.66 714 THR A O 1
ATOM 5520 N N . LEU A 1 715 ? -3.288 8.775 -10.265 1.00 53.19 715 LEU A N 1
ATOM 5521 C CA . LEU A 1 715 ? -3.212 10.055 -9.571 1.00 53.19 715 LEU A CA 1
ATOM 5522 C C . LEU A 1 715 ? -3.301 11.193 -10.592 1.00 53.19 715 LEU A C 1
ATOM 5524 O O . LEU A 1 715 ? -2.523 11.251 -11.543 1.00 53.19 715 LEU A O 1
ATOM 5528 N N . GLU A 1 716 ? -4.230 12.125 -10.385 1.00 57.00 716 GLU A N 1
ATOM 5529 C CA . GLU A 1 716 ? -4.242 13.378 -11.137 1.00 57.00 716 GLU A CA 1
ATOM 5530 C C . GLU A 1 716 ? -3.067 14.257 -10.684 1.00 57.00 716 GLU A C 1
ATOM 5532 O O . GLU A 1 716 ? -2.958 14.629 -9.513 1.00 57.00 716 GLU A O 1
ATOM 5537 N N . PHE A 1 717 ? -2.176 14.627 -11.603 1.00 61.25 717 PHE A N 1
ATOM 5538 C CA . PHE A 1 717 ? -1.066 15.529 -11.298 1.00 61.25 717 PHE A CA 1
ATOM 5539 C C . PHE A 1 717 ? -1.571 16.961 -11.095 1.00 61.25 717 PHE A C 1
ATOM 5541 O O . PHE A 1 717 ? -1.808 17.694 -12.053 1.00 61.25 717 PHE A O 1
ATOM 5548 N N . ARG A 1 718 ? -1.695 17.393 -9.836 1.00 69.50 718 ARG A N 1
ATOM 5549 C CA . ARG A 1 718 ? -2.112 18.758 -9.472 1.00 69.50 718 ARG A CA 1
ATOM 5550 C C . ARG A 1 718 ? -0.938 19.582 -8.953 1.00 69.50 718 ARG A C 1
ATOM 5552 O O . ARG A 1 718 ? -0.939 20.076 -7.830 1.00 69.50 718 ARG A O 1
ATOM 5559 N N . PHE A 1 719 ? 0.083 19.732 -9.799 1.00 77.19 719 PHE A N 1
ATOM 5560 C CA . PHE A 1 719 ? 1.295 20.498 -9.480 1.00 77.19 719 PHE A CA 1
ATOM 5561 C C . PHE A 1 719 ? 0.976 21.916 -8.983 1.00 77.19 719 PHE A C 1
ATOM 5563 O O . PHE A 1 719 ? 1.543 22.359 -7.989 1.00 77.19 719 PHE A O 1
ATOM 5570 N N . LYS A 1 720 ? 0.031 22.606 -9.638 1.00 75.62 720 LYS A N 1
ATOM 5571 C CA . LYS A 1 720 ? -0.374 23.971 -9.266 1.00 75.62 720 LYS A CA 1
ATOM 5572 C C . LYS A 1 720 ? -0.911 24.044 -7.838 1.00 75.62 720 LYS A C 1
ATOM 5574 O O . LYS A 1 720 ? -0.540 24.952 -7.105 1.00 75.62 720 LYS A O 1
ATOM 5579 N N . ASP A 1 721 ? -1.723 23.076 -7.430 1.00 74.56 721 ASP A N 1
ATOM 5580 C CA . ASP A 1 721 ? -2.353 23.073 -6.108 1.00 74.56 721 ASP A CA 1
ATOM 5581 C C . ASP A 1 721 ? -1.311 22.881 -5.003 1.00 74.56 721 ASP A C 1
ATOM 5583 O O . ASP A 1 721 ? -1.344 23.582 -3.995 1.00 74.56 721 ASP A O 1
ATOM 5587 N N . ILE A 1 722 ? -0.337 21.992 -5.222 1.00 77.81 722 ILE A N 1
ATOM 5588 C CA . ILE A 1 722 ? 0.746 21.731 -4.263 1.00 77.81 722 ILE A CA 1
ATOM 5589 C C . ILE A 1 722 ? 1.763 22.876 -4.252 1.00 77.81 722 ILE A C 1
ATOM 5591 O O . ILE A 1 722 ? 2.206 23.267 -3.174 1.00 77.81 722 ILE A O 1
ATOM 5595 N N . TYR A 1 723 ? 2.076 23.471 -5.409 1.00 80.12 723 TYR A N 1
ATOM 5596 C CA . TYR A 1 723 ? 2.888 24.686 -5.479 1.00 80.12 723 TYR A CA 1
ATOM 5597 C C . TYR A 1 723 ? 2.229 25.828 -4.710 1.00 80.12 723 TYR A C 1
ATOM 5599 O O . TYR A 1 723 ? 2.885 26.434 -3.881 1.00 80.12 723 TYR A O 1
ATOM 5607 N N . HIS A 1 724 ? 0.933 26.088 -4.899 1.00 75.94 724 HIS A N 1
ATOM 5608 C CA . HIS A 1 724 ? 0.233 27.137 -4.154 1.00 75.94 724 HIS A CA 1
ATOM 5609 C C . HIS A 1 724 ? 0.077 26.817 -2.663 1.00 75.94 724 HIS A C 1
ATOM 5611 O O . HIS A 1 724 ? 0.143 27.727 -1.839 1.00 75.94 724 HIS A O 1
ATOM 5617 N N . ALA A 1 725 ? -0.112 25.545 -2.301 1.00 75.31 725 ALA A N 1
ATOM 5618 C CA . ALA A 1 725 ? -0.209 25.129 -0.907 1.00 75.31 725 ALA A CA 1
ATOM 5619 C C . ALA A 1 725 ? 1.140 25.227 -0.184 1.00 75.31 725 ALA A C 1
ATOM 5621 O O . ALA A 1 725 ? 1.182 25.652 0.967 1.00 75.31 725 ALA A O 1
ATOM 5622 N N . SER A 1 726 ? 2.242 24.848 -0.835 1.00 79.38 726 SER A N 1
ATOM 5623 C CA . SER A 1 726 ? 3.580 24.923 -0.255 1.00 79.38 726 SER A CA 1
ATOM 5624 C C . SER A 1 726 ? 4.679 25.209 -1.291 1.00 79.38 726 SER A C 1
ATOM 5626 O O . SER A 1 726 ? 5.416 24.305 -1.703 1.00 79.38 726 SER A O 1
ATOM 5628 N N . PRO A 1 727 ? 4.880 26.487 -1.658 1.00 78.88 727 PRO A N 1
ATOM 5629 C CA . PRO A 1 727 ? 5.946 26.865 -2.585 1.00 78.88 727 PRO A CA 1
ATOM 5630 C C . PRO A 1 727 ? 7.338 26.597 -2.004 1.00 78.88 727 PRO A C 1
ATOM 5632 O O . PRO A 1 727 ? 8.245 26.223 -2.736 1.00 78.88 727 PRO A O 1
ATOM 5635 N N . ALA A 1 728 ? 7.500 26.718 -0.680 1.00 78.81 728 ALA A N 1
ATOM 5636 C CA . ALA A 1 728 ? 8.760 26.434 0.008 1.00 78.81 728 ALA A CA 1
ATOM 5637 C C . ALA A 1 728 ? 9.171 24.955 -0.097 1.00 78.81 728 ALA A C 1
ATOM 5639 O O . ALA A 1 728 ? 10.352 24.663 -0.252 1.00 78.81 728 ALA A O 1
ATOM 5640 N N . ALA A 1 729 ? 8.213 24.023 -0.047 1.00 82.94 729 ALA A N 1
ATOM 5641 C CA . ALA A 1 729 ? 8.504 22.606 -0.237 1.00 82.94 729 ALA A CA 1
ATOM 5642 C C . ALA A 1 729 ? 8.840 22.278 -1.696 1.00 82.94 729 ALA A C 1
ATOM 5644 O O . ALA A 1 729 ? 9.728 21.471 -1.943 1.00 82.94 729 ALA A O 1
ATOM 5645 N N . VAL A 1 730 ? 8.164 22.914 -2.660 1.00 84.62 730 VAL A N 1
ATOM 5646 C CA . VAL A 1 730 ? 8.454 22.730 -4.091 1.00 84.62 730 VAL A CA 1
ATOM 5647 C C . VAL A 1 730 ? 9.813 23.337 -4.461 1.00 84.62 730 VAL A C 1
ATOM 5649 O O . VAL A 1 730 ? 10.631 22.662 -5.077 1.00 84.62 730 VAL A O 1
ATOM 5652 N N . GLY A 1 731 ? 10.096 24.571 -4.037 1.00 83.69 731 GLY A N 1
ATOM 5653 C CA . GLY A 1 731 ? 11.395 25.219 -4.243 1.00 83.69 731 GLY A CA 1
ATOM 5654 C C . GLY A 1 731 ? 12.531 24.474 -3.541 1.00 83.69 731 GLY A C 1
ATOM 5655 O O . GLY A 1 731 ? 13.543 24.172 -4.167 1.00 83.69 731 GLY A O 1
ATOM 5656 N N . GLY A 1 732 ? 12.318 24.075 -2.282 1.00 83.38 732 GLY A N 1
ATOM 5657 C CA . GLY A 1 732 ? 13.276 23.273 -1.524 1.00 83.38 732 GLY A CA 1
ATOM 5658 C C . GLY A 1 732 ? 13.556 21.916 -2.169 1.00 83.38 732 GLY A C 1
ATOM 5659 O O . GLY A 1 732 ? 14.716 21.531 -2.269 1.00 83.38 732 GLY A O 1
ATOM 5660 N N . ALA A 1 733 ? 12.527 21.224 -2.675 1.00 86.88 733 ALA A N 1
ATOM 5661 C CA . ALA A 1 733 ? 12.678 19.962 -3.399 1.00 86.88 733 ALA A CA 1
ATOM 5662 C C . ALA A 1 733 ? 13.470 20.129 -4.708 1.00 86.88 733 ALA A C 1
ATOM 5664 O O . ALA A 1 733 ? 14.312 19.296 -5.022 1.00 86.88 733 ALA A O 1
ATOM 5665 N N . LEU A 1 734 ? 13.246 21.210 -5.460 1.00 88.06 734 LEU A N 1
ATOM 5666 C CA . LEU A 1 734 ? 13.970 21.476 -6.706 1.00 88.06 734 LEU A CA 1
ATOM 5667 C C . LEU A 1 734 ? 15.453 21.794 -6.447 1.00 88.06 734 LEU A C 1
ATOM 5669 O O . LEU A 1 734 ? 16.340 21.234 -7.100 1.00 88.06 734 LEU A O 1
ATOM 5673 N N . ALA A 1 735 ? 15.719 22.668 -5.473 1.00 85.50 735 ALA A N 1
ATOM 5674 C CA . ALA A 1 735 ? 17.071 23.050 -5.078 1.00 85.50 735 ALA A CA 1
ATOM 5675 C C . ALA A 1 735 ? 17.842 21.834 -4.551 1.00 85.50 735 ALA A C 1
ATOM 5677 O O . ALA A 1 735 ? 18.945 21.538 -5.017 1.00 85.50 735 ALA A O 1
ATOM 5678 N N . ILE A 1 736 ? 17.232 21.055 -3.650 1.00 88.88 736 ILE A N 1
ATOM 5679 C CA . ILE A 1 736 ? 17.905 19.880 -3.103 1.00 88.88 736 ILE A CA 1
ATOM 5680 C C . ILE A 1 736 ? 18.075 18.761 -4.127 1.00 88.88 736 ILE A C 1
ATOM 5682 O O . ILE A 1 736 ? 19.089 18.063 -4.104 1.00 88.88 736 ILE A O 1
ATOM 5686 N N . GLY A 1 737 ? 17.150 18.627 -5.077 1.00 87.75 737 GLY A N 1
ATOM 5687 C CA . GLY A 1 737 ? 17.301 17.730 -6.217 1.00 87.75 737 GLY A CA 1
ATOM 5688 C C . GLY A 1 737 ? 18.565 18.040 -7.012 1.00 87.75 737 GLY A C 1
ATOM 5689 O O . GLY A 1 737 ? 19.344 17.139 -7.319 1.00 87.75 737 GLY A O 1
ATOM 5690 N N . THR A 1 738 ? 18.812 19.326 -7.265 1.00 89.25 738 THR A N 1
ATOM 5691 C CA . THR A 1 738 ? 19.981 19.841 -8.000 1.00 89.25 738 THR A CA 1
ATOM 5692 C C . THR A 1 738 ? 21.301 19.539 -7.280 1.00 89.25 738 THR A C 1
ATOM 5694 O O . THR A 1 738 ? 22.290 19.152 -7.908 1.00 89.25 738 THR A O 1
ATOM 5697 N N . VAL A 1 739 ? 21.308 19.618 -5.950 1.00 89.69 739 VAL A N 1
ATOM 5698 C CA . VAL A 1 739 ? 22.459 19.270 -5.100 1.00 89.69 739 VAL A CA 1
ATOM 5699 C C . VAL A 1 739 ? 22.670 17.753 -5.040 1.00 89.69 739 VAL A C 1
ATOM 5701 O O . VAL A 1 739 ? 23.752 17.258 -5.345 1.00 89.69 739 VAL A O 1
ATOM 5704 N N . THR A 1 740 ? 21.632 16.992 -4.690 1.00 88.00 740 THR A N 1
ATOM 5705 C CA . THR A 1 740 ? 21.705 15.530 -4.510 1.00 88.00 740 THR A CA 1
ATOM 5706 C C . THR A 1 740 ? 22.023 14.795 -5.808 1.00 88.00 740 THR A C 1
ATOM 5708 O O . THR A 1 740 ? 22.813 13.851 -5.792 1.00 88.00 740 THR A O 1
ATOM 5711 N N . GLY A 1 741 ? 21.493 15.260 -6.944 1.00 86.75 741 GLY A N 1
ATOM 5712 C CA . GLY A 1 741 ? 21.836 14.722 -8.259 1.00 86.75 741 GLY A CA 1
ATOM 5713 C C . GLY A 1 741 ? 23.334 14.833 -8.545 1.00 86.75 741 GLY A C 1
ATOM 5714 O O . GLY A 1 741 ? 23.969 13.857 -8.946 1.00 86.75 741 GLY A O 1
ATOM 5715 N N . ALA A 1 742 ? 23.924 15.995 -8.258 1.00 90.38 742 ALA A N 1
ATOM 5716 C CA . ALA A 1 742 ? 25.356 16.220 -8.418 1.00 90.38 742 ALA A CA 1
ATOM 5717 C C . ALA A 1 742 ? 26.194 15.403 -7.416 1.00 90.38 742 ALA A C 1
ATOM 5719 O O . ALA A 1 742 ? 27.203 14.819 -7.810 1.00 90.38 742 ALA A O 1
ATOM 5720 N N . LEU A 1 743 ? 25.756 15.292 -6.154 1.00 89.81 743 LEU A N 1
ATOM 5721 C CA . LEU A 1 743 ? 26.427 14.486 -5.125 1.00 89.81 743 LEU A CA 1
ATOM 5722 C C . LEU A 1 743 ? 26.536 13.011 -5.526 1.00 89.81 743 LEU A C 1
ATOM 5724 O O . LEU A 1 743 ? 27.627 12.448 -5.486 1.00 89.81 743 LEU A O 1
ATOM 5728 N N . PHE A 1 744 ? 25.448 12.380 -5.967 1.00 86.81 744 PHE A N 1
ATOM 5729 C CA . PHE A 1 744 ? 25.510 10.978 -6.394 1.00 86.81 744 PHE A CA 1
ATOM 5730 C C . PHE A 1 744 ? 26.210 10.790 -7.747 1.00 86.81 744 PHE A C 1
ATOM 5732 O O . PHE A 1 744 ? 26.807 9.741 -7.973 1.00 86.81 744 PHE A O 1
ATOM 5739 N N . GLY A 1 745 ? 26.140 11.778 -8.644 1.00 84.81 745 GLY A N 1
ATOM 5740 C CA . GLY A 1 745 ? 26.699 11.674 -9.993 1.00 84.81 745 GLY A CA 1
ATOM 5741 C C . GLY A 1 745 ? 28.199 11.964 -10.102 1.00 84.81 745 GLY A C 1
ATOM 5742 O O . GLY A 1 745 ? 28.864 11.366 -10.944 1.00 84.81 745 GLY A O 1
ATOM 5743 N N . LEU A 1 746 ? 28.736 12.873 -9.281 1.00 90.88 746 LEU A N 1
ATOM 5744 C CA . LEU A 1 746 ? 30.080 13.435 -9.479 1.00 90.88 746 LEU A CA 1
ATOM 5745 C C . LEU A 1 746 ? 31.035 13.256 -8.301 1.00 90.88 746 LEU A C 1
ATOM 5747 O O . LEU A 1 746 ? 32.237 13.376 -8.510 1.00 90.88 746 LEU A O 1
ATOM 5751 N N . THR A 1 747 ? 30.566 12.916 -7.098 1.00 91.62 747 THR A N 1
ATOM 5752 C CA . THR A 1 747 ? 31.460 12.687 -5.943 1.00 91.62 747 THR A CA 1
ATOM 5753 C C . THR A 1 747 ? 32.553 11.636 -6.208 1.00 91.62 747 THR A C 1
ATOM 5755 O O . THR A 1 747 ? 33.696 11.878 -5.813 1.00 91.62 747 THR A O 1
ATOM 5758 N N . PRO A 1 748 ? 32.297 10.520 -6.930 1.00 90.50 748 PRO A N 1
ATOM 5759 C CA . PRO A 1 748 ? 33.363 9.583 -7.289 1.00 90.50 748 PRO A CA 1
ATOM 5760 C C . PRO A 1 748 ? 34.442 10.212 -8.184 1.00 90.50 748 PRO A C 1
ATOM 5762 O O . PRO A 1 748 ? 35.633 9.978 -7.985 1.00 90.50 748 PRO A O 1
ATOM 5765 N N . VAL A 1 749 ? 34.025 11.052 -9.137 1.00 89.38 749 VAL A N 1
ATOM 5766 C CA . VAL A 1 749 ? 34.916 11.769 -10.064 1.00 89.38 749 VAL A CA 1
ATOM 5767 C C . VAL A 1 749 ? 35.703 12.848 -9.320 1.00 89.38 749 VAL A C 1
ATOM 5769 O O . VAL A 1 749 ? 36.914 12.947 -9.487 1.00 89.38 749 VAL A O 1
ATOM 5772 N N . PHE A 1 750 ? 35.043 13.599 -8.432 1.00 91.31 750 PHE A N 1
ATOM 5773 C CA . PHE A 1 750 ? 35.686 14.552 -7.529 1.00 91.31 750 PHE A CA 1
ATOM 5774 C C . PHE A 1 750 ? 36.789 13.874 -6.715 1.00 91.31 750 PHE A C 1
ATOM 5776 O O . PHE A 1 750 ? 37.920 14.349 -6.714 1.00 91.31 750 PHE A O 1
ATOM 5783 N N . GLY A 1 751 ? 36.487 12.742 -6.067 1.00 87.94 751 GLY A N 1
ATOM 5784 C CA . GLY A 1 751 ? 37.458 12.021 -5.248 1.00 87.94 751 GLY A CA 1
ATOM 5785 C C . GLY A 1 751 ? 38.668 11.561 -6.060 1.00 87.94 751 GLY A C 1
ATOM 5786 O O . GLY A 1 751 ? 39.804 11.694 -5.608 1.00 87.94 751 GLY A O 1
ATOM 5787 N N . LYS A 1 752 ? 38.439 11.103 -7.293 1.00 88.06 752 LYS A N 1
ATOM 5788 C CA . LYS A 1 752 ? 39.506 10.696 -8.208 1.00 88.06 752 LYS A CA 1
ATOM 5789 C C . LYS A 1 752 ? 40.408 11.863 -8.623 1.00 88.06 752 LYS A C 1
ATOM 5791 O O . LYS A 1 752 ? 41.627 11.735 -8.529 1.00 88.06 752 LYS A O 1
ATOM 5796 N N . ILE A 1 753 ? 39.831 13.000 -9.023 1.00 86.44 753 ILE A N 1
ATOM 5797 C CA . ILE A 1 753 ? 40.588 14.212 -9.398 1.00 86.44 753 ILE A CA 1
ATOM 5798 C C . ILE A 1 753 ? 41.304 14.809 -8.173 1.00 86.44 753 ILE A C 1
ATOM 5800 O O . ILE A 1 753 ? 42.412 15.324 -8.294 1.00 86.44 753 ILE A O 1
ATOM 5804 N N . ALA A 1 754 ? 40.714 14.685 -6.980 1.00 84.62 754 ALA A N 1
ATOM 5805 C CA . ALA A 1 754 ? 41.320 15.075 -5.706 1.00 84.62 754 ALA A CA 1
ATOM 5806 C C . ALA A 1 754 ? 42.450 14.132 -5.237 1.00 84.62 754 ALA A C 1
ATOM 5808 O O . ALA A 1 754 ? 43.046 14.375 -4.190 1.00 84.62 754 ALA A O 1
ATOM 5809 N N . GLY A 1 755 ? 42.765 13.074 -5.994 1.00 85.50 755 GLY A N 1
ATOM 5810 C CA . GLY A 1 755 ? 43.887 12.172 -5.726 1.00 85.50 755 GLY A CA 1
ATOM 5811 C C . GLY A 1 755 ? 43.583 11.007 -4.780 1.00 85.50 755 GLY A C 1
ATOM 5812 O O . GLY A 1 755 ? 44.516 10.338 -4.340 1.00 85.50 755 GLY A O 1
ATOM 5813 N N . LEU A 1 756 ? 42.312 10.733 -4.472 1.00 89.81 756 LEU A N 1
ATOM 5814 C CA . LEU A 1 756 ? 41.921 9.611 -3.614 1.00 89.81 756 LEU A CA 1
ATOM 5815 C C . LEU A 1 756 ? 42.056 8.262 -4.339 1.00 89.81 756 LEU A C 1
ATOM 5817 O O . LEU A 1 756 ? 41.805 8.133 -5.543 1.00 89.81 756 LEU A O 1
ATOM 5821 N N . SER A 1 757 ? 42.410 7.223 -3.585 1.00 89.50 757 SER A N 1
ATOM 5822 C CA . SER A 1 757 ? 42.377 5.837 -4.062 1.00 89.50 757 SER A CA 1
ATOM 5823 C C . SER A 1 757 ? 40.941 5.338 -4.269 1.00 89.50 757 SER A C 1
ATOM 5825 O O . SER A 1 757 ? 39.992 5.858 -3.689 1.00 89.50 757 SER A O 1
ATOM 5827 N N . VAL A 1 758 ? 40.757 4.270 -5.057 1.00 86.19 758 VAL A N 1
ATOM 5828 C CA . VAL A 1 758 ? 39.429 3.659 -5.295 1.00 86.19 758 VAL A CA 1
ATOM 5829 C C . VAL A 1 758 ? 38.741 3.263 -3.979 1.00 86.19 758 VAL A C 1
ATOM 5831 O O . VAL A 1 758 ? 37.543 3.489 -3.820 1.00 86.19 758 VAL A O 1
ATOM 5834 N N . SER A 1 759 ? 39.511 2.752 -3.011 1.00 86.00 759 SER A N 1
ATOM 5835 C CA . SER A 1 759 ? 39.007 2.413 -1.676 1.00 86.00 759 SER A CA 1
ATOM 5836 C C . SER A 1 759 ? 38.589 3.654 -0.887 1.00 86.00 759 SER A C 1
ATOM 5838 O O . SER A 1 759 ? 37.534 3.656 -0.258 1.00 86.00 759 SER A O 1
ATOM 5840 N N . GLU A 1 760 ? 39.373 4.733 -0.927 1.00 88.62 760 GLU A N 1
ATOM 5841 C CA . GLU A 1 760 ? 39.004 5.996 -0.273 1.00 88.62 760 GLU A CA 1
ATOM 5842 C C . GLU A 1 760 ? 37.775 6.645 -0.916 1.00 88.62 760 GLU A C 1
ATOM 5844 O O . GLU A 1 760 ? 36.955 7.212 -0.201 1.00 88.62 760 GLU A O 1
ATOM 5849 N N . ILE A 1 761 ? 37.596 6.513 -2.233 1.00 89.81 761 ILE A N 1
ATOM 5850 C CA . ILE A 1 761 ? 36.397 6.978 -2.943 1.00 89.81 761 ILE A CA 1
ATOM 5851 C C . ILE A 1 761 ? 35.165 6.165 -2.524 1.00 89.81 761 ILE A C 1
ATOM 5853 O O . ILE A 1 761 ? 34.100 6.739 -2.296 1.00 89.81 761 ILE A O 1
ATOM 5857 N N . ALA A 1 762 ? 35.298 4.843 -2.370 1.00 86.56 762 ALA A N 1
ATOM 5858 C CA . ALA A 1 762 ? 34.225 4.002 -1.840 1.00 86.56 762 ALA A CA 1
ATOM 5859 C C . ALA A 1 762 ? 33.826 4.441 -0.421 1.00 86.56 762 ALA A C 1
ATOM 5861 O O . ALA A 1 762 ? 32.647 4.652 -0.149 1.00 86.56 762 ALA A O 1
ATOM 5862 N N . TRP A 1 763 ? 34.807 4.665 0.460 1.00 89.38 763 TRP A N 1
ATOM 5863 C CA . TRP A 1 763 ? 34.568 5.180 1.811 1.00 89.38 763 TRP A CA 1
ATOM 5864 C C . TRP A 1 763 ? 33.972 6.589 1.826 1.00 89.38 763 TRP A C 1
ATOM 5866 O O . TRP A 1 763 ? 33.084 6.854 2.633 1.00 89.38 763 TRP A O 1
ATOM 5876 N N . LEU A 1 764 ? 34.393 7.474 0.920 1.00 91.12 764 LEU A N 1
ATOM 5877 C CA . LEU A 1 764 ? 33.829 8.815 0.773 1.00 91.12 764 LEU A CA 1
ATOM 5878 C C . LEU A 1 764 ? 32.327 8.758 0.459 1.00 91.12 764 LEU A C 1
ATOM 5880 O O . LEU A 1 764 ? 31.536 9.463 1.086 1.00 91.12 764 LEU A O 1
ATOM 5884 N N . MET A 1 765 ? 31.929 7.881 -0.467 1.00 90.19 765 MET A N 1
ATOM 5885 C CA . MET A 1 765 ? 30.524 7.675 -0.823 1.00 90.19 765 MET A CA 1
ATOM 5886 C C . MET A 1 765 ? 29.709 7.105 0.348 1.00 90.19 765 MET A C 1
ATOM 5888 O O . MET A 1 765 ? 28.595 7.570 0.596 1.00 90.19 765 MET A O 1
ATOM 5892 N N . ILE A 1 766 ? 30.278 6.166 1.111 1.00 88.19 766 ILE A N 1
ATOM 5893 C CA . ILE A 1 766 ? 29.620 5.564 2.282 1.00 88.19 766 ILE A CA 1
ATOM 5894 C C . ILE A 1 766 ? 29.403 6.614 3.363 1.00 88.19 766 ILE A C 1
ATOM 5896 O O . ILE A 1 766 ? 28.302 6.753 3.885 1.00 88.19 766 ILE A O 1
ATOM 5900 N N . VAL A 1 767 ? 30.442 7.382 3.687 1.00 89.88 767 VAL A N 1
ATOM 5901 C CA . VAL A 1 767 ? 30.389 8.419 4.721 1.00 89.88 767 VAL A CA 1
ATOM 5902 C C . VAL A 1 767 ? 29.384 9.514 4.346 1.00 89.88 767 VAL A C 1
ATOM 5904 O O . VAL A 1 767 ? 28.623 9.954 5.205 1.00 89.88 767 VAL A O 1
ATOM 5907 N N . MET A 1 768 ? 29.298 9.895 3.068 1.00 90.31 768 MET A N 1
ATOM 5908 C CA . MET A 1 768 ? 28.266 10.813 2.570 1.00 90.31 768 MET A CA 1
ATOM 5909 C C . MET A 1 768 ? 26.846 10.265 2.801 1.00 90.31 768 MET A C 1
ATOM 5911 O O . MET A 1 768 ? 25.978 10.974 3.316 1.00 90.31 768 MET A O 1
ATOM 5915 N N . VAL A 1 769 ? 26.606 8.997 2.455 1.00 85.69 769 VAL A N 1
ATOM 5916 C CA . VAL A 1 769 ? 25.303 8.328 2.627 1.00 85.69 769 VAL A CA 1
ATOM 5917 C C . VAL A 1 769 ? 24.943 8.158 4.111 1.00 85.69 769 VAL A C 1
ATOM 5919 O O . VAL A 1 769 ? 23.810 8.439 4.508 1.00 85.69 769 VAL A O 1
ATOM 5922 N N . LEU A 1 770 ? 25.908 7.768 4.952 1.00 84.56 770 LEU A N 1
ATOM 5923 C CA . LEU A 1 770 ? 25.739 7.635 6.404 1.00 84.56 770 LEU A CA 1
ATOM 5924 C C . LEU A 1 770 ? 25.483 8.981 7.087 1.00 84.56 770 LEU A C 1
ATOM 5926 O O . LEU A 1 770 ? 24.693 9.037 8.028 1.00 84.56 770 LEU A O 1
ATOM 5930 N N . GLY A 1 771 ? 26.095 10.064 6.602 1.00 87.12 771 GLY A N 1
ATOM 5931 C CA . GLY A 1 771 ? 25.787 11.424 7.043 1.00 87.12 771 GLY A CA 1
ATOM 5932 C C . GLY A 1 771 ? 24.312 11.760 6.845 1.00 87.12 771 GLY A C 1
ATOM 5933 O O . GLY A 1 771 ? 23.652 12.221 7.780 1.00 87.12 771 GLY A O 1
ATOM 5934 N N . GLY A 1 772 ? 23.772 11.434 5.664 1.00 82.00 772 GLY A N 1
ATOM 5935 C CA . GLY A 1 772 ? 22.345 11.543 5.347 1.00 82.00 772 GLY A CA 1
ATOM 5936 C C . GLY A 1 772 ? 21.452 10.818 6.352 1.00 82.00 772 GLY A C 1
ATOM 5937 O O . GLY A 1 772 ? 20.540 11.420 6.918 1.00 82.00 772 GLY A O 1
ATOM 5938 N N . ALA A 1 773 ? 21.759 9.548 6.632 1.00 77.94 773 ALA A N 1
ATOM 5939 C CA . ALA A 1 773 ? 21.020 8.746 7.607 1.00 77.94 773 ALA A CA 1
ATOM 5940 C C . ALA A 1 773 ? 21.109 9.321 9.035 1.00 77.94 773 ALA A C 1
ATOM 5942 O O . ALA A 1 773 ? 20.105 9.385 9.748 1.00 77.94 773 ALA A O 1
ATOM 5943 N N . ALA A 1 774 ? 22.296 9.773 9.451 1.00 84.44 774 ALA A N 1
ATOM 5944 C CA . ALA A 1 774 ? 22.544 10.289 10.795 1.00 84.44 774 ALA A CA 1
ATOM 5945 C C . ALA A 1 774 ? 21.780 11.591 11.083 1.00 84.44 774 ALA A C 1
ATOM 5947 O O . ALA A 1 774 ? 21.276 11.778 12.189 1.00 84.44 774 ALA A O 1
ATOM 5948 N N . PHE A 1 775 ? 21.666 12.487 10.097 1.00 87.50 775 PHE A N 1
ATOM 5949 C CA . PHE A 1 775 ? 20.978 13.774 10.255 1.00 87.50 775 PHE A CA 1
ATOM 5950 C C . PHE A 1 775 ? 19.454 13.650 10.150 1.00 87.50 775 PHE A C 1
ATOM 5952 O O . PHE A 1 775 ? 18.735 14.501 10.677 1.00 87.50 775 PHE A O 1
ATOM 5959 N N . GLN A 1 776 ? 18.946 12.584 9.527 1.00 79.31 776 GLN A N 1
ATOM 5960 C CA . GLN A 1 776 ? 17.520 12.403 9.259 1.00 79.31 776 GLN A CA 1
ATOM 5961 C C . GLN A 1 776 ? 16.669 12.328 10.540 1.00 79.31 776 GLN A C 1
ATOM 5963 O O . GLN A 1 776 ? 15.634 12.992 10.624 1.00 79.31 776 GLN A O 1
ATOM 5968 N N . LEU A 1 777 ? 17.109 11.576 11.559 1.00 74.69 777 LEU A N 1
ATOM 5969 C CA . LEU A 1 777 ? 16.363 11.429 12.820 1.00 74.69 777 LEU A CA 1
ATOM 5970 C C . LEU A 1 777 ? 16.362 12.719 13.669 1.00 74.69 777 LEU A C 1
ATOM 5972 O O . LEU A 1 777 ? 15.275 13.167 14.051 1.00 74.69 777 LEU A O 1
ATOM 5976 N N . PRO A 1 778 ? 17.513 13.374 13.937 1.00 81.75 778 PRO A N 1
ATOM 5977 C CA . PRO A 1 778 ? 17.530 14.639 14.669 1.00 81.75 778 PRO A CA 1
ATOM 5978 C C . PRO A 1 778 ? 16.790 15.759 13.935 1.00 81.75 778 PRO A C 1
ATOM 5980 O O . PRO A 1 778 ? 16.018 16.485 14.560 1.00 81.75 778 PRO A O 1
ATOM 5983 N N . ALA A 1 779 ? 16.979 15.893 12.617 1.00 81.06 779 ALA A N 1
ATOM 5984 C CA . ALA A 1 779 ? 16.305 16.921 11.829 1.00 81.06 779 ALA A CA 1
ATOM 5985 C C . ALA A 1 779 ? 14.782 16.746 11.852 1.00 81.06 779 ALA A C 1
ATOM 5987 O O . ALA A 1 779 ? 14.064 17.726 12.052 1.00 81.06 779 ALA A O 1
ATOM 5988 N N . GLY A 1 780 ? 14.294 15.506 11.726 1.00 75.38 780 GLY A N 1
ATOM 5989 C CA . GLY A 1 780 ? 12.877 15.181 11.878 1.00 75.38 780 GLY A CA 1
ATOM 5990 C C . GLY A 1 780 ? 12.332 15.631 13.234 1.00 75.38 780 GLY A C 1
ATOM 5991 O O . GLY A 1 780 ? 11.397 16.430 13.284 1.00 75.38 780 GLY A O 1
ATOM 5992 N N . HIS A 1 781 ? 12.989 15.231 14.327 1.00 74.19 781 HIS A N 1
ATOM 5993 C CA . HIS A 1 781 ? 12.564 15.566 15.692 1.00 74.19 781 HIS A CA 1
ATOM 5994 C C . HIS A 1 781 ? 12.570 17.073 15.984 1.00 74.19 781 HIS A C 1
ATOM 5996 O O . HIS A 1 781 ? 11.668 17.595 16.641 1.00 74.19 781 HIS A O 1
ATOM 6002 N N . ILE A 1 782 ? 13.572 17.802 15.482 1.00 79.81 782 ILE A N 1
ATOM 6003 C CA . ILE A 1 782 ? 13.632 19.266 15.596 1.00 79.81 782 ILE A CA 1
ATOM 6004 C C . ILE A 1 782 ? 12.508 19.900 14.765 1.00 79.81 782 ILE A C 1
ATOM 6006 O O . ILE A 1 782 ? 11.865 20.844 15.224 1.00 79.81 782 ILE A O 1
ATOM 6010 N N . SER A 1 783 ? 12.223 19.366 13.576 1.00 81.25 783 SER A N 1
ATOM 6011 C CA . SER A 1 783 ? 11.171 19.875 12.687 1.00 81.25 783 SER A CA 1
ATOM 6012 C C . SER A 1 783 ? 9.748 19.651 13.195 1.00 81.25 783 SER A C 1
ATOM 6014 O O . SER A 1 783 ? 8.836 20.349 12.763 1.00 81.25 783 SER A O 1
ATOM 6016 N N . ASP A 1 784 ? 9.552 18.731 14.137 1.00 73.25 784 ASP A N 1
ATOM 6017 C CA . ASP A 1 784 ? 8.262 18.557 14.806 1.00 73.25 784 ASP A CA 1
ATOM 6018 C C . ASP A 1 784 ? 8.055 19.574 15.946 1.00 73.25 784 ASP A C 1
ATOM 6020 O O . ASP A 1 784 ? 6.926 19.821 16.367 1.00 73.25 784 ASP A O 1
ATOM 6024 N N . ARG A 1 785 ? 9.134 20.200 16.443 1.00 72.06 785 ARG A N 1
ATOM 6025 C CA . ARG A 1 785 ? 9.101 21.199 17.533 1.00 72.06 785 ARG A CA 1
ATOM 6026 C C . ARG A 1 785 ? 9.238 22.643 17.053 1.00 72.06 785 ARG A C 1
ATOM 6028 O O . ARG A 1 785 ? 8.809 23.563 17.747 1.00 72.06 785 ARG A O 1
ATOM 6035 N N . TYR A 1 786 ? 9.840 22.848 15.888 1.00 73.25 786 TYR A N 1
ATOM 6036 C CA . TYR A 1 786 ? 10.088 24.152 15.281 1.00 73.25 786 TYR A CA 1
ATOM 6037 C C . TYR A 1 786 ? 9.529 24.184 13.858 1.00 73.25 786 TYR A C 1
ATOM 6039 O O . TYR A 1 786 ? 9.391 23.147 13.224 1.00 73.25 786 TYR A O 1
ATOM 6047 N N . ASP A 1 787 ? 9.222 25.373 13.326 1.00 75.88 787 ASP A N 1
ATOM 6048 C CA . ASP A 1 787 ? 8.737 25.504 11.943 1.00 75.88 787 ASP A CA 1
ATOM 6049 C C . ASP A 1 787 ? 9.701 24.801 10.973 1.00 75.88 787 ASP A C 1
ATOM 6051 O O . ASP A 1 787 ? 10.885 25.152 10.913 1.00 75.88 787 ASP A O 1
ATOM 6055 N N . ARG A 1 788 ? 9.191 23.822 10.210 1.00 79.69 788 ARG A N 1
ATOM 6056 C CA . ARG A 1 788 ? 9.999 22.978 9.313 1.00 79.69 788 ARG A CA 1
ATOM 6057 C C . ARG A 1 788 ? 10.850 23.800 8.336 1.00 79.69 788 ARG A C 1
ATOM 6059 O O . ARG A 1 788 ? 11.943 23.370 7.988 1.00 79.69 788 ARG A O 1
ATOM 6066 N N . ARG A 1 789 ? 10.427 25.020 7.973 1.00 78.31 789 ARG A N 1
ATOM 6067 C CA . ARG A 1 789 ? 11.214 25.947 7.133 1.00 78.31 789 ARG A CA 1
ATOM 6068 C C . ARG A 1 789 ? 12.501 26.406 7.801 1.00 78.31 789 ARG A C 1
ATOM 6070 O O . ARG A 1 789 ? 13.530 26.485 7.144 1.00 78.31 789 ARG A O 1
ATOM 6077 N N . LYS A 1 790 ? 12.461 26.689 9.106 1.00 78.69 790 LYS A N 1
ATOM 6078 C CA . LYS A 1 790 ? 13.644 27.108 9.874 1.00 78.69 790 LYS A CA 1
ATOM 6079 C C . LYS A 1 790 ? 14.649 25.970 9.992 1.00 78.69 790 LYS A C 1
ATOM 6081 O O . LYS A 1 790 ? 15.848 26.213 9.942 1.00 78.69 790 LYS A O 1
ATOM 6086 N N . VAL A 1 791 ? 14.158 24.737 10.114 1.00 83.19 791 VAL A N 1
ATOM 6087 C CA . VAL A 1 791 ? 15.007 23.540 10.157 1.00 83.19 791 VAL A CA 1
ATOM 6088 C C . VAL A 1 791 ? 15.657 23.285 8.800 1.00 83.19 791 VAL A C 1
ATOM 6090 O O . VAL A 1 791 ? 16.868 23.097 8.743 1.00 83.19 791 VAL A O 1
ATOM 6093 N N . MET A 1 792 ? 14.890 23.376 7.707 1.00 85.25 792 MET A N 1
ATOM 6094 C CA . MET A 1 792 ? 15.433 23.317 6.344 1.00 85.25 792 MET A CA 1
ATOM 6095 C C . MET A 1 792 ? 16.502 24.395 6.114 1.00 85.25 792 MET A C 1
ATOM 6097 O O . MET A 1 792 ? 17.588 24.085 5.637 1.00 85.25 792 MET A O 1
ATOM 6101 N N . MET A 1 793 ? 16.233 25.639 6.524 1.00 82.31 793 MET A N 1
ATOM 6102 C CA . MET A 1 793 ? 17.180 26.755 6.429 1.00 82.31 793 MET A CA 1
ATOM 6103 C C . MET A 1 793 ? 18.452 26.516 7.252 1.00 82.31 793 MET A C 1
ATOM 6105 O O . MET A 1 793 ? 19.551 26.760 6.766 1.00 82.31 793 MET A O 1
ATOM 6109 N N . GLY A 1 794 ? 18.325 25.989 8.473 1.00 84.94 794 GLY A N 1
ATOM 6110 C CA . GLY A 1 794 ? 19.474 25.630 9.304 1.00 84.94 794 GLY A CA 1
ATOM 6111 C C . GLY A 1 794 ? 20.362 24.566 8.654 1.00 84.94 794 GLY A C 1
ATOM 6112 O O . GLY A 1 794 ? 21.580 24.722 8.630 1.00 84.94 794 GLY A O 1
ATOM 6113 N N . LEU A 1 795 ? 19.763 23.521 8.074 1.00 87.81 795 LEU A N 1
ATOM 6114 C CA . LEU A 1 795 ? 20.503 22.483 7.351 1.00 87.81 795 LEU A CA 1
ATOM 6115 C C . LEU A 1 795 ? 21.207 23.040 6.108 1.00 87.81 795 LEU A C 1
ATOM 6117 O O . LEU A 1 795 ? 22.371 22.717 5.888 1.00 87.81 795 LEU A O 1
ATOM 6121 N N . LEU A 1 796 ? 20.554 23.920 5.345 1.00 85.12 796 LEU A N 1
ATOM 6122 C CA . LEU A 1 796 ? 21.169 24.584 4.188 1.00 85.12 796 LEU A CA 1
ATOM 6123 C C . LEU A 1 796 ? 22.373 25.427 4.590 1.00 85.12 796 LEU A C 1
ATOM 6125 O O . LEU A 1 796 ? 23.421 25.313 3.969 1.00 85.12 796 LEU A O 1
ATOM 6129 N N . ILE A 1 797 ? 22.251 26.231 5.650 1.00 85.62 797 ILE A N 1
ATOM 6130 C CA . ILE A 1 797 ? 23.357 27.052 6.157 1.00 85.62 797 ILE A CA 1
ATOM 6131 C C . ILE A 1 797 ? 24.538 26.163 6.563 1.00 85.62 797 ILE A C 1
ATOM 6133 O O . ILE A 1 797 ? 25.676 26.465 6.214 1.00 85.62 797 ILE A O 1
ATOM 6137 N N . ILE A 1 798 ? 24.280 25.044 7.249 1.00 89.38 798 ILE A N 1
ATOM 6138 C CA . ILE A 1 798 ? 25.322 24.072 7.612 1.00 89.38 798 ILE A CA 1
ATOM 6139 C C . ILE A 1 798 ? 26.006 23.514 6.354 1.00 89.38 798 ILE A C 1
ATOM 6141 O O . ILE A 1 798 ? 27.236 23.475 6.299 1.00 89.38 798 ILE A O 1
ATOM 6145 N N . GLY A 1 799 ? 25.235 23.122 5.336 1.00 87.00 799 GLY A N 1
ATOM 6146 C CA . GLY A 1 799 ? 25.763 22.621 4.064 1.00 87.00 799 GLY A CA 1
ATOM 6147 C C . GLY A 1 799 ? 26.606 23.659 3.315 1.00 87.00 799 GLY A C 1
ATOM 6148 O O . GLY A 1 799 ? 27.729 23.359 2.916 1.00 87.00 799 GLY A O 1
ATOM 6149 N N . ILE A 1 800 ? 26.109 24.895 3.205 1.00 85.88 800 ILE A N 1
ATOM 6150 C CA . ILE A 1 800 ? 26.781 26.040 2.566 1.00 85.88 800 ILE A CA 1
ATOM 6151 C C . ILE A 1 800 ? 28.101 26.357 3.270 1.00 85.88 800 ILE A C 1
ATOM 6153 O O . ILE A 1 800 ? 29.142 26.410 2.621 1.00 85.88 800 ILE A O 1
ATOM 6157 N N . ILE A 1 801 ? 28.095 26.507 4.600 1.00 87.38 801 ILE A N 1
ATOM 6158 C CA . ILE A 1 801 ? 29.317 26.784 5.374 1.00 87.38 801 ILE A CA 1
ATOM 6159 C C . ILE A 1 801 ? 30.342 25.669 5.158 1.00 87.38 801 ILE A C 1
ATOM 6161 O O . ILE A 1 801 ? 31.522 25.942 4.948 1.00 87.38 801 ILE A O 1
ATOM 6165 N N . THR A 1 802 ? 29.896 24.413 5.165 1.00 88.69 802 THR A N 1
ATOM 6166 C CA . THR A 1 802 ? 30.776 23.258 4.953 1.00 88.69 802 THR A CA 1
ATOM 6167 C C . THR A 1 802 ? 31.374 23.253 3.542 1.00 88.69 802 THR A C 1
ATOM 6169 O O . THR A 1 802 ? 32.570 23.005 3.385 1.00 88.69 802 THR A O 1
ATOM 6172 N N . ALA A 1 803 ? 30.580 23.581 2.520 1.00 86.06 803 ALA A N 1
ATOM 6173 C CA . ALA A 1 803 ? 31.039 23.695 1.136 1.00 86.06 803 ALA A CA 1
ATOM 6174 C C . ALA A 1 803 ? 32.039 24.852 0.940 1.00 86.06 803 ALA A C 1
ATOM 6176 O O . ALA A 1 803 ? 33.058 24.672 0.269 1.00 86.06 803 ALA A O 1
ATOM 6177 N N . ILE A 1 804 ? 31.816 26.003 1.589 1.00 86.44 804 ILE A N 1
ATOM 6178 C CA . ILE A 1 804 ? 32.749 27.143 1.595 1.00 86.44 804 ILE A CA 1
ATOM 6179 C C . ILE A 1 804 ? 34.076 26.742 2.245 1.00 86.44 804 ILE A C 1
ATOM 6181 O O . ILE A 1 804 ? 35.139 26.951 1.661 1.00 86.44 804 ILE A O 1
ATOM 6185 N N . VAL A 1 805 ? 34.028 26.116 3.427 1.00 86.62 805 VAL A N 1
ATOM 6186 C CA . VAL A 1 805 ? 35.230 25.623 4.121 1.00 86.62 805 VAL A CA 1
ATOM 6187 C C . VAL A 1 805 ? 35.998 24.645 3.234 1.00 86.62 805 VAL A C 1
ATOM 6189 O O . VAL A 1 805 ? 37.214 24.765 3.112 1.00 86.62 805 VAL A O 1
ATOM 6192 N N . GLY A 1 806 ? 35.304 23.725 2.562 1.00 84.06 806 GLY A N 1
ATOM 6193 C CA . GLY A 1 806 ? 35.927 22.794 1.624 1.00 84.06 806 GLY A CA 1
ATOM 6194 C C . GLY A 1 806 ? 36.562 23.475 0.407 1.00 84.06 806 GLY A C 1
ATOM 6195 O O . GLY A 1 806 ? 37.638 23.070 -0.017 1.00 84.06 806 GLY A O 1
ATOM 6196 N N . THR A 1 807 ? 35.948 24.538 -0.116 1.00 83.50 807 THR A N 1
ATOM 6197 C CA . THR A 1 807 ? 36.459 25.303 -1.271 1.00 83.50 807 THR A CA 1
ATOM 6198 C C . THR A 1 807 ? 37.725 26.096 -0.928 1.00 83.50 807 THR A C 1
ATOM 6200 O O . THR A 1 807 ? 38.616 26.237 -1.764 1.00 83.50 807 THR A O 1
ATOM 6203 N N . LEU A 1 808 ? 37.834 26.594 0.309 1.00 83.62 808 LEU A N 1
ATOM 6204 C CA . LEU A 1 808 ? 39.000 27.347 0.789 1.00 83.62 808 LEU A CA 1
ATOM 6205 C C . LEU A 1 808 ? 40.231 26.459 1.049 1.00 83.62 808 LEU A C 1
ATOM 6207 O O . LEU A 1 808 ? 41.356 26.960 1.103 1.00 83.62 808 LEU A O 1
ATOM 6211 N N . LEU A 1 809 ? 40.040 25.147 1.201 1.00 79.69 809 LEU A N 1
ATOM 6212 C CA . LEU A 1 809 ? 41.110 24.186 1.454 1.00 79.69 809 LEU A CA 1
ATOM 6213 C C . LEU A 1 809 ? 41.667 23.660 0.123 1.00 79.69 809 LEU A C 1
ATOM 6215 O O . LEU A 1 809 ? 41.028 22.869 -0.561 1.00 79.69 809 LEU A O 1
ATOM 6219 N N . GLN A 1 810 ? 42.884 24.074 -0.242 1.00 67.12 810 GLN A N 1
ATOM 6220 C CA . GLN A 1 810 ? 43.470 23.727 -1.547 1.00 67.12 810 GLN A CA 1
ATOM 6221 C C . GLN A 1 810 ? 43.873 22.246 -1.684 1.00 67.12 810 GLN A C 1
ATOM 6223 O O . GLN A 1 810 ? 43.788 21.726 -2.791 1.00 67.12 810 GLN A O 1
ATOM 6228 N N . GLN A 1 811 ? 44.274 21.569 -0.592 1.00 72.94 811 GLN A N 1
ATOM 6229 C CA . GLN A 1 811 ? 44.522 20.112 -0.525 1.00 72.94 811 GLN A CA 1
ATOM 6230 C C . GLN A 1 811 ? 44.266 19.546 0.891 1.00 72.94 811 GLN A C 1
ATOM 6232 O O . GLN A 1 811 ? 45.206 19.336 1.663 1.00 72.94 811 GLN A O 1
ATOM 6237 N N . PRO A 1 812 ? 42.999 19.345 1.289 1.00 79.88 812 PRO A N 1
ATOM 6238 C CA . PRO A 1 812 ? 42.666 18.763 2.587 1.00 79.88 812 PRO A CA 1
ATOM 6239 C C . PRO A 1 812 ? 43.073 17.276 2.680 1.00 79.88 812 PRO A C 1
ATOM 6241 O O . PRO A 1 812 ? 42.952 16.547 1.695 1.00 79.88 812 PRO A O 1
ATOM 6244 N N . PRO A 1 813 ? 43.509 16.785 3.860 1.00 85.75 813 PRO A N 1
ATOM 6245 C C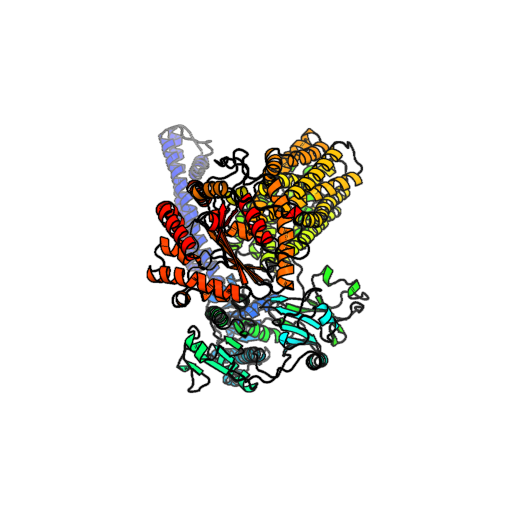A . PRO A 1 813 ? 43.768 15.359 4.068 1.00 85.75 813 PRO A CA 1
ATOM 6246 C C . PRO A 1 813 ? 42.480 14.533 3.906 1.00 85.75 813 PRO A C 1
ATOM 6248 O O . PRO A 1 813 ? 41.384 15.026 4.182 1.00 85.75 813 PRO A O 1
ATOM 6251 N N . SER A 1 814 ? 42.598 13.261 3.509 1.00 85.62 814 SER A N 1
ATOM 6252 C CA . SER A 1 814 ? 41.448 12.413 3.140 1.00 85.62 814 SER A CA 1
ATOM 6253 C C . SER A 1 814 ? 40.379 12.296 4.236 1.00 85.62 814 SER A C 1
ATOM 6255 O O . SER A 1 814 ? 39.189 12.367 3.934 1.00 85.62 814 SER A O 1
ATOM 6257 N N . TRP A 1 815 ? 40.769 12.231 5.514 1.00 87.69 815 TRP A N 1
ATOM 6258 C CA . TRP A 1 815 ? 39.822 12.220 6.641 1.00 87.69 815 TRP A CA 1
ATOM 6259 C C . TRP A 1 815 ? 38.979 13.504 6.735 1.00 87.69 815 TRP A C 1
ATOM 6261 O O . TRP A 1 815 ? 37.810 13.451 7.116 1.00 87.69 815 TRP A O 1
ATOM 6271 N N . LEU A 1 816 ? 39.551 14.658 6.374 1.00 88.12 816 LEU A N 1
ATOM 6272 C CA . LEU A 1 816 ? 38.849 15.939 6.397 1.00 88.12 816 LEU A CA 1
ATOM 6273 C C . LEU A 1 816 ? 37.868 16.026 5.226 1.00 88.12 816 LEU A C 1
ATOM 6275 O O . LEU A 1 816 ? 36.746 16.485 5.409 1.00 88.12 816 LEU A O 1
ATOM 6279 N N . VAL A 1 817 ? 38.242 15.503 4.054 1.00 88.56 817 VAL A N 1
ATOM 6280 C CA . VAL A 1 817 ? 37.323 15.356 2.913 1.00 88.56 817 VAL A CA 1
ATOM 6281 C C . VAL A 1 817 ? 36.133 14.468 3.286 1.00 88.56 817 VAL A C 1
ATOM 6283 O O . VAL A 1 817 ? 34.990 14.844 3.035 1.00 88.56 817 VAL A O 1
ATOM 6286 N N . MET A 1 818 ? 36.375 13.336 3.956 1.00 92.06 818 MET A N 1
ATOM 6287 C CA . MET A 1 818 ? 35.308 12.460 4.453 1.00 92.06 818 MET A CA 1
ATOM 6288 C C . MET A 1 818 ? 34.376 13.188 5.431 1.00 92.06 818 MET A C 1
ATOM 6290 O O . MET A 1 818 ? 33.159 13.091 5.295 1.00 92.06 818 MET A O 1
ATOM 6294 N N . LEU A 1 819 ? 34.919 13.964 6.377 1.00 92.31 819 LEU A N 1
ATOM 6295 C CA . LEU A 1 819 ? 34.120 14.741 7.331 1.00 92.31 819 LEU A CA 1
ATOM 6296 C C . LEU A 1 819 ? 33.262 15.815 6.641 1.00 92.31 819 LEU A C 1
ATOM 6298 O O . LEU A 1 819 ? 32.091 15.979 6.982 1.00 92.31 819 LEU A O 1
ATOM 6302 N N . LEU A 1 820 ? 33.815 16.527 5.656 1.00 91.19 820 LEU A N 1
ATOM 6303 C CA . LEU A 1 820 ? 33.065 17.524 4.887 1.00 91.19 820 LEU A CA 1
ATOM 6304 C C . LEU A 1 820 ? 31.897 16.868 4.139 1.00 91.19 820 LEU A C 1
ATOM 6306 O O . LEU A 1 820 ? 30.768 17.346 4.223 1.00 91.19 820 LEU A O 1
ATOM 6310 N N . PHE A 1 821 ? 32.134 15.734 3.475 1.00 92.25 821 PHE A N 1
ATOM 6311 C CA . PHE A 1 821 ? 31.088 15.010 2.748 1.00 92.25 821 PHE A CA 1
ATOM 6312 C C . PHE A 1 821 ? 30.079 14.303 3.663 1.00 92.25 821 PHE A C 1
ATOM 6314 O O . PHE A 1 821 ? 28.921 14.172 3.274 1.00 92.25 821 PHE A O 1
ATOM 6321 N N . PHE A 1 822 ? 30.456 13.931 4.891 1.00 93.75 822 PHE A N 1
ATOM 6322 C CA . PHE A 1 822 ? 29.509 13.494 5.924 1.00 93.75 822 PHE A CA 1
ATOM 6323 C C . PHE A 1 822 ? 28.492 14.598 6.240 1.00 93.75 822 PHE A C 1
ATOM 6325 O O . PHE A 1 822 ? 27.284 14.366 6.234 1.00 93.75 822 PHE A O 1
ATOM 6332 N N . ILE A 1 823 ? 28.974 15.821 6.482 1.00 93.25 823 ILE A N 1
ATOM 6333 C CA . ILE A 1 823 ? 28.125 16.962 6.847 1.00 93.25 823 ILE A CA 1
ATOM 6334 C C . ILE A 1 823 ? 27.315 17.454 5.637 1.00 93.25 823 ILE A C 1
ATOM 6336 O O . ILE A 1 823 ? 26.128 17.757 5.775 1.00 93.25 823 ILE A O 1
ATOM 6340 N N . ILE A 1 824 ? 27.912 17.492 4.440 1.00 90.56 824 ILE A N 1
ATOM 6341 C CA . ILE A 1 824 ? 27.212 17.835 3.191 1.00 90.56 824 ILE A CA 1
ATOM 6342 C C . ILE A 1 824 ? 26.124 16.795 2.888 1.00 90.56 824 ILE A C 1
ATOM 6344 O O . ILE A 1 824 ? 24.988 17.168 2.614 1.00 90.56 824 ILE A O 1
ATOM 6348 N N . GLY A 1 825 ? 26.423 15.498 3.008 1.00 87.69 825 GLY A N 1
ATOM 6349 C CA . GLY A 1 825 ? 25.434 14.430 2.848 1.00 87.69 825 GLY A CA 1
ATOM 6350 C C . GLY A 1 825 ? 24.302 14.522 3.875 1.00 87.69 825 GLY A C 1
ATOM 6351 O O . GLY A 1 825 ? 23.131 14.441 3.509 1.00 87.69 825 GLY A O 1
ATOM 6352 N N . GLY A 1 826 ? 24.638 14.776 5.145 1.00 88.38 826 GLY A N 1
ATOM 6353 C CA . GLY A 1 826 ? 23.674 14.951 6.234 1.00 88.38 826 GLY A CA 1
ATOM 6354 C C . GLY A 1 826 ? 22.745 16.146 6.059 1.00 88.38 826 GLY A C 1
ATOM 6355 O O . GLY A 1 826 ? 21.530 16.017 6.199 1.00 88.38 826 GLY A O 1
ATOM 6356 N N . SER A 1 827 ? 23.302 17.302 5.706 1.00 89.19 827 SER A N 1
ATOM 6357 C CA . SER A 1 827 ? 22.518 18.510 5.435 1.00 89.19 827 SER A CA 1
ATOM 6358 C C . SER A 1 827 ? 21.649 18.364 4.189 1.00 89.19 827 SER A C 1
ATOM 6360 O O . SER A 1 827 ? 20.478 18.731 4.229 1.00 89.19 827 SER A O 1
ATOM 6362 N N . ALA A 1 828 ? 22.180 17.783 3.112 1.00 87.50 828 ALA A N 1
ATOM 6363 C CA . ALA A 1 828 ? 21.477 17.668 1.844 1.00 87.50 828 ALA A CA 1
ATOM 6364 C C . ALA A 1 828 ? 20.345 16.621 1.879 1.00 87.50 828 ALA A C 1
ATOM 6366 O O . ALA A 1 828 ? 19.185 16.927 1.597 1.00 87.50 828 ALA A O 1
ATOM 6367 N N . ILE A 1 829 ? 20.649 15.377 2.255 1.00 86.81 829 ILE A N 1
ATOM 6368 C CA . ILE A 1 829 ? 19.700 14.252 2.158 1.00 86.81 829 ILE A CA 1
ATOM 6369 C C . ILE A 1 829 ? 18.507 14.439 3.116 1.00 86.81 829 ILE A C 1
ATOM 6371 O O . ILE A 1 829 ? 17.383 14.053 2.790 1.00 86.81 829 ILE A O 1
ATOM 6375 N N . ALA A 1 830 ? 18.707 15.103 4.260 1.00 85.88 830 ALA A N 1
ATOM 6376 C CA . ALA A 1 830 ? 17.654 15.346 5.247 1.00 85.88 830 ALA A CA 1
ATOM 6377 C C . ALA A 1 830 ? 16.610 16.403 4.822 1.00 85.88 830 ALA A C 1
ATOM 6379 O O . ALA A 1 830 ? 15.521 16.444 5.398 1.00 85.88 830 ALA A O 1
ATOM 6380 N N . ILE A 1 831 ? 16.887 17.244 3.817 1.00 87.62 831 ILE A N 1
ATOM 6381 C CA . ILE A 1 831 ? 15.973 18.323 3.397 1.00 87.62 831 ILE A CA 1
ATOM 6382 C C . ILE A 1 831 ? 14.770 17.792 2.603 1.00 87.62 831 ILE A C 1
ATOM 6384 O O . ILE A 1 831 ? 13.663 18.311 2.766 1.00 87.62 831 ILE A O 1
ATOM 6388 N N . TYR A 1 832 ? 14.932 16.745 1.786 1.00 87.81 832 TYR A N 1
ATOM 6389 C CA . TYR A 1 832 ? 13.826 16.184 0.994 1.00 87.81 832 TYR A CA 1
ATOM 6390 C C . TYR A 1 832 ? 12.648 15.691 1.868 1.00 87.81 832 TYR A C 1
ATOM 6392 O O . TYR A 1 832 ? 11.518 16.139 1.637 1.00 87.81 832 TYR A O 1
ATOM 6400 N N . PRO A 1 833 ? 12.862 14.861 2.915 1.00 82.81 833 PRO A N 1
ATOM 6401 C CA . PRO A 1 833 ? 11.784 14.451 3.818 1.00 82.81 833 PRO A CA 1
ATOM 6402 C C . PRO A 1 833 ? 11.098 15.630 4.521 1.00 82.81 833 PRO A C 1
ATOM 6404 O O . PRO A 1 833 ? 9.888 15.597 4.742 1.00 82.81 833 PRO A O 1
ATOM 6407 N N . LEU A 1 834 ? 11.844 16.697 4.835 1.00 84.12 834 LEU A N 1
ATOM 6408 C CA . LEU A 1 834 ? 11.291 17.915 5.432 1.00 84.12 834 LEU A CA 1
ATOM 6409 C C . LEU A 1 834 ? 10.410 18.698 4.451 1.00 84.12 834 LEU A C 1
ATOM 6411 O O . LEU A 1 834 ? 9.359 19.195 4.860 1.00 84.12 834 LEU A O 1
ATOM 6415 N N . CYS A 1 835 ? 10.786 18.762 3.168 1.00 85.69 835 CYS A N 1
ATOM 6416 C CA . CYS A 1 835 ? 9.949 19.338 2.110 1.00 85.69 835 CYS A CA 1
ATOM 6417 C C . CYS A 1 835 ? 8.628 18.572 1.996 1.00 85.69 835 CYS A C 1
ATOM 6419 O O . CYS A 1 835 ? 7.554 19.172 1.993 1.00 85.69 835 CYS A O 1
ATOM 6421 N N . LEU A 1 836 ? 8.703 17.239 1.963 1.00 83.81 836 LEU A N 1
ATOM 6422 C CA . LEU A 1 836 ? 7.528 16.376 1.902 1.00 83.81 836 LEU A CA 1
ATOM 6423 C C . LEU A 1 836 ? 6.609 16.570 3.119 1.00 83.81 836 LEU A C 1
ATOM 6425 O O . LEU A 1 836 ? 5.406 16.782 2.956 1.00 83.81 836 LEU A O 1
ATOM 6429 N N . ALA A 1 837 ? 7.169 16.555 4.331 1.00 79.00 837 ALA A N 1
ATOM 6430 C CA . ALA A 1 837 ? 6.411 16.770 5.562 1.00 79.00 837 ALA A CA 1
ATOM 6431 C C . ALA A 1 837 ? 5.741 18.155 5.585 1.00 79.00 837 ALA A C 1
ATOM 6433 O O . ALA A 1 837 ? 4.555 18.272 5.885 1.00 79.00 837 ALA A O 1
ATOM 6434 N N . HIS A 1 838 ? 6.466 19.203 5.185 1.00 83.75 838 HIS A N 1
ATOM 6435 C CA . HIS A 1 838 ? 5.952 20.573 5.138 1.00 83.75 838 HIS A CA 1
ATOM 6436 C C . HIS A 1 838 ? 4.840 20.767 4.095 1.00 83.75 838 HIS A C 1
ATOM 6438 O O . HIS A 1 838 ? 3.857 21.461 4.374 1.00 83.75 838 HIS A O 1
ATOM 6444 N N . ALA A 1 839 ? 4.961 20.144 2.918 1.00 80.75 839 ALA A N 1
ATOM 6445 C CA . ALA A 1 839 ? 3.903 20.141 1.911 1.00 80.75 839 ALA A CA 1
ATOM 6446 C C . ALA A 1 839 ? 2.657 19.395 2.406 1.00 80.75 839 ALA A C 1
ATOM 6448 O O . ALA A 1 839 ? 1.537 19.876 2.228 1.00 80.75 839 ALA A O 1
ATOM 6449 N N . ASN A 1 840 ? 2.845 18.261 3.084 1.00 78.31 840 ASN A N 1
ATOM 6450 C CA . ASN A 1 840 ? 1.747 17.465 3.617 1.00 78.31 840 ASN A CA 1
ATOM 6451 C C . ASN A 1 840 ? 1.002 18.175 4.762 1.00 78.31 840 ASN A C 1
ATOM 6453 O O . ASN A 1 840 ? -0.224 18.114 4.819 1.00 78.31 840 ASN A O 1
ATOM 6457 N N . ASP A 1 841 ? 1.709 18.916 5.622 1.00 75.50 841 ASP A N 1
ATOM 6458 C CA . ASP A 1 841 ? 1.091 19.719 6.689 1.00 75.50 841 ASP A CA 1
ATOM 6459 C C . ASP A 1 841 ? 0.150 20.808 6.136 1.00 75.50 841 ASP A C 1
ATOM 6461 O O . ASP A 1 841 ? -0.834 21.180 6.780 1.00 75.50 841 ASP A O 1
ATOM 6465 N N . ARG A 1 842 ? 0.438 21.329 4.933 1.00 75.06 842 ARG A N 1
ATOM 6466 C CA . ARG A 1 842 ? -0.366 22.371 4.266 1.00 75.06 842 ARG A CA 1
ATOM 6467 C C . ARG A 1 842 ? -1.416 21.824 3.303 1.00 75.06 842 ARG A C 1
ATOM 6469 O O . ARG A 1 842 ? -2.360 22.544 2.981 1.00 75.06 842 ARG A O 1
ATOM 6476 N N . TYR A 1 843 ? -1.285 20.568 2.889 1.00 73.88 843 TYR A N 1
ATOM 6477 C CA . TYR A 1 843 ? -2.227 19.886 2.006 1.00 73.88 843 TYR A CA 1
ATOM 6478 C C . TYR A 1 843 ? -2.621 18.495 2.558 1.00 73.88 843 TYR A C 1
ATOM 6480 O O . TYR A 1 843 ? -2.328 17.461 1.948 1.00 73.88 843 TYR A O 1
ATOM 6488 N N . PRO A 1 844 ? -3.261 18.445 3.747 1.00 63.31 844 PRO A N 1
ATOM 6489 C CA . PRO A 1 844 ? -3.552 17.198 4.450 1.00 63.31 844 PRO A CA 1
ATOM 6490 C C . PRO A 1 844 ? -4.644 16.377 3.750 1.00 63.31 844 PRO A C 1
ATOM 6492 O O . PRO A 1 844 ? -5.585 16.920 3.175 1.00 63.31 844 PRO A O 1
ATOM 6495 N N . GLY A 1 845 ? -4.548 15.049 3.848 1.00 54.38 845 GLY A N 1
ATOM 6496 C CA . GLY A 1 845 ? -5.528 14.109 3.284 1.00 54.38 845 GLY A CA 1
ATOM 6497 C C . GLY A 1 845 ? -5.196 13.591 1.880 1.00 54.38 845 GLY A C 1
ATOM 6498 O O . GLY A 1 845 ? -5.859 12.671 1.413 1.00 54.38 845 GLY A O 1
ATOM 6499 N N . GLN A 1 846 ? -4.146 14.112 1.231 1.00 67.69 846 GLN A N 1
ATOM 6500 C CA . GLN A 1 846 ? -3.673 13.664 -0.090 1.00 67.69 846 GLN A CA 1
ATOM 6501 C C . GLN A 1 846 ? -2.163 13.352 -0.085 1.00 67.69 846 GLN A C 1
ATOM 6503 O O . GLN A 1 846 ? -1.436 13.682 -1.020 1.00 67.69 846 GLN A O 1
ATOM 6508 N N . PHE A 1 847 ? -1.684 12.681 0.973 1.00 63.62 847 PHE A N 1
ATOM 6509 C CA . PHE A 1 847 ? -0.260 12.374 1.207 1.00 63.62 847 PHE A CA 1
ATOM 6510 C C . PHE A 1 847 ? 0.437 11.748 -0.009 1.00 63.62 847 PHE A C 1
ATOM 6512 O O . PHE A 1 847 ? 1.543 12.142 -0.362 1.00 63.62 847 PHE A O 1
ATOM 6519 N N . LEU A 1 848 ? -0.219 10.793 -0.680 1.00 65.50 848 LEU A N 1
ATOM 6520 C CA . LEU A 1 848 ? 0.350 10.106 -1.843 1.00 65.50 848 LEU A CA 1
ATOM 6521 C C . LEU A 1 848 ? 0.570 11.064 -3.027 1.00 65.50 848 LEU A C 1
ATOM 6523 O O . LEU A 1 848 ? 1.594 10.995 -3.703 1.00 65.50 848 LEU A O 1
ATOM 6527 N N . GLN A 1 849 ? -0.360 11.993 -3.250 1.00 70.00 849 GLN A N 1
ATOM 6528 C CA . GLN A 1 849 ? -0.274 12.981 -4.325 1.00 70.00 849 GLN A CA 1
ATOM 6529 C C . GLN A 1 849 ? 0.794 14.038 -4.030 1.00 70.00 849 GLN A C 1
ATOM 6531 O O . GLN A 1 849 ? 1.583 14.377 -4.910 1.00 70.00 849 GLN A O 1
ATOM 6536 N N . VAL A 1 850 ? 0.866 14.495 -2.776 1.00 76.31 850 VAL A N 1
ATOM 6537 C CA . VAL A 1 850 ? 1.921 15.395 -2.289 1.00 76.31 850 VAL A CA 1
ATOM 6538 C C . VAL A 1 850 ? 3.294 14.739 -2.439 1.00 76.31 850 VAL A C 1
ATOM 6540 O O . VAL A 1 850 ? 4.190 15.335 -3.032 1.00 76.31 850 VAL A O 1
ATOM 6543 N N . GLY A 1 851 ? 3.432 13.487 -1.994 1.00 74.56 851 GLY A N 1
ATOM 6544 C CA . GLY A 1 851 ? 4.639 12.675 -2.165 1.00 74.56 851 GLY A CA 1
ATOM 6545 C C . GLY A 1 851 ? 5.076 12.561 -3.616 1.00 74.56 851 GLY A C 1
ATOM 6546 O O . GLY A 1 851 ? 6.228 12.841 -3.936 1.00 74.56 851 GLY A O 1
ATOM 6547 N N . THR A 1 852 ? 4.136 12.245 -4.505 1.00 75.81 852 THR A N 1
ATOM 6548 C CA . THR A 1 852 ? 4.409 12.088 -5.938 1.00 75.81 852 THR A CA 1
ATOM 6549 C C . THR A 1 852 ? 4.901 13.393 -6.570 1.00 75.81 852 THR A C 1
ATOM 6551 O O . THR A 1 852 ? 5.892 13.389 -7.295 1.00 75.81 852 THR A O 1
ATOM 6554 N N . VAL A 1 853 ? 4.256 14.530 -6.289 1.00 82.12 853 VAL A N 1
ATOM 6555 C CA . VAL A 1 853 ? 4.670 15.822 -6.863 1.00 82.12 853 VAL A CA 1
ATOM 6556 C C . VAL A 1 853 ? 6.017 16.279 -6.312 1.00 82.12 853 VAL A C 1
ATOM 6558 O O . VAL A 1 853 ? 6.871 16.692 -7.090 1.00 82.12 853 VAL A O 1
ATOM 6561 N N . ILE A 1 854 ? 6.242 16.171 -5.001 1.00 84.75 854 ILE A N 1
ATOM 6562 C CA . ILE A 1 854 ? 7.523 16.548 -4.389 1.00 84.75 854 ILE A CA 1
ATOM 6563 C C . ILE A 1 854 ? 8.664 15.657 -4.904 1.00 84.75 854 ILE A C 1
ATOM 6565 O O . ILE A 1 854 ? 9.746 16.162 -5.198 1.00 84.75 854 ILE A O 1
ATOM 6569 N N . LEU A 1 855 ? 8.419 14.356 -5.097 1.00 83.56 855 LEU A N 1
ATOM 6570 C CA . LEU A 1 855 ? 9.377 13.437 -5.715 1.00 83.56 855 LEU A CA 1
ATOM 6571 C C . LEU A 1 855 ? 9.702 13.823 -7.166 1.00 83.56 855 LEU A C 1
ATOM 6573 O O . LEU A 1 855 ? 10.873 13.841 -7.537 1.00 83.56 855 LEU A O 1
ATOM 6577 N N . LEU A 1 856 ? 8.695 14.162 -7.980 1.00 84.81 856 LEU A N 1
ATOM 6578 C CA . LEU A 1 856 ? 8.906 14.582 -9.371 1.00 84.81 856 LEU A CA 1
ATOM 6579 C C . LEU A 1 856 ? 9.692 15.892 -9.470 1.00 84.81 856 LEU A C 1
ATOM 6581 O O . LEU A 1 856 ? 10.563 16.020 -10.325 1.00 84.81 856 LEU A O 1
ATOM 6585 N N . VAL A 1 857 ? 9.415 16.848 -8.585 1.00 86.38 857 VAL A N 1
ATOM 6586 C CA . VAL A 1 857 ? 10.144 18.121 -8.526 1.00 86.38 857 VAL A CA 1
ATOM 6587 C C . VAL A 1 857 ? 11.597 17.903 -8.114 1.00 86.38 857 VAL A C 1
ATOM 6589 O O . VAL A 1 857 ? 12.499 18.455 -8.743 1.00 86.38 857 VAL A O 1
ATOM 6592 N N . ASN A 1 858 ? 11.831 17.054 -7.112 1.00 87.38 858 ASN A N 1
ATOM 6593 C CA . ASN A 1 858 ? 13.177 16.649 -6.719 1.00 87.38 858 ASN A CA 1
ATOM 6594 C C . ASN A 1 858 ? 13.917 15.971 -7.882 1.00 87.38 858 ASN A C 1
ATOM 6596 O O . ASN A 1 858 ? 15.039 16.349 -8.207 1.00 87.38 858 ASN A O 1
ATOM 6600 N N . GLY A 1 859 ? 13.253 15.044 -8.580 1.00 85.62 859 GLY A N 1
ATOM 6601 C CA . GLY A 1 859 ? 13.796 14.398 -9.773 1.00 85.62 859 GLY A CA 1
ATOM 6602 C C . GLY A 1 859 ? 14.151 15.392 -10.883 1.00 85.62 859 GLY A C 1
ATOM 6603 O O . GLY A 1 859 ? 15.208 15.257 -11.492 1.00 85.62 859 GLY A O 1
ATOM 6604 N N . ALA A 1 860 ? 13.325 16.419 -11.109 1.00 87.56 860 ALA A N 1
ATOM 6605 C CA . ALA A 1 860 ? 13.590 17.458 -12.104 1.00 87.56 860 ALA A CA 1
ATOM 6606 C C . ALA A 1 860 ? 14.858 18.262 -11.775 1.00 87.56 860 ALA A C 1
ATOM 6608 O O . ALA A 1 860 ? 15.666 18.512 -12.667 1.00 87.56 860 ALA A O 1
ATOM 6609 N N . GLY A 1 861 ? 15.076 18.592 -10.497 1.00 86.75 861 GLY A N 1
ATOM 6610 C CA . GLY A 1 861 ? 16.327 19.206 -10.041 1.00 86.75 861 GLY A CA 1
ATOM 6611 C C . GLY A 1 861 ? 17.529 18.273 -10.217 1.00 86.75 861 GLY A C 1
ATOM 6612 O O . GLY A 1 861 ? 18.586 18.680 -10.699 1.00 86.75 861 GLY A O 1
ATOM 6613 N N . SER A 1 862 ? 17.372 16.982 -9.912 1.00 90.00 862 SER A N 1
ATOM 6614 C CA . SER A 1 862 ? 18.456 16.000 -10.066 1.00 90.00 862 SER A CA 1
ATOM 6615 C C . SER A 1 862 ? 18.903 15.785 -11.514 1.00 90.00 862 SER A C 1
ATOM 6617 O O . SER A 1 862 ? 20.026 15.336 -11.727 1.00 90.00 862 SER A O 1
ATOM 6619 N N . ILE A 1 863 ? 18.092 16.159 -12.511 1.00 92.31 863 ILE A N 1
ATOM 6620 C CA . ILE A 1 863 ? 18.506 16.178 -13.923 1.00 92.31 863 ILE A CA 1
ATOM 6621 C C . ILE A 1 863 ? 19.541 17.278 -14.167 1.00 92.31 863 ILE A C 1
ATOM 6623 O O . ILE A 1 863 ? 20.553 17.031 -14.820 1.00 92.31 863 ILE A O 1
ATOM 6627 N N . THR A 1 864 ? 19.325 18.490 -13.655 1.00 88.62 864 THR A N 1
ATOM 6628 C CA . THR A 1 864 ? 20.232 19.624 -13.897 1.00 88.62 864 THR A CA 1
ATOM 6629 C C . THR A 1 864 ? 21.518 19.534 -13.080 1.00 88.62 864 THR A C 1
ATOM 6631 O O . THR A 1 864 ? 22.550 20.055 -13.500 1.00 88.62 864 THR A O 1
ATOM 6634 N N . GLY A 1 865 ? 21.477 18.826 -11.949 1.00 89.06 865 GLY A N 1
ATOM 6635 C CA . GLY A 1 865 ? 22.572 18.753 -10.987 1.00 89.06 865 GLY A CA 1
ATOM 6636 C C . GLY A 1 865 ? 23.929 18.299 -11.545 1.00 89.06 865 GLY A C 1
ATOM 6637 O O . GLY A 1 865 ? 24.892 19.069 -11.508 1.00 89.06 865 GLY A O 1
ATOM 6638 N N . PRO A 1 866 ? 24.030 17.067 -12.076 1.00 92.69 866 PRO A N 1
ATOM 6639 C CA . PRO A 1 866 ? 25.272 16.533 -12.632 1.00 92.69 866 PRO A CA 1
ATOM 6640 C C . PRO A 1 866 ? 25.867 17.390 -13.753 1.00 92.69 866 PRO A C 1
ATOM 6642 O O . PRO A 1 866 ? 27.078 17.548 -13.814 1.00 92.69 866 PRO A O 1
ATOM 6645 N N . LEU A 1 867 ? 25.047 17.981 -14.623 1.00 90.38 867 LEU A N 1
ATOM 6646 C CA . LEU A 1 867 ? 25.541 18.796 -15.735 1.00 90.38 867 LEU A CA 1
ATOM 6647 C C . LEU A 1 867 ? 26.158 20.118 -15.248 1.00 90.38 867 LEU A C 1
ATOM 6649 O O . LEU A 1 867 ? 27.246 20.499 -15.679 1.00 90.38 867 LEU A O 1
ATOM 6653 N N . LEU A 1 868 ? 25.478 20.808 -14.327 1.00 89.31 868 LEU A N 1
ATOM 6654 C CA . LEU A 1 868 ? 25.955 22.076 -13.771 1.00 89.31 868 LEU A CA 1
ATOM 6655 C C . LEU A 1 868 ? 27.186 21.877 -12.877 1.00 89.31 868 LEU A C 1
ATOM 6657 O O . LEU A 1 868 ? 28.156 22.627 -12.998 1.00 89.31 868 LEU A O 1
ATOM 6661 N N . GLY A 1 869 ? 27.181 20.834 -12.040 1.00 88.81 869 GLY A N 1
ATOM 6662 C CA . GLY A 1 869 ? 28.328 20.474 -11.208 1.00 88.81 869 GLY A CA 1
ATOM 6663 C C . GLY A 1 869 ? 29.545 20.051 -12.032 1.00 88.81 869 GLY A C 1
ATOM 6664 O O . GLY A 1 869 ? 30.667 20.432 -11.704 1.00 88.81 869 GLY A O 1
ATOM 6665 N N . ALA A 1 870 ? 29.331 19.326 -13.134 1.00 90.31 870 ALA A N 1
ATOM 6666 C CA . ALA A 1 870 ? 30.394 18.916 -14.046 1.00 90.31 870 ALA A CA 1
ATOM 6667 C C . ALA A 1 870 ? 31.042 20.123 -14.724 1.00 90.31 870 ALA A C 1
ATOM 6669 O O . ALA A 1 870 ? 32.265 20.230 -14.738 1.00 90.31 870 ALA A O 1
ATOM 6670 N N . ASN A 1 871 ? 30.229 21.066 -15.206 1.00 90.50 871 ASN A N 1
ATOM 6671 C CA . ASN A 1 871 ? 30.721 22.293 -15.823 1.00 90.50 871 ASN A CA 1
ATOM 6672 C C . ASN A 1 871 ? 31.540 23.140 -14.833 1.00 90.50 871 ASN A C 1
ATOM 6674 O O . ASN A 1 871 ? 32.635 23.595 -15.158 1.00 90.50 871 ASN A O 1
ATOM 6678 N N . ALA A 1 872 ? 31.057 23.300 -13.597 1.00 88.75 872 ALA A N 1
ATOM 6679 C CA . ALA A 1 872 ? 31.792 24.024 -12.560 1.00 88.75 872 ALA A CA 1
ATOM 6680 C C . ALA A 1 872 ? 33.130 23.341 -12.215 1.00 88.75 872 ALA A C 1
ATOM 6682 O O . ALA A 1 872 ? 34.164 24.005 -12.109 1.00 88.75 872 ALA A O 1
ATOM 6683 N N . MET A 1 873 ? 33.129 22.009 -12.109 1.00 90.75 873 MET A N 1
ATOM 6684 C CA . MET A 1 873 ? 34.335 21.218 -11.857 1.00 90.75 873 MET A CA 1
ATOM 6685 C C . MET A 1 873 ? 35.315 21.242 -13.040 1.00 90.75 873 MET A C 1
ATOM 6687 O O . MET A 1 873 ? 36.525 21.250 -12.832 1.00 90.75 873 MET A O 1
ATOM 6691 N N . ALA A 1 874 ? 34.820 21.314 -14.278 1.00 88.44 874 ALA A N 1
ATOM 6692 C CA . ALA A 1 874 ? 35.647 21.429 -15.476 1.00 88.44 874 ALA A CA 1
ATOM 6693 C C . ALA A 1 874 ? 36.366 22.786 -15.574 1.00 88.44 874 ALA A C 1
ATOM 6695 O O . ALA A 1 874 ? 37.480 22.849 -16.086 1.00 88.44 874 ALA A O 1
ATOM 6696 N N . GLN A 1 875 ? 35.750 23.866 -15.080 1.00 87.06 875 GLN A N 1
ATOM 6697 C CA . GLN A 1 875 ? 36.318 25.216 -15.158 1.00 87.06 875 GLN A CA 1
ATOM 6698 C C . GLN A 1 875 ? 37.312 25.534 -14.033 1.00 87.06 875 GLN A C 1
ATOM 6700 O O . GLN A 1 875 ? 38.289 26.240 -14.270 1.00 87.06 875 GLN A O 1
ATOM 6705 N N . ILE A 1 876 ? 37.056 25.054 -12.811 1.00 84.25 876 ILE A N 1
ATOM 6706 C CA . ILE A 1 876 ? 37.783 25.485 -11.598 1.00 84.25 876 ILE A CA 1
ATOM 6707 C C . ILE A 1 876 ? 38.458 24.293 -10.881 1.00 84.25 876 ILE A C 1
ATOM 6709 O O . ILE A 1 876 ? 39.157 24.464 -9.887 1.00 84.25 876 ILE A O 1
ATOM 6713 N N . GLY A 1 877 ? 38.308 23.066 -11.392 1.00 84.25 877 GLY A N 1
ATOM 6714 C CA . GLY A 1 877 ? 38.815 21.849 -10.751 1.00 84.25 877 GLY A CA 1
ATOM 6715 C C . GLY A 1 877 ? 37.919 21.372 -9.594 1.00 84.25 877 GLY A C 1
ATOM 6716 O O . GLY A 1 877 ? 36.755 21.770 -9.510 1.00 84.25 877 GLY A O 1
ATOM 6717 N N . PRO A 1 878 ? 38.422 20.523 -8.673 1.00 83.31 878 PRO A N 1
ATOM 6718 C CA . PRO A 1 878 ? 37.628 19.944 -7.578 1.00 83.31 878 PRO A CA 1
ATOM 6719 C C . PRO A 1 878 ? 36.914 20.972 -6.687 1.00 83.31 878 PRO A C 1
ATOM 6721 O O . PRO A 1 878 ? 35.797 20.731 -6.232 1.00 83.31 878 PRO A O 1
ATOM 6724 N N . SER A 1 879 ? 37.516 22.144 -6.473 1.00 83.31 879 SER A N 1
ATOM 6725 C CA . SER A 1 879 ? 36.910 23.251 -5.721 1.00 83.31 879 SER A CA 1
ATOM 6726 C C . SER A 1 879 ? 35.683 23.842 -6.426 1.00 83.31 879 SER A C 1
ATOM 6728 O O . SER A 1 879 ? 34.756 24.293 -5.758 1.00 83.31 879 SER A O 1
ATOM 6730 N N . GLY A 1 880 ? 35.617 23.766 -7.760 1.00 84.12 880 GLY A N 1
ATOM 6731 C CA . GLY A 1 880 ? 34.445 24.157 -8.544 1.00 84.12 880 GLY A CA 1
ATOM 6732 C C . GLY A 1 880 ? 33.208 23.309 -8.246 1.00 84.12 880 GLY A C 1
ATOM 6733 O O . GLY A 1 880 ? 32.095 23.831 -8.247 1.00 84.12 880 GLY A O 1
ATOM 6734 N N . PHE A 1 881 ? 33.385 22.025 -7.914 1.00 86.31 881 PHE A N 1
ATOM 6735 C CA . PHE A 1 881 ? 32.281 21.159 -7.493 1.00 86.31 881 PHE A CA 1
ATOM 6736 C C . PHE A 1 881 ? 31.704 21.594 -6.138 1.00 86.31 881 PHE A C 1
ATOM 6738 O O . PHE A 1 881 ? 30.488 21.701 -5.993 1.00 86.31 881 PHE A O 1
ATOM 6745 N N . LEU A 1 882 ? 32.563 21.916 -5.165 1.00 84.69 882 LEU A N 1
ATOM 6746 C CA . LEU A 1 882 ? 32.140 22.389 -3.841 1.00 84.69 882 LEU A CA 1
ATOM 6747 C C . LEU A 1 882 ? 31.483 23.779 -3.909 1.00 84.69 882 LEU A C 1
ATOM 6749 O O . LEU A 1 882 ? 30.422 23.977 -3.320 1.00 84.69 882 LEU A O 1
ATOM 6753 N N . ALA A 1 883 ? 32.036 24.699 -4.707 1.00 83.44 883 ALA A N 1
ATOM 6754 C CA . ALA A 1 883 ? 31.439 26.012 -4.966 1.00 83.44 883 ALA A CA 1
ATOM 6755 C C . ALA A 1 883 ? 30.079 25.916 -5.686 1.00 83.44 883 ALA A C 1
ATOM 6757 O O . ALA A 1 883 ? 29.172 26.714 -5.450 1.00 83.44 883 ALA A O 1
ATOM 6758 N N . TYR A 1 884 ? 29.899 24.917 -6.553 1.00 87.25 884 TYR A N 1
ATOM 6759 C CA . TYR A 1 884 ? 28.599 24.635 -7.156 1.00 87.25 884 TYR A CA 1
ATOM 6760 C C . TYR A 1 884 ? 27.572 24.171 -6.111 1.00 87.25 884 TYR A C 1
ATOM 6762 O O . TYR A 1 884 ? 26.443 24.662 -6.121 1.00 87.25 884 TYR A O 1
ATOM 6770 N N . LEU A 1 885 ? 27.948 23.266 -5.197 1.00 82.81 885 LEU A N 1
ATOM 6771 C CA . LEU A 1 885 ? 27.049 22.793 -4.136 1.00 82.81 885 LEU A CA 1
ATOM 6772 C C . LEU A 1 885 ? 26.598 23.945 -3.221 1.00 82.81 885 LEU A C 1
ATOM 6774 O O . LEU A 1 885 ? 25.432 23.986 -2.833 1.00 82.81 885 LEU A O 1
ATOM 6778 N N . GLU A 1 886 ? 27.486 24.906 -2.940 1.00 76.25 886 GLU A N 1
ATOM 6779 C CA . GLU A 1 886 ? 27.161 26.162 -2.248 1.00 76.25 886 GLU A CA 1
ATOM 6780 C C . GLU A 1 886 ? 26.111 26.975 -3.025 1.00 76.25 886 GLU A C 1
ATOM 6782 O O . GLU A 1 886 ? 25.042 27.299 -2.504 1.00 76.25 886 GLU A O 1
ATOM 6787 N N . ARG A 1 887 ? 26.391 27.270 -4.300 1.00 77.06 887 ARG A N 1
ATOM 6788 C CA . ARG A 1 887 ? 25.571 28.168 -5.123 1.00 77.06 887 ARG A CA 1
ATOM 6789 C C . ARG A 1 887 ? 24.204 27.585 -5.473 1.00 77.06 887 ARG A C 1
ATOM 6791 O O . ARG A 1 887 ? 23.223 28.319 -5.513 1.00 77.06 887 ARG A O 1
ATOM 6798 N N . ALA A 1 888 ? 24.122 26.272 -5.683 1.00 72.62 888 ALA A N 1
ATOM 6799 C CA . ALA A 1 888 ? 22.868 25.562 -5.930 1.00 72.62 888 ALA A CA 1
ATOM 6800 C C . ALA A 1 888 ? 21.915 25.608 -4.719 1.00 72.62 888 ALA A C 1
ATOM 6802 O O . ALA A 1 888 ? 20.699 25.552 -4.893 1.00 72.62 888 ALA A O 1
ATOM 6803 N N . CYS A 1 889 ? 22.449 25.755 -3.501 1.00 65.44 889 CYS A N 1
ATOM 6804 C CA . CYS A 1 889 ? 21.650 25.952 -2.291 1.00 65.44 889 CYS A CA 1
ATOM 6805 C C . CYS A 1 889 ? 21.165 27.405 -2.109 1.00 65.44 889 CYS A C 1
ATOM 6807 O O . CYS A 1 889 ? 20.226 27.621 -1.347 1.00 65.44 889 CYS A O 1
ATOM 6809 N N . MET A 1 890 ? 21.781 28.380 -2.790 1.00 61.38 890 MET A N 1
ATOM 6810 C CA . MET A 1 890 ? 21.552 29.828 -2.641 1.00 61.38 890 MET A CA 1
ATOM 6811 C C . MET A 1 890 ? 20.612 30.444 -3.697 1.00 61.38 890 MET A C 1
ATOM 6813 O O . MET A 1 890 ? 20.618 31.657 -3.855 1.00 61.38 890 MET A O 1
ATOM 6817 N N . ASP A 1 891 ? 19.821 29.668 -4.447 1.00 60.09 891 ASP A N 1
ATOM 6818 C CA . ASP A 1 891 ? 18.933 30.250 -5.472 1.00 60.09 891 ASP A CA 1
ATOM 6819 C C . ASP A 1 891 ? 17.983 31.312 -4.856 1.00 60.09 891 ASP A C 1
ATOM 6821 O O . ASP A 1 891 ? 17.150 31.009 -3.989 1.00 60.09 891 ASP A O 1
ATOM 6825 N N . ASP A 1 892 ? 18.159 32.572 -5.278 1.00 50.22 892 ASP A N 1
ATOM 6826 C CA . ASP A 1 892 ? 17.640 33.784 -4.624 1.00 50.22 892 ASP A CA 1
ATOM 6827 C C . ASP A 1 892 ? 16.110 33.736 -4.451 1.00 50.22 892 ASP A C 1
ATOM 6829 O O . ASP A 1 892 ? 15.560 34.151 -3.435 1.00 50.22 892 ASP A O 1
ATOM 6833 N N . LYS A 1 893 ? 15.384 33.130 -5.399 1.00 51.06 893 LYS A N 1
ATOM 6834 C CA . LYS A 1 893 ? 13.914 33.226 -5.459 1.00 51.06 893 LYS A CA 1
ATOM 6835 C C . LYS A 1 893 ? 13.158 32.440 -4.393 1.00 51.06 893 LYS A C 1
ATOM 6837 O O . LYS A 1 893 ? 12.056 32.840 -4.027 1.00 51.06 893 LYS A O 1
ATOM 6842 N N . TRP A 1 894 ? 13.673 31.302 -3.935 1.00 53.59 894 TRP A N 1
ATOM 6843 C CA . TRP A 1 894 ? 12.966 30.478 -2.943 1.00 53.59 894 TRP A CA 1
ATOM 6844 C C . TRP A 1 894 ? 13.486 30.722 -1.525 1.00 53.59 894 TRP A C 1
ATOM 6846 O O . TRP A 1 894 ? 12.716 30.592 -0.574 1.00 53.59 894 TRP A O 1
ATOM 6856 N N . THR A 1 895 ? 14.752 31.126 -1.390 1.00 51.03 895 THR A N 1
ATOM 6857 C CA . THR A 1 895 ? 15.344 31.573 -0.126 1.00 51.03 895 THR A CA 1
ATOM 6858 C C . THR A 1 895 ? 14.662 32.863 0.339 1.00 51.03 895 THR A C 1
ATOM 6860 O O . THR A 1 895 ? 14.171 32.907 1.469 1.00 51.03 895 THR A O 1
ATOM 6863 N N . ASP A 1 896 ? 14.473 33.832 -0.569 1.00 49.44 896 ASP A N 1
ATOM 6864 C CA . ASP A 1 896 ? 13.664 35.035 -0.326 1.00 49.44 896 ASP A CA 1
ATOM 6865 C C . ASP A 1 896 ? 12.199 34.682 -0.036 1.00 49.44 896 ASP A C 1
ATOM 6867 O O . ASP A 1 896 ? 11.602 35.225 0.886 1.00 49.44 896 ASP A O 1
ATOM 6871 N N . TYR A 1 897 ? 11.623 33.686 -0.719 1.00 52.44 897 TYR A N 1
ATOM 6872 C CA . TYR A 1 897 ? 10.249 33.243 -0.451 1.00 52.44 897 TYR A CA 1
ATOM 6873 C C . TYR A 1 897 ? 10.087 32.535 0.905 1.00 52.44 897 TYR A C 1
ATOM 6875 O O . TYR A 1 897 ? 9.032 32.613 1.537 1.00 52.44 897 TYR A O 1
ATOM 6883 N N . ILE A 1 898 ? 11.094 31.804 1.392 1.00 46.44 898 ILE A N 1
ATOM 6884 C CA . ILE A 1 898 ? 11.068 31.230 2.744 1.00 46.44 898 ILE A CA 1
ATOM 6885 C C . ILE A 1 898 ? 11.117 32.345 3.787 1.00 46.44 898 ILE A C 1
ATOM 6887 O O . ILE A 1 898 ? 10.366 32.267 4.762 1.00 46.44 898 ILE A O 1
ATOM 6891 N N . LEU A 1 899 ? 11.933 33.374 3.553 1.00 45.03 899 LEU A N 1
ATOM 6892 C CA . LEU A 1 899 ? 12.026 34.561 4.399 1.00 45.03 899 LEU A CA 1
ATOM 6893 C C . LEU A 1 899 ? 10.720 35.378 4.377 1.00 45.03 899 LEU A C 1
ATOM 6895 O O . LEU A 1 899 ? 10.200 35.685 5.447 1.00 45.03 899 LEU A O 1
ATOM 6899 N N . ASP A 1 900 ? 10.117 35.592 3.207 1.00 41.91 900 ASP A N 1
ATOM 6900 C CA . ASP A 1 900 ? 8.832 36.287 3.042 1.00 41.91 900 ASP A CA 1
ATOM 6901 C C . ASP A 1 900 ? 7.648 35.468 3.582 1.00 41.91 900 ASP A C 1
ATOM 6903 O O . ASP A 1 900 ? 6.756 35.993 4.239 1.00 41.91 900 ASP A O 1
ATOM 6907 N N . SER A 1 901 ? 7.627 34.146 3.376 1.00 43.47 901 SER A N 1
ATOM 6908 C CA . SER A 1 901 ? 6.523 33.286 3.833 1.00 43.47 901 SER A CA 1
ATOM 6909 C C . SER A 1 901 ? 6.498 33.088 5.350 1.00 43.47 901 SER A C 1
ATOM 6911 O O . SER A 1 901 ? 5.479 32.644 5.900 1.00 43.47 901 SER A O 1
ATOM 6913 N N . LEU A 1 902 ? 7.608 33.350 6.051 1.00 44.84 902 LEU A N 1
ATOM 6914 C CA . LEU A 1 902 ? 7.641 33.405 7.516 1.00 44.84 902 LEU A CA 1
ATOM 6915 C C . LEU A 1 902 ? 6.785 34.568 8.057 1.00 44.84 902 LEU A C 1
ATOM 6917 O O . LEU A 1 902 ? 6.406 34.519 9.228 1.00 44.84 902 LEU A O 1
ATOM 6921 N N . ASP A 1 903 ? 6.377 35.502 7.190 1.00 39.22 903 ASP A N 1
ATOM 6922 C CA . ASP A 1 903 ? 5.531 36.652 7.481 1.00 39.22 903 ASP A CA 1
ATOM 6923 C C . ASP A 1 903 ? 4.247 36.672 6.604 1.00 39.22 903 ASP A C 1
ATOM 6925 O O . ASP A 1 903 ? 4.209 37.192 5.497 1.00 39.22 903 ASP A O 1
ATOM 6929 N N . LEU A 1 904 ? 3.139 36.188 7.192 1.00 45.03 904 LEU A N 1
ATOM 6930 C CA . LEU A 1 904 ? 1.734 36.571 6.923 1.00 45.03 904 LEU A CA 1
ATOM 6931 C C . LEU A 1 904 ? 0.940 35.980 5.720 1.00 45.03 904 LEU A C 1
ATOM 6933 O O . LEU A 1 904 ? 1.258 36.165 4.556 1.00 45.03 904 LEU A O 1
ATOM 6937 N N . ASP A 1 905 ? -0.266 35.474 6.030 1.00 47.56 905 ASP A N 1
ATOM 6938 C CA . ASP A 1 905 ? -1.413 35.329 5.096 1.00 47.56 905 ASP A CA 1
ATOM 6939 C C . ASP A 1 905 ? -2.447 36.484 5.288 1.00 47.56 905 ASP A C 1
ATOM 6941 O O . ASP A 1 905 ? -3.552 36.484 4.742 1.00 47.56 905 ASP A O 1
ATOM 6945 N N . GLU A 1 906 ? -2.110 37.484 6.122 1.00 49.19 906 GLU A N 1
ATOM 6946 C CA . GLU A 1 906 ? -2.941 38.669 6.423 1.00 49.19 906 GLU A CA 1
ATOM 6947 C C . GLU A 1 906 ? -2.249 40.036 6.181 1.00 49.19 906 GLU A C 1
ATOM 6949 O O . GLU A 1 906 ? -2.948 41.048 6.227 1.00 49.19 906 GLU A O 1
ATOM 6954 N N . SER A 1 907 ? -0.943 40.106 5.860 1.00 40.75 907 SER A N 1
ATOM 6955 C CA . SER A 1 907 ? -0.212 41.372 5.573 1.00 40.75 907 SER A CA 1
ATOM 6956 C C . SER A 1 907 ? -0.717 42.067 4.331 1.00 40.75 907 SER A C 1
ATOM 6958 O O . SER A 1 907 ? -0.725 43.290 4.277 1.00 40.75 907 SER A O 1
ATOM 6960 N N . ASN A 1 908 ? -1.133 41.285 3.339 1.00 42.91 908 ASN A N 1
ATOM 6961 C CA . ASN A 1 908 ? -1.498 41.788 2.022 1.00 42.91 908 ASN A CA 1
ATOM 6962 C C . ASN A 1 908 ? -2.968 42.233 1.927 1.00 42.91 908 ASN A C 1
ATOM 6964 O O . ASN A 1 908 ? -3.485 42.417 0.827 1.00 42.91 908 ASN A O 1
ATOM 6968 N N . ARG A 1 909 ? -3.678 42.402 3.054 1.00 55.69 909 ARG A N 1
ATOM 6969 C CA . ARG A 1 909 ? -5.061 42.912 3.060 1.00 55.69 909 ARG A CA 1
ATOM 6970 C C . ARG A 1 909 ? -5.081 44.438 3.113 1.00 55.69 909 ARG A C 1
ATOM 6972 O O . ARG A 1 909 ? -4.333 45.043 3.873 1.00 55.69 909 ARG A O 1
ATOM 6979 N N . GLN A 1 910 ? -6.003 45.049 2.366 1.00 54.44 910 GLN A N 1
ATOM 6980 C CA . GLN A 1 910 ? -6.257 46.490 2.438 1.00 54.44 910 GLN A CA 1
ATOM 6981 C C . GLN A 1 910 ? -6.575 46.937 3.886 1.00 54.44 910 GLN A C 1
ATOM 6983 O O . GLN A 1 910 ? -7.180 46.164 4.648 1.00 54.44 910 GLN A O 1
ATOM 6988 N N . PRO A 1 911 ? -6.171 48.163 4.277 1.00 55.34 911 PRO A N 1
ATOM 6989 C CA . PRO A 1 911 ? -6.462 48.722 5.595 1.00 55.34 911 PRO A CA 1
ATOM 6990 C C . PRO A 1 911 ? -7.970 48.751 5.866 1.00 55.34 911 PRO A C 1
ATOM 6992 O O . PRO A 1 911 ? -8.784 48.916 4.957 1.00 55.34 911 PRO A O 1
ATOM 6995 N N . ILE A 1 912 ? -8.352 48.559 7.130 1.00 63.69 912 ILE A N 1
ATOM 6996 C CA . ILE A 1 912 ? -9.759 48.629 7.531 1.00 63.69 912 ILE A CA 1
ATOM 6997 C C . ILE A 1 912 ? -10.145 50.110 7.539 1.00 63.69 912 ILE A C 1
ATOM 6999 O O . ILE A 1 912 ? -9.395 50.939 8.050 1.00 63.69 912 ILE A O 1
ATOM 7003 N N . ALA A 1 913 ? -11.323 50.459 7.015 1.00 60.03 913 ALA A N 1
ATOM 7004 C CA . ALA A 1 913 ? -11.889 51.808 7.116 1.00 60.03 913 ALA A CA 1
ATOM 7005 C C . ALA A 1 913 ? -12.339 52.125 8.562 1.00 60.03 913 ALA A C 1
ATOM 7007 O O . ALA A 1 913 ? -13.510 52.395 8.827 1.00 60.03 913 ALA A O 1
ATOM 7008 N N . GLY A 1 914 ? -11.423 52.010 9.524 1.00 64.50 914 GLY A N 1
ATOM 7009 C CA . GLY A 1 914 ? -11.681 52.244 10.935 1.00 64.50 914 GLY A CA 1
ATOM 7010 C C . GLY A 1 914 ? -11.569 53.716 11.304 1.00 64.50 914 GLY A C 1
ATOM 7011 O O . GLY A 1 914 ? -10.725 54.443 10.780 1.00 64.50 914 GLY A O 1
ATOM 7012 N N . LYS A 1 915 ? -12.417 54.151 12.235 1.00 72.31 915 LYS A N 1
ATOM 7013 C CA . LYS A 1 915 ? -12.366 55.488 12.833 1.00 72.31 915 LYS A CA 1
ATOM 7014 C C . LYS A 1 915 ? -11.922 55.324 14.287 1.00 72.31 915 LYS A C 1
ATOM 7016 O O . LYS A 1 915 ? -12.743 54.884 15.093 1.00 72.31 915 LYS A O 1
ATOM 7021 N N . PRO A 1 916 ? -10.651 55.603 14.627 1.00 71.50 916 PRO A N 1
ATOM 7022 C CA . PRO A 1 916 ? -10.202 55.520 16.009 1.00 71.50 916 PRO A CA 1
ATOM 7023 C C . PRO A 1 916 ? -10.937 56.548 16.886 1.00 71.50 916 PRO A C 1
ATOM 7025 O O . PRO A 1 916 ? -11.287 57.631 16.402 1.00 71.50 916 PRO A O 1
ATOM 7028 N N . PRO A 1 917 ? -11.193 56.241 18.170 1.00 69.88 917 PRO A N 1
ATOM 7029 C CA . PRO A 1 917 ? -11.810 57.192 19.087 1.00 69.88 917 PRO A CA 1
ATOM 7030 C C . PRO A 1 917 ? -10.893 58.406 19.267 1.00 69.88 917 PRO A C 1
ATOM 7032 O O . PRO A 1 917 ? -9.691 58.257 19.474 1.00 69.88 917 PRO A O 1
ATOM 7035 N N . ALA A 1 918 ? -11.456 59.613 19.183 1.00 58.47 918 ALA A N 1
ATOM 7036 C CA . ALA A 1 918 ? -10.722 60.883 19.179 1.00 58.47 918 ALA A CA 1
ATOM 7037 C C . ALA A 1 918 ? -10.168 61.295 20.566 1.00 58.47 918 ALA A C 1
ATOM 7039 O O . ALA A 1 918 ? -10.312 62.440 20.978 1.00 58.47 918 ALA A O 1
ATOM 7040 N N . GLY A 1 919 ? -9.563 60.360 21.308 1.00 56.44 919 GLY A N 1
ATOM 7041 C CA . GLY A 1 919 ? -8.904 60.619 22.594 1.00 56.44 919 GLY A CA 1
ATOM 7042 C C . GLY A 1 919 ? -9.829 60.838 23.800 1.00 56.44 919 GLY A C 1
ATOM 7043 O O . GLY A 1 919 ? -9.334 61.180 24.868 1.00 56.44 919 GLY A O 1
ATOM 7044 N N . ALA A 1 920 ? -11.144 60.642 23.666 1.00 54.56 920 ALA A N 1
ATOM 7045 C CA . ALA A 1 920 ? -12.082 60.694 24.791 1.00 54.56 920 ALA A CA 1
ATOM 7046 C C . ALA A 1 920 ? -12.125 59.358 25.560 1.00 54.56 920 ALA A C 1
ATOM 7048 O O . ALA A 1 920 ? -11.971 58.294 24.954 1.00 54.56 920 ALA A O 1
ATOM 7049 N N . GLU A 1 921 ? -12.380 59.408 26.874 1.00 64.75 921 GLU A N 1
ATOM 7050 C CA . GLU A 1 921 ? -12.702 58.220 27.679 1.00 64.75 921 GLU A CA 1
ATOM 7051 C C . GLU A 1 921 ? -13.822 57.407 27.013 1.00 64.75 921 GLU A C 1
ATOM 7053 O O . GLU A 1 921 ? -14.805 57.961 26.509 1.00 64.75 921 GLU A O 1
ATOM 7058 N N . ILE A 1 922 ? -13.676 56.078 26.994 1.00 75.56 922 ILE A N 1
ATOM 7059 C CA . ILE A 1 922 ? -14.653 55.184 26.367 1.00 75.56 922 ILE A CA 1
ATOM 7060 C C . ILE A 1 922 ? -15.912 55.130 27.246 1.00 75.56 922 ILE A C 1
ATOM 7062 O O . ILE A 1 922 ? -16.057 54.271 28.112 1.00 75.56 922 ILE A O 1
ATOM 7066 N N . SER A 1 923 ? -16.827 56.075 27.026 1.00 80.19 923 SER A N 1
ATOM 7067 C CA . SER A 1 923 ? -18.126 56.131 27.697 1.00 80.19 923 SER A CA 1
ATOM 7068 C C . SER A 1 923 ? -19.105 55.089 27.137 1.00 80.19 923 SER A C 1
ATOM 7070 O O . SER A 1 923 ? -18.981 54.640 25.993 1.00 80.19 923 SER A O 1
ATOM 7072 N N . ALA A 1 924 ? -20.146 54.748 27.906 1.00 77.88 924 ALA A N 1
ATOM 7073 C CA . ALA A 1 924 ? -21.216 53.855 27.446 1.00 77.88 924 ALA A CA 1
ATOM 7074 C C . ALA A 1 924 ? -21.924 54.372 26.176 1.00 77.88 924 ALA A C 1
ATOM 7076 O O . ALA A 1 924 ? -22.359 53.583 25.340 1.00 77.88 924 ALA A O 1
ATOM 7077 N N . GLU A 1 925 ? -22.021 55.692 26.003 1.00 79.88 925 GLU A N 1
ATOM 7078 C CA . GLU A 1 925 ? -22.559 56.324 24.791 1.00 79.88 925 GLU A CA 1
ATOM 7079 C C . GLU A 1 925 ? -21.623 56.143 23.585 1.00 79.88 925 GLU A C 1
ATOM 7081 O O . GLU A 1 925 ? -22.072 55.852 22.475 1.00 79.88 925 GLU A O 1
ATOM 7086 N N . THR A 1 926 ? -20.307 56.210 23.812 1.00 81.94 926 THR A N 1
ATOM 7087 C CA . THR A 1 926 ? -19.306 55.933 22.775 1.00 81.94 926 THR A CA 1
ATOM 7088 C C . THR A 1 926 ? -19.386 54.480 22.316 1.00 81.94 926 THR A C 1
ATOM 7090 O O . THR A 1 926 ? -19.445 54.232 21.113 1.00 81.94 926 THR A O 1
ATOM 7093 N N . ILE A 1 927 ? -19.461 53.521 23.246 1.00 83.19 927 ILE A N 1
ATOM 7094 C CA . ILE A 1 927 ? -19.628 52.095 22.920 1.00 83.19 927 ILE A CA 1
ATOM 7095 C C . ILE A 1 927 ? -20.904 51.890 22.094 1.00 83.19 927 ILE A C 1
ATOM 7097 O O . ILE A 1 927 ? -20.854 51.276 21.027 1.00 83.19 927 ILE A O 1
ATOM 7101 N N . ARG A 1 928 ? -22.029 52.473 22.530 1.00 83.06 928 ARG A N 1
ATOM 7102 C CA . ARG A 1 928 ? -23.309 52.404 21.809 1.00 83.06 928 ARG A CA 1
ATOM 7103 C C . ARG A 1 928 ? -23.196 52.863 20.368 1.00 83.06 928 ARG A C 1
ATOM 7105 O O . ARG A 1 928 ? -23.556 52.105 19.474 1.00 83.06 928 ARG A O 1
ATOM 7112 N N . ARG A 1 929 ? -22.652 54.059 20.139 1.00 81.88 929 ARG A N 1
ATOM 7113 C CA . ARG A 1 929 ? -22.471 54.602 18.788 1.00 81.88 929 ARG A CA 1
ATOM 7114 C C . ARG A 1 929 ? -21.623 53.674 17.917 1.00 81.88 929 ARG A C 1
ATOM 7116 O O . ARG A 1 929 ? -21.978 53.398 16.778 1.00 81.88 929 ARG A O 1
ATOM 7123 N N . TYR A 1 930 ? -20.529 53.135 18.459 1.00 84.75 930 TYR A N 1
ATOM 7124 C CA . TYR A 1 930 ? -19.645 52.247 17.700 1.00 84.75 930 TYR A CA 1
ATOM 7125 C C . TYR A 1 930 ? -20.332 50.947 17.280 1.00 84.75 930 TYR A C 1
ATOM 7127 O O . TYR A 1 930 ? -20.099 50.470 16.168 1.00 84.75 930 TYR A O 1
ATOM 7135 N N . PHE A 1 931 ? -21.166 50.352 18.132 1.00 83.06 931 PHE A N 1
ATOM 7136 C CA . PHE A 1 931 ? -21.895 49.134 17.778 1.00 83.06 931 PHE A CA 1
ATOM 7137 C C . PHE A 1 931 ? -23.141 49.404 16.920 1.00 83.06 931 PHE A C 1
ATOM 7139 O O . PHE A 1 931 ? -23.367 48.643 15.983 1.00 83.06 931 PHE A O 1
ATOM 7146 N N . ALA A 1 932 ? -23.890 50.484 17.172 1.00 78.19 932 ALA A N 1
ATOM 7147 C CA . ALA A 1 932 ? -25.072 50.863 16.392 1.00 78.19 932 ALA A CA 1
ATOM 7148 C C . ALA A 1 932 ? -24.720 51.193 14.931 1.00 78.19 932 ALA A C 1
ATOM 7150 O O . ALA A 1 932 ? -25.326 50.650 14.012 1.00 78.19 932 ALA A O 1
ATOM 7151 N N . ASP A 1 933 ? -23.666 51.985 14.717 1.00 76.00 933 ASP A N 1
ATOM 7152 C CA . ASP A 1 933 ? -23.224 52.405 13.380 1.00 76.00 933 ASP A CA 1
ATOM 7153 C C . ASP A 1 933 ? -22.237 51.408 12.733 1.00 76.00 933 ASP A C 1
ATOM 7155 O O . ASP A 1 933 ? -21.647 51.680 11.687 1.00 76.00 933 ASP A O 1
ATOM 7159 N N . ASN A 1 934 ? -21.990 50.261 13.380 1.00 74.69 934 ASN A N 1
ATOM 7160 C CA . ASN A 1 934 ? -20.977 49.265 13.010 1.00 74.69 934 ASN A CA 1
ATOM 7161 C C . ASN A 1 934 ? -19.575 49.859 12.709 1.00 74.69 934 ASN A C 1
ATOM 7163 O O . ASN A 1 934 ? -18.845 49.368 11.849 1.00 74.69 934 ASN A O 1
ATOM 7167 N N . ILE A 1 935 ? -19.160 50.897 13.445 1.00 82.44 935 ILE A N 1
ATOM 7168 C CA . ILE A 1 935 ? -17.857 51.564 13.277 1.00 82.44 935 ILE A CA 1
ATOM 7169 C C . ILE A 1 935 ? -16.741 50.688 13.848 1.00 82.44 935 ILE A C 1
ATOM 7171 O O . ILE A 1 935 ? -16.799 50.287 15.012 1.00 82.44 935 ILE A O 1
ATOM 7175 N N . TYR A 1 936 ? -15.707 50.395 13.060 1.00 85.69 936 TYR A N 1
ATOM 7176 C CA . TYR A 1 936 ? -14.546 49.647 13.543 1.00 85.69 936 TYR A CA 1
ATOM 7177 C C . TYR A 1 936 ? -13.497 50.594 14.168 1.00 85.69 936 TYR A C 1
ATOM 7179 O O . TYR A 1 936 ? -13.162 51.602 13.542 1.00 85.69 936 TYR A O 1
ATOM 7187 N N . PRO A 1 937 ? -12.965 50.318 15.376 1.00 85.00 937 PRO A N 1
ATOM 7188 C CA . PRO A 1 937 ? -12.137 51.279 16.118 1.00 85.00 937 PRO A CA 1
ATOM 7189 C C . PRO A 1 937 ? -10.661 51.353 15.695 1.00 85.00 937 PRO A C 1
ATOM 7191 O O . PRO A 1 937 ? -9.929 52.184 16.222 1.00 85.00 937 PRO A O 1
ATOM 7194 N N . PHE A 1 938 ? -10.203 50.519 14.757 1.00 83.62 938 PHE A N 1
ATOM 7195 C CA . PHE A 1 938 ? -8.802 50.491 14.314 1.00 83.62 938 PHE A CA 1
ATOM 7196 C C . PHE A 1 938 ? -8.688 50.687 12.803 1.00 83.62 938 PHE A C 1
ATOM 7198 O O . PHE A 1 938 ? -9.378 50.013 12.042 1.00 83.62 938 PHE A O 1
ATOM 7205 N N . SER A 1 939 ? -7.785 51.566 12.369 1.00 76.25 939 SER A N 1
ATOM 7206 C CA . SER A 1 939 ? -7.444 51.759 10.952 1.00 76.25 939 SER A CA 1
ATOM 7207 C C . SER A 1 939 ? -6.537 50.647 10.403 1.00 76.25 939 SER A C 1
ATOM 7209 O O . SER A 1 939 ? -6.624 50.284 9.231 1.00 76.25 939 SER A O 1
ATOM 7211 N N . GLU A 1 940 ? -5.695 50.054 11.254 1.00 78.25 940 GLU A N 1
ATOM 7212 C CA . GLU A 1 940 ? -4.748 48.998 10.879 1.00 78.25 940 GLU A CA 1
ATOM 7213 C C . GLU A 1 940 ? -5.134 47.632 11.459 1.00 78.25 940 GLU A C 1
ATOM 7215 O O . GLU A 1 940 ? -5.597 47.523 12.600 1.00 78.25 940 GLU A O 1
ATOM 7220 N N . ARG A 1 941 ? -4.900 46.562 10.689 1.00 79.31 941 ARG A N 1
ATOM 7221 C CA . ARG A 1 941 ? -5.065 45.167 11.139 1.00 79.31 941 ARG A CA 1
ATOM 7222 C C . ARG A 1 941 ? -3.974 44.779 12.146 1.00 79.31 941 ARG A C 1
ATOM 7224 O O . ARG A 1 941 ? -2.892 45.360 12.158 1.00 79.31 941 ARG A O 1
ATOM 7231 N N . LEU A 1 942 ? -4.267 43.823 13.026 1.00 81.88 942 LEU A N 1
ATOM 7232 C CA . LEU A 1 942 ? -3.313 43.356 14.033 1.00 81.88 942 LEU A CA 1
ATOM 7233 C C . LEU A 1 942 ? -2.161 42.602 13.360 1.00 81.88 942 LEU A C 1
ATOM 7235 O O . LEU A 1 942 ? -2.386 41.718 12.536 1.00 81.88 942 LEU A O 1
ATOM 7239 N N . LYS A 1 943 ? -0.918 42.917 13.733 1.00 77.69 943 LYS A N 1
ATOM 7240 C CA . LYS A 1 943 ? 0.258 42.215 13.201 1.00 77.69 943 LYS A CA 1
ATOM 7241 C C . LYS A 1 943 ? 0.309 40.780 13.759 1.00 77.69 943 LYS A C 1
ATOM 7243 O O . LYS A 1 943 ? 0.127 40.604 14.965 1.00 77.69 943 LYS A O 1
ATOM 7248 N N . PRO A 1 944 ? 0.618 39.743 12.958 1.00 69.38 944 PRO A N 1
ATOM 7249 C CA . PRO A 1 944 ? 0.617 38.357 13.411 1.00 69.38 944 PRO A CA 1
ATOM 7250 C C . PRO A 1 944 ? 1.588 38.068 14.532 1.00 69.38 944 PRO A C 1
ATOM 7252 O O . PRO A 1 944 ? 1.247 37.282 15.403 1.00 69.38 944 PRO A O 1
ATOM 7255 N N . LYS A 1 945 ? 2.766 38.702 14.545 1.00 71.38 945 LYS A N 1
ATOM 7256 C CA . LYS A 1 945 ? 3.721 38.538 15.645 1.00 71.38 945 LYS A CA 1
ATOM 7257 C C . LYS A 1 945 ? 3.059 38.850 16.992 1.00 71.38 945 LYS A C 1
ATOM 7259 O O . LYS A 1 945 ? 3.017 37.986 17.861 1.00 71.38 945 LYS A O 1
ATOM 7264 N N . GLN A 1 946 ? 2.447 40.031 17.096 1.00 80.00 946 GLN A N 1
ATOM 7265 C CA . GLN A 1 946 ? 1.704 40.449 18.284 1.00 80.00 946 GLN A CA 1
ATOM 7266 C C . GLN A 1 946 ? 0.529 39.502 18.572 1.00 80.00 946 GLN A C 1
ATOM 7268 O O . GLN A 1 946 ? 0.330 39.078 19.705 1.00 80.00 946 GLN A O 1
ATOM 7273 N N . TYR A 1 947 ? -0.220 39.106 17.540 1.00 83.69 947 TYR A N 1
ATOM 7274 C CA . TYR A 1 947 ? -1.317 38.150 17.693 1.00 83.69 947 TYR A CA 1
ATOM 7275 C C . TYR A 1 947 ? -0.869 36.805 18.277 1.00 83.69 947 TYR A C 1
ATOM 7277 O O . TYR A 1 947 ? -1.539 36.277 19.158 1.00 83.69 947 TYR A O 1
ATOM 7285 N N . PHE A 1 948 ? 0.225 36.219 17.786 1.00 72.69 948 PHE A N 1
ATOM 7286 C CA . PHE A 1 948 ? 0.697 34.915 18.251 1.00 72.69 948 PHE A CA 1
ATOM 7287 C C . PHE A 1 948 ? 1.224 34.974 19.684 1.00 72.69 948 PHE A C 1
ATOM 7289 O O . PHE A 1 948 ? 0.977 34.035 20.441 1.00 72.69 948 PHE A O 1
ATOM 7296 N N . GLU A 1 949 ? 1.893 36.069 20.053 1.00 80.94 949 GLU A N 1
ATOM 7297 C CA . GLU A 1 949 ? 2.333 36.334 21.424 1.00 80.94 949 GLU A CA 1
ATOM 7298 C C . GLU A 1 949 ? 1.126 36.418 22.373 1.00 80.94 949 GLU A C 1
ATOM 7300 O O . GLU A 1 949 ? 1.027 35.624 23.308 1.00 80.94 949 GLU A O 1
ATOM 7305 N N . GLU A 1 950 ? 0.145 37.280 22.080 1.00 88.06 950 GLU A N 1
ATOM 7306 C CA . GLU A 1 950 ? -1.050 37.436 22.923 1.00 88.06 950 GLU A CA 1
ATOM 7307 C C . GLU A 1 950 ? -1.919 36.169 22.963 1.00 88.06 950 GLU A C 1
ATOM 7309 O O . GLU A 1 950 ? -2.400 35.766 24.023 1.00 88.06 950 GLU A O 1
ATOM 7314 N N . LYS A 1 951 ? -2.101 35.492 21.821 1.00 91.75 951 LYS A N 1
ATOM 7315 C CA . LYS A 1 951 ? -2.891 34.255 21.735 1.00 91.75 951 LYS A CA 1
ATOM 7316 C C . LYS A 1 951 ? -2.305 33.170 22.632 1.00 91.75 951 LYS A C 1
ATOM 7318 O O . LYS A 1 951 ? -3.062 32.471 23.300 1.00 91.75 951 LYS A O 1
ATOM 7323 N N . ARG A 1 952 ? -0.977 33.020 22.639 1.00 88.62 952 ARG A N 1
ATOM 7324 C CA . ARG A 1 952 ? -0.295 32.011 23.454 1.00 88.62 952 ARG A CA 1
ATOM 7325 C C . ARG A 1 952 ? -0.569 32.231 24.939 1.00 88.62 952 ARG A C 1
ATOM 7327 O O . ARG A 1 952 ? -0.900 31.273 25.630 1.00 88.62 952 ARG A O 1
ATOM 7334 N N . GLU A 1 953 ? -0.471 33.470 25.414 1.00 91.88 953 GLU A N 1
ATOM 7335 C CA . GLU A 1 953 ? -0.736 33.782 26.822 1.00 91.88 953 GLU A CA 1
ATOM 7336 C C . GLU A 1 953 ? -2.205 33.523 27.191 1.00 91.88 953 GLU A C 1
ATOM 7338 O O . GLU A 1 953 ? -2.473 32.868 28.196 1.00 91.88 953 GLU A O 1
ATOM 7343 N N . LEU A 1 954 ? -3.161 33.904 26.335 1.00 93.94 954 LEU A N 1
ATOM 7344 C CA . LEU A 1 954 ? -4.580 33.594 26.557 1.00 93.94 954 LEU A CA 1
ATOM 7345 C C . LEU A 1 954 ? -4.874 32.084 26.511 1.00 93.94 954 LEU A C 1
ATOM 7347 O O . LEU A 1 954 ? -5.719 31.593 27.253 1.00 93.94 954 LEU A O 1
ATOM 7351 N N . GLN A 1 955 ? -4.175 31.316 25.676 1.00 94.69 955 GLN A N 1
ATOM 7352 C CA . GLN A 1 955 ? -4.339 29.860 25.614 1.00 94.69 955 GLN A CA 1
ATOM 7353 C C . GLN A 1 955 ? -3.796 29.150 26.856 1.00 94.69 955 GLN A C 1
ATOM 7355 O O . GLN A 1 955 ? -4.391 28.166 27.292 1.00 94.69 955 GLN A O 1
ATOM 7360 N N . ILE A 1 956 ? -2.717 29.656 27.459 1.00 93.44 956 ILE A N 1
ATOM 7361 C CA . ILE A 1 956 ? -2.234 29.169 28.760 1.00 93.44 956 ILE A CA 1
ATOM 7362 C C . ILE A 1 956 ? -3.325 29.354 29.820 1.00 93.44 956 ILE A C 1
ATOM 7364 O O . ILE A 1 956 ? -3.626 28.428 30.573 1.00 93.44 956 ILE A O 1
ATOM 7368 N N . GLU A 1 957 ? -3.961 30.523 29.841 1.00 95.69 957 GLU A N 1
ATOM 7369 C CA . GLU A 1 957 ? -5.071 30.814 30.746 1.00 95.69 957 GLU A CA 1
ATOM 7370 C C . GLU A 1 957 ? -6.308 29.938 30.469 1.00 95.69 957 GLU A C 1
ATOM 7372 O O . GLU A 1 957 ? -6.937 29.453 31.407 1.00 95.69 957 GLU A O 1
ATOM 7377 N N . LEU A 1 958 ? -6.616 29.626 29.204 1.00 96.56 958 LEU A N 1
ATOM 7378 C CA . LEU A 1 958 ? -7.698 28.695 28.846 1.00 96.56 958 LEU A CA 1
ATOM 7379 C C . LEU A 1 958 ? -7.460 27.278 29.383 1.00 96.56 958 LEU A C 1
ATOM 7381 O O . LEU A 1 958 ? -8.406 26.629 29.827 1.00 96.56 958 LEU A O 1
ATOM 7385 N N . VAL A 1 959 ? -6.212 26.802 29.385 1.00 95.81 959 VAL A N 1
ATOM 7386 C CA . VAL A 1 959 ? -5.865 25.499 29.977 1.00 95.81 959 VAL A CA 1
ATOM 7387 C C . VAL A 1 959 ? -6.082 25.516 31.493 1.00 95.81 959 VAL A C 1
ATOM 7389 O O . VAL A 1 959 ? -6.627 24.557 32.042 1.00 95.81 959 VAL A O 1
ATOM 7392 N N . LYS A 1 960 ? -5.724 26.612 32.177 1.00 95.50 960 LYS A N 1
ATOM 7393 C CA . LYS A 1 960 ? -6.004 26.779 33.614 1.00 95.50 960 LYS A CA 1
ATOM 7394 C C . LYS A 1 960 ? -7.505 26.789 33.896 1.00 95.50 960 LYS A C 1
ATOM 7396 O O . LYS A 1 960 ? -7.954 26.074 34.788 1.00 95.50 960 LYS A O 1
ATOM 7401 N N . LEU A 1 961 ? -8.278 27.531 33.098 1.00 96.00 961 LEU A N 1
ATOM 7402 C CA . LEU A 1 961 ? -9.737 27.549 33.188 1.00 96.00 961 LEU A CA 1
ATOM 7403 C C . LEU A 1 961 ? -10.319 26.141 33.012 1.00 96.00 961 LEU A C 1
ATOM 7405 O O . LEU A 1 961 ? -11.169 25.734 33.796 1.00 96.00 961 LEU A O 1
ATOM 7409 N N . GLN A 1 962 ? -9.852 25.374 32.023 1.00 95.94 962 GLN A N 1
ATOM 7410 C CA . GLN A 1 962 ? -10.335 24.012 31.798 1.00 95.94 962 GLN A CA 1
ATOM 7411 C C . GLN A 1 962 ? -10.046 23.084 32.982 1.00 95.94 962 GLN A C 1
ATOM 7413 O O . GLN A 1 962 ? -10.924 22.320 33.383 1.00 95.94 962 GLN A O 1
ATOM 7418 N N . ASN A 1 963 ? -8.841 23.150 33.551 1.00 95.12 963 ASN A N 1
ATOM 7419 C CA . ASN A 1 963 ? -8.498 22.356 34.730 1.00 95.12 963 ASN A CA 1
ATOM 7420 C C . ASN A 1 963 ? -9.378 22.735 35.925 1.00 95.12 963 ASN A C 1
ATOM 7422 O O . ASN A 1 963 ? -9.937 21.854 36.570 1.00 95.12 963 ASN A O 1
ATOM 7426 N N . TRP A 1 964 ? -9.591 24.031 36.154 1.00 95.94 964 TRP A N 1
ATOM 7427 C CA . TRP A 1 964 ? -10.471 24.510 37.216 1.00 95.94 964 TRP A CA 1
ATOM 7428 C C . TRP A 1 964 ? -11.930 24.079 37.012 1.00 95.94 964 TRP A C 1
ATOM 7430 O O . TRP A 1 964 ? -12.567 23.622 37.958 1.00 95.94 964 TRP A O 1
ATOM 7440 N N . ILE A 1 965 ? -12.464 24.156 35.785 1.00 95.44 965 ILE A N 1
ATOM 7441 C CA . ILE A 1 965 ? -13.813 23.664 35.454 1.00 95.44 965 ILE A CA 1
ATOM 7442 C C . ILE A 1 965 ? -13.922 22.173 35.788 1.00 95.44 965 ILE A C 1
ATOM 7444 O O . ILE A 1 965 ? -14.882 21.754 36.434 1.00 95.44 965 ILE A O 1
ATOM 7448 N N . LYS A 1 966 ? -12.908 21.385 35.416 1.00 93.38 966 LYS A N 1
ATOM 7449 C CA . LYS A 1 966 ? -12.842 19.951 35.707 1.00 93.38 966 LYS A CA 1
ATOM 7450 C C . LYS A 1 966 ? -12.790 19.650 37.209 1.00 93.38 966 LYS A C 1
ATOM 7452 O O . LYS A 1 966 ? -13.472 18.737 37.657 1.00 93.38 966 LYS A O 1
ATOM 7457 N N . GLU A 1 967 ? -12.000 20.400 37.973 1.00 93.62 967 GLU A N 1
ATOM 7458 C CA . GLU A 1 967 ? -11.852 20.231 39.427 1.00 93.62 967 GLU A CA 1
ATOM 7459 C C . GLU A 1 967 ? -13.111 20.641 40.198 1.00 93.62 967 GLU A C 1
ATOM 7461 O O . GLU A 1 967 ? -13.502 19.975 41.153 1.00 93.62 967 GLU A O 1
ATOM 7466 N N . THR A 1 968 ? -13.764 21.723 39.774 1.00 93.00 968 THR A N 1
ATOM 7467 C CA . THR A 1 968 ? -14.969 22.258 40.427 1.00 93.00 968 THR A CA 1
ATOM 7468 C C . THR A 1 968 ? -16.261 21.574 39.983 1.00 93.00 968 THR A C 1
ATOM 7470 O O . THR A 1 968 ? -17.297 21.758 40.616 1.00 93.00 968 THR A O 1
ATOM 7473 N N . GLY A 1 969 ? -16.224 20.793 38.899 1.00 92.06 969 GLY A N 1
ATOM 7474 C CA . GLY A 1 969 ? -17.405 20.155 38.314 1.00 92.06 969 GLY A CA 1
ATOM 7475 C C . GLY A 1 969 ? -18.339 21.123 37.579 1.00 92.06 969 GLY A C 1
ATOM 7476 O O . GLY A 1 969 ? -19.449 20.735 37.210 1.00 92.06 969 GLY A O 1
ATOM 7477 N N . ASN A 1 970 ? -17.908 22.365 37.339 1.00 93.25 970 ASN A N 1
ATOM 7478 C CA . ASN A 1 970 ? -18.682 23.354 36.593 1.00 93.25 970 ASN A CA 1
ATOM 7479 C C . ASN A 1 970 ? -18.934 22.896 35.147 1.00 93.25 970 ASN A C 1
ATOM 7481 O O . ASN A 1 970 ? -18.195 22.087 34.588 1.00 93.25 970 ASN A O 1
ATOM 7485 N N . LYS A 1 971 ? -19.996 23.416 34.529 1.00 96.75 971 LYS A N 1
ATOM 7486 C CA . LYS A 1 971 ? -20.383 23.104 33.147 1.00 96.75 971 LYS A CA 1
ATOM 7487 C C . LYS A 1 971 ? -20.392 24.382 32.327 1.00 96.75 971 LYS A C 1
ATOM 7489 O O . LYS A 1 971 ? -21.061 25.332 32.725 1.00 96.75 971 LYS A O 1
ATOM 7494 N N . LEU A 1 972 ? -19.697 24.416 31.192 1.00 97.06 972 LEU A N 1
ATOM 7495 C CA . LEU A 1 972 ? -19.632 25.609 30.342 1.00 97.06 972 LEU A CA 1
ATOM 7496 C C . LEU A 1 972 ? -20.122 25.314 28.924 1.00 97.06 972 LEU A C 1
ATOM 7498 O O . LEU A 1 972 ? -19.613 24.424 28.249 1.00 97.06 972 LEU A O 1
ATOM 7502 N N . VAL A 1 973 ? -21.076 26.111 28.452 1.00 97.44 973 VAL A N 1
ATOM 7503 C CA . VAL A 1 973 ? -21.540 26.150 27.065 1.00 97.44 973 VAL A CA 1
ATOM 7504 C C . VAL A 1 973 ? -21.162 27.493 26.452 1.00 97.44 973 VAL A C 1
ATOM 7506 O O . VAL A 1 973 ? -21.531 28.547 26.966 1.00 97.44 973 VAL A O 1
ATOM 7509 N N . VAL A 1 974 ? -20.459 27.461 25.321 1.00 97.12 974 VAL A N 1
ATOM 7510 C CA . VAL A 1 974 ? -20.128 28.661 24.545 1.00 97.12 974 VAL A CA 1
ATOM 7511 C C . VAL A 1 974 ? -20.726 28.537 23.149 1.00 97.12 974 VAL A C 1
ATOM 7513 O O . VAL A 1 974 ? -20.377 27.643 22.377 1.00 97.12 974 VAL A O 1
ATOM 7516 N N . ILE A 1 975 ? -21.637 29.442 22.820 1.00 96.75 975 ILE A N 1
ATOM 7517 C CA . ILE A 1 975 ? -22.370 29.465 21.556 1.00 96.75 975 ILE A CA 1
ATOM 7518 C C . ILE A 1 975 ? -21.765 30.536 20.662 1.00 96.75 975 ILE A C 1
ATOM 7520 O O . ILE A 1 975 ? -21.642 31.687 21.073 1.00 96.75 975 ILE A O 1
ATOM 7524 N N . PHE A 1 976 ? -21.406 30.172 19.434 1.00 95.25 976 PHE A N 1
ATOM 7525 C CA . PHE A 1 976 ? -20.966 31.125 18.426 1.00 95.25 976 PHE A CA 1
ATOM 7526 C C . PHE A 1 976 ? -22.020 31.242 17.334 1.00 95.25 976 PHE A C 1
ATOM 7528 O O . PHE A 1 976 ? -22.199 30.333 16.531 1.00 95.25 976 PHE A O 1
ATOM 7535 N N . GLU A 1 977 ? -22.656 32.404 17.263 1.00 93.88 977 GLU A N 1
ATOM 7536 C CA . GLU A 1 977 ? -23.528 32.814 16.173 1.00 93.88 977 GLU A CA 1
ATOM 7537 C C . GLU A 1 977 ? -22.964 34.038 15.449 1.00 93.88 977 GLU A C 1
ATOM 7539 O O . GLU A 1 977 ? -21.924 34.600 15.799 1.00 93.88 977 GLU A O 1
ATOM 7544 N N . GLY A 1 978 ? -23.593 34.395 14.336 1.00 90.56 978 GLY A N 1
ATOM 7545 C CA . GLY A 1 978 ? -23.123 35.449 13.446 1.00 90.56 978 GLY A CA 1
ATOM 7546 C C . GLY A 1 978 ? -23.415 35.124 11.992 1.00 90.56 978 GLY A C 1
ATOM 7547 O O . GLY A 1 978 ? -23.713 33.976 11.644 1.00 90.56 978 GLY A O 1
ATOM 7548 N N . ARG A 1 979 ? -23.289 36.138 11.137 1.00 87.44 979 ARG A N 1
ATOM 7549 C CA . ARG A 1 979 ? -23.520 36.008 9.692 1.00 87.44 979 ARG A CA 1
ATOM 7550 C C . ARG A 1 979 ? -22.583 34.984 9.053 1.00 87.44 979 ARG A C 1
ATOM 7552 O O . ARG A 1 979 ? -21.482 34.710 9.550 1.00 87.44 979 ARG A O 1
ATOM 7559 N N . ASP A 1 980 ? -22.983 34.459 7.902 1.00 83.62 980 ASP A N 1
ATOM 7560 C CA . ASP A 1 980 ? -22.092 33.621 7.112 1.00 83.62 980 ASP A CA 1
ATOM 7561 C C . ASP A 1 980 ? -20.814 34.381 6.756 1.00 83.62 980 ASP A C 1
ATOM 7563 O O . ASP A 1 980 ? -20.812 35.585 6.508 1.00 83.62 980 ASP A O 1
ATOM 7567 N N . ALA A 1 981 ? -19.690 33.672 6.838 1.00 80.12 981 ALA A N 1
ATOM 7568 C CA . ALA A 1 981 ? -18.340 34.230 6.775 1.00 80.12 981 ALA A CA 1
ATOM 7569 C C . ALA A 1 981 ? -17.865 35.127 7.938 1.00 80.12 981 ALA A C 1
ATOM 7571 O O . ALA A 1 981 ? -16.714 35.573 7.903 1.00 80.12 981 ALA A O 1
ATOM 7572 N N . ALA A 1 982 ? -18.623 35.275 9.032 1.00 84.69 982 ALA A N 1
ATOM 7573 C CA . ALA A 1 982 ? -18.195 36.065 10.198 1.00 84.69 982 ALA A CA 1
ATOM 7574 C C . ALA A 1 982 ? -16.963 35.505 10.939 1.00 84.69 982 ALA A C 1
ATOM 7576 O O . ALA A 1 982 ? -16.165 36.277 11.465 1.00 84.69 982 ALA A O 1
ATOM 7577 N N . GLY A 1 983 ? -16.730 34.186 10.895 1.00 84.44 983 GLY A N 1
ATOM 7578 C CA . GLY A 1 983 ? -15.497 33.567 11.412 1.00 84.44 983 GLY A CA 1
ATOM 7579 C C . GLY A 1 983 ? -15.662 32.560 12.554 1.00 84.44 983 GLY A C 1
ATOM 7580 O O . GLY A 1 983 ? -14.634 32.117 13.063 1.00 84.44 983 GLY A O 1
ATOM 7581 N N . LYS A 1 984 ? -16.899 32.154 12.881 1.00 89.12 984 LYS A N 1
ATOM 7582 C CA . LYS A 1 984 ? -17.309 31.242 13.977 1.00 89.12 984 LYS A CA 1
ATOM 7583 C C . LYS A 1 984 ? -16.363 30.053 14.195 1.00 89.12 984 LYS A C 1
ATOM 7585 O O . LYS A 1 984 ? -15.523 30.099 15.094 1.00 89.12 984 LYS A O 1
ATOM 7590 N N . GLY A 1 985 ? -16.367 29.077 13.288 1.00 83.50 985 GLY A N 1
ATOM 7591 C CA . GLY A 1 985 ? -15.494 27.905 13.394 1.00 83.50 985 GLY A CA 1
ATOM 7592 C C . GLY A 1 985 ? -13.994 28.212 13.409 1.00 83.50 985 GLY A C 1
ATOM 7593 O O . GLY A 1 985 ? -13.216 27.485 14.021 1.00 83.50 985 GLY A O 1
ATOM 7594 N N . SER A 1 986 ? -13.549 29.320 12.798 1.00 81.12 986 SER A N 1
ATOM 7595 C CA . SER A 1 986 ? -12.133 29.713 12.879 1.00 81.12 986 SER A CA 1
ATOM 7596 C C . SER A 1 986 ? -11.749 30.246 14.257 1.00 81.12 986 SER A C 1
ATOM 7598 O O . SER A 1 986 ? -10.600 30.087 14.653 1.00 81.12 986 SER A O 1
ATOM 7600 N N . THR A 1 987 ? -12.693 30.859 14.972 1.00 88.88 987 THR A N 1
ATOM 7601 C CA . THR A 1 987 ? -12.511 31.316 16.349 1.00 88.88 987 THR A CA 1
ATOM 7602 C C . THR A 1 987 ? -12.523 30.134 17.307 1.00 88.88 987 THR A C 1
ATOM 7604 O O . THR A 1 987 ? -11.557 29.967 18.047 1.00 88.88 987 THR A O 1
ATOM 7607 N N . ILE A 1 988 ? -13.512 29.240 17.197 1.00 91.25 988 ILE A N 1
ATOM 7608 C CA . ILE A 1 988 ? -13.580 28.002 17.996 1.00 91.25 988 ILE A CA 1
ATOM 7609 C C . ILE A 1 988 ? -12.307 27.167 17.822 1.00 91.25 988 ILE A C 1
ATOM 7611 O O . ILE A 1 988 ? -11.726 26.705 18.802 1.00 91.25 988 ILE A O 1
ATOM 7615 N N . LYS A 1 989 ? -11.803 27.040 16.586 1.00 87.56 989 LYS A N 1
ATOM 7616 C CA . LYS A 1 989 ? -10.549 26.325 16.320 1.00 87.56 989 LYS A CA 1
ATOM 7617 C C . LYS A 1 989 ? -9.383 26.863 17.152 1.00 87.56 989 LYS A C 1
ATOM 7619 O O . LYS A 1 989 ? -8.556 26.062 17.560 1.00 87.56 989 LYS A O 1
ATOM 7624 N N . ARG A 1 990 ? -9.311 28.177 17.413 1.00 91.00 990 ARG A N 1
ATOM 7625 C CA . ARG A 1 990 ? -8.247 28.778 18.239 1.00 91.00 990 ARG A CA 1
ATOM 7626 C C . ARG A 1 990 ? -8.429 28.528 19.732 1.00 91.00 990 ARG A C 1
ATOM 7628 O O . ARG A 1 990 ? -7.425 28.398 20.421 1.00 91.00 990 ARG A O 1
ATOM 7635 N N . PHE A 1 991 ? -9.663 28.416 20.221 1.00 93.00 991 PHE A N 1
ATOM 7636 C CA . PHE A 1 991 ? -9.908 27.955 21.592 1.00 93.00 991 PHE A CA 1
ATOM 7637 C C . PHE A 1 991 ? -9.404 26.520 21.779 1.00 93.00 991 PHE A C 1
ATOM 7639 O O . PHE A 1 991 ? -8.716 26.227 22.747 1.00 93.00 991 PHE A O 1
ATOM 7646 N N . MET A 1 992 ? -9.690 25.643 20.816 1.00 91.50 992 MET A N 1
ATOM 7647 C CA . MET A 1 992 ? -9.432 24.206 20.932 1.00 91.50 992 MET A CA 1
ATOM 7648 C C . MET A 1 992 ? -7.973 23.770 20.723 1.00 91.50 992 MET A C 1
ATOM 7650 O O . MET A 1 992 ? -7.679 22.606 20.957 1.00 91.50 992 MET A O 1
ATOM 7654 N N . GLU A 1 993 ? -7.053 24.644 20.289 1.00 87.25 993 GLU A N 1
ATOM 7655 C CA . GLU A 1 993 ? -5.680 24.230 19.909 1.00 87.25 993 GLU A CA 1
ATOM 7656 C C . GLU A 1 993 ? -4.900 23.553 21.043 1.00 87.25 993 GLU A C 1
ATOM 7658 O O . GLU A 1 993 ? -4.085 22.672 20.775 1.00 87.25 993 GLU A O 1
ATOM 7663 N N . HIS A 1 994 ? -5.139 23.968 22.290 1.00 90.25 994 HIS A N 1
ATOM 7664 C CA . HIS A 1 994 ? -4.406 23.483 23.465 1.00 90.25 994 HIS A CA 1
ATOM 7665 C C . HIS A 1 994 ? -5.309 22.967 24.593 1.00 90.25 994 HIS A C 1
ATOM 7667 O O . HIS A 1 994 ? -4.801 22.487 25.604 1.00 90.25 994 HIS A O 1
ATOM 7673 N N . LEU A 1 995 ? -6.633 23.030 24.427 1.00 92.75 995 LEU A N 1
ATOM 7674 C CA . LEU A 1 995 ? -7.567 22.436 25.380 1.00 92.75 995 LEU A CA 1
ATOM 7675 C C . LEU A 1 995 ? -7.570 20.909 25.241 1.00 92.75 995 LEU A C 1
ATOM 7677 O O . LEU A 1 995 ? -7.549 20.369 24.137 1.00 92.75 995 LEU A O 1
ATOM 7681 N N . ASN A 1 996 ? -7.640 20.199 26.366 1.00 89.06 996 ASN A N 1
ATOM 7682 C CA . ASN A 1 996 ? -7.734 18.745 26.383 1.00 89.06 996 ASN A CA 1
ATOM 7683 C C . ASN A 1 996 ? -9.092 18.297 25.803 1.00 89.06 996 ASN A C 1
ATOM 7685 O O . ASN A 1 996 ? -10.129 18.639 26.380 1.00 89.06 996 ASN A O 1
ATOM 7689 N N . PRO A 1 997 ? -9.127 17.488 24.728 1.00 87.38 997 PRO A N 1
ATOM 7690 C CA . PRO A 1 997 ? -10.376 17.090 24.078 1.00 87.38 997 PRO A CA 1
ATOM 7691 C C . PRO A 1 997 ? -11.278 16.203 24.952 1.00 87.38 997 PRO A C 1
ATOM 7693 O O . PRO A 1 997 ? -12.453 16.038 24.644 1.00 87.38 997 PRO A O 1
ATOM 7696 N N . ARG A 1 998 ? -10.764 15.639 26.056 1.00 84.94 998 ARG A N 1
ATOM 7697 C CA . ARG A 1 998 ? -11.567 14.855 27.013 1.00 84.94 998 ARG A CA 1
ATOM 7698 C C . ARG A 1 998 ? -12.460 15.711 27.914 1.00 84.94 998 ARG A C 1
ATOM 7700 O O . ARG A 1 998 ? -13.378 15.172 28.508 1.00 84.94 998 ARG A O 1
ATOM 7707 N N . GLY A 1 999 ? -12.166 17.004 28.054 1.00 86.75 999 GLY A N 1
ATOM 7708 C CA . GLY A 1 999 ? -12.952 17.942 28.868 1.00 86.75 999 GLY A CA 1
ATOM 7709 C C . GLY A 1 999 ? -13.455 19.152 28.083 1.00 86.75 999 GLY A C 1
ATOM 7710 O O . GLY A 1 999 ? -14.039 20.059 28.664 1.00 86.75 999 GLY A O 1
ATOM 7711 N N . ALA A 1 1000 ? -13.186 19.219 26.778 1.00 95.19 1000 ALA A N 1
ATOM 7712 C CA . ALA A 1 1000 ? -13.690 20.261 25.895 1.00 95.19 1000 ALA A CA 1
ATOM 7713 C C . ALA A 1 1000 ? -13.999 19.678 24.514 1.00 95.19 1000 ALA A C 1
ATOM 7715 O O . ALA A 1 1000 ? -13.165 18.971 23.950 1.00 95.19 1000 ALA A O 1
ATOM 7716 N N . ARG A 1 1001 ? -15.164 19.989 23.937 1.00 95.62 1001 ARG A N 1
ATOM 7717 C CA . ARG A 1 1001 ? -15.534 19.514 22.592 1.00 95.62 1001 ARG A CA 1
ATOM 7718 C C . ARG A 1 1001 ? -16.321 20.537 21.787 1.00 95.62 1001 ARG A C 1
ATOM 7720 O O . ARG A 1 1001 ? -16.949 21.437 22.338 1.00 95.62 1001 ARG A O 1
ATOM 7727 N N . VAL A 1 1002 ? -16.300 20.362 20.467 1.00 96.12 1002 VAL A N 1
ATOM 7728 C CA . VAL A 1 1002 ? -17.031 21.197 19.507 1.00 96.12 1002 VAL A CA 1
ATOM 7729 C C . VAL A 1 1002 ? -18.209 20.416 18.942 1.00 96.12 1002 VAL A C 1
ATOM 7731 O O . VAL A 1 1002 ? -18.060 19.259 18.559 1.00 96.12 1002 VAL A O 1
ATOM 7734 N N . VAL A 1 1003 ? -19.367 21.061 18.871 1.00 94.81 1003 VAL A N 1
ATOM 7735 C CA . VAL A 1 1003 ? -20.602 20.518 18.311 1.00 94.81 1003 VAL A CA 1
ATOM 7736 C C . VAL A 1 1003 ? -20.996 21.357 17.102 1.00 94.81 1003 VAL A C 1
ATOM 7738 O O . VAL A 1 1003 ? -21.188 22.572 17.196 1.00 94.81 1003 VAL A O 1
ATOM 7741 N N . ALA A 1 1004 ? -21.113 20.697 15.954 1.00 88.31 1004 ALA A N 1
ATOM 7742 C CA . ALA A 1 1004 ? -21.558 21.289 14.701 1.00 88.31 1004 ALA A CA 1
ATOM 7743 C C . ALA A 1 1004 ? -22.541 20.320 14.034 1.00 88.31 1004 ALA A C 1
ATOM 7745 O O . ALA A 1 1004 ? -22.128 19.400 13.334 1.00 88.31 1004 ALA A O 1
ATOM 7746 N N . LEU A 1 1005 ? -23.837 20.493 14.309 1.00 87.50 1005 LEU A N 1
ATOM 7747 C CA . LEU A 1 1005 ? -24.881 19.618 13.772 1.00 87.50 1005 LEU A CA 1
ATOM 7748 C C . LEU A 1 1005 ? -25.222 19.980 12.322 1.00 87.50 1005 LEU A C 1
ATOM 7750 O O . LEU A 1 1005 ? -25.206 21.154 11.935 1.00 87.50 1005 LEU A O 1
ATOM 7754 N N . GLU A 1 1006 ? -25.554 18.963 11.530 1.00 81.81 1006 GLU A N 1
ATOM 7755 C CA . GLU A 1 1006 ? -26.121 19.130 10.191 1.00 81.81 1006 GLU A CA 1
ATOM 7756 C C . GLU A 1 1006 ? -27.628 19.446 10.254 1.00 81.81 1006 GLU A C 1
ATOM 7758 O O . GLU A 1 1006 ? -28.229 19.557 11.334 1.00 81.81 1006 GLU A O 1
ATOM 7763 N N . LYS A 1 1007 ? -28.255 19.615 9.082 1.00 80.38 1007 LYS A N 1
ATOM 7764 C CA . LYS A 1 1007 ? -29.715 19.751 8.986 1.00 80.38 1007 LYS A CA 1
ATOM 7765 C C . LYS A 1 1007 ? -30.401 18.544 9.652 1.00 80.38 1007 LYS A C 1
ATOM 7767 O O . LYS A 1 1007 ? -29.861 17.443 9.551 1.00 80.38 1007 LYS A O 1
ATOM 7772 N N . PRO A 1 1008 ? -31.539 18.739 10.337 1.00 83.88 1008 PRO A N 1
ATOM 7773 C CA . PRO A 1 1008 ? -32.218 17.645 11.018 1.00 83.88 1008 PRO A CA 1
ATOM 7774 C C . PRO A 1 1008 ? -32.632 16.545 10.030 1.00 83.88 1008 PRO A C 1
ATOM 7776 O O . PRO A 1 1008 ? -33.101 16.841 8.928 1.00 83.88 1008 PRO A O 1
ATOM 7779 N N . ASP A 1 1009 ? -32.455 15.279 10.413 1.00 84.31 1009 ASP A N 1
ATOM 7780 C CA . ASP A 1 1009 ? -32.968 14.139 9.644 1.00 84.31 1009 ASP A CA 1
ATOM 7781 C C . ASP A 1 1009 ? -34.505 13.999 9.768 1.00 84.31 1009 ASP A C 1
ATOM 7783 O O . ASP A 1 1009 ? -35.169 14.770 10.468 1.00 84.31 1009 ASP A O 1
ATOM 7787 N N . GLN A 1 1010 ? -35.114 13.030 9.070 1.00 85.75 1010 GLN A N 1
ATOM 7788 C CA . GLN A 1 1010 ? -36.576 12.851 9.076 1.00 85.75 1010 GLN A CA 1
ATOM 7789 C C . GLN A 1 1010 ? -37.135 12.578 10.483 1.00 85.75 1010 GLN A C 1
ATOM 7791 O O . GLN A 1 1010 ? -38.266 12.954 10.785 1.00 85.75 1010 GLN A O 1
ATOM 7796 N N . ARG A 1 1011 ? -36.351 11.934 11.353 1.00 87.50 1011 ARG A N 1
ATOM 7797 C CA . ARG A 1 1011 ? -36.747 11.631 12.726 1.00 87.50 1011 ARG A CA 1
ATOM 7798 C C . ARG A 1 1011 ? -36.550 12.845 13.627 1.00 87.50 1011 ARG A C 1
ATOM 7800 O O . ARG A 1 1011 ? -37.444 13.149 14.408 1.00 87.50 1011 ARG A O 1
ATOM 7807 N N . GLU A 1 1012 ? -35.410 13.522 13.532 1.00 86.88 1012 GLU A N 1
ATOM 7808 C CA . GLU A 1 1012 ? -35.113 14.755 14.268 1.00 86.88 1012 GLU A CA 1
ATOM 7809 C C . GLU A 1 1012 ? -36.104 15.872 13.922 1.00 86.88 1012 GLU A C 1
ATOM 7811 O O . GLU A 1 1012 ? -36.507 16.622 14.804 1.00 86.88 1012 GLU A O 1
ATOM 7816 N N . SER A 1 1013 ? -36.563 15.940 12.669 1.00 84.44 1013 SER A N 1
ATOM 7817 C CA . SER A 1 1013 ? -37.577 16.909 12.228 1.00 84.44 1013 SER A CA 1
ATOM 7818 C C . SER A 1 1013 ? -38.946 16.685 12.885 1.00 84.44 1013 SER A C 1
ATOM 7820 O O . SER A 1 1013 ? -39.731 17.619 12.996 1.00 84.44 1013 SER A O 1
ATOM 7822 N N . GLY A 1 1014 ? -39.236 15.456 13.331 1.00 85.75 1014 GLY A N 1
ATOM 7823 C CA . GLY A 1 1014 ? -40.445 15.111 14.087 1.00 85.75 1014 GLY A CA 1
ATOM 7824 C C . GLY A 1 1014 ? -40.283 15.187 15.611 1.00 85.75 1014 GLY A C 1
ATOM 7825 O O . GLY A 1 1014 ? -41.221 14.855 16.333 1.00 85.75 1014 GLY A O 1
ATOM 7826 N N . GLN A 1 1015 ? -39.104 15.564 16.117 1.00 90.88 1015 GLN A N 1
ATOM 7827 C CA . GLN A 1 1015 ? -38.831 15.708 17.549 1.00 90.88 1015 GLN A CA 1
ATOM 7828 C C . GLN A 1 1015 ? -39.033 17.147 18.021 1.00 90.88 1015 GLN A C 1
ATOM 7830 O O . GLN A 1 1015 ? -39.101 18.093 17.237 1.00 90.88 1015 GLN A O 1
ATOM 7835 N N . TRP A 1 1016 ? -39.070 17.327 19.341 1.00 92.50 1016 TRP A N 1
ATOM 7836 C CA . TRP A 1 1016 ? -38.945 18.658 19.917 1.00 92.50 1016 TRP A CA 1
ATOM 7837 C C . TRP A 1 1016 ? -37.592 19.272 19.528 1.00 92.50 1016 TRP A C 1
ATOM 7839 O O . TRP A 1 1016 ? -36.550 18.647 19.710 1.00 92.50 1016 TRP A O 1
ATOM 7849 N N . TYR A 1 1017 ? -37.597 20.506 19.019 1.00 90.38 1017 TYR A N 1
ATOM 7850 C CA . TYR A 1 1017 ? -36.436 21.124 18.364 1.00 90.38 1017 TYR A CA 1
ATOM 7851 C C . TYR A 1 1017 ? -35.146 21.121 19.211 1.00 90.38 1017 TYR A C 1
ATOM 7853 O O . TYR A 1 1017 ? -34.057 20.871 18.694 1.00 90.38 1017 TYR A O 1
ATOM 7861 N N . PHE A 1 1018 ? -35.248 21.334 20.528 1.00 93.56 1018 PHE A N 1
ATOM 7862 C CA . PHE A 1 1018 ? -34.083 21.349 21.421 1.00 93.56 1018 PHE A CA 1
ATOM 7863 C C . PHE A 1 1018 ? -33.540 19.949 21.750 1.00 93.56 1018 PHE A C 1
ATOM 7865 O O . PHE A 1 1018 ? -32.384 19.830 22.157 1.00 93.56 1018 PHE A O 1
ATOM 7872 N N . GLN A 1 1019 ? -34.317 18.879 21.535 1.00 93.06 1019 GLN A N 1
ATOM 7873 C CA . GLN A 1 1019 ? -33.966 17.505 21.918 1.00 93.06 1019 GLN A CA 1
ATOM 7874 C C . GLN A 1 1019 ? -32.628 17.046 21.326 1.00 93.06 1019 GLN A C 1
ATOM 7876 O O . GLN A 1 1019 ? -31.834 16.406 22.017 1.00 93.06 1019 GLN A O 1
ATOM 7881 N N . ARG A 1 1020 ? -32.341 17.428 20.078 1.00 90.56 1020 ARG A N 1
ATOM 7882 C CA . ARG A 1 1020 ? -31.067 17.105 19.419 1.00 90.56 1020 ARG A CA 1
ATOM 7883 C C . ARG A 1 1020 ? -29.865 17.795 20.067 1.00 90.56 1020 ARG A C 1
ATOM 7885 O O . ARG A 1 1020 ? -28.779 17.236 20.100 1.00 90.56 1020 ARG A O 1
ATOM 7892 N N . TYR A 1 1021 ? -30.052 18.983 20.639 1.00 93.62 1021 TYR A N 1
ATOM 7893 C CA . TYR A 1 1021 ? -28.983 19.717 21.319 1.00 93.62 1021 TYR A CA 1
ATOM 7894 C C . TYR A 1 1021 ? -28.757 19.217 22.748 1.00 93.62 1021 TYR A C 1
ATOM 7896 O O . TYR A 1 1021 ? -27.623 19.250 23.223 1.00 93.62 1021 TYR A O 1
ATOM 7904 N N . VAL A 1 1022 ? -29.804 18.704 23.410 1.00 92.88 1022 VAL A N 1
ATOM 7905 C CA . VAL A 1 1022 ? -29.731 18.177 24.785 1.00 92.88 1022 VAL A CA 1
ATOM 7906 C C . VAL A 1 1022 ? -28.695 17.058 24.914 1.00 92.88 1022 VAL A C 1
ATOM 7908 O O . VAL A 1 1022 ? -27.924 17.049 25.869 1.00 92.88 1022 VAL A O 1
ATOM 7911 N N . GLN A 1 1023 ? -28.609 16.162 23.926 1.00 88.81 1023 GLN A N 1
ATOM 7912 C CA . GLN A 1 1023 ? -27.635 15.056 23.914 1.00 88.81 1023 GLN A CA 1
ATOM 7913 C C . GLN A 1 1023 ? -26.176 15.529 23.871 1.00 88.81 1023 GLN A C 1
ATOM 7915 O O . GLN A 1 1023 ? -25.258 14.768 24.167 1.00 88.81 1023 GLN A O 1
ATOM 7920 N N . HIS A 1 1024 ? -25.958 16.788 23.497 1.00 94.19 1024 HIS A N 1
ATOM 7921 C CA . HIS A 1 1024 ? -24.642 17.380 23.331 1.00 94.19 1024 HIS A CA 1
ATOM 7922 C C . HIS A 1 1024 ? -24.309 18.421 24.397 1.00 94.19 1024 HIS A C 1
ATOM 7924 O O . HIS A 1 1024 ? -23.276 19.079 24.272 1.00 94.19 1024 HIS A O 1
ATOM 7930 N N . LEU A 1 1025 ? -25.105 18.563 25.454 1.00 94.56 1025 LEU A N 1
ATOM 7931 C CA . LEU A 1 1025 ? -24.781 19.437 26.584 1.00 94.56 1025 LEU A CA 1
ATOM 7932 C C . LEU A 1 1025 ? -23.597 18.894 27.414 1.00 94.56 1025 LEU A C 1
ATOM 7934 O O . LEU A 1 1025 ? -23.324 17.694 27.365 1.00 94.56 1025 LEU A O 1
ATOM 7938 N N . PRO A 1 1026 ? -22.855 19.758 28.131 1.00 95.56 1026 PRO A N 1
ATOM 7939 C CA . PRO A 1 1026 ? -21.735 19.340 28.975 1.00 95.56 1026 PRO A CA 1
ATOM 7940 C C . PRO A 1 1026 ? -22.188 18.511 30.184 1.00 95.56 1026 PRO A C 1
ATOM 7942 O O . PRO A 1 1026 ? -23.178 18.840 30.843 1.00 95.56 1026 PRO A O 1
ATOM 7945 N N . SER A 1 1027 ? -21.399 17.496 30.524 1.00 93.50 1027 SER A N 1
ATOM 7946 C CA . SER A 1 1027 ? -21.378 16.876 31.855 1.00 93.50 1027 SER A CA 1
ATOM 7947 C C . SER A 1 1027 ? -20.512 17.691 32.825 1.00 93.50 1027 SER A C 1
ATOM 7949 O O . SER A 1 1027 ? -19.805 18.610 32.414 1.00 93.50 1027 SER A O 1
ATOM 7951 N N . ALA A 1 1028 ? -20.570 17.381 34.126 1.00 93.38 1028 ALA A N 1
ATOM 7952 C CA . ALA A 1 1028 ? -19.764 18.068 35.139 1.00 93.38 1028 ALA A CA 1
ATOM 7953 C C . ALA A 1 1028 ? -18.269 18.054 34.768 1.00 93.38 1028 ALA A C 1
ATOM 7955 O O . ALA A 1 1028 ? -17.701 16.994 34.508 1.00 93.38 1028 ALA A O 1
ATOM 7956 N N . GLY A 1 1029 ? -17.644 19.232 34.734 1.00 93.88 1029 GLY A N 1
ATOM 7957 C CA . GLY A 1 1029 ? -16.247 19.396 34.343 1.00 93.88 1029 GLY A CA 1
ATOM 7958 C C . GLY A 1 1029 ? -15.992 19.531 32.839 1.00 93.88 1029 GLY A C 1
ATOM 7959 O O . GLY A 1 1029 ? -14.829 19.526 32.429 1.00 93.88 1029 GLY A O 1
ATOM 7960 N N . GLU A 1 1030 ? -17.037 19.654 32.014 1.00 96.81 1030 GLU A N 1
ATOM 7961 C CA . GLU A 1 1030 ? -16.915 19.775 30.559 1.00 96.81 1030 GLU A CA 1
ATOM 7962 C C . GLU A 1 1030 ? -17.208 21.185 30.022 1.00 96.81 1030 GLU A C 1
ATOM 7964 O O . GLU A 1 1030 ? -18.071 21.922 30.511 1.00 96.81 1030 GLU A O 1
ATOM 7969 N N . ILE A 1 1031 ? -16.515 21.515 28.929 1.00 97.81 1031 ILE A N 1
ATOM 7970 C CA . ILE A 1 1031 ? -16.742 22.698 28.098 1.00 97.81 1031 ILE A CA 1
ATOM 7971 C C . ILE A 1 1031 ? -17.281 22.256 26.732 1.00 97.81 1031 ILE A C 1
ATOM 7973 O O . ILE A 1 1031 ? -16.684 21.421 26.051 1.00 97.81 1031 ILE A O 1
ATOM 7977 N N . VAL A 1 1032 ? -18.385 22.840 26.276 1.00 97.62 1032 VAL A N 1
ATOM 7978 C CA . VAL A 1 1032 ? -18.955 22.559 24.954 1.00 97.62 1032 VAL A CA 1
ATOM 7979 C C . VAL A 1 1032 ? -19.060 23.839 24.136 1.00 97.62 1032 VAL A C 1
ATOM 7981 O O . VAL A 1 1032 ? -19.704 24.804 24.541 1.00 97.62 1032 VAL A O 1
ATOM 7984 N N . PHE A 1 1033 ? -18.458 23.819 22.950 1.00 97.81 1033 PHE A N 1
ATOM 7985 C CA . PHE A 1 1033 ? -18.527 24.893 21.964 1.00 97.81 1033 PHE A CA 1
ATOM 7986 C C . PHE A 1 1033 ? -19.522 24.538 20.855 1.00 97.81 1033 PHE A C 1
ATOM 7988 O O . PHE A 1 1033 ? -19.390 23.481 20.242 1.00 97.81 1033 PHE A O 1
ATOM 7995 N N . PHE A 1 1034 ? -20.468 25.420 20.533 1.00 96.19 1034 PHE A N 1
ATOM 7996 C CA . PHE A 1 1034 ? -21.381 25.246 19.396 1.00 96.19 1034 PHE A CA 1
ATOM 7997 C C . PHE A 1 1034 ? -20.982 26.167 18.226 1.00 96.19 1034 PHE A C 1
ATOM 7999 O O . PHE A 1 1034 ? -21.003 27.386 18.379 1.00 96.19 1034 PHE A O 1
ATOM 8006 N N . ASP A 1 1035 ? -20.638 25.591 17.061 1.00 85.25 1035 ASP A N 1
ATOM 8007 C CA . ASP A 1 1035 ? -20.354 26.326 15.796 1.00 85.25 1035 ASP A CA 1
ATOM 8008 C C . ASP A 1 1035 ? -21.636 26.585 14.972 1.00 85.25 1035 ASP A C 1
ATOM 8010 O O . ASP A 1 1035 ? -21.639 27.372 14.023 1.00 85.25 1035 ASP A O 1
ATOM 8014 N N . ARG A 1 1036 ? -22.729 25.904 15.348 1.00 77.56 1036 ARG A N 1
ATOM 8015 C CA . ARG A 1 1036 ? -24.098 26.024 14.823 1.00 77.56 1036 ARG A CA 1
ATOM 8016 C C . ARG A 1 1036 ? -25.076 25.544 15.900 1.00 77.56 1036 ARG A C 1
ATOM 8018 O O . ARG A 1 1036 ? -25.241 24.337 16.083 1.00 77.56 1036 ARG A O 1
ATOM 8025 N N . SER A 1 1037 ? -25.640 26.469 16.672 1.00 91.31 1037 SER A N 1
ATOM 8026 C CA . SER A 1 1037 ? -26.456 26.144 17.852 1.00 91.31 1037 SER A CA 1
ATOM 8027 C C . SER A 1 1037 ? -27.948 26.014 17.514 1.00 91.31 1037 SER A C 1
ATOM 8029 O O . SER A 1 1037 ? -28.336 25.984 16.343 1.00 91.31 1037 SER A O 1
ATOM 8031 N N . TRP A 1 1038 ? -28.805 25.948 18.538 1.00 93.25 1038 TRP A N 1
ATOM 8032 C CA . TRP A 1 1038 ? -30.260 26.023 18.373 1.00 93.25 1038 TRP A CA 1
ATOM 8033 C C . TRP A 1 1038 ? -30.719 27.344 17.737 1.00 93.25 1038 TRP A C 1
ATOM 8035 O O . TRP A 1 1038 ? -31.815 27.403 17.185 1.00 93.25 1038 TRP A O 1
ATOM 8045 N N . TYR A 1 1039 ? -29.871 28.372 17.695 1.00 94.19 1039 TYR A N 1
ATOM 8046 C CA . TYR A 1 1039 ? -30.172 29.646 17.042 1.00 94.19 1039 TYR A CA 1
ATOM 8047 C C . TYR A 1 1039 ? -30.176 29.613 15.506 1.00 94.19 1039 TYR A C 1
ATOM 8049 O O . TYR A 1 1039 ? -30.574 30.604 14.891 1.00 94.19 1039 TYR A O 1
ATOM 8057 N N . ASN A 1 1040 ? -29.855 28.482 14.865 1.00 90.69 1040 ASN A N 1
ATOM 8058 C CA . ASN A 1 1040 ? -30.082 28.312 13.423 1.00 90.69 1040 ASN A CA 1
ATOM 8059 C C . ASN A 1 1040 ? -31.542 28.602 13.028 1.00 90.69 1040 ASN A C 1
ATOM 8061 O O . ASN A 1 1040 ? -31.769 29.283 12.023 1.00 90.69 1040 ASN A O 1
ATOM 8065 N N . ARG A 1 1041 ? -32.507 28.174 13.860 1.00 91.31 1041 ARG A N 1
ATOM 8066 C CA . ARG A 1 1041 ? -33.940 28.461 13.694 1.00 91.31 1041 ARG A CA 1
ATOM 8067 C C . ARG A 1 1041 ? -34.253 29.952 13.689 1.00 91.31 1041 ARG A C 1
ATOM 8069 O O . ARG A 1 1041 ? -35.101 30.401 12.924 1.00 91.31 1041 ARG A O 1
ATOM 8076 N N . ALA A 1 1042 ? -33.535 30.717 14.508 1.00 90.62 1042 ALA A N 1
ATOM 8077 C CA . ALA A 1 1042 ? -33.713 32.157 14.631 1.00 90.62 1042 ALA A CA 1
ATOM 8078 C C . ALA A 1 1042 ? -33.080 32.952 13.477 1.00 90.62 1042 ALA A C 1
ATOM 8080 O O . ALA A 1 1042 ? -33.525 34.054 13.170 1.00 90.62 1042 ALA A O 1
ATOM 8081 N N . GLY A 1 1043 ? -32.023 32.403 12.871 1.00 89.12 1043 GLY A N 1
ATOM 8082 C CA . GLY A 1 1043 ? -31.245 33.042 11.814 1.00 89.12 1043 GLY A CA 1
ATOM 8083 C C . GLY A 1 1043 ? -31.553 32.478 10.431 1.00 89.12 1043 GLY A C 1
ATOM 8084 O O . GLY A 1 1043 ? -32.450 32.949 9.735 1.00 89.12 1043 GLY A O 1
ATOM 8085 N N . VAL A 1 1044 ? -30.758 31.493 10.004 1.00 87.56 1044 VAL A N 1
ATOM 8086 C CA . VAL A 1 1044 ? -30.783 30.980 8.626 1.00 87.56 1044 VAL A CA 1
ATOM 8087 C C . VAL A 1 1044 ? -32.116 30.317 8.287 1.00 87.56 1044 VAL A C 1
ATOM 8089 O O . VAL A 1 1044 ? -32.628 30.578 7.204 1.00 87.56 1044 VAL A O 1
ATOM 8092 N N . GLU A 1 1045 ? -32.709 29.513 9.177 1.00 88.88 1045 GLU A N 1
ATOM 8093 C CA . GLU A 1 1045 ? -33.964 28.816 8.847 1.00 88.88 1045 GLU A CA 1
ATOM 8094 C C . GLU A 1 1045 ? -35.121 29.797 8.642 1.00 88.88 1045 GLU A C 1
ATOM 8096 O O . GLU A 1 1045 ? -35.860 29.657 7.670 1.00 88.88 1045 GLU A O 1
ATOM 8101 N N . LYS A 1 1046 ? -35.234 30.835 9.482 1.00 90.81 1046 LYS A N 1
ATOM 8102 C CA . LYS A 1 1046 ? -36.260 31.874 9.332 1.00 90.81 1046 LYS A CA 1
ATOM 8103 C C . LYS A 1 1046 ? -36.088 32.669 8.037 1.00 90.81 1046 LYS A C 1
ATOM 8105 O O . LYS A 1 1046 ? -37.055 32.872 7.308 1.00 90.81 1046 LYS A O 1
ATOM 8110 N N . VAL A 1 1047 ? -34.871 33.123 7.738 1.00 90.00 1047 VAL A N 1
ATOM 8111 C CA . VAL A 1 1047 ? -34.622 33.983 6.566 1.00 90.00 1047 VAL A CA 1
ATOM 8112 C C . VAL A 1 1047 ? -34.715 33.206 5.252 1.00 90.00 1047 VAL A C 1
ATOM 8114 O O . VAL A 1 1047 ? -35.144 33.765 4.243 1.00 90.00 1047 VAL A O 1
ATOM 8117 N N . MET A 1 1048 ? -34.348 31.922 5.256 1.00 86.94 1048 MET A N 1
ATOM 8118 C CA . MET A 1 1048 ? -34.386 31.058 4.070 1.00 86.94 1048 MET A CA 1
ATOM 8119 C C . MET A 1 1048 ? -35.694 30.264 3.924 1.00 86.94 1048 MET A C 1
ATOM 8121 O O . MET A 1 1048 ? -35.873 29.581 2.920 1.00 86.94 1048 MET A O 1
ATOM 8125 N N . GLY A 1 1049 ? -36.619 30.358 4.885 1.00 86.88 1049 GLY A N 1
ATOM 8126 C CA . GLY A 1 1049 ? -37.909 29.659 4.842 1.00 86.88 1049 GLY A CA 1
ATOM 8127 C C . GLY A 1 1049 ? -37.813 28.151 5.100 1.00 86.88 1049 GLY A C 1
ATOM 8128 O O . GLY A 1 1049 ? -38.616 27.387 4.573 1.00 86.88 1049 GLY A O 1
ATOM 8129 N N . PHE A 1 1050 ? -36.823 27.707 5.881 1.00 88.06 1050 PHE A N 1
ATOM 8130 C CA . PHE A 1 1050 ? -36.669 26.302 6.285 1.00 88.06 1050 PHE A CA 1
ATOM 8131 C C . PHE A 1 1050 ? -37.454 25.938 7.554 1.00 88.06 1050 PHE A C 1
ATOM 8133 O O . PHE A 1 1050 ? -37.481 24.768 7.928 1.00 88.06 1050 PHE A O 1
ATOM 8140 N N . CYS A 1 1051 ? -38.093 26.913 8.202 1.00 89.81 1051 CYS A N 1
ATOM 8141 C CA . CYS A 1 1051 ? -39.058 26.701 9.277 1.00 89.81 1051 CYS A CA 1
ATOM 8142 C C . CYS A 1 1051 ? -40.335 27.512 9.014 1.00 89.81 1051 CYS A C 1
ATOM 8144 O O . CYS A 1 1051 ? -40.306 28.528 8.314 1.00 89.81 1051 CYS A O 1
ATOM 8146 N N . SER A 1 1052 ? -41.455 27.049 9.570 1.00 91.94 1052 SER A N 1
ATOM 8147 C CA . SER A 1 1052 ? -42.717 27.798 9.565 1.00 91.94 1052 SER A CA 1
ATOM 8148 C C . SER A 1 1052 ? -42.672 28.991 10.528 1.00 91.94 1052 SER A C 1
ATOM 8150 O O . SER A 1 1052 ? -41.881 29.025 11.478 1.00 91.94 1052 SER A O 1
ATOM 8152 N N . ASP A 1 1053 ? -43.543 29.978 10.308 1.00 91.69 1053 ASP A N 1
ATOM 8153 C CA . ASP A 1 1053 ? -43.648 31.141 11.195 1.00 91.69 1053 ASP A CA 1
ATOM 8154 C C . ASP A 1 1053 ? -44.088 30.737 12.606 1.00 91.69 1053 ASP A C 1
ATOM 8156 O O . ASP A 1 1053 ? -43.591 31.290 13.591 1.00 91.69 1053 ASP A O 1
ATOM 8160 N N . GLU A 1 1054 ? -44.947 29.722 12.717 1.00 93.12 1054 GLU A N 1
ATOM 8161 C CA . GLU A 1 1054 ? -45.363 29.134 13.986 1.00 93.12 1054 GLU A CA 1
ATOM 8162 C C . GLU A 1 1054 ? -44.175 28.522 14.738 1.00 93.12 1054 GLU A C 1
ATOM 8164 O O . GLU A 1 1054 ? -43.974 28.818 15.918 1.00 93.12 1054 GLU A O 1
ATOM 8169 N N . GLU A 1 1055 ? -43.345 27.717 14.067 1.00 91.88 1055 GLU A N 1
ATOM 8170 C CA . GLU A 1 1055 ? -42.146 27.117 14.666 1.00 91.88 1055 GLU A CA 1
ATOM 8171 C C . GLU A 1 1055 ? -41.116 28.163 15.101 1.00 91.88 1055 GLU A C 1
ATOM 8173 O O . GLU A 1 1055 ? -40.471 28.004 16.142 1.00 91.88 1055 GLU A O 1
ATOM 8178 N N . TYR A 1 1056 ? -40.946 29.229 14.316 1.00 94.56 1056 TYR A N 1
ATOM 8179 C CA . TYR A 1 1056 ? -40.061 30.341 14.652 1.00 94.56 1056 TYR A CA 1
ATOM 8180 C C . TYR A 1 1056 ? -40.551 31.094 15.896 1.00 94.56 1056 TYR A C 1
ATOM 8182 O O . TYR A 1 1056 ? -39.770 31.321 16.824 1.00 94.56 1056 TYR A O 1
ATOM 8190 N N . GLN A 1 1057 ? -41.844 31.431 15.967 1.00 93.88 1057 GLN A N 1
ATOM 8191 C CA . GLN A 1 1057 ? -42.411 32.098 17.144 1.00 93.88 1057 GLN A CA 1
ATOM 8192 C C . GLN A 1 1057 ? -42.343 31.213 18.390 1.00 93.88 1057 GLN A C 1
ATOM 8194 O O . GLN A 1 1057 ? -41.972 31.694 19.463 1.00 93.88 1057 GLN A O 1
ATOM 8199 N N . GLN A 1 1058 ? -42.629 29.916 18.252 1.00 93.50 1058 GLN A N 1
ATOM 8200 C CA . GLN A 1 1058 ? -42.471 28.955 19.343 1.00 93.50 1058 GLN A CA 1
ATOM 8201 C C . GLN A 1 1058 ? -41.020 28.879 19.825 1.00 93.50 1058 GLN A C 1
ATOM 8203 O O . GLN A 1 1058 ? -40.782 28.912 21.032 1.00 93.50 1058 GLN A O 1
ATOM 8208 N N . PHE A 1 1059 ? -40.045 28.839 18.913 1.00 95.31 1059 PHE A N 1
ATOM 8209 C CA . PHE A 1 1059 ? -38.626 28.850 19.269 1.00 95.31 1059 PHE A CA 1
ATOM 8210 C C . PHE A 1 1059 ? -38.236 30.103 20.067 1.00 95.31 1059 PHE A C 1
ATOM 8212 O O . PHE A 1 1059 ? -37.583 29.981 21.103 1.00 95.31 1059 PHE A O 1
ATOM 8219 N N . LEU A 1 1060 ? -38.666 31.294 19.634 1.00 93.94 1060 LEU A N 1
ATOM 8220 C CA . LEU A 1 1060 ? -38.359 32.550 20.332 1.00 93.94 1060 LEU A CA 1
ATOM 8221 C C . LEU A 1 1060 ? -38.960 32.620 21.742 1.00 93.94 1060 LEU A C 1
ATOM 8223 O O . LEU A 1 1060 ? -38.401 33.295 22.602 1.00 93.94 1060 LEU A O 1
ATOM 8227 N N . VAL A 1 1061 ? -40.086 31.943 21.986 1.00 93.62 1061 VAL A N 1
ATOM 8228 C CA . VAL A 1 1061 ? -40.678 31.820 23.329 1.00 93.62 1061 VAL A CA 1
ATOM 8229 C C . VAL A 1 1061 ? -39.941 30.773 24.168 1.00 93.62 1061 VAL A C 1
ATOM 8231 O O . VAL A 1 1061 ? -39.660 31.022 25.332 1.00 93.62 1061 VAL A O 1
ATOM 8234 N N . GLN A 1 1062 ? -39.601 29.618 23.592 1.00 94.94 1062 GLN A N 1
ATOM 8235 C CA . GLN A 1 1062 ? -39.014 28.496 24.334 1.00 94.94 1062 GLN A CA 1
ATOM 8236 C C . GLN A 1 1062 ? -37.517 28.660 24.632 1.00 94.94 1062 GLN A C 1
ATOM 8238 O O . GLN A 1 1062 ? -37.045 28.145 25.643 1.00 94.94 1062 GLN A O 1
ATOM 8243 N N . SER A 1 1063 ? -36.754 29.350 23.776 1.00 95.38 1063 SER A N 1
ATOM 8244 C CA . SER A 1 1063 ? -35.291 29.454 23.910 1.00 95.38 1063 SER A CA 1
ATOM 8245 C C . SER A 1 1063 ? -34.839 30.064 25.248 1.00 95.38 1063 SER A C 1
ATOM 8247 O O . SER A 1 1063 ? -33.970 29.467 25.886 1.00 95.38 1063 SER A O 1
ATOM 8249 N N . PRO A 1 1064 ? -35.413 31.186 25.735 1.00 94.19 1064 PRO A N 1
ATOM 8250 C CA . PRO A 1 1064 ? -35.035 31.745 27.036 1.00 94.19 1064 PRO A CA 1
ATOM 8251 C C . PRO A 1 1064 ? -35.352 30.808 28.206 1.00 94.19 1064 PRO A C 1
ATOM 8253 O O . PRO A 1 1064 ? -34.566 30.710 29.148 1.00 94.19 1064 PRO A O 1
ATOM 8256 N N . ASP A 1 1065 ? -36.480 30.095 28.151 1.00 93.81 1065 ASP A N 1
ATOM 8257 C CA . ASP A 1 1065 ? -36.860 29.145 29.199 1.00 93.81 1065 ASP A CA 1
ATOM 8258 C C . ASP A 1 1065 ? -35.945 27.916 29.199 1.00 93.81 1065 ASP A C 1
ATOM 8260 O O . ASP A 1 1065 ? -35.505 27.476 30.263 1.00 93.81 1065 ASP A O 1
ATOM 8264 N N . TYR A 1 1066 ? -35.584 27.408 28.018 1.00 94.81 1066 TYR A N 1
ATOM 8265 C CA . TYR A 1 1066 ? -34.606 26.333 27.867 1.00 94.81 1066 TYR A CA 1
ATOM 8266 C C . TYR A 1 1066 ? -33.239 26.731 28.441 1.00 94.81 1066 TYR A C 1
ATOM 8268 O O . TYR A 1 1066 ? -32.667 25.999 29.248 1.00 94.81 1066 TYR A O 1
ATOM 8276 N N . GLU A 1 1067 ? -32.737 27.920 28.104 1.00 96.00 1067 GLU A N 1
ATOM 8277 C CA . GLU A 1 1067 ? -31.477 28.442 28.647 1.00 96.00 1067 GLU A CA 1
ATOM 8278 C C . GLU A 1 1067 ? -31.537 28.611 30.168 1.00 96.00 1067 GLU A C 1
ATOM 8280 O O . GLU A 1 1067 ? -30.619 28.184 30.871 1.00 96.00 1067 GLU A O 1
ATOM 8285 N N . ARG A 1 1068 ? -32.649 29.132 30.698 1.00 94.81 1068 ARG A N 1
ATOM 8286 C CA . ARG A 1 1068 ? -32.875 29.257 32.144 1.00 94.81 1068 ARG A CA 1
ATOM 8287 C C . ARG A 1 1068 ? -32.837 27.901 32.849 1.00 94.81 1068 ARG A C 1
ATOM 8289 O O . ARG A 1 1068 ? -32.275 27.797 33.939 1.00 94.81 1068 ARG A O 1
ATOM 8296 N N . MET A 1 1069 ? -33.405 26.848 32.254 1.00 94.56 1069 MET A N 1
ATOM 8297 C CA . MET A 1 1069 ? -33.328 25.488 32.811 1.00 94.56 1069 MET A CA 1
ATOM 8298 C C . MET A 1 1069 ? -31.878 24.998 32.912 1.00 94.56 1069 MET A C 1
ATOM 8300 O O . MET A 1 1069 ? -31.495 24.407 33.924 1.00 94.56 1069 MET A O 1
ATOM 8304 N N . LEU A 1 1070 ? -31.057 25.274 31.897 1.00 94.88 1070 LEU A N 1
ATOM 8305 C CA . LEU A 1 1070 ? -29.642 24.899 31.886 1.00 94.88 1070 LEU A CA 1
ATOM 8306 C C . LEU A 1 1070 ? -28.826 25.678 32.922 1.00 94.88 1070 LEU A C 1
ATOM 8308 O O . LEU A 1 1070 ? -28.037 25.066 33.650 1.00 94.88 1070 LEU A O 1
ATOM 8312 N N . VAL A 1 1071 ? -29.049 26.991 33.029 1.00 94.94 1071 VAL A N 1
ATOM 8313 C CA . VAL A 1 1071 ? -28.384 27.849 34.022 1.00 94.94 1071 VAL A CA 1
ATOM 8314 C C . VAL A 1 1071 ? -28.742 27.414 35.440 1.00 94.94 1071 VAL A C 1
ATOM 8316 O O . VAL A 1 1071 ? -27.849 27.191 36.256 1.00 94.94 1071 VAL A O 1
ATOM 8319 N N . LYS A 1 1072 ? -30.026 27.155 35.721 1.00 93.62 1072 LYS A N 1
ATOM 8320 C CA . LYS A 1 1072 ? -30.475 26.623 37.021 1.00 93.62 1072 LYS A CA 1
ATOM 8321 C C . LYS A 1 1072 ? -29.911 25.235 37.343 1.00 93.62 1072 LYS A C 1
ATOM 8323 O O . LYS A 1 1072 ? -29.813 24.877 38.511 1.00 93.62 1072 LYS A O 1
ATOM 8328 N N . SER A 1 1073 ? -29.504 24.468 36.330 1.00 92.06 1073 SER A N 1
ATOM 8329 C CA . SER A 1 1073 ? -28.789 23.192 36.481 1.00 92.06 1073 SER A CA 1
ATOM 8330 C C . SER A 1 1073 ? -27.272 23.367 36.716 1.00 92.06 1073 SER A C 1
ATOM 8332 O O . SER A 1 1073 ? -26.529 22.384 36.708 1.00 92.06 1073 SER A O 1
ATOM 8334 N N . GLY A 1 1074 ? -26.779 24.596 36.897 1.00 90.88 1074 GLY A N 1
ATOM 8335 C CA . GLY A 1 1074 ? -25.357 24.888 37.107 1.00 90.88 1074 GLY A CA 1
ATOM 8336 C C . GLY A 1 1074 ? -24.534 24.924 35.815 1.00 90.88 1074 GLY A C 1
ATOM 8337 O O . GLY A 1 1074 ? -23.350 24.594 35.834 1.00 90.88 1074 GLY A O 1
ATOM 8338 N N . THR A 1 1075 ? -25.158 25.256 34.679 1.00 95.12 1075 THR A N 1
ATOM 8339 C CA . THR A 1 1075 ? -24.464 25.416 33.389 1.00 95.12 1075 THR A CA 1
ATOM 8340 C C . THR A 1 1075 ? -24.258 26.890 33.076 1.00 95.12 1075 THR A C 1
ATOM 8342 O O . THR A 1 1075 ? -25.222 27.628 32.907 1.00 95.12 1075 THR A O 1
ATOM 8345 N N . PHE A 1 1076 ? -23.011 27.322 32.935 1.00 95.56 1076 PHE A N 1
ATOM 8346 C CA . PHE A 1 1076 ? -22.688 28.652 32.432 1.00 95.56 1076 PHE A CA 1
ATOM 8347 C C . PHE A 1 1076 ? -22.906 28.703 30.921 1.00 95.56 1076 PHE A C 1
ATOM 8349 O O . PHE A 1 1076 ? -22.437 27.820 30.201 1.00 95.56 1076 PHE A O 1
ATOM 8356 N N . ILE A 1 1077 ? -23.595 29.736 30.435 1.00 96.06 1077 ILE A N 1
ATOM 8357 C CA . ILE A 1 1077 ? -23.867 29.932 29.007 1.00 96.06 1077 ILE A CA 1
ATOM 8358 C C . ILE A 1 1077 ? -23.304 31.281 28.570 1.00 96.06 1077 ILE A C 1
ATOM 8360 O O . ILE A 1 1077 ? -23.684 32.320 29.101 1.00 96.06 1077 ILE A O 1
ATOM 8364 N N . ILE A 1 1078 ? -22.429 31.267 27.564 1.00 95.25 1078 ILE A N 1
ATOM 8365 C CA . ILE A 1 1078 ? -21.916 32.475 26.907 1.00 95.25 1078 ILE A CA 1
ATOM 8366 C C . ILE A 1 1078 ? -22.338 32.444 25.438 1.00 95.25 1078 ILE A C 1
ATOM 8368 O O . ILE A 1 1078 ? -21.985 31.509 24.717 1.00 95.25 1078 ILE A O 1
ATOM 8372 N N . LYS A 1 1079 ? -23.074 33.464 24.981 1.00 96.50 1079 LYS A N 1
ATOM 8373 C CA . LYS A 1 1079 ? -23.554 33.572 23.594 1.00 96.50 1079 LYS A CA 1
ATOM 8374 C C . LYS A 1 1079 ? -22.814 34.682 22.859 1.00 96.50 1079 LYS A C 1
ATOM 8376 O O . LYS A 1 1079 ? -22.995 35.856 23.165 1.00 96.50 1079 LYS A O 1
ATOM 8381 N N . PHE A 1 1080 ? -22.000 34.332 21.870 1.00 96.44 1080 PHE A N 1
ATOM 8382 C CA . PHE A 1 1080 ? -21.308 35.292 21.015 1.00 96.44 1080 PHE A CA 1
ATOM 8383 C C . PHE A 1 1080 ? -22.038 35.499 19.696 1.00 96.44 1080 PHE A C 1
ATOM 8385 O O . PHE A 1 1080 ? -22.392 34.534 19.027 1.00 96.44 1080 PHE A O 1
ATOM 8392 N N . TYR A 1 1081 ? -22.162 36.754 19.269 1.00 93.94 1081 TYR A N 1
ATOM 8393 C CA . TYR A 1 1081 ? -22.553 37.114 17.913 1.00 93.94 1081 TYR A CA 1
ATOM 8394 C C . TYR A 1 1081 ? -21.401 37.834 17.203 1.00 93.94 1081 TYR A C 1
ATOM 8396 O O . TYR A 1 1081 ? -21.101 38.994 17.490 1.00 93.94 1081 TYR A O 1
ATOM 8404 N N . LEU A 1 1082 ? -20.750 37.155 16.256 1.00 92.94 1082 LEU A N 1
ATOM 8405 C CA . LEU A 1 1082 ? -19.715 37.750 15.408 1.00 92.94 1082 LEU A CA 1
ATOM 8406 C C . LEU A 1 1082 ? -20.375 38.646 14.342 1.00 92.94 1082 LEU A C 1
ATOM 8408 O O . LEU A 1 1082 ? -21.009 38.157 13.402 1.00 92.94 1082 LEU A O 1
ATOM 8412 N N . SER A 1 1083 ? -20.208 39.961 14.482 1.00 89.75 1083 SER A N 1
ATOM 8413 C CA . SER A 1 1083 ? -20.709 40.983 13.559 1.00 89.75 1083 SER A CA 1
ATOM 8414 C C . SER A 1 1083 ? -19.646 41.352 12.528 1.00 89.75 1083 SER A C 1
ATOM 8416 O O . SER A 1 1083 ? -18.491 41.561 12.878 1.00 89.75 1083 SER A O 1
ATOM 8418 N N . ILE A 1 1084 ? -20.027 41.441 11.257 1.00 89.56 1084 ILE A N 1
ATOM 8419 C CA . ILE A 1 1084 ? -19.181 41.943 10.166 1.00 89.56 1084 ILE A CA 1
ATOM 8420 C C . ILE A 1 1084 ? -20.012 42.858 9.269 1.00 89.56 1084 ILE A C 1
ATOM 8422 O O . ILE A 1 1084 ? -21.233 42.705 9.202 1.00 89.56 1084 ILE A O 1
ATOM 8426 N N . SER A 1 1085 ? -19.361 43.774 8.552 1.00 88.00 1085 SER A N 1
ATOM 8427 C CA . SER A 1 1085 ? -20.021 44.632 7.563 1.00 88.00 1085 SER A CA 1
ATOM 8428 C C . SER A 1 1085 ? -20.412 43.871 6.287 1.00 88.00 1085 SER A C 1
ATOM 8430 O O . SER A 1 1085 ? -19.849 42.820 5.963 1.00 88.00 1085 SER A O 1
ATOM 8432 N N . ARG A 1 1086 ? -21.360 44.429 5.517 1.00 87.06 1086 ARG A N 1
ATOM 8433 C CA . ARG A 1 1086 ? -21.791 43.869 4.220 1.00 87.06 1086 ARG A CA 1
ATOM 8434 C C . ARG A 1 1086 ? -20.633 43.749 3.232 1.00 87.06 1086 ARG A C 1
ATOM 8436 O O . ARG A 1 1086 ? -20.528 42.750 2.524 1.00 87.06 1086 ARG A O 1
ATOM 8443 N N . GLN A 1 1087 ? -19.745 44.741 3.239 1.00 84.25 1087 GLN A N 1
ATOM 8444 C CA . GLN A 1 1087 ? -18.539 44.778 2.412 1.00 84.25 1087 GLN A CA 1
ATOM 8445 C C . GLN A 1 1087 ? -17.545 43.681 2.814 1.00 84.25 1087 GLN A C 1
ATOM 8447 O O . GLN A 1 1087 ? -17.096 42.924 1.959 1.00 84.25 1087 GLN A O 1
ATOM 8452 N N . GLU A 1 1088 ? -17.258 43.528 4.111 1.00 84.12 1088 GLU A N 1
ATOM 8453 C CA . GLU A 1 1088 ? -16.344 42.486 4.602 1.00 84.12 1088 GLU A CA 1
ATOM 8454 C C . GLU A 1 1088 ? -16.912 41.081 4.335 1.00 84.12 1088 GLU A C 1
ATOM 8456 O O . GLU A 1 1088 ? -16.166 40.163 3.991 1.00 84.12 1088 GLU A O 1
ATOM 8461 N N . GLN A 1 1089 ? -18.233 40.892 4.432 1.00 86.88 1089 GLN A N 1
ATOM 8462 C CA . GLN A 1 1089 ? -18.864 39.629 4.046 1.00 86.88 1089 GLN A CA 1
ATOM 8463 C C . GLN A 1 1089 ? -18.684 39.343 2.547 1.00 86.88 1089 GLN A C 1
ATOM 8465 O O . GLN A 1 1089 ? -18.310 38.225 2.193 1.00 86.88 1089 GLN A O 1
ATOM 8470 N N . ALA A 1 1090 ? -18.915 40.334 1.679 1.00 84.00 1090 ALA A N 1
ATOM 8471 C CA . ALA A 1 1090 ? -18.758 40.190 0.230 1.00 84.00 1090 ALA A CA 1
ATOM 8472 C C . ALA A 1 1090 ? -17.314 39.825 -0.136 1.00 84.00 1090 ALA A C 1
ATOM 8474 O O . ALA A 1 1090 ? -17.092 38.836 -0.830 1.00 84.00 1090 ALA A O 1
ATOM 8475 N N . GLN A 1 1091 ? -16.338 40.537 0.436 1.00 81.50 1091 GLN A N 1
ATOM 8476 C CA . GLN A 1 1091 ? -14.917 40.250 0.248 1.00 81.50 1091 GLN A CA 1
ATOM 8477 C C . GLN A 1 1091 ? -14.565 38.823 0.692 1.00 81.50 1091 GLN A C 1
ATOM 8479 O O . GLN A 1 1091 ? -13.853 38.101 -0.000 1.00 81.50 1091 GLN A O 1
ATOM 8484 N N . ARG A 1 1092 ? -15.095 38.359 1.830 1.00 82.12 1092 ARG A N 1
ATOM 8485 C CA . ARG A 1 1092 ? -14.853 36.986 2.305 1.00 82.12 1092 ARG A CA 1
ATOM 8486 C C . ARG A 1 1092 ? -15.528 35.922 1.447 1.00 82.12 1092 ARG A C 1
ATOM 8488 O O . ARG A 1 1092 ? -15.016 34.805 1.391 1.00 82.12 1092 ARG A O 1
ATOM 8495 N N . PHE A 1 1093 ? -16.667 36.219 0.832 1.00 82.38 1093 PHE A N 1
ATOM 8496 C CA . PHE A 1 1093 ? -17.306 35.320 -0.127 1.00 82.38 1093 PHE A CA 1
ATOM 8497 C C . PHE A 1 1093 ? -16.525 35.246 -1.432 1.00 82.38 1093 PHE A C 1
ATOM 8499 O O . PHE A 1 1093 ? -16.287 34.143 -1.913 1.00 82.38 1093 PHE A O 1
ATOM 8506 N N . GLU A 1 1094 ? -16.026 36.373 -1.935 1.00 78.94 1094 GLU A N 1
ATOM 8507 C CA . GLU A 1 1094 ? -15.120 36.400 -3.082 1.00 78.94 1094 GLU A CA 1
ATOM 8508 C C . GLU A 1 1094 ? -13.833 35.614 -2.793 1.00 78.94 1094 GLU A C 1
ATOM 8510 O O . GLU A 1 1094 ? -13.453 34.744 -3.575 1.00 78.94 1094 GLU A O 1
ATOM 8515 N N . GLU A 1 1095 ? -13.219 35.800 -1.619 1.00 71.69 1095 GLU A N 1
ATOM 8516 C CA . GLU A 1 1095 ? -12.078 34.990 -1.171 1.00 71.69 1095 GLU A CA 1
ATOM 8517 C C . GLU A 1 1095 ? -12.412 33.492 -1.107 1.00 71.69 1095 GLU A C 1
ATOM 8519 O O . GLU A 1 1095 ? -11.569 32.659 -1.422 1.00 71.69 1095 GLU A O 1
ATOM 8524 N N . ARG A 1 1096 ? -13.612 33.112 -0.648 1.00 77.31 1096 ARG A N 1
ATOM 8525 C CA . ARG A 1 1096 ? -14.028 31.700 -0.578 1.00 77.31 1096 ARG A CA 1
ATOM 8526 C C . ARG A 1 1096 ? -14.301 31.109 -1.958 1.00 77.31 1096 ARG A C 1
ATOM 8528 O O . ARG A 1 1096 ? -14.019 29.933 -2.155 1.00 77.31 1096 ARG A O 1
ATOM 8535 N N . ALA A 1 1097 ? -14.828 31.907 -2.883 1.00 70.94 1097 ALA A N 1
ATOM 8536 C CA . ALA A 1 1097 ? -15.088 31.502 -4.257 1.00 70.94 1097 ALA A CA 1
ATOM 8537 C C . ALA A 1 1097 ? -13.784 31.334 -5.054 1.00 70.94 1097 ALA A C 1
ATOM 8539 O O . ALA A 1 1097 ? -13.634 30.367 -5.802 1.00 70.94 1097 ALA A O 1
ATOM 8540 N N . THR A 1 1098 ? -12.830 32.248 -4.859 1.00 64.25 1098 THR A N 1
ATOM 8541 C CA . THR A 1 1098 ? -11.541 32.273 -5.567 1.00 64.25 1098 THR A CA 1
ATOM 8542 C C . THR A 1 1098 ? -10.500 31.333 -4.965 1.00 64.25 1098 THR A C 1
ATOM 8544 O O . THR A 1 1098 ? -9.669 30.812 -5.702 1.00 64.25 1098 THR A O 1
ATOM 8547 N N . ASN A 1 1099 ? -10.537 31.073 -3.652 1.00 60.28 1099 ASN A N 1
ATOM 8548 C CA . ASN A 1 1099 ? -9.603 30.165 -2.987 1.00 60.28 1099 ASN A CA 1
ATOM 8549 C C . ASN A 1 1099 ? -10.131 28.713 -3.005 1.00 60.28 1099 ASN A C 1
ATOM 8551 O O . ASN A 1 1099 ? -11.070 28.411 -2.258 1.00 60.28 1099 ASN A O 1
ATOM 8555 N N . PRO A 1 1100 ? -9.496 27.782 -3.748 1.00 53.91 1100 PRO A N 1
ATOM 8556 C CA . PRO A 1 1100 ? -9.975 26.402 -3.893 1.00 53.91 1100 PRO A CA 1
ATOM 8557 C C . PRO A 1 1100 ? -10.119 25.648 -2.561 1.00 53.91 1100 PRO A C 1
ATOM 8559 O O . PRO A 1 1100 ? -11.023 24.834 -2.396 1.00 53.91 1100 PRO A O 1
ATOM 8562 N N . LEU A 1 1101 ? -9.295 25.973 -1.557 1.00 46.78 1101 LEU A N 1
ATOM 8563 C CA . LEU A 1 1101 ? -9.332 25.352 -0.223 1.00 46.78 1101 LEU A CA 1
ATOM 8564 C C . LEU A 1 1101 ? -10.492 25.853 0.651 1.00 46.78 1101 LEU A C 1
ATOM 8566 O O . LEU A 1 1101 ? -10.784 25.282 1.706 1.00 46.78 1101 LEU A O 1
ATOM 8570 N N . LYS A 1 1102 ? -11.132 26.956 0.255 1.00 58.31 1102 LYS A N 1
ATOM 8571 C CA . LYS A 1 1102 ? -12.265 27.566 0.956 1.00 58.31 1102 LYS A CA 1
ATOM 8572 C C . LYS A 1 1102 ? -13.579 27.423 0.180 1.00 58.31 1102 LYS A C 1
ATOM 8574 O O . LYS A 1 1102 ? -14.611 27.774 0.748 1.00 58.31 1102 LYS A O 1
ATOM 8579 N N . GLN A 1 1103 ? -13.563 26.860 -1.031 1.00 65.62 1103 GLN A N 1
ATOM 8580 C CA . GLN A 1 1103 ? -14.755 26.683 -1.871 1.00 65.62 1103 GLN A CA 1
ATOM 8581 C C . GLN A 1 1103 ? -15.823 25.800 -1.223 1.00 65.62 1103 GLN A C 1
ATOM 8583 O O . GLN A 1 1103 ? -17.001 26.121 -1.305 1.00 65.62 1103 GLN A O 1
ATOM 8588 N N . TRP A 1 1104 ? -15.438 24.756 -0.481 1.00 66.56 1104 TRP A N 1
ATOM 8589 C CA . TRP A 1 1104 ? -16.394 23.942 0.285 1.00 66.56 1104 TRP A CA 1
ATOM 8590 C C . TRP A 1 1104 ? -17.152 24.745 1.362 1.00 66.56 1104 TRP A C 1
ATOM 8592 O O . TRP A 1 1104 ? -18.202 24.318 1.829 1.00 66.56 1104 TRP A O 1
ATOM 8602 N N . LYS A 1 1105 ? -16.634 25.921 1.757 1.00 64.44 1105 LYS A N 1
ATOM 8603 C CA . LYS A 1 1105 ? -17.287 26.874 2.674 1.00 64.44 1105 LYS A CA 1
ATOM 8604 C C . LYS A 1 1105 ? -18.190 27.875 1.948 1.00 64.44 1105 LYS A C 1
ATOM 8606 O O . LYS A 1 1105 ? -18.547 28.890 2.554 1.00 64.44 1105 LYS A O 1
ATOM 8611 N N . PHE A 1 1106 ? -18.462 27.659 0.664 1.00 74.44 1106 PHE A N 1
ATOM 8612 C CA . PHE A 1 1106 ? -19.286 28.521 -0.168 1.00 74.44 1106 PHE A CA 1
ATOM 8613 C C . PHE A 1 1106 ? -20.406 27.700 -0.808 1.00 74.44 1106 PHE A C 1
ATOM 8615 O O . PHE A 1 1106 ? -20.174 26.848 -1.661 1.00 74.44 1106 PHE A O 1
ATOM 8622 N N . SER A 1 1107 ? -21.629 27.944 -0.357 1.00 73.00 1107 SER A N 1
ATOM 8623 C CA . SER A 1 1107 ? -22.842 27.257 -0.789 1.00 73.00 1107 SER A CA 1
ATOM 8624 C C . SER A 1 1107 ? -23.724 28.156 -1.659 1.00 73.00 1107 SER A C 1
ATOM 8626 O O . SER A 1 1107 ? -23.516 29.365 -1.767 1.00 73.00 1107 SER A O 1
ATOM 8628 N N . VAL A 1 1108 ? -24.749 27.569 -2.281 1.00 69.62 1108 VAL A N 1
ATOM 8629 C CA . VAL A 1 1108 ? -25.770 28.329 -3.025 1.00 69.62 1108 VAL A CA 1
ATOM 8630 C C . VAL A 1 1108 ? -26.531 29.282 -2.090 1.00 69.62 1108 VAL A C 1
ATOM 8632 O O . VAL A 1 1108 ? -26.809 30.414 -2.469 1.00 69.62 1108 VAL A O 1
ATOM 8635 N N . VAL A 1 1109 ? -26.753 28.868 -0.838 1.00 71.06 1109 VAL A N 1
ATOM 8636 C CA . VAL A 1 1109 ? -27.382 29.674 0.222 1.00 71.06 1109 VAL A CA 1
ATOM 8637 C C . VAL A 1 1109 ? -26.531 30.909 0.564 1.00 71.06 1109 VAL A C 1
ATOM 8639 O O . VAL A 1 1109 ? -27.068 32.003 0.730 1.00 71.06 1109 VAL A O 1
ATOM 8642 N N . ASP A 1 1110 ? -25.197 30.779 0.571 1.00 70.88 1110 ASP A N 1
ATOM 8643 C CA . ASP A 1 1110 ? -24.278 31.905 0.815 1.00 70.88 1110 ASP A CA 1
ATOM 8644 C C . ASP A 1 1110 ? -24.362 32.986 -0.282 1.00 70.88 1110 ASP A C 1
ATOM 8646 O O . ASP A 1 1110 ? -24.186 34.172 0.007 1.00 70.88 1110 ASP A O 1
ATOM 8650 N N . LYS A 1 1111 ? -24.660 32.609 -1.539 1.00 70.12 1111 LYS A N 1
ATOM 8651 C CA . LYS A 1 1111 ? -24.863 33.576 -2.637 1.00 70.12 1111 LYS A CA 1
ATOM 8652 C C . LYS A 1 1111 ? -26.121 34.418 -2.427 1.00 70.12 1111 LYS A C 1
ATOM 8654 O O . LYS A 1 1111 ? -26.099 35.617 -2.697 1.00 70.12 1111 LYS A O 1
ATOM 8659 N N . GLU A 1 1112 ? -27.195 33.813 -1.923 1.00 77.88 1112 GLU A N 1
ATOM 8660 C CA . GLU A 1 1112 ? -28.451 34.518 -1.639 1.00 77.88 1112 GLU A CA 1
ATOM 8661 C C . GLU A 1 1112 ? -28.369 35.379 -0.369 1.00 77.88 1112 GLU A C 1
ATOM 8663 O O . GLU A 1 1112 ? -29.011 36.431 -0.298 1.00 77.88 1112 GLU A O 1
ATOM 8668 N N . ALA A 1 1113 ? -27.524 35.009 0.601 1.00 78.31 1113 ALA A N 1
ATOM 8669 C CA . ALA A 1 1113 ? -27.400 35.701 1.887 1.00 78.31 1113 ALA A CA 1
ATOM 8670 C C . ALA A 1 1113 ? -27.026 37.196 1.774 1.00 78.31 1113 ALA A C 1
ATOM 8672 O O . ALA A 1 1113 ? -27.458 38.004 2.597 1.00 78.31 1113 ALA A O 1
ATOM 8673 N N . GLN A 1 1114 ? -26.271 37.589 0.740 1.00 80.88 1114 GLN A N 1
ATOM 8674 C CA . GLN A 1 1114 ? -25.945 38.999 0.462 1.00 80.88 1114 GLN A CA 1
ATOM 8675 C C . GLN A 1 1114 ? -27.145 39.821 -0.028 1.00 80.88 1114 GLN A C 1
ATOM 8677 O O . GLN A 1 1114 ? -27.210 41.029 0.221 1.00 80.88 1114 GLN A O 1
ATOM 8682 N N . SER A 1 1115 ? -28.081 39.187 -0.740 1.00 83.62 1115 SER A N 1
ATOM 8683 C CA . SER A 1 1115 ? -29.301 39.842 -1.227 1.00 83.62 1115 SER A CA 1
ATOM 8684 C C . SER A 1 1115 ? -30.321 40.046 -0.104 1.00 83.62 1115 SER A C 1
ATOM 8686 O O . SER A 1 1115 ? -30.950 41.096 -0.044 1.00 83.62 1115 SER A O 1
ATOM 8688 N N . ARG A 1 1116 ? -30.383 39.109 0.852 1.00 87.12 1116 ARG A N 1
ATOM 8689 C CA . ARG A 1 1116 ? -31.262 39.136 2.036 1.00 87.12 1116 ARG A CA 1
ATOM 8690 C C . ARG A 1 1116 ? -30.612 39.787 3.264 1.00 87.12 1116 ARG A C 1
ATOM 8692 O O . ARG A 1 1116 ? -30.853 39.386 4.402 1.00 87.12 1116 ARG A O 1
ATOM 8699 N N . TRP A 1 1117 ? -29.720 40.761 3.055 1.00 87.88 1117 TRP A N 1
ATOM 8700 C CA . TRP A 1 1117 ? -28.937 41.364 4.141 1.00 87.88 1117 TRP A CA 1
ATOM 8701 C C . TRP A 1 1117 ? -29.825 41.934 5.257 1.00 87.88 1117 TRP A C 1
ATOM 8703 O O . TRP A 1 1117 ? -29.528 41.710 6.437 1.00 87.88 1117 TRP A O 1
ATOM 8713 N N . ASP A 1 1118 ? -30.897 42.627 4.869 1.00 89.25 1118 ASP A N 1
ATOM 8714 C CA . ASP A 1 1118 ? -31.835 43.300 5.769 1.00 89.25 1118 ASP A CA 1
ATOM 8715 C C . ASP A 1 1118 ? -32.724 42.301 6.520 1.00 89.25 1118 ASP A C 1
ATOM 8717 O O . ASP A 1 1118 ? -32.858 42.426 7.737 1.00 89.25 1118 ASP A O 1
ATOM 8721 N N . ASP A 1 1119 ? -33.187 41.233 5.862 1.00 89.56 1119 ASP A N 1
ATOM 8722 C CA . ASP A 1 1119 ? -33.945 40.147 6.506 1.00 89.56 1119 ASP A CA 1
ATOM 8723 C C . ASP A 1 1119 ? -33.128 39.481 7.628 1.00 89.56 1119 ASP A C 1
ATOM 8725 O O . ASP A 1 1119 ? -33.612 39.279 8.743 1.00 89.56 1119 ASP A O 1
ATOM 8729 N N . TYR A 1 1120 ? -31.841 39.207 7.376 1.00 88.75 1120 TYR A N 1
ATOM 8730 C CA . TYR A 1 1120 ? -30.918 38.716 8.407 1.00 88.75 1120 TYR A CA 1
ATOM 8731 C C . TYR A 1 1120 ? -30.664 39.742 9.521 1.00 88.75 1120 TYR A C 1
ATOM 8733 O O . TYR A 1 1120 ? -30.424 39.349 10.664 1.00 88.75 1120 TYR A O 1
ATOM 8741 N N . THR A 1 1121 ? -30.691 41.048 9.220 1.00 89.50 1121 THR A N 1
ATOM 8742 C CA . THR A 1 1121 ? -30.572 42.097 10.248 1.00 89.50 1121 THR A CA 1
ATOM 8743 C C . THR A 1 1121 ? -31.790 42.075 11.164 1.00 89.50 1121 THR A C 1
ATOM 8745 O O . THR A 1 1121 ? -31.618 42.037 12.382 1.00 89.50 1121 THR A O 1
ATOM 8748 N N . GLN A 1 1122 ? -32.992 42.021 10.588 1.00 89.50 1122 GLN A N 1
ATOM 8749 C CA . GLN A 1 1122 ? -34.249 41.972 11.328 1.00 89.50 1122 GLN A CA 1
ATOM 8750 C C . GLN A 1 1122 ? -34.342 40.706 12.191 1.00 89.50 1122 GLN A C 1
ATOM 8752 O O . GLN A 1 1122 ? -34.643 40.795 13.380 1.00 89.50 1122 GLN A O 1
ATOM 8757 N N . ALA A 1 1123 ? -34.005 39.538 11.634 1.00 89.56 1123 ALA A N 1
ATOM 8758 C CA . ALA A 1 1123 ? -34.010 38.270 12.364 1.00 89.56 1123 ALA A CA 1
ATOM 8759 C C . ALA A 1 1123 ? -33.022 38.266 13.549 1.00 89.56 1123 ALA A C 1
ATOM 8761 O O . ALA A 1 1123 ? -33.353 37.801 14.643 1.00 89.56 1123 ALA A O 1
ATOM 8762 N N . LYS A 1 1124 ? -31.824 38.842 13.365 1.00 90.44 1124 LYS A N 1
ATOM 8763 C CA . LYS A 1 1124 ? -30.836 39.051 14.438 1.00 90.44 1124 LYS A CA 1
ATOM 8764 C C . LYS A 1 1124 ? -31.392 39.957 15.541 1.00 90.44 1124 LYS A C 1
ATOM 8766 O O . LYS A 1 1124 ? -31.278 39.620 16.716 1.00 90.44 1124 LYS A O 1
ATOM 8771 N N . GLU A 1 1125 ? -31.965 41.105 15.184 1.00 90.19 1125 GLU A N 1
ATOM 8772 C CA . GLU A 1 1125 ? -32.500 42.070 16.156 1.00 90.19 1125 GLU A CA 1
ATOM 8773 C C . GLU A 1 1125 ? -33.687 41.512 16.942 1.00 90.19 1125 GLU A C 1
ATOM 8775 O O . GLU A 1 1125 ? -33.757 41.705 18.155 1.00 90.19 1125 GLU A O 1
ATOM 8780 N N . GLU A 1 1126 ? -34.571 40.760 16.284 1.00 90.19 1126 GLU A N 1
ATOM 8781 C CA . GLU A 1 1126 ? -35.655 40.034 16.948 1.00 90.19 1126 GLU A CA 1
ATOM 8782 C C . GLU A 1 1126 ? -35.111 38.983 17.920 1.00 90.19 1126 GLU A C 1
ATOM 8784 O O . GLU A 1 1126 ? -35.542 38.918 19.071 1.00 90.19 1126 GLU A O 1
ATOM 8789 N N . THR A 1 1127 ? -34.110 38.206 17.491 1.00 92.19 1127 THR A N 1
ATOM 8790 C CA . THR A 1 1127 ? -33.457 37.200 18.340 1.00 92.19 1127 THR A CA 1
ATOM 8791 C C . THR A 1 1127 ? -32.869 37.847 19.587 1.00 92.19 1127 THR A C 1
ATOM 8793 O O . THR A 1 1127 ? -33.124 37.381 20.694 1.00 92.19 1127 THR A O 1
ATOM 8796 N N . PHE A 1 1128 ? -32.136 38.950 19.441 1.00 92.19 1128 PHE A N 1
ATOM 8797 C CA . PHE A 1 1128 ? -31.598 39.700 20.574 1.00 92.19 1128 PHE A CA 1
ATOM 8798 C C . PHE A 1 1128 ? -32.699 40.215 21.500 1.00 92.19 1128 PHE A C 1
ATOM 8800 O O . PHE A 1 1128 ? -32.634 39.969 22.699 1.00 92.19 1128 PHE A O 1
ATOM 8807 N N . ARG A 1 1129 ? -33.745 40.849 20.958 1.00 89.69 1129 ARG A N 1
ATOM 8808 C CA . ARG A 1 1129 ? -34.858 41.377 21.762 1.00 89.69 1129 ARG A CA 1
ATOM 8809 C C . ARG A 1 1129 ? -35.553 40.291 22.585 1.00 89.69 1129 ARG A C 1
ATOM 8811 O O . ARG A 1 1129 ? -35.967 40.548 23.707 1.00 89.69 1129 ARG A O 1
ATOM 8818 N N . ARG A 1 1130 ? -35.718 39.097 22.014 1.00 92.25 1130 ARG A N 1
ATOM 8819 C CA . ARG A 1 1130 ? -36.516 38.013 22.605 1.00 92.25 1130 ARG A CA 1
ATOM 8820 C C . ARG A 1 1130 ? -35.705 37.035 23.449 1.00 92.25 1130 ARG A C 1
ATOM 8822 O O . ARG A 1 1130 ? -36.298 36.331 24.258 1.00 92.25 1130 ARG A O 1
ATOM 8829 N N . THR A 1 1131 ? -34.387 36.961 23.248 1.00 92.94 1131 THR A N 1
ATOM 8830 C CA . THR A 1 1131 ? -33.539 35.923 23.863 1.00 92.94 1131 THR A CA 1
ATOM 8831 C C . THR A 1 1131 ? -32.321 36.442 24.620 1.00 92.94 1131 THR A C 1
ATOM 8833 O O . THR A 1 1131 ? -31.610 35.643 25.227 1.00 92.94 1131 THR A O 1
ATOM 8836 N N . ASP A 1 1132 ? -32.059 37.752 24.631 1.00 92.06 1132 ASP A N 1
ATOM 8837 C CA . ASP A 1 1132 ? -31.096 38.335 25.572 1.00 92.06 1132 ASP A CA 1
ATOM 8838 C C . ASP A 1 1132 ? -31.662 38.297 26.998 1.00 92.06 1132 ASP A C 1
ATOM 8840 O O . ASP A 1 1132 ? -32.815 38.654 27.234 1.00 92.06 1132 ASP A O 1
ATOM 8844 N N . SER A 1 1133 ? -30.867 37.827 27.959 1.00 88.88 1133 SER A N 1
ATOM 8845 C CA . SER A 1 1133 ? -31.274 37.758 29.363 1.00 88.88 1133 SER A CA 1
ATOM 8846 C C . SER A 1 1133 ? -30.088 38.018 30.289 1.00 88.88 1133 SER A C 1
ATOM 8848 O O . SER A 1 1133 ? -28.934 37.876 29.891 1.00 88.88 1133 SER A O 1
ATOM 8850 N N . ALA A 1 1134 ? -30.361 38.383 31.545 1.00 84.94 1134 ALA A N 1
ATOM 8851 C CA . ALA A 1 1134 ? -29.308 38.599 32.540 1.00 84.94 1134 ALA A CA 1
ATOM 8852 C C . ALA A 1 1134 ? -28.523 37.312 32.866 1.00 84.94 1134 ALA A C 1
ATOM 8854 O O . ALA A 1 1134 ? -27.343 37.383 33.190 1.00 84.94 1134 ALA A O 1
ATOM 8855 N N . GLU A 1 1135 ? -29.173 36.148 32.767 1.00 83.69 1135 GLU A N 1
ATOM 8856 C CA . GLU A 1 1135 ? -28.590 34.835 33.076 1.00 83.69 1135 GLU A CA 1
ATOM 8857 C C . GLU A 1 1135 ? -27.827 34.221 31.885 1.00 83.69 1135 GLU A C 1
ATOM 8859 O O . GLU A 1 1135 ? -26.905 33.433 32.085 1.00 83.69 1135 GLU A O 1
ATOM 8864 N N . ALA A 1 1136 ? -28.186 34.588 30.651 1.00 90.06 1136 ALA A N 1
ATOM 8865 C CA . ALA A 1 1136 ? -27.518 34.172 29.419 1.00 90.06 1136 ALA A CA 1
ATOM 8866 C C . ALA A 1 1136 ? -27.456 35.359 28.434 1.00 90.06 1136 ALA A C 1
ATOM 8868 O O . ALA A 1 1136 ? -28.275 35.437 27.508 1.00 90.06 1136 ALA A O 1
ATOM 8869 N N . PRO A 1 1137 ? -26.519 36.306 28.625 1.00 90.25 1137 PRO A N 1
ATOM 8870 C CA . PRO A 1 1137 ? -26.429 37.500 27.794 1.00 90.25 1137 PRO A CA 1
ATOM 8871 C C . PRO A 1 1137 ? -25.827 37.204 26.417 1.00 90.25 1137 PRO A C 1
ATOM 8873 O O . PRO A 1 1137 ? -24.948 36.352 26.252 1.00 90.25 1137 PRO A O 1
ATOM 8876 N N . TRP A 1 1138 ? -26.277 37.955 25.418 1.00 94.38 1138 TRP A N 1
ATOM 8877 C CA . TRP A 1 1138 ? -25.669 38.026 24.098 1.00 94.38 1138 TRP A CA 1
ATOM 8878 C C . TRP A 1 1138 ? -24.515 39.020 24.082 1.00 94.38 1138 TRP A C 1
ATOM 8880 O O . TRP A 1 1138 ? -24.662 40.178 24.471 1.00 94.38 1138 TRP A O 1
ATOM 8890 N N . ILE A 1 1139 ? -23.376 38.584 23.555 1.00 94.75 1139 ILE A N 1
ATOM 8891 C CA . ILE A 1 1139 ? -22.145 39.362 23.456 1.00 94.75 1139 ILE A CA 1
ATOM 8892 C C . ILE A 1 1139 ? -21.806 39.566 21.985 1.00 94.75 1139 ILE A C 1
ATOM 8894 O O . ILE A 1 1139 ? -21.494 38.618 21.263 1.00 94.75 1139 ILE A O 1
ATOM 8898 N N . ILE A 1 1140 ? -21.865 40.810 21.521 1.00 93.44 1140 ILE A N 1
ATOM 8899 C CA . ILE A 1 1140 ? -21.524 41.160 20.145 1.00 93.44 1140 ILE A CA 1
ATOM 8900 C C . ILE A 1 1140 ? -20.018 41.358 20.050 1.00 93.44 1140 ILE A C 1
ATOM 8902 O O . ILE A 1 1140 ? -19.414 42.050 20.867 1.00 93.44 1140 ILE A O 1
ATOM 8906 N N . VAL A 1 1141 ? -19.425 40.781 19.011 1.00 93.56 1141 VAL A N 1
ATOM 8907 C CA . VAL A 1 1141 ? -17.994 40.853 18.729 1.00 93.56 1141 VAL A CA 1
ATOM 8908 C C . VAL A 1 1141 ? -17.801 41.380 17.315 1.00 93.56 1141 VAL A C 1
ATOM 8910 O O . VAL A 1 1141 ? -18.310 40.795 16.358 1.00 93.56 1141 VAL A O 1
ATOM 8913 N N . LYS A 1 1142 ? -17.044 42.462 17.161 1.00 90.88 1142 LYS A N 1
ATOM 8914 C CA . LYS A 1 1142 ? -16.671 43.002 15.850 1.00 90.88 1142 LYS A CA 1
ATOM 8915 C C . LYS A 1 1142 ? -15.630 42.108 15.185 1.00 90.88 1142 LYS A C 1
ATOM 8917 O O . LYS A 1 1142 ? -14.533 41.910 15.700 1.00 90.88 1142 LYS A O 1
ATOM 8922 N N . GLY A 1 1143 ? -16.007 41.530 14.054 1.00 87.25 1143 GLY A N 1
ATOM 8923 C CA . GLY A 1 1143 ? -15.278 40.487 13.349 1.00 87.25 1143 GLY A CA 1
ATOM 8924 C C . GLY A 1 1143 ? -14.494 40.968 12.132 1.00 87.25 1143 GLY A C 1
ATOM 8925 O O . GLY A 1 1143 ? -13.971 40.114 11.418 1.00 87.25 1143 GLY A O 1
ATOM 8926 N N . GLU A 1 1144 ? -14.429 42.274 11.849 1.00 86.19 1144 GLU A N 1
ATOM 8927 C CA . GLU A 1 1144 ? -13.714 42.854 10.700 1.00 86.19 1144 GLU A CA 1
ATOM 8928 C C . GLU A 1 1144 ? -12.228 42.442 10.693 1.00 86.19 1144 GLU A C 1
ATOM 8930 O O . GLU A 1 1144 ? -11.702 41.984 9.672 1.00 86.19 1144 GLU A O 1
ATOM 8935 N N . ASP A 1 1145 ? -11.568 42.493 11.856 1.00 87.44 1145 ASP A N 1
ATOM 8936 C CA . ASP A 1 1145 ? -10.267 41.862 12.097 1.00 87.44 1145 ASP A CA 1
ATOM 8937 C C . ASP A 1 1145 ? -10.451 40.535 12.845 1.00 87.44 1145 ASP A C 1
ATOM 8939 O O . ASP A 1 1145 ? -10.764 40.492 14.039 1.00 87.44 1145 ASP A O 1
ATOM 8943 N N . LYS A 1 1146 ? -10.217 39.426 12.140 1.00 84.94 1146 LYS A N 1
ATOM 8944 C CA . LYS A 1 1146 ? -10.367 38.082 12.706 1.00 84.94 1146 LYS A CA 1
ATOM 8945 C C . LYS A 1 1146 ? -9.394 37.834 13.854 1.00 84.94 1146 LYS A C 1
ATOM 8947 O O . LYS A 1 1146 ? -9.742 37.077 14.757 1.00 84.94 1146 LYS A O 1
ATOM 8952 N N . LEU A 1 1147 ? -8.186 38.399 13.815 1.00 87.38 1147 LEU A N 1
ATOM 8953 C CA . LEU A 1 1147 ? -7.170 38.157 14.839 1.00 87.38 1147 LEU A CA 1
ATOM 8954 C C . LEU A 1 1147 ? -7.588 38.790 16.158 1.00 87.38 1147 LEU A C 1
ATOM 8956 O O . LEU A 1 1147 ? -7.614 38.096 17.173 1.00 87.38 1147 LEU A O 1
ATOM 8960 N N . ARG A 1 1148 ? -8.016 40.056 16.122 1.00 90.31 1148 ARG A N 1
ATOM 8961 C CA . ARG A 1 1148 ? -8.527 40.746 17.314 1.00 90.31 1148 ARG A CA 1
ATOM 8962 C C . ARG A 1 1148 ? -9.794 40.091 17.843 1.00 90.31 1148 ARG A C 1
ATOM 8964 O O . ARG A 1 1148 ? -9.846 39.780 19.024 1.00 90.31 1148 ARG A O 1
ATOM 8971 N N . ALA A 1 1149 ? -10.758 39.771 16.977 1.00 90.31 1149 ALA A N 1
ATOM 8972 C CA . ALA A 1 1149 ? -11.989 39.099 17.398 1.00 90.31 1149 ALA A CA 1
ATOM 8973 C C . ALA A 1 1149 ? -11.713 37.791 18.166 1.00 90.31 1149 ALA A C 1
ATOM 8975 O O . ALA A 1 1149 ? -12.351 37.512 19.178 1.00 90.31 1149 ALA A O 1
ATOM 8976 N N . ARG A 1 1150 ? -10.721 37.002 17.726 1.00 93.38 1150 ARG A N 1
ATOM 8977 C CA . ARG A 1 1150 ? -10.302 35.772 18.418 1.00 93.38 1150 ARG A CA 1
ATOM 8978 C C . ARG A 1 1150 ? -9.732 36.055 19.803 1.00 93.38 1150 ARG A C 1
ATOM 8980 O O . ARG A 1 1150 ? -10.167 35.416 20.754 1.00 93.38 1150 ARG A O 1
ATOM 8987 N N . LEU A 1 1151 ? -8.790 36.992 19.913 1.00 93.56 1151 LEU A N 1
ATOM 8988 C CA . LEU A 1 1151 ? -8.192 37.354 21.201 1.00 93.56 1151 LEU A CA 1
ATOM 8989 C C . LEU A 1 1151 ? -9.260 37.865 22.171 1.00 93.56 1151 LEU A C 1
ATOM 8991 O O . LEU A 1 1151 ? -9.358 37.369 23.288 1.00 93.56 1151 LEU A O 1
ATOM 8995 N N . GLU A 1 1152 ? -10.120 38.777 21.717 1.00 94.50 1152 GLU A N 1
ATOM 8996 C CA . GLU A 1 1152 ? -11.152 39.388 22.555 1.00 94.50 1152 GLU A CA 1
ATOM 8997 C C . GLU A 1 1152 ? -12.204 38.378 23.023 1.00 94.50 1152 GLU A C 1
ATOM 8999 O O . GLU A 1 1152 ? -12.591 38.402 24.188 1.00 94.50 1152 GLU A O 1
ATOM 9004 N N . THR A 1 1153 ? -12.612 37.424 22.176 1.00 95.19 1153 THR A N 1
ATOM 9005 C CA . THR A 1 1153 ? -13.509 36.340 22.624 1.00 95.19 1153 THR A CA 1
ATOM 9006 C C . THR A 1 1153 ? -12.881 35.469 23.709 1.00 95.19 1153 THR A C 1
ATOM 9008 O O . THR A 1 1153 ? -13.556 35.158 24.688 1.00 95.19 1153 THR A O 1
ATOM 9011 N N . MET A 1 1154 ? -11.599 35.098 23.588 1.00 95.44 1154 MET A N 1
ATOM 9012 C CA . MET A 1 1154 ? -10.896 34.341 24.635 1.00 95.44 1154 MET A CA 1
ATOM 9013 C C . MET A 1 1154 ? -10.803 35.148 25.924 1.00 95.44 1154 MET A C 1
ATOM 9015 O O . MET A 1 1154 ? -11.128 34.640 26.994 1.00 95.44 1154 MET A O 1
ATOM 9019 N N . ARG A 1 1155 ? -10.418 36.422 25.806 1.00 94.94 1155 ARG A N 1
ATOM 9020 C CA . ARG A 1 1155 ? -10.282 37.344 26.932 1.00 94.94 1155 ARG A CA 1
ATOM 9021 C C . ARG A 1 1155 ? -11.602 37.525 27.676 1.00 94.94 1155 ARG A C 1
ATOM 9023 O O . ARG A 1 1155 ? -11.613 37.504 28.902 1.00 94.94 1155 ARG A O 1
ATOM 9030 N N . TYR A 1 1156 ? -12.711 37.634 26.943 1.00 94.69 1156 TYR A N 1
ATOM 9031 C CA . TYR A 1 1156 ? -14.046 37.725 27.525 1.00 94.69 1156 TYR A CA 1
ATOM 9032 C C . TYR A 1 1156 ? -14.444 36.446 28.259 1.00 94.69 1156 TYR A C 1
ATOM 9034 O O . TYR A 1 1156 ? -14.887 36.529 29.396 1.00 94.69 1156 TYR A O 1
ATOM 9042 N N . VAL A 1 1157 ? -14.263 35.261 27.658 1.00 95.06 1157 VAL A N 1
ATOM 9043 C CA . VAL A 1 1157 ? -14.579 33.997 28.350 1.00 95.06 1157 VAL A CA 1
ATOM 9044 C C . VAL A 1 1157 ? -13.772 33.884 29.641 1.00 95.06 1157 VAL A C 1
ATOM 9046 O O . VAL A 1 1157 ? -14.345 33.625 30.692 1.00 95.06 1157 VAL A O 1
ATOM 9049 N N . LEU A 1 1158 ? -12.462 34.132 29.586 1.00 95.25 1158 LEU A N 1
ATOM 9050 C CA . LEU A 1 1158 ? -11.589 34.067 30.758 1.00 95.25 1158 LEU A CA 1
ATOM 9051 C C . LEU A 1 1158 ? -11.952 35.106 31.831 1.00 95.25 1158 LEU A C 1
ATOM 9053 O O . LEU A 1 1158 ? -11.776 34.844 33.020 1.00 95.25 1158 LEU A O 1
ATOM 9057 N N . SER A 1 1159 ? -12.473 36.275 31.444 1.00 92.50 1159 SER A N 1
ATOM 9058 C CA . SER A 1 1159 ? -12.879 37.306 32.403 1.00 92.50 1159 SER A CA 1
ATOM 9059 C C . SER A 1 1159 ? -14.154 36.959 33.173 1.00 92.50 1159 SER A C 1
ATOM 9061 O O . SER A 1 1159 ? -14.360 37.530 34.239 1.00 92.50 1159 SER A O 1
ATOM 9063 N N . GLN A 1 1160 ? -14.974 36.016 32.690 1.00 91.69 1160 GLN A N 1
ATOM 9064 C CA . GLN A 1 1160 ? -16.208 35.601 33.374 1.00 91.69 1160 GLN A CA 1
ATOM 9065 C C . GLN A 1 1160 ? -15.972 34.670 34.574 1.00 91.69 1160 GLN A C 1
ATOM 9067 O O . GLN A 1 1160 ? -16.903 34.423 35.337 1.00 91.69 1160 GLN A O 1
ATOM 9072 N N . PHE A 1 1161 ? -14.757 34.140 34.750 1.00 92.56 1161 PHE A N 1
ATOM 9073 C CA . PHE A 1 1161 ? -14.464 33.128 35.767 1.00 92.56 1161 PHE A CA 1
ATOM 9074 C C . PHE A 1 1161 ? -13.269 33.517 36.638 1.00 92.56 1161 PHE A C 1
ATOM 9076 O O . PHE A 1 1161 ? -12.257 34.012 36.141 1.00 92.56 1161 PHE A O 1
ATOM 9083 N N . GLU A 1 1162 ? -13.357 33.212 37.931 1.00 91.12 1162 GLU A N 1
ATOM 9084 C CA . GLU A 1 1162 ? -12.260 33.335 38.898 1.00 91.12 1162 GLU A CA 1
ATOM 9085 C C . GLU A 1 1162 ? -11.647 31.949 39.156 1.00 91.12 1162 GLU A C 1
ATOM 9087 O O . GLU A 1 1162 ? -12.051 31.228 40.067 1.00 91.12 1162 GLU A O 1
ATOM 9092 N N . TYR A 1 1163 ? -10.705 31.547 38.296 1.00 93.56 1163 TYR A N 1
ATOM 9093 C CA . TYR A 1 1163 ? -10.057 30.231 38.332 1.00 93.56 1163 TYR A CA 1
ATOM 9094 C C . TYR A 1 1163 ? -8.666 30.270 38.985 1.00 93.56 1163 TYR A C 1
ATOM 9096 O O . TYR A 1 1163 ? -7.970 31.288 38.988 1.00 93.56 1163 TYR A O 1
ATOM 9104 N N . THR A 1 1164 ? -8.236 29.130 39.529 1.00 88.12 1164 THR A N 1
ATOM 9105 C CA . THR A 1 1164 ? -6.966 29.003 40.258 1.00 88.12 1164 THR A CA 1
ATOM 9106 C C . THR A 1 1164 ? -5.768 29.373 39.378 1.00 88.12 1164 THR A C 1
ATOM 9108 O O . THR A 1 1164 ? -5.585 28.836 38.285 1.00 88.12 1164 THR A O 1
ATOM 9111 N N . GLY A 1 1165 ? -4.917 30.279 39.870 1.00 85.88 1165 GLY A N 1
ATOM 9112 C CA . GLY A 1 1165 ? -3.692 30.693 39.178 1.00 85.88 1165 GLY A CA 1
ATOM 9113 C C . GLY A 1 1165 ? -3.902 31.649 37.996 1.00 85.88 1165 GLY A C 1
ATOM 9114 O O . GLY A 1 1165 ? -3.000 31.754 37.160 1.00 85.88 1165 GLY A O 1
ATOM 9115 N N . LYS A 1 1166 ? -5.062 32.318 37.912 1.00 92.00 1166 LYS A N 1
ATOM 9116 C CA . LYS A 1 1166 ? -5.359 33.381 36.938 1.00 92.00 1166 LYS A CA 1
ATOM 9117 C C . LYS A 1 1166 ? -4.343 34.523 37.029 1.00 92.00 1166 LYS A C 1
ATOM 9119 O O . LYS A 1 1166 ? -4.129 35.084 38.101 1.00 92.00 1166 LYS A O 1
ATOM 9124 N N . ASP A 1 1167 ? -3.722 34.866 35.901 1.00 89.31 1167 ASP A N 1
ATOM 9125 C CA . ASP A 1 1167 ? -2.767 35.979 35.807 1.00 89.31 1167 ASP A CA 1
ATOM 9126 C C . ASP A 1 1167 ? -3.413 37.185 35.110 1.00 89.31 1167 ASP A C 1
ATOM 9128 O O . ASP A 1 1167 ? -3.548 37.232 33.883 1.00 89.31 1167 ASP A O 1
ATOM 9132 N N . GLN A 1 1168 ? -3.806 38.183 35.906 1.00 85.81 1168 GLN A N 1
ATOM 9133 C CA . GLN A 1 1168 ? -4.521 39.361 35.414 1.00 85.81 1168 GLN A CA 1
ATOM 9134 C C . GLN A 1 1168 ? -3.672 40.230 34.469 1.00 85.81 1168 GLN A C 1
ATOM 9136 O O . GLN A 1 1168 ? -4.219 40.875 33.574 1.00 85.81 1168 GLN A O 1
ATOM 9141 N N . ASN A 1 1169 ? -2.341 40.214 34.614 1.00 81.88 1169 ASN A N 1
ATOM 9142 C CA . ASN A 1 1169 ? -1.444 40.986 33.750 1.00 81.88 1169 ASN A CA 1
ATOM 9143 C C . ASN A 1 1169 ? -1.378 40.387 32.340 1.00 81.88 1169 ASN A C 1
ATOM 9145 O O . ASN A 1 1169 ? -1.300 41.123 31.359 1.00 81.88 1169 ASN A O 1
ATOM 9149 N N . LYS A 1 1170 ? -1.449 39.055 32.234 1.00 79.44 1170 LYS A N 1
ATOM 9150 C CA . LYS A 1 1170 ? -1.481 38.333 30.952 1.00 79.44 1170 LYS A CA 1
ATOM 9151 C C . LYS A 1 1170 ? -2.854 38.367 30.293 1.00 79.44 1170 LYS A C 1
ATOM 9153 O O . LYS A 1 1170 ? -2.955 38.425 29.068 1.00 79.44 1170 LYS A O 1
ATOM 9158 N N . LEU A 1 1171 ? -3.910 38.348 31.106 1.00 82.12 1171 LEU A N 1
ATOM 9159 C CA . LEU A 1 1171 ? -5.286 38.419 30.631 1.00 82.12 1171 LEU A CA 1
ATOM 9160 C C . LEU A 1 1171 ? -5.651 39.809 30.111 1.00 82.12 1171 LEU A C 1
ATOM 9162 O O . LEU A 1 1171 ? -6.418 39.880 29.163 1.00 82.12 1171 LEU A O 1
ATOM 9166 N N . GLY A 1 1172 ? -5.110 40.904 30.652 1.00 81.44 1172 GLY A N 1
ATOM 9167 C CA . GLY A 1 1172 ? -5.444 42.265 30.208 1.00 81.44 1172 GLY A CA 1
ATOM 9168 C C . GLY A 1 1172 ? -6.929 42.623 30.392 1.00 81.44 1172 GLY A C 1
ATOM 9169 O O . GLY A 1 1172 ? -7.643 41.993 31.165 1.00 81.44 1172 GLY A O 1
ATOM 9170 N N . THR A 1 1173 ? -7.425 43.642 29.684 1.00 78.56 1173 THR A N 1
ATOM 9171 C CA . THR A 1 1173 ? -8.857 44.006 29.672 1.00 78.56 1173 THR A CA 1
ATOM 9172 C C . THR A 1 1173 ? -9.431 43.875 28.268 1.00 78.56 1173 THR A C 1
ATOM 9174 O O . THR A 1 1173 ? -8.789 44.253 27.289 1.00 78.56 1173 THR A O 1
ATOM 9177 N N . ALA A 1 1174 ? -10.630 43.292 28.162 1.00 83.38 1174 ALA A N 1
ATOM 9178 C CA . ALA A 1 1174 ? -11.321 43.161 26.884 1.00 83.38 1174 ALA A CA 1
ATOM 9179 C C . ALA A 1 1174 ? -11.710 44.544 26.357 1.00 83.38 1174 ALA A C 1
ATOM 9181 O O . ALA A 1 1174 ? -12.227 45.368 27.111 1.00 83.38 1174 ALA A O 1
ATOM 9182 N N . ASN A 1 1175 ? -11.448 44.808 25.078 1.00 87.44 1175 ASN A N 1
ATOM 9183 C CA . ASN A 1 1175 ? -11.681 46.118 24.492 1.00 87.44 1175 ASN A CA 1
ATOM 9184 C C . ASN A 1 1175 ? -13.192 46.347 24.298 1.00 87.44 1175 ASN A C 1
ATOM 9186 O O . ASN A 1 1175 ? -13.791 45.731 23.408 1.00 87.44 1175 ASN A O 1
ATOM 9190 N N . PRO A 1 1176 ? -13.811 47.279 25.047 1.00 86.56 1176 PRO A N 1
ATOM 9191 C CA . PRO A 1 1176 ? -15.259 47.460 25.036 1.00 86.56 1176 PRO A CA 1
ATOM 9192 C C . PRO A 1 1176 ? -15.796 48.038 23.718 1.00 86.56 1176 PRO A C 1
ATOM 9194 O O . PRO A 1 1176 ? -17.004 48.054 23.514 1.00 86.56 1176 PRO A O 1
ATOM 9197 N N . LEU A 1 1177 ? -14.931 48.502 22.806 1.00 88.31 1177 LEU A N 1
ATOM 9198 C CA . LEU A 1 1177 ? -15.314 48.919 21.451 1.00 88.31 1177 LEU A CA 1
ATOM 9199 C C . LEU A 1 1177 ? -15.310 47.762 20.440 1.00 88.31 1177 LEU A C 1
ATOM 9201 O O . LEU A 1 1177 ? -15.826 47.935 19.337 1.00 88.31 1177 LEU A O 1
ATOM 9205 N N . LEU A 1 1178 ? -14.724 46.608 20.784 1.00 89.31 1178 LEU A N 1
ATOM 9206 C CA . LEU A 1 1178 ? -14.695 45.400 19.949 1.00 89.31 1178 LEU A CA 1
ATOM 9207 C C . LEU A 1 1178 ? -15.637 44.308 20.448 1.00 89.31 1178 LEU A C 1
ATOM 9209 O O . LEU A 1 1178 ? -16.167 43.561 19.626 1.00 89.31 1178 LEU A O 1
ATOM 9213 N N . ILE A 1 1179 ? -15.839 44.210 21.762 1.00 91.94 1179 ILE A N 1
ATOM 9214 C CA . ILE A 1 1179 ? -16.667 43.184 22.389 1.00 91.94 1179 ILE A CA 1
ATOM 9215 C C . ILE A 1 1179 ? -17.549 43.794 23.483 1.00 91.94 1179 ILE A C 1
ATOM 9217 O O . ILE A 1 1179 ? -17.045 44.423 24.410 1.00 91.94 1179 ILE A O 1
ATOM 9221 N N . ALA A 1 1180 ? -18.871 43.646 23.364 1.00 90.38 1180 ALA A N 1
ATOM 9222 C CA . ALA A 1 1180 ? -19.824 44.255 24.294 1.00 90.38 1180 ALA A CA 1
ATOM 9223 C C . ALA A 1 1180 ? -21.149 43.473 24.381 1.00 90.38 1180 ALA A C 1
ATOM 9225 O O . ALA A 1 1180 ? -21.583 42.895 23.380 1.00 90.38 1180 ALA A O 1
ATOM 9226 N N . PRO A 1 1181 ? -21.825 43.462 25.545 1.00 89.88 1181 PRO A N 1
ATOM 9227 C CA . PRO A 1 1181 ? -23.155 42.874 25.679 1.00 89.88 1181 PRO A CA 1
ATOM 9228 C C . PRO A 1 1181 ? -24.225 43.661 24.909 1.00 89.88 1181 PRO A C 1
ATOM 9230 O O . PRO A 1 1181 ? -24.187 44.892 24.852 1.00 89.88 1181 PRO A O 1
ATOM 9233 N N . VAL A 1 1182 ? -25.224 42.951 24.379 1.00 87.31 1182 VAL A N 1
ATOM 9234 C CA . VAL A 1 1182 ? -26.372 43.522 23.649 1.00 87.31 1182 VAL A CA 1
ATOM 9235 C C . VAL A 1 1182 ? -27.121 44.556 24.484 1.00 87.31 1182 VAL A C 1
ATOM 9237 O O . VAL A 1 1182 ? -27.510 45.584 23.939 1.00 87.31 1182 VAL A O 1
ATOM 9240 N N . LYS A 1 1183 ? -27.251 44.350 25.802 1.00 83.19 1183 LYS A N 1
ATOM 9241 C CA . LYS A 1 1183 ? -27.923 45.289 26.717 1.00 83.19 1183 LYS A CA 1
ATOM 9242 C C . LYS A 1 1183 ? -27.411 46.731 26.607 1.00 83.19 1183 LYS A C 1
ATOM 9244 O O . LYS A 1 1183 ? -28.176 47.666 26.816 1.00 83.19 1183 LYS A O 1
ATOM 9249 N N . ILE A 1 1184 ? -26.143 46.940 26.238 1.00 76.12 1184 ILE A N 1
ATOM 9250 C CA . ILE A 1 1184 ? -25.597 48.292 26.035 1.00 76.12 1184 ILE A CA 1
ATOM 9251 C C . ILE A 1 1184 ? -26.278 48.997 24.852 1.00 76.12 1184 ILE A C 1
ATOM 9253 O O . ILE A 1 1184 ? -26.464 50.209 24.904 1.00 76.12 1184 ILE A O 1
ATOM 9257 N N . LEU A 1 1185 ? -26.697 48.262 23.817 1.00 68.88 1185 LEU A N 1
ATOM 9258 C CA . LEU A 1 1185 ? -27.367 48.797 22.627 1.00 68.88 1185 LEU A CA 1
ATOM 9259 C C . LEU A 1 1185 ? -28.843 49.139 22.844 1.00 68.88 1185 LEU A C 1
ATOM 9261 O O . LEU A 1 1185 ? -29.395 49.941 22.094 1.00 68.88 1185 LEU A O 1
ATOM 9265 N N . THR A 1 1186 ? -29.489 48.552 23.848 1.00 59.69 1186 THR A N 1
ATOM 9266 C CA . THR A 1 1186 ? -30.935 48.655 24.035 1.00 59.69 1186 THR A CA 1
ATOM 9267 C C . THR A 1 1186 ? -31.286 49.447 25.293 1.00 59.69 1186 THR A C 1
ATOM 9269 O O . THR A 1 1186 ? -31.075 48.970 26.403 1.00 59.69 1186 THR A O 1
ATOM 9272 N N . ASN A 1 1187 ? -31.908 50.621 25.143 1.00 47.75 1187 ASN A N 1
ATOM 9273 C CA . ASN A 1 1187 ? -32.688 51.248 26.220 1.00 47.75 1187 ASN A CA 1
ATOM 9274 C C . ASN A 1 1187 ? -34.046 50.526 26.367 1.00 47.75 1187 ASN A C 1
ATOM 9276 O O . ASN A 1 1187 ? -35.091 51.151 26.204 1.00 47.75 1187 ASN A O 1
ATOM 9280 N N . TYR A 1 1188 ? -34.064 49.216 26.634 1.00 42.59 1188 TYR A N 1
ATOM 9281 C CA . TYR A 1 1188 ? -35.275 48.625 27.208 1.00 42.59 1188 TYR A CA 1
ATOM 9282 C C . TYR A 1 1188 ? -35.256 49.001 28.684 1.00 42.59 1188 TYR A C 1
ATOM 9284 O O . TYR A 1 1188 ? -34.472 48.465 29.462 1.00 42.59 1188 TYR A O 1
ATOM 9292 N N . SER A 1 1189 ? -36.040 50.022 29.024 1.00 29.80 1189 SER A N 1
ATOM 9293 C CA . SER A 1 1189 ? -36.429 50.311 30.398 1.00 29.80 1189 SER A CA 1
ATOM 9294 C C . SER A 1 1189 ? -36.872 49.015 31.068 1.00 29.80 1189 SER A C 1
ATOM 9296 O O . SER A 1 1189 ? -37.673 48.290 30.477 1.00 29.80 1189 SER A O 1
ATOM 9298 N N . ASP A 1 1190 ? -36.357 48.745 32.267 1.00 36.09 1190 ASP A N 1
ATOM 9299 C CA . ASP A 1 1190 ? -36.855 47.682 33.135 1.00 36.09 1190 ASP A CA 1
ATOM 9300 C C . ASP A 1 1190 ? -38.393 47.762 33.206 1.00 36.09 1190 ASP A C 1
ATOM 9302 O O . ASP A 1 1190 ? -38.951 48.767 33.657 1.00 36.09 1190 ASP A O 1
ATOM 9306 N N . SER A 1 1191 ? -39.064 46.716 32.722 1.00 28.83 1191 SER A N 1
ATOM 9307 C CA . SER A 1 1191 ? -40.482 46.437 32.965 1.00 28.83 1191 SER A CA 1
ATOM 9308 C C . SER A 1 1191 ? -40.658 44.959 33.250 1.00 28.83 1191 SER A C 1
ATOM 9310 O O . SER A 1 1191 ? -40.269 44.172 32.352 1.00 28.83 1191 SER A O 1
#

Organism: NCBI:txid1628268

Sequence (1191 aa):
MLQLLQQRNLLGLLRFVAVLLGLICLFSVIFQLLMAYEGQTHSWVTGFYWTLSTMSTLGYGDVSFVSDPGRLFSIFVLLSGVIFMLVLLPFTFMELFYAPWVEMRAANRIPRKVNDNLTGHVIMTFYGPVASALIAKLKQFKYPYVVILPEADEVMQLIDHGINAIHGELNLPETYINARVEQASLVATTRTDIANTSIVFTVRGITKTTPVIATARDSDSKDVLRLAGSSRVLDLTHLMSESLARRAIGGNELIHIIGNIDDLLIAEVDASKTNLVGIDYITAQRQTSVSIVGFWDRGTFQVGEQDSKIEPHSLLVMAGSKAQLDEFNRLYCHEMQTSEHKPVIIIGGGRVGRATARALARRGIDYRIVEQIPERVPDSDKYILGSASDKNILRQAGIDKAPTVIITTKDDETNTYLTIFSRLLRPDIQIICRASLETSVAGLHRAGSDIVMSYASMGSNALFNLLQRSDLLMVAEGLDVFKVEVPQQLVDKTLEEANIKHLTTCSVIGIDKDNRTITNPEPDTRLQANEEIVLIGTPEVIILLIGHGLQLTLLPLRAESLGWSINDIGMTGSFYFLGFLLGCIFIPRFVAAVGHIRTFSTLTTINGAALLCILLSDDPYVWSGLRLMTGIGISGCYLVIESWLNEYTNNAKRGRILAVYTVIVLLSMSVGQLLINLGSPSGFTTIVLGTLLLSLSIIPVALSKVEQPAPLATLEFRFKDIYHASPAAVGGALAIGTVTGALFGLTPVFGKIAGLSVSEIAWLMIVMVLGGAAFQLPAGHISDRYDRRKVMMGLLIIGIITAIVGTLLQQPPSWLVMLLFFIIGGSAIAIYPLCLAHANDRYPGQFLQVGTVILLVNGAGSITGPLLGANAMAQIGPSGFLAYLERACMDDKWTDYILDSLDLDESNRQPIAGKPPAGAEISAETIRRYFADNIYPFSERLKPKQYFEEKRELQIELVKLQNWIKETGNKLVVIFEGRDAAGKGSTIKRFMEHLNPRGARVVALEKPDQRESGQWYFQRYVQHLPSAGEIVFFDRSWYNRAGVEKVMGFCSDEEYQQFLVQSPDYERMLVKSGTFIIKFYLSISRQEQAQRFEERATNPLKQWKFSVVDKEAQSRWDDYTQAKEETFRRTDSAEAPWIIVKGEDKLRARLETMRYVLSQFEYTGKDQNKLGTANPLLIAPVKILTNYSDS

Foldseek 3Di:
DVVVLLVVLVVVLVVLVVVVVVVLLVQLVVQQVQCVVVVHHDDSVVSSVQLCCLLCVVCPVPDADPDPVRVVSSVVSNVNSCCSVVPVNVVSCCVSPVVVVVVVVLVPPAALADDPPDFQAEEEADDDQQVVLLQLVCVLVVHHYEYEYQDSVVSSVCVVVVGHYHHDDLLDLVSVVRVVQVRYQEYEYEDALVSLLSNLLSSCVPDLPRAYEYEYLDPVSQVSNVVSPHPYYHDLLLVLLLVLLVPFPFFPDFKAFQDDFQQKTKIKGQCLQWPQAFPAPVRVCVVAQWHFQAWDDLNDTDRGDRRDGDHNLIITITMDGPVRVVVCCVPIGDDDPDDPQQAAEEEALDSNSVSNCVSNVVRVHHHAYEHQDPVSDDPDPRYQHDHLLDPVSVVSRVLVPHQEYEYEDLDLVSLLSSLLVSCVNPVNHAYEYEDQHPVSSVSSSVSPHSHYHYSSNSSSVVVVVSSDDPDWDDSDPPWTKGKAFQPPVQAFPFQLRVVCCVVFVKDFQFKADPSDTDGSDDRRDGHHHPIITIITDADQPLLQLLLVLQCLQLVLVQLVVLVHALLLLLLLLLLLLVLLLVLLVCLLVVCQVPNLLVSLLVLLLLLLVLLVCCVVDSDSVSSSVSSSSNNNSVNSNVVSVVLLVVVPDDPVCSVVSVLVVLVSSLVSSLNSLQCCVVDPSNDPVSSVVSSVSSNVSSVRSVSDPDDGHDRDDPDDQPLVVLCVLCVLLLLLLLLLLLLVLQCSRCQSVLCVLLPHDSNLSSLLNSLLSVLQSVLQVVLVVVVVVDPLLVSLVVLLVQLLVLLVVVLPDPRDDSVSSSVSSSSNSNSRNNRLVSSLVNSCVRVPPPSVSSVSSSVSSSSNSSSNRSNCLSVLCSVPNSSRNSVSSNVSSCPPVSVVVSVPVVFDPPPPDQWDPADADPPDDCDLVNLLVCVVVVHHRDRHFDGVVVLVVLLVLLLVLLQLVLVQQQVVQFFEEEEEAEDQPLQLVVLVCSNPPRHDCVAEDEDEDDDDDPVCVVDDLCPVVVVVGDGGSHYYYYSPHSCCLLAVCVLVVVDDPVVSVVCLQCQQVVLVVCVVVRYQYEAEYRDEDLVLLVVSQVVLVPPPVNVVSHDPSSVCCSVSVVVNVVSVVSSQVRRADPRYWYKYFHRSHVSLSSSLVSLVVSVVDDGPPDDDVSSDDRDSSGMHTPVSNDPPPDD

Radius of gyration: 40.48 Å; chains: 1; bounding box: 90×111×121 Å